Protein 9O4K (pdb70)

Organism: Arabidopsis thaliana (NCBI:txid3702)

B-factor: mean 91.49, std 17.39, range [51.39, 176.58]

InterPro domains:
  IPR005202 Transcription factor GRAS [PF03514] (221-581)
  IPR005202 Transcription factor GRAS [PS50985] (212-581)
  IPR005202 Transcription factor GRAS [PTHR31636] (173-576)
  IPR021914 Transcriptional factor DELLA, N-terminal [PF12041] (44-111)
  IPR038088 DELLA, N-terminal domain superfamily [G3DSA:1.10.10.1290] (42-107)

Solvent-accessible surface area: 45576 Å² total; per-residue (Å²): 114,58,28,76,45,2,52,76,4,23,26,62,6,95,55,96,56,11,63,82,1,0,84,34,0,72,71,0,44,81,63,10,84,134,57,76,47,80,12,31,46,57,1,10,98,106,16,44,1,85,23,6,23,49,5,77,69,7,0,65,52,2,27,71,62,24,100,153,130,71,67,16,14,20,39,48,109,84,45,112,37,3,70,134,8,32,109,12,12,48,44,0,0,88,4,22,90,120,131,55,81,116,90,0,50,56,34,30,59,87,3,33,87,46,6,110,100,29,98,31,22,46,101,86,1,11,67,53,1,10,83,0,0,34,130,56,40,198,87,101,122,62,59,36,50,19,5,94,23,3,11,5,12,50,0,0,22,17,4,0,13,14,10,0,12,52,36,1,116,80,98,74,95,1,1,0,0,3,7,29,4,62,47,2,24,8,2,0,3,2,1,5,15,0,6,28,54,90,82,33,55,13,34,4,19,0,0,0,4,6,112,59,44,146,87,98,74,55,90,30,114,68,6,5,51,46,0,47,93,3,1,72,33,10,146,17,122,44,82,52,94,34,40,104,20,125,38,22,30,85,16,80,22,106,72,2,61,51,102,92,51,107,87,8,4,3,0,0,1,1,13,28,15,1,4,96,8,21,12,108,134,45,4,4,101,131,2,7,31,20,1,102,107,7,118,15,63,12,3,2,6,1,5,20,29,8,56,0,51,22,139,89,16,48,45,22,3,25,76,0,9,35,2,1,24,13,9,10,17,4,22,91,73,45,107,133,57,155,51,33,88,41,1,32,71,47,5,4,121,23,0,27,38,2,3,18,45,114,32,102,72,20,50,11,28,1,11,34,38,85,57,5,23,111,68,2,47,92,35,40,16,33,75,31,68,11,2,13,22,3,3,48,14,3,21,22,8,8,53,78,65,70,101,22,37,2,20,101,16,25,17,41,114,5,9,1,25,0,4,22,20,14,29,15,0,5,5,2,6,5,22,27,80,97,124,52,12,98,119,50,22,55,68,36,6,22,0,4,23,3,8,42,46,1,12,47,38,0,5,31,33,106,124,24,65,26,35,44,64,13,12,33,1,22,32,22,54,56,50,2,20,0,38,51,69,146,36,8,0,1,0,7,10,14,25,22,106,197,52,46,2,14,0,2,0,0,6,54,40,30,112,100,43,114,69,69,4,44,32,72,64,0,67,83,92,21,124,34,88,105,25,12,2,1,1,4,0,1,0,18,12,8,2,5,11,9,3,14,2,4,19,13,12,14,5,0,53,55,14,2,54,105,6,70,2,2,0,0,1,0,40,8,64,52,5,34,95,54,58,74,62,20,10,17,49,1,0,47,47,0,0,66,22,0,54,81,68,88,20,2,66,4,125,65,93,78,131,26,37,1,14,0,4,1,3,27,0,0,0,1,0,0,4,33,1,0,77,111,0,34,102,60,71,21,84,20,84,0,0,4,0,12,12,0,8,4,5,6,85,66,108,29,84,3,15,145,86,20,74,43,38,29,22,20,31,18,201,16,61,36,23,11,11,131,17,8,10,52,112,85,91,87,58,53,31,58,3,0,20,18,75,11,139,86,22,86,85,13,67,93,53,88,24,20,25,1,1,0,0,0,0,2,37,4,4,30,64,37,40,0,52,52,5,0,90,19,0,107,94,24,65,28,118,15,93,51,29,106,0,89,65,7,4,38,12,12,15,20,2,42,58,32,124,59,6,96,83,2,10,93,55,6,26,66,44,10,96,122,153,102,76,97,108,44,5,38,51,23,3,54,62,9,44,21,103,9,1,2,13,6,2,4,1,10,50,54,24,58,59,1,0,78,43,54,136,4,6,10,67,12,0,36,110,39,21,78,98,46,67,37,46,86,104,106,3,71,52,9,0,82,38,1,22,6,1,48,122,0,12,52,77,34,2,91,65,30,19,138,114,67,106,226,37,157,11,32,115,26,25,11,52,6,0,2,13,22,0,0,7,61,57,10,84,149,22,95,135,192,109,46,67,15,41,12,70,135,62,44,81,53,76,34,56,34,78,19,11,120,55,9,73,57,45,22,51,58,59,136,70,69,108,71,115,88,40,62,92,19,96,89,12,69,30,156,14,8,29,36,13,28,112,18,23,51,32,67,60,77,64,74,122,122,61,74,70,62,154,65,142,32,73,61,65,57,99,59,102,85,73,47,49,59,40,29,29,55,10,2,53,119,18,76,20,114,67,11,22,54,51,20,8,86,54,37,2,94,122,12,126,63,17,56,5,115,83,6,43,102,76,74,137,65,80,61,96,42,71,115,67,90,40,62,111,18,92,59,118,9,108,62,11,96,168

GO terms:
  GO:0005634 nucleus (C, IDA)
  GO:0045893 positive regulation of DNA-templated transcription (P, IDA)
  GO:0009409 response to cold (P, IDA)
  GO:0010029 regulation of seed germination (P, IEP)
  GO:2000033 regulation of seed dormancy process (P, IEP)
  GO:0005515 protein binding (F, IPI)
  GO:0003700 DNA-binding transcription factor activity (F, IDA)
  GO:0010218 response to far red light (P, IEP)
  GO:1990841 promoter-specific chromatin binding (F, IDA)
  GO:0005634 nucleus (C, TAS)
  GO:0003700 DNA-binding transcription factor activity (F, TAS)
  GO:0009740 gibberellic acid mediated signaling pathway (P, TAS)
  GO:0006355 regulation of DNA-templated transcription (P, TAS)
  GO:0042176 regulation of protein catabolic process (P, IMP)
  GO:0033206 meiotic cytokinesis (P, IMP)
  GO:0000976 transcription cis-regulatory region binding (F, IPI)
  GO:1990841 promoter-specific chromatin binding (F, IPI)
  GO:0009739 response to gibberellin (P, IGI)
  GO:0009938 negative regulation of gibberellic acid mediated signaling pathway (P, IGI)
  GO:0010628 positive regulation of gene expression (P, IGI)

Foldseek 3Di:
DFDPVLVVVQAGDRPVCPVVLVVLVVVLVVLVVVDDCVLVVCVVPVDWAWDVRHSVVRSVVSVCVSPVVDADFDDDPLPPPCVVLVVLLLVLLVCVVVVHQVSNVVSLVVNVVVLVPGDALSSLLSVLSSVLSVLQSVVCLQVVLCVVQDCQVVLQLLLVLQVVLVLCPPAAAEEEEEAACDQVPRVLVSLLVLCPDDPHRHAYEYEYEHEQDPVNDPSQVVSQVVVVVSCVVSVHHYDYHYYYDHALQPDALVVSVDDDCVRYAYEYEYEARLLLQVLDPPSNVSNLVRVVVNQHFKYKDKFWADFQADPDLSVNVVSVSRLVSQVSNVNPPDDDDPSSVSNSVSVSVVSSLSRNDDHNSRRNGGHHDVVVVVVNVVSQKAFDADICVSVVVSQVSCCVPPNNPQWHWDDDPRKIFIDGNPGGTMIMTMIHGD/DLQPVQDDPVVVVVLVVVLVQVVVFDDPVQDGPVPVQVVPFAFDAFAQFDDPFKGKDKDQLDDVQRKIKMKIAGFDPVDPGRADPVRPLAADDDQAAAEEEEEEADLQAHDFQRGPLNVVLVVVLCVLLVHMYMYIGWHGWLVDAPPRLLVSSLSVVVVVFPDQSQAHPNPGGHAYEYEYEACSLLSSVSNQQVVQPPPDDYAEYEYHAYAADADDADPLLVVLAPPNSDHCVVVVSSVCRHDDPPDGCLDCSRPCPHPPHDQCAPTDGHEYEHEAEDSESCRVVSVVVQVSCVVSPYHYDYHYHHRDYPPPCRDPPDDVVVVSSVVVSVVSVD/DDDQVVLLVVLLPDADVVLVVQCPPDDSSVVSSPDQVSLLVNVPPQEDPQPDDSVVVQVLQVVLPGNVCLCVPQVCVVCVVPVPHRDYNVSVVVSSVVSNVVSVVVDDD/DWAWEAEQVGDIDIADDVLLVLLVVSVVVPVVPPDDHHDYDHPAHDVLVVLVRVVSVVVVVCVCPVVVVVVVLVVSPPDDDVSLVRNCVVCVVSVRPVSNVSSVVVVCVVCPPDDPVRVCVVVVDDDPDDPVVVVVVCVVVVVVVD

Sequence (1023 aa):
MDDELLAVLGYKVRSSEMAEVALKLEQLETMMSNVQEDGLSHLATDTVHYNPSELYSWLDNMLSELNPSTRSVILVDSQENGVRLVHALMACAEAIQQNNLTLAEALVKQIGCLAVSQAGAMRKVATYFAEALARRIYRLTLQMHFYETCPYLKFAHFTANQAILEAFEGKKRVHVIDFSMNQGLQWPALMQALALREGGPPTFRLTGIGPPAPDNSDHLHEVGCKLAQLAEAIHVEFEYRGFVANSLADLDASMLELRPSDTEAVAVNSVFELHKLLGRPGGIEKVLGVVKQIKPVIFTVVEQESNHNGPVFLDRFTESLHYYSTLFDSLEGVPNSQDKVMSEVYLGKQICNLVACEGPDRVERHETLSQWGNRFGSSGLAPAHLGSNAFKQASMLLSVFNSGQGYRVEESNGCLMLGWHTRPLITTSAWKLSIESRTVVPLNTWVLISNFKVAYNILRRPDGTFNRHLAEYLDRKVTANANPVDGVFSFDVLIDRRINLLSRVYRPAYADQEQPPSILDLEKPVDGDIVPVILFFHGGSFAHSSANSAIYDTLCRRLVGLCKCVVVSVNYRRAPENPYPCAYDDGWIALNWVNSRSWLKSKKDSKVHIFLAGDSSGGNIAHNVALRAGESGIDVLGNILLNPMFGGNERTESEKSLDGKYFVTVRDRDWYWKAFLPEGEDREHPACNPFSPRGKSLEGVSFPKSLVVVAGLDLIRDWQLAYAEGLKKAGQEVKLMHLEKATVGFYLLPNNNHFHNVMDEISAFVNANLDENLVYEVLKHVDAKTLAMSSCVSKIWHKTAQDERLWELICTRHWTNIGCGQNQLRSVVLALGGFRRLHSLYLWPLSKPNPRARFGKDELKLTLSLLSIRYYKKMSFKKIVLKSSDGESFEVEEAVALESQTIAHMVEDDCVDNGVPLPNVTSKILAKVIEYCKRHVEAAASDDDLKAWDADFMKIDQATLFELILAANYLNIKNLLDLTCQTVADMIKGKTPEEIRTTFNIKNDFTPEEEEEVRRENQWAFE

Radius of gyration: 34.83 Å; Cα contacts (8 Å, |Δi|>4): 1511; chains: 4; bounding box: 63×81×108 Å

Structure (mmCIF, N/CA/C/O backbone):
data_9O4K
#
_entry.id   9O4K
#
_cell.length_a   1.00
_cell.length_b   1.00
_cell.length_c   1.00
_cell.angle_alpha   90.00
_cell.angle_beta   90.00
_cell.angle_gamma   90.00
#
_symmetry.space_group_name_H-M   'P 1'
#
loop_
_entity.id
_entity.type
_entity.pdbx_description
1 polymer 'DELLA protein RGA'
2 polymer 'Gibberellin receptor GID1A'
3 polymer 'F-box protein GID2'
4 polymer 'SKP1-like protein 1A'
5 non-polymer 'GIBBERELLIN A3'
#
loop_
_atom_site.group_PDB
_atom_site.id
_atom_site.type_symbol
_atom_site.label_atom_id
_atom_site.label_alt_id
_atom_site.label_comp_id
_atom_site.label_asym_id
_atom_site.label_entity_id
_atom_site.label_seq_id
_atom_site.pdbx_PDB_ins_code
_atom_site.Cartn_x
_atom_site.Cartn_y
_atom_site.Cartn_z
_atom_site.occupancy
_atom_site.B_iso_or_equiv
_atom_site.auth_seq_id
_atom_site.auth_comp_id
_atom_site.auth_asym_id
_atom_site.auth_atom_id
_atom_site.pdbx_PDB_model_num
ATOM 1 N N . MET A 1 42 ? 113.297 132.433 108.048 1.00 87.38 42 MET A N 1
ATOM 2 C CA . MET A 1 42 ? 114.560 131.808 108.415 1.00 85.18 42 MET A CA 1
ATOM 3 C C . MET A 1 42 ? 115.508 132.816 109.054 1.00 92.48 42 MET A C 1
ATOM 4 O O . MET A 1 42 ? 115.103 133.920 109.419 1.00 97.20 42 MET A O 1
ATOM 6 N N . ASP A 1 43 ? 116.772 132.429 109.185 1.00 90.97 43 ASP A N 1
ATOM 7 C CA . ASP A 1 43 ? 117.781 133.271 109.806 1.00 93.79 43 ASP A CA 1
ATOM 8 C C . ASP A 1 43 ? 118.497 134.118 108.762 1.00 91.86 43 ASP A C 1
ATOM 9 O O . ASP A 1 43 ? 118.653 133.715 107.607 1.00 94.96 43 ASP A O 1
ATOM 14 N N . ASP A 1 44 ? 118.931 135.303 109.182 1.00 87.61 44 ASP A N 1
ATOM 15 C CA . ASP A 1 44 ? 119.754 136.141 108.322 1.00 84.61 44 ASP A CA 1
ATOM 16 C C . ASP A 1 44 ? 121.128 135.506 108.157 1.00 85.61 44 ASP A C 1
ATOM 17 O O . ASP A 1 44 ? 121.792 135.176 109.143 1.00 88.27 44 ASP A O 1
ATOM 22 N N . GLU A 1 45 ? 121.556 135.337 106.904 1.00 81.79 45 GLU A N 1
ATOM 23 C CA . GLU A 1 45 ? 122.799 134.620 106.635 1.00 81.15 45 GLU A CA 1
ATOM 24 C C . GLU A 1 45 ? 124.008 135.382 107.163 1.00 79.17 45 GLU A C 1
ATOM 25 O O . GLU A 1 45 ? 124.877 134.803 107.827 1.00 81.98 45 GLU A O 1
ATOM 27 N N . LEU A 1 46 ? 124.083 136.684 106.872 1.00 75.15 46 LEU A N 1
ATOM 28 C CA . LEU A 1 46 ? 125.242 137.473 107.279 1.00 74.77 46 LEU A CA 1
ATOM 29 C C . LEU A 1 46 ? 125.367 137.533 108.796 1.00 78.08 46 LEU A C 1
ATOM 30 O O . LEU A 1 46 ? 126.466 137.387 109.345 1.00 79.75 46 LEU A O 1
ATOM 35 N N . LEU A 1 47 ? 124.249 137.739 109.492 1.00 78.64 47 LEU A N 1
ATOM 36 C CA . LEU A 1 47 ? 124.281 137.721 110.950 1.00 75.85 47 LEU A CA 1
ATOM 37 C C . LEU A 1 47 ? 124.634 136.335 111.475 1.00 76.96 47 LEU A C 1
ATOM 38 O O . LEU A 1 47 ? 125.350 136.210 112.475 1.00 79.20 47 LEU A O 1
ATOM 43 N N . ALA A 1 48 ? 124.138 135.283 110.817 1.00 75.82 48 ALA A N 1
ATOM 44 C CA . ALA A 1 48 ? 124.415 133.924 111.271 1.00 72.66 48 ALA A CA 1
ATOM 45 C C . ALA A 1 48 ? 125.903 133.606 111.195 1.00 75.20 48 ALA A C 1
ATOM 46 O O . ALA A 1 48 ? 126.477 133.048 112.138 1.00 79.37 48 ALA A O 1
ATOM 48 N N . VAL A 1 49 ? 126.550 133.950 110.078 1.00 75.03 49 VAL A N 1
ATOM 49 C CA . VAL A 1 49 ? 127.989 133.718 109.997 1.00 74.73 49 VAL A CA 1
ATOM 50 C C . VAL A 1 49 ? 128.725 134.659 110.944 1.00 75.64 49 VAL A C 1
ATOM 51 O O . VAL A 1 49 ? 129.763 134.295 111.511 1.00 77.64 49 VAL A O 1
ATOM 55 N N . LEU A 1 50 ? 128.194 135.868 111.152 1.00 74.71 50 LEU A N 1
ATOM 56 C CA . LEU A 1 50 ? 128.816 136.794 112.092 1.00 74.90 50 LEU A CA 1
ATOM 57 C C . LEU A 1 50 ? 128.760 136.273 113.523 1.00 78.63 50 LEU A C 1
ATOM 58 O O . LEU A 1 50 ? 129.598 136.648 114.350 1.00 79.56 50 LEU A O 1
ATOM 63 N N . GLY A 1 51 ? 127.783 135.425 113.839 1.00 80.07 51 GLY A N 1
ATOM 64 C CA . GLY A 1 51 ? 127.709 134.812 115.151 1.00 75.07 51 GLY A CA 1
ATOM 65 C C . GLY A 1 51 ? 126.502 135.220 115.971 1.00 75.57 51 GLY A C 1
ATOM 66 O O . GLY A 1 51 ? 126.535 135.151 117.203 1.00 73.86 51 GLY A O 1
ATOM 67 N N . TYR A 1 52 ? 125.428 135.642 115.305 1.00 77.54 52 TYR A N 1
ATOM 68 C CA . TYR A 1 52 ? 124.217 136.082 115.981 1.00 69.80 52 TYR A CA 1
ATOM 69 C C . TYR A 1 52 ? 123.003 135.431 115.336 1.00 67.47 52 TYR A C 1
ATOM 70 O O . TYR A 1 52 ? 122.976 135.186 114.127 1.00 74.15 52 TYR A O 1
ATOM 79 N N . LYS A 1 53 ? 121.996 135.159 116.159 1.00 68.61 53 LYS A N 1
ATOM 80 C CA . LYS A 1 53 ? 120.783 134.462 115.740 1.00 77.37 53 LYS A CA 1
ATOM 81 C C . LYS A 1 53 ? 119.635 135.467 115.767 1.00 82.59 53 LYS A C 1
ATOM 82 O O . LYS A 1 53 ? 119.044 135.719 116.821 1.00 88.00 53 LYS A O 1
ATOM 88 N N . VAL A 1 54 ? 119.322 136.039 114.607 1.00 82.81 54 VAL A N 1
ATOM 89 C CA . VAL A 1 54 ? 118.225 136.988 114.462 1.00 81.60 54 VAL A CA 1
ATOM 90 C C . VAL A 1 54 ? 117.371 136.560 113.278 1.00 85.79 54 VAL A C 1
ATOM 91 O O . VAL A 1 54 ? 117.892 136.349 112.177 1.00 91.66 54 VAL A O 1
ATOM 95 N N . ARG A 1 55 ? 116.067 136.432 113.502 1.00 85.63 55 ARG A N 1
ATOM 96 C CA . ARG A 1 55 ? 115.157 136.074 112.425 1.00 92.49 55 ARG A CA 1
ATOM 97 C C . ARG A 1 55 ? 115.008 137.231 111.443 1.00 93.31 55 ARG A C 1
ATOM 98 O O . ARG A 1 55 ? 115.124 138.405 111.807 1.00 94.14 55 ARG A O 1
ATOM 106 N N . SER A 1 56 ? 114.748 136.886 110.180 1.00 90.29 56 SER A N 1
ATOM 107 C CA . SER A 1 56 ? 114.633 137.906 109.143 1.00 86.63 56 SER A CA 1
ATOM 108 C C . SER A 1 56 ? 113.348 138.713 109.274 1.00 87.11 56 SER A C 1
ATOM 109 O O . SER A 1 56 ? 113.318 139.890 108.900 1.00 89.02 56 SER A O 1
ATOM 111 N N . SER A 1 57 ? 112.284 138.107 109.798 1.00 85.22 57 SER A N 1
ATOM 112 C CA . SER A 1 57 ? 110.996 138.778 109.915 1.00 82.47 57 SER A CA 1
ATOM 113 C C . SER A 1 57 ? 110.880 139.637 111.168 1.00 85.58 57 SER A C 1
ATOM 114 O O . SER A 1 57 ? 109.886 140.356 111.318 1.00 90.25 57 SER A O 1
ATOM 117 N N . GLU A 1 58 ? 111.868 139.594 112.061 1.00 86.16 58 GLU A N 1
ATOM 118 C CA . GLU A 1 58 ? 111.831 140.346 113.308 1.00 89.05 58 GLU A CA 1
ATOM 119 C C . GLU A 1 58 ? 112.914 141.418 113.375 1.00 90.40 58 GLU A C 1
ATOM 120 O O . GLU A 1 58 ? 113.237 141.896 114.467 1.00 92.38 58 GLU A O 1
ATOM 126 N N . MET A 1 59 ? 113.486 141.799 112.231 1.00 91.49 59 MET A N 1
ATOM 127 C CA . MET A 1 59 ? 114.553 142.795 112.233 1.00 89.43 59 MET A CA 1
ATOM 128 C C . MET A 1 59 ? 114.049 144.155 112.703 1.00 91.46 59 MET A C 1
ATOM 129 O O . MET A 1 59 ? 114.718 144.834 113.493 1.00 93.11 59 MET A O 1
ATOM 134 N N . ALA A 1 60 ? 112.872 144.571 112.226 1.00 91.91 60 ALA A N 1
ATOM 135 C CA . ALA A 1 60 ? 112.320 145.859 112.635 1.00 90.89 60 ALA A CA 1
ATOM 136 C C . ALA A 1 60 ? 112.008 145.877 114.125 1.00 88.66 60 ALA A C 1
ATOM 137 O O . ALA A 1 60 ? 112.256 146.877 114.809 1.00 86.57 60 ALA A O 1
ATOM 139 N N . GLU A 1 61 ? 111.455 144.780 114.645 1.00 86.23 61 GLU A N 1
ATOM 140 C CA . GLU A 1 61 ? 111.174 144.696 116.073 1.00 79.20 61 GLU A CA 1
ATOM 141 C C . GLU A 1 61 ? 112.460 144.759 116.886 1.00 79.60 61 GLU A C 1
ATOM 142 O O . GLU A 1 61 ? 112.507 145.402 117.940 1.00 85.95 61 GLU A O 1
ATOM 148 N N . VAL A 1 62 ? 113.514 144.090 116.413 1.00 77.40 62 VAL A N 1
ATOM 149 C CA . VAL A 1 62 ? 114.797 144.133 117.110 1.00 80.00 62 VAL A CA 1
ATOM 150 C C . VAL A 1 62 ? 115.350 145.552 117.122 1.00 84.27 62 VAL A C 1
ATOM 151 O O . VAL A 1 62 ? 115.858 146.027 118.144 1.00 89.12 62 VAL A O 1
ATOM 155 N N . ALA A 1 63 ? 115.255 146.255 115.989 1.00 80.01 63 ALA A N 1
ATOM 156 C CA . ALA A 1 63 ? 115.726 147.638 115.938 1.00 79.97 63 ALA A CA 1
ATOM 157 C C . ALA A 1 63 ? 114.924 148.534 116.876 1.00 86.96 63 ALA A C 1
ATOM 158 O O . ALA A 1 63 ? 115.488 149.404 117.552 1.00 91.30 63 ALA A O 1
ATOM 160 N N . LEU A 1 64 ? 113.604 148.342 116.923 1.00 85.58 64 LEU A N 1
ATOM 161 C CA . LEU A 1 64 ? 112.768 149.137 117.817 1.00 80.47 64 LEU A CA 1
ATOM 162 C C . LEU A 1 64 ? 113.121 148.877 119.278 1.00 81.56 64 LEU A C 1
ATOM 163 O O . LEU A 1 64 ? 113.202 149.814 120.083 1.00 85.56 64 LEU A O 1
ATOM 168 N N . LYS A 1 65 ? 113.337 147.610 119.638 1.00 82.20 65 LYS A N 1
ATOM 169 C CA . LYS A 1 65 ? 113.749 147.289 121.000 1.00 83.09 65 LYS A CA 1
ATOM 170 C C . LYS A 1 65 ? 115.107 147.897 121.319 1.00 83.66 65 LYS A C 1
ATOM 171 O O . LYS A 1 65 ? 115.332 148.380 122.435 1.00 87.73 65 LYS A O 1
ATOM 177 N N . LEU A 1 66 ? 116.028 147.881 120.352 1.00 79.76 66 LEU A N 1
ATOM 178 C CA . LEU A 1 66 ? 117.338 148.484 120.568 1.00 78.95 66 LEU A CA 1
ATOM 179 C C . LEU A 1 66 ? 117.221 149.981 120.819 1.00 86.25 66 LEU A C 1
ATOM 180 O O . LEU A 1 66 ? 117.874 150.518 121.721 1.00 91.35 66 LEU A O 1
ATOM 185 N N . GLU A 1 67 ? 116.387 150.672 120.039 1.00 88.43 67 GLU A N 1
ATOM 186 C CA . GLU A 1 67 ? 116.230 152.109 120.246 1.00 90.82 67 GLU A CA 1
ATOM 187 C C . GLU A 1 67 ? 115.561 152.405 121.587 1.00 93.53 67 GLU A C 1
ATOM 188 O O . GLU A 1 67 ? 115.956 153.347 122.288 1.00 95.71 67 GLU A O 1
ATOM 194 N N . GLN A 1 68 ? 114.564 151.601 121.974 1.00 91.64 68 GLN A N 1
ATOM 195 C CA . GLN A 1 68 ? 113.921 151.801 123.270 1.00 85.89 68 GLN A CA 1
ATOM 196 C C . GLN A 1 68 ? 114.909 151.588 124.409 1.00 87.53 68 GLN A C 1
ATOM 197 O O . GLN A 1 68 ? 114.926 152.355 125.379 1.00 92.48 68 GLN A O 1
ATOM 203 N N . LEU A 1 69 ? 115.742 150.551 124.305 1.00 86.46 69 LEU A N 1
ATOM 204 C CA . LEU A 1 69 ? 116.765 150.309 125.315 1.00 89.83 69 LEU A CA 1
ATOM 205 C C . LEU A 1 69 ? 117.764 151.458 125.355 1.00 92.80 69 LEU A C 1
ATOM 206 O O . LEU A 1 69 ? 118.230 151.849 126.431 1.00 99.74 69 LEU A O 1
ATOM 211 N N . GLU A 1 70 ? 118.100 152.017 124.189 1.00 89.79 70 GLU A N 1
ATOM 212 C CA . GLU A 1 70 ? 119.014 153.153 124.144 1.00 92.47 70 GLU A CA 1
ATOM 213 C C . GLU A 1 70 ? 118.451 154.344 124.910 1.00 98.27 70 GLU A C 1
ATOM 214 O O . GLU A 1 70 ? 119.140 154.939 125.749 1.00 101.86 70 GLU A O 1
ATOM 220 N N . THR A 1 71 ? 117.193 154.707 124.638 1.00 99.39 71 THR A N 1
ATOM 221 C CA . THR A 1 71 ? 116.592 155.826 125.366 1.00 98.07 71 THR A CA 1
ATOM 222 C C . THR A 1 71 ? 116.469 155.524 126.856 1.00 98.87 71 THR A C 1
ATOM 223 O O . THR A 1 71 ? 116.709 156.402 127.694 1.00 102.62 71 THR A O 1
ATOM 227 N N . MET A 1 72 ? 116.097 154.290 127.209 1.00 97.23 72 MET A N 1
ATOM 228 C CA . MET A 1 72 ? 115.950 153.943 128.620 1.00 94.40 72 MET A CA 1
ATOM 229 C C . MET A 1 72 ? 117.277 154.050 129.360 1.00 96.08 72 MET A C 1
ATOM 230 O O . MET A 1 72 ? 117.327 154.550 130.489 1.00 101.62 72 MET A O 1
ATOM 235 N N . MET A 1 73 ? 118.364 153.582 128.743 1.00 96.60 73 MET A N 1
ATOM 236 C CA . MET A 1 73 ? 119.670 153.680 129.386 1.00 98.75 73 MET A CA 1
ATOM 237 C C . MET A 1 73 ? 120.145 155.126 129.446 1.00 101.19 73 MET A C 1
ATOM 238 O O . MET A 1 73 ? 120.774 155.537 130.429 1.00 104.44 73 MET A O 1
ATOM 243 N N . SER A 1 74 ? 119.850 155.918 128.411 1.00 100.97 74 SER A N 1
ATOM 244 C CA . SER A 1 74 ? 120.215 157.330 128.444 1.00 103.51 74 SER A CA 1
ATOM 245 C C . SER A 1 74 ? 119.463 158.076 129.538 1.00 109.30 74 SER A C 1
ATOM 246 O O . SER A 1 74 ? 119.994 159.035 130.111 1.00 111.62 74 SER A O 1
ATOM 248 N N . ASN A 1 75 ? 118.231 157.659 129.838 1.00 111.21 75 ASN A N 1
ATOM 249 C CA . ASN A 1 75 ? 117.465 158.307 130.898 1.00 110.77 75 ASN A CA 1
ATOM 250 C C . ASN A 1 75 ? 118.092 158.062 132.266 1.00 110.22 75 ASN A C 1
ATOM 251 O O . ASN A 1 75 ? 118.247 158.992 133.065 1.00 112.98 75 ASN A O 1
ATOM 256 N N . VAL A 1 76 ? 118.460 156.814 132.554 1.00 110.32 76 VAL A N 1
ATOM 257 C CA . VAL A 1 76 ? 118.992 156.475 133.867 1.00 110.89 76 VAL A CA 1
ATOM 258 C C . VAL A 1 76 ? 120.455 156.896 133.968 1.00 113.04 76 VAL A C 1
ATOM 259 O O . VAL A 1 76 ? 121.140 157.131 132.969 1.00 112.19 76 VAL A O 1
ATOM 263 N N . GLN A 1 77 ? 120.932 156.997 135.204 1.00 114.71 77 GLN A N 1
ATOM 264 C CA . GLN A 1 77 ? 122.314 157.348 135.488 1.00 116.22 77 GLN A CA 1
ATOM 265 C C . GLN A 1 77 ? 123.170 156.082 135.498 1.00 118.59 77 GLN A C 1
ATOM 266 O O . GLN A 1 77 ? 122.746 155.016 135.046 1.00 118.57 77 GLN A O 1
ATOM 268 N N . GLU A 1 78 ? 124.396 156.193 136.013 1.00 117.89 78 GLU A N 1
ATOM 269 C CA . GLU A 1 78 ? 125.290 155.043 136.088 1.00 113.06 78 GLU A CA 1
ATOM 270 C C . GLU A 1 78 ? 124.777 153.964 137.036 1.00 112.32 78 GLU A C 1
ATOM 271 O O . GLU A 1 78 ? 125.300 152.844 137.019 1.00 112.31 78 GLU A O 1
ATOM 273 N N . ASP A 1 79 ? 123.782 154.278 137.871 1.00 113.70 79 ASP A N 1
ATOM 274 C CA . ASP A 1 79 ? 123.231 153.275 138.778 1.00 115.35 79 ASP A CA 1
ATOM 275 C C . ASP A 1 79 ? 122.583 152.125 138.012 1.00 112.89 79 ASP A C 1
ATOM 276 O O . ASP A 1 79 ? 122.764 150.955 138.367 1.00 108.56 79 ASP A O 1
ATOM 278 N N . GLY A 1 80 ? 121.827 152.436 136.956 1.00 114.29 80 GLY A N 1
ATOM 279 C CA . GLY A 1 80 ? 121.249 151.379 136.139 1.00 110.36 80 GLY A CA 1
ATOM 280 C C . GLY A 1 80 ? 122.304 150.555 135.428 1.00 107.68 80 GLY A C 1
ATOM 281 O O . GLY A 1 80 ? 122.167 149.335 135.286 1.00 106.75 80 GLY A O 1
ATOM 282 N N . LEU A 1 81 ? 123.374 151.210 134.972 1.00 109.07 81 LEU A N 1
ATOM 283 C CA . LEU A 1 81 ? 124.469 150.490 134.335 1.00 108.64 81 LEU A CA 1
ATOM 284 C C . LEU A 1 81 ? 125.139 149.536 135.313 1.00 106.98 81 LEU A C 1
ATOM 285 O O . LEU A 1 81 ? 125.454 148.395 134.959 1.00 106.02 81 LEU A O 1
ATOM 290 N N . SER A 1 82 ? 125.356 149.981 136.553 1.00 103.68 82 SER A N 1
ATOM 291 C CA . SER A 1 82 ? 125.907 149.090 137.570 1.00 99.60 82 SER A CA 1
ATOM 292 C C . SER A 1 82 ? 124.957 147.937 137.860 1.00 98.79 82 SER A C 1
ATOM 293 O O . SER A 1 82 ? 125.390 146.790 138.034 1.00 100.24 82 SER A O 1
ATOM 296 N N . HIS A 1 83 ? 123.655 148.225 137.918 1.00 99.42 83 HIS A N 1
ATOM 297 C CA . HIS A 1 83 ? 122.670 147.186 138.199 1.00 99.09 83 HIS A CA 1
ATOM 298 C C . HIS A 1 83 ? 122.688 146.106 137.124 1.00 99.40 83 HIS A C 1
ATOM 299 O O . HIS A 1 83 ? 122.631 144.911 137.435 1.00 100.48 83 HIS A O 1
ATOM 306 N N . LEU A 1 84 ? 122.774 146.504 135.853 1.00 99.25 84 LEU A N 1
ATOM 307 C CA . LEU A 1 84 ? 122.868 145.514 134.784 1.00 98.61 84 LEU A CA 1
ATOM 308 C C . LEU A 1 84 ? 124.248 144.874 134.685 1.00 99.56 84 LEU A C 1
ATOM 309 O O . LEU A 1 84 ? 124.364 143.769 134.145 1.00 100.14 84 LEU A O 1
ATOM 314 N N . ALA A 1 85 ? 125.295 145.537 135.179 1.00 99.03 85 ALA A N 1
ATOM 315 C CA . ALA A 1 85 ? 126.633 144.960 135.119 1.00 96.35 85 ALA A CA 1
ATOM 316 C C . ALA A 1 85 ? 126.843 143.889 136.182 1.00 96.47 85 ALA A C 1
ATOM 317 O O . ALA A 1 85 ? 127.522 142.888 135.927 1.00 95.49 85 ALA A O 1
ATOM 319 N N . THR A 1 86 ? 126.282 144.076 137.373 1.00 98.72 86 THR A N 1
ATOM 320 C CA . THR A 1 86 ? 126.585 143.185 138.489 1.00 94.99 86 THR A CA 1
ATOM 321 C C . THR A 1 86 ? 125.386 142.412 139.014 1.00 93.25 86 THR A C 1
ATOM 322 O O . THR A 1 86 ? 125.511 141.218 139.296 1.00 96.72 86 THR A O 1
ATOM 326 N N . ASP A 1 87 ? 124.223 143.051 139.156 1.00 94.71 87 ASP A N 1
ATOM 327 C CA . ASP A 1 87 ? 123.102 142.384 139.811 1.00 95.33 87 ASP A CA 1
ATOM 328 C C . ASP A 1 87 ? 122.407 141.383 138.894 1.00 94.14 87 ASP A C 1
ATOM 329 O O . ASP A 1 87 ? 122.008 140.304 139.345 1.00 95.72 87 ASP A O 1
ATOM 334 N N . THR A 1 88 ? 122.251 141.713 137.616 1.00 94.70 88 THR A N 1
ATOM 335 C CA . THR A 1 88 ? 121.478 140.867 136.721 1.00 94.98 88 THR A CA 1
ATOM 336 C C . THR A 1 88 ? 122.337 139.737 136.151 1.00 96.45 88 THR A C 1
ATOM 337 O O . THR A 1 88 ? 123.562 139.711 136.291 1.00 94.47 88 THR A O 1
ATOM 341 N N . VAL A 1 89 ? 121.664 138.789 135.500 1.00 97.83 89 VAL A N 1
ATOM 342 C CA . VAL A 1 89 ? 122.309 137.697 134.783 1.00 95.70 89 VAL A CA 1
ATOM 343 C C . VAL A 1 89 ? 121.691 137.607 133.396 1.00 97.39 89 VAL A C 1
ATOM 344 O O . VAL A 1 89 ? 120.536 137.989 133.185 1.00 99.49 89 VAL A O 1
ATOM 348 N N . HIS A 1 90 ? 122.468 137.095 132.444 1.00 92.93 90 HIS A N 1
ATOM 349 C CA . HIS A 1 90 ? 122.044 136.994 131.055 1.00 89.04 90 HIS A CA 1
ATOM 350 C C . HIS A 1 90 ? 122.113 135.547 130.587 1.00 85.76 90 HIS A C 1
ATOM 351 O O . HIS A 1 90 ? 123.048 134.817 130.930 1.00 85.75 90 HIS A O 1
ATOM 358 N N . TYR A 1 91 ? 121.119 135.143 129.800 1.00 87.15 91 TYR A N 1
ATOM 359 C CA . TYR A 1 91 ? 121.035 133.797 129.252 1.00 88.00 91 TYR A CA 1
ATOM 360 C C . TYR A 1 91 ? 121.006 133.870 127.732 1.00 90.13 91 TYR A C 1
ATOM 361 O O . TYR A 1 91 ? 120.249 134.663 127.161 1.00 91.62 91 TYR A O 1
ATOM 370 N N . ASN A 1 92 ? 121.824 133.034 127.085 1.00 86.69 92 ASN A N 1
ATOM 371 C CA . ASN A 1 92 ? 121.857 132.881 125.634 1.00 78.76 92 ASN A CA 1
ATOM 372 C C . ASN A 1 92 ? 122.035 134.222 124.929 1.00 79.78 92 ASN A C 1
ATOM 373 O O . ASN A 1 92 ? 121.085 134.737 124.327 1.00 83.28 92 ASN A O 1
ATOM 378 N N . PRO A 1 93 ? 123.229 134.818 124.986 1.00 77.37 93 PRO A N 1
ATOM 379 C CA . PRO A 1 93 ? 123.427 136.127 124.341 1.00 78.41 93 PRO A CA 1
ATOM 380 C C . PRO A 1 93 ? 123.253 136.108 122.832 1.00 78.62 93 PRO A C 1
ATOM 381 O O . PRO A 1 93 ? 123.033 137.171 122.240 1.00 78.72 93 PRO A O 1
ATOM 385 N N . SER A 1 94 ? 123.351 134.942 122.188 1.00 76.63 94 SER A N 1
ATOM 386 C CA . SER A 1 94 ? 123.198 134.887 120.737 1.00 74.51 94 SER A CA 1
ATOM 387 C C . SER A 1 94 ? 121.784 135.249 120.301 1.00 74.44 94 SER A C 1
ATOM 388 O O . SER A 1 94 ? 121.600 135.824 119.222 1.00 77.83 94 SER A O 1
ATOM 391 N N . GLU A 1 95 ? 120.781 134.926 121.112 1.00 76.17 95 GLU A N 1
ATOM 392 C CA . GLU A 1 95 ? 119.400 135.304 120.821 1.00 80.63 95 GLU A CA 1
ATOM 393 C C . GLU A 1 95 ? 119.215 136.762 121.219 1.00 79.93 95 GLU A C 1
ATOM 394 O O . GLU A 1 95 ? 119.028 137.080 122.395 1.00 80.51 95 GLU A O 1
ATOM 400 N N . LEU A 1 96 ? 119.270 137.655 120.229 1.00 74.87 96 LEU A N 1
ATOM 401 C CA . LEU A 1 96 ? 119.195 139.084 120.515 1.00 70.27 96 LEU A CA 1
ATOM 402 C C . LEU A 1 96 ? 117.810 139.482 121.011 1.00 75.87 96 LEU A C 1
ATOM 403 O O . LEU A 1 96 ? 117.685 140.352 121.880 1.00 82.58 96 LEU A O 1
ATOM 408 N N . TYR A 1 97 ? 116.761 138.858 120.471 1.00 71.96 97 TYR A N 1
ATOM 409 C CA . TYR A 1 97 ? 115.397 139.228 120.839 1.00 72.75 97 TYR A CA 1
ATOM 410 C C . TYR A 1 97 ? 115.140 138.996 122.325 1.00 79.22 97 TYR A C 1
ATOM 411 O O . TYR A 1 97 ? 114.713 139.908 123.045 1.00 82.12 97 TYR A O 1
ATOM 420 N N . SER A 1 98 ? 115.416 137.782 122.805 1.00 78.60 98 SER A N 1
ATOM 421 C CA . SER A 1 98 ? 115.155 137.460 124.205 1.00 76.37 98 SER A CA 1
ATOM 422 C C . SER A 1 98 ? 116.092 138.220 125.134 1.00 79.15 98 SER A C 1
ATOM 423 O O . SER A 1 98 ? 115.685 138.646 126.221 1.00 85.76 98 SER A O 1
ATOM 426 N N . TRP A 1 99 ? 117.351 138.394 124.728 1.00 73.45 99 TRP A N 1
ATOM 427 C CA . TRP A 1 99 ? 118.300 139.146 125.542 1.00 75.49 99 TRP A CA 1
ATOM 428 C C . TRP A 1 99 ? 117.843 140.590 125.719 1.00 82.52 99 TRP A C 1
ATOM 429 O O . TRP A 1 99 ? 117.853 141.128 126.834 1.00 86.59 99 TRP A O 1
ATOM 440 N N . LEU A 1 100 ? 117.409 141.226 124.628 1.00 82.33 100 LEU A N 1
ATOM 441 C CA . LEU A 1 100 ? 116.927 142.600 124.711 1.00 79.68 100 LEU A CA 1
ATOM 442 C C . LEU A 1 100 ? 115.638 142.689 125.517 1.00 83.23 100 LEU A C 1
ATOM 443 O O . LEU A 1 100 ? 115.441 143.647 126.272 1.00 86.43 100 LEU A O 1
ATOM 448 N N . ASP A 1 101 ? 114.744 141.707 125.367 1.00 82.99 101 ASP A N 1
ATOM 449 C CA . ASP A 1 101 ? 113.516 141.711 126.157 1.00 86.66 101 ASP A CA 1
ATOM 450 C C . ASP A 1 101 ? 113.816 141.595 127.647 1.00 87.11 101 ASP A C 1
ATOM 451 O O . ASP A 1 101 ? 113.213 142.298 128.469 1.00 89.32 101 ASP A O 1
ATOM 456 N N . ASN A 1 102 ? 114.749 140.713 128.015 1.00 87.13 102 ASN A N 1
ATOM 457 C CA . ASN A 1 102 ? 115.125 140.569 129.417 1.00 89.25 102 ASN A CA 1
ATOM 458 C C . ASN A 1 102 ? 115.772 141.843 129.946 1.00 89.58 102 ASN A C 1
ATOM 459 O O . ASN A 1 102 ? 115.512 142.254 131.083 1.00 92.00 102 ASN A O 1
ATOM 464 N N . MET A 1 103 ? 116.622 142.481 129.136 1.00 86.93 103 MET A N 1
ATOM 465 C CA . MET A 1 103 ? 117.228 143.743 129.553 1.00 84.74 103 MET A CA 1
ATOM 466 C C . MET A 1 103 ? 116.171 144.819 129.771 1.00 87.53 103 MET A C 1
ATOM 467 O O . MET A 1 103 ? 116.232 145.572 130.751 1.00 92.30 103 MET A O 1
ATOM 472 N N . LEU A 1 104 ? 115.195 144.909 128.863 1.00 87.35 104 LEU A N 1
ATOM 473 C CA . LEU A 1 104 ? 114.126 145.891 129.012 1.00 88.70 104 LEU A CA 1
ATOM 474 C C . LEU A 1 104 ? 113.303 145.626 130.264 1.00 90.69 104 LEU A C 1
ATOM 475 O O . LEU A 1 104 ? 112.939 146.562 130.987 1.00 93.06 104 LEU A O 1
ATOM 480 N N . SER A 1 105 ? 112.990 144.356 130.533 1.00 92.05 105 SER A N 1
ATOM 481 C CA . SER A 1 105 ? 112.229 144.024 131.734 1.00 92.73 105 SER A CA 1
ATOM 482 C C . SER A 1 105 ? 113.012 144.355 132.999 1.00 96.00 105 SER A C 1
ATOM 483 O O . SER A 1 105 ? 112.443 144.868 133.970 1.00 99.24 105 SER A O 1
ATOM 486 N N . GLU A 1 106 ? 114.316 144.068 133.010 1.00 96.54 106 GLU A N 1
ATOM 487 C CA . GLU A 1 106 ? 115.118 144.326 134.202 1.00 97.50 106 GLU A CA 1
ATOM 488 C C . GLU A 1 106 ? 115.295 145.819 134.448 1.00 98.32 106 GLU A C 1
ATOM 489 O O . GLU A 1 106 ? 115.237 146.274 135.597 1.00 101.14 106 GLU A O 1
ATOM 495 N N . LEU A 1 107 ? 115.522 146.599 133.387 1.00 97.14 107 LEU A N 1
ATOM 496 C CA . LEU A 1 107 ? 115.753 148.030 133.565 1.00 97.13 107 LEU A CA 1
ATOM 497 C C . LEU A 1 107 ? 114.497 148.746 134.048 1.00 99.96 107 LEU A C 1
ATOM 498 O O . LEU A 1 107 ? 114.579 149.664 134.873 1.00 100.02 107 LEU A O 1
ATOM 503 N N . ASN A 1 108 ? 113.330 148.345 133.549 1.00 103.06 108 ASN A N 1
ATOM 504 C CA . ASN A 1 108 ? 112.056 148.958 133.923 1.00 103.15 108 ASN A CA 1
ATOM 505 C C . ASN A 1 108 ? 111.110 147.859 134.387 1.00 111.65 108 ASN A C 1
ATOM 506 O O . ASN A 1 108 ? 110.333 147.314 133.591 1.00 115.67 108 ASN A O 1
ATOM 511 N N . PRO A 1 109 ? 111.153 147.498 135.678 1.00 118.25 109 PRO A N 1
ATOM 512 C CA . PRO A 1 109 ? 110.294 146.447 136.231 1.00 120.93 109 PRO A CA 1
ATOM 513 C C . PRO A 1 109 ? 108.843 146.895 136.383 1.00 122.74 109 PRO A C 1
ATOM 514 O O . PRO A 1 109 ? 108.283 146.742 137.468 1.00 126.14 109 PRO A O 1
ATOM 518 N N . SER A 1 205 ? 132.796 117.700 109.920 1.00 62.86 205 SER A N 1
ATOM 519 C CA . SER A 1 205 ? 133.060 117.995 111.322 1.00 75.51 205 SER A CA 1
ATOM 520 C C . SER A 1 205 ? 133.981 119.201 111.463 1.00 80.15 205 SER A C 1
ATOM 521 O O . SER A 1 205 ? 134.187 119.950 110.508 1.00 79.29 205 SER A O 1
ATOM 523 N N . THR A 1 206 ? 134.536 119.384 112.659 1.00 81.36 206 THR A N 1
ATOM 524 C CA . THR A 1 206 ? 135.422 120.509 112.947 1.00 77.92 206 THR A CA 1
ATOM 525 C C . THR A 1 206 ? 136.517 120.025 113.887 1.00 76.11 206 THR A C 1
ATOM 526 O O . THR A 1 206 ? 136.245 119.710 115.050 1.00 81.03 206 THR A O 1
ATOM 528 N N . ARG A 1 207 ? 137.748 119.966 113.388 1.00 69.98 207 ARG A N 1
ATOM 529 C CA . ARG A 1 207 ? 138.898 119.535 114.169 1.00 68.85 207 ARG A CA 1
ATOM 530 C C . ARG A 1 207 ? 139.808 120.725 114.449 1.00 72.33 207 ARG A C 1
ATOM 531 O O . ARG A 1 207 ? 139.999 121.592 113.590 1.00 77.13 207 ARG A O 1
ATOM 539 N N . SER A 1 208 ? 140.338 120.780 115.669 1.00 70.91 208 SER A N 1
ATOM 540 C CA . SER A 1 208 ? 141.156 121.893 116.131 1.00 67.50 208 SER A CA 1
ATOM 541 C C . SER A 1 208 ? 142.552 121.393 116.468 1.00 67.26 208 SER A C 1
ATOM 542 O O . SER A 1 208 ? 142.702 120.375 117.152 1.00 72.44 208 SER A O 1
ATOM 545 N N . VAL A 1 209 ? 143.568 122.107 115.989 1.00 64.63 209 VAL A N 1
ATOM 546 C CA . VAL A 1 209 ? 144.963 121.738 116.192 1.00 66.46 209 VAL A CA 1
ATOM 547 C C . VAL A 1 209 ? 145.729 122.962 116.671 1.00 72.42 209 VAL A C 1
ATOM 548 O O . VAL A 1 209 ? 145.586 124.050 116.102 1.00 76.86 209 VAL A O 1
ATOM 552 N N . ILE A 1 210 ? 146.538 122.786 117.713 1.00 73.74 210 ILE A N 1
ATOM 553 C CA . ILE A 1 210 ? 147.434 123.821 118.212 1.00 78.82 210 ILE A CA 1
ATOM 554 C C . ILE A 1 210 ? 148.851 123.263 118.213 1.00 81.42 210 ILE A C 1
ATOM 555 O O . ILE A 1 210 ? 149.093 122.167 118.732 1.00 84.48 210 ILE A O 1
ATOM 560 N N . LEU A 1 211 ? 149.780 124.007 117.621 1.00 82.52 211 LEU A N 1
ATOM 561 C CA . LEU A 1 211 ? 151.165 123.579 117.498 1.00 84.58 211 LEU A CA 1
ATOM 562 C C . LEU A 1 211 ? 152.007 124.144 118.634 1.00 90.07 211 LEU A C 1
ATOM 563 O O . LEU A 1 211 ? 151.732 125.226 119.158 1.00 91.41 211 LEU A O 1
ATOM 568 N N . VAL A 1 212 ? 153.039 123.394 119.012 1.00 94.85 212 VAL A N 1
ATOM 569 C CA . VAL A 1 212 ? 153.945 123.768 120.090 1.00 104.75 212 VAL A CA 1
ATOM 570 C C . VAL A 1 212 ? 155.363 123.818 119.537 1.00 115.81 212 VAL A C 1
ATOM 571 O O . VAL A 1 212 ? 155.773 122.937 118.773 1.00 117.45 212 VAL A O 1
ATOM 575 N N . ASP A 1 213 ? 156.104 124.860 119.921 1.00 123.24 213 ASP A N 1
ATOM 576 C CA . ASP A 1 213 ? 157.474 125.039 119.447 1.00 132.75 213 ASP A CA 1
ATOM 577 C C . ASP A 1 213 ? 158.395 123.894 119.851 1.00 133.28 213 ASP A C 1
ATOM 578 O O . ASP A 1 213 ? 159.424 123.685 119.200 1.00 133.36 213 ASP A O 1
ATOM 583 N N . SER A 1 214 ? 158.060 123.158 120.912 1.00 134.96 214 SER A N 1
ATOM 584 C CA . SER A 1 214 ? 158.909 122.079 121.417 1.00 137.21 214 SER A CA 1
ATOM 585 C C . SER A 1 214 ? 158.693 120.791 120.616 1.00 141.72 214 SER A C 1
ATOM 586 O O . SER A 1 214 ? 158.309 119.747 121.141 1.00 143.11 214 SER A O 1
ATOM 588 N N . GLN A 1 215 ? 158.951 120.887 119.315 1.00 143.31 215 GLN A N 1
ATOM 589 C CA . GLN A 1 215 ? 158.832 119.765 118.388 1.00 145.87 215 GLN A CA 1
ATOM 590 C C . GLN A 1 215 ? 160.050 119.705 117.474 1.00 147.40 215 GLN A C 1
ATOM 591 O O . GLN A 1 215 ? 159.940 119.563 116.254 1.00 147.88 215 GLN A O 1
ATOM 593 N N . GLU A 1 216 ? 161.241 119.826 118.066 1.00 146.42 216 GLU A N 1
ATOM 594 C CA . GLU A 1 216 ? 162.469 119.803 117.277 1.00 147.67 216 GLU A CA 1
ATOM 595 C C . GLU A 1 216 ? 162.641 118.466 116.566 1.00 147.81 216 GLU A C 1
ATOM 596 O O . GLU A 1 216 ? 162.980 118.419 115.378 1.00 144.40 216 GLU A O 1
ATOM 598 N N . ASN A 1 217 ? 162.408 117.365 117.279 1.00 145.94 217 ASN A N 1
ATOM 599 C CA . ASN A 1 217 ? 162.505 116.029 116.704 1.00 141.66 217 ASN A CA 1
ATOM 600 C C . ASN A 1 217 ? 161.180 115.280 116.745 1.00 139.38 217 ASN A C 1
ATOM 601 O O . ASN A 1 217 ? 161.150 114.081 116.441 1.00 136.07 217 ASN A O 1
ATOM 603 N N . GLY A 1 218 ? 160.086 115.949 117.111 1.00 140.77 218 GLY A N 1
ATOM 604 C CA . GLY A 1 218 ? 158.802 115.277 117.191 1.00 134.93 218 GLY A CA 1
ATOM 605 C C . GLY A 1 218 ? 158.235 114.874 115.848 1.00 130.67 218 GLY A C 1
ATOM 606 O O . GLY A 1 218 ? 157.380 113.984 115.791 1.00 127.63 218 GLY A O 1
ATOM 607 N N . VAL A 1 219 ? 158.696 115.503 114.766 1.00 129.82 219 VAL A N 1
ATOM 608 C CA . VAL A 1 219 ? 158.166 115.199 113.440 1.00 127.16 219 VAL A CA 1
ATOM 609 C C . VAL A 1 219 ? 158.434 113.744 113.079 1.00 123.35 219 VAL A C 1
ATOM 610 O O . VAL A 1 219 ? 157.546 113.034 112.587 1.00 122.16 219 VAL A O 1
ATOM 614 N N . ARG A 1 220 ? 159.660 113.276 113.326 1.00 122.44 220 ARG A N 1
ATOM 615 C CA . ARG A 1 220 ? 159.984 111.874 113.089 1.00 121.20 220 ARG A CA 1
ATOM 616 C C . ARG A 1 220 ? 159.174 110.957 113.995 1.00 118.12 220 ARG A C 1
ATOM 617 O O . ARG A 1 220 ? 158.801 109.850 113.587 1.00 118.51 220 ARG A O 1
ATOM 625 N N . LEU A 1 221 ? 158.902 111.394 115.227 1.00 116.86 221 LEU A N 1
ATOM 626 C CA . LEU A 1 221 ? 158.082 110.598 116.136 1.00 114.51 221 LEU A CA 1
ATOM 627 C C . LEU A 1 221 ? 156.680 110.395 115.578 1.00 112.96 221 LEU A C 1
ATOM 628 O O . LEU A 1 221 ? 156.159 109.273 115.575 1.00 113.08 221 LEU A O 1
ATOM 633 N N . VAL A 1 222 ? 156.051 111.469 115.091 1.00 113.68 222 VAL A N 1
ATOM 634 C CA . VAL A 1 222 ? 154.720 111.327 114.503 1.00 113.26 222 VAL A CA 1
ATOM 635 C C . VAL A 1 222 ? 154.782 110.506 113.221 1.00 114.16 222 VAL A C 1
ATOM 636 O O . VAL A 1 222 ? 153.882 109.707 112.943 1.00 110.41 222 VAL A O 1
ATOM 640 N N . HIS A 1 223 ? 155.837 110.685 112.423 1.00 116.09 223 HIS A N 1
ATOM 641 C CA . HIS A 1 223 ? 156.000 109.871 111.221 1.00 113.46 223 HIS A CA 1
ATOM 642 C C . HIS A 1 223 ? 155.996 108.387 111.564 1.00 109.87 223 HIS A C 1
ATOM 643 O O . HIS A 1 223 ? 155.207 107.608 111.013 1.00 109.94 223 HIS A O 1
ATOM 650 N N . ALA A 1 224 ? 156.854 107.988 112.507 1.00 107.91 224 ALA A N 1
ATOM 651 C CA . ALA A 1 224 ? 156.947 106.585 112.892 1.00 105.25 224 ALA A CA 1
ATOM 652 C C . ALA A 1 224 ? 155.647 106.091 113.511 1.00 104.79 224 ALA A C 1
ATOM 653 O O . ALA A 1 224 ? 155.211 104.966 113.243 1.00 107.53 224 ALA A O 1
ATOM 655 N N . LEU A 1 225 ? 155.008 106.922 114.335 1.00 103.50 225 LEU A N 1
ATOM 656 C CA . LEU A 1 225 ? 153.803 106.491 115.034 1.00 103.24 225 LEU A CA 1
ATOM 657 C C . LEU A 1 225 ? 152.654 106.262 114.056 1.00 103.03 225 LEU A C 1
ATOM 658 O O . LEU A 1 225 ? 151.959 105.239 114.123 1.00 104.06 225 LEU A O 1
ATOM 663 N N . MET A 1 226 ? 152.436 107.208 113.138 1.00 102.46 226 MET A N 1
ATOM 664 C CA . MET A 1 226 ? 151.380 107.038 112.145 1.00 103.38 226 MET A CA 1
ATOM 665 C C . MET A 1 226 ? 151.695 105.892 111.193 1.00 105.19 226 MET A C 1
ATOM 666 O O . MET A 1 226 ? 150.784 105.177 110.756 1.00 105.18 226 MET A O 1
ATOM 671 N N . ALA A 1 227 ? 152.975 105.692 110.861 1.00 103.76 227 ALA A N 1
ATOM 672 C CA . ALA A 1 227 ? 153.338 104.545 110.038 1.00 100.46 227 ALA A CA 1
ATOM 673 C C . ALA A 1 227 ? 153.005 103.237 110.745 1.00 99.86 227 ALA A C 1
ATOM 674 O O . ALA A 1 227 ? 152.488 102.301 110.124 1.00 101.64 227 ALA A O 1
ATOM 676 N N . CYS A 1 228 ? 153.289 103.157 112.048 1.00 99.63 228 CYS A N 1
ATOM 677 C CA . CYS A 1 228 ? 152.950 101.959 112.811 1.00 96.10 228 CYS A CA 1
ATOM 678 C C . CYS A 1 228 ? 151.444 101.740 112.859 1.00 96.55 228 CYS A C 1
ATOM 679 O O . CYS A 1 228 ? 150.970 100.605 112.731 1.00 99.33 228 CYS A O 1
ATOM 682 N N . ALA A 1 229 ? 150.675 102.814 113.051 1.00 97.13 229 ALA A N 1
ATOM 683 C CA . ALA A 1 229 ? 149.220 102.682 113.067 1.00 98.10 229 ALA A CA 1
ATOM 684 C C . ALA A 1 229 ? 148.700 102.169 111.728 1.00 102.82 229 ALA A C 1
ATOM 685 O O . ALA A 1 229 ? 147.855 101.265 111.677 1.00 105.71 229 ALA A O 1
ATOM 687 N N . GLU A 1 230 ? 149.210 102.730 110.628 1.00 104.44 230 GLU A N 1
ATOM 688 C CA . GLU A 1 230 ? 148.779 102.288 109.306 1.00 106.49 230 GLU A CA 1
ATOM 689 C C . GLU A 1 230 ? 149.162 100.835 109.057 1.00 107.68 230 GLU A C 1
ATOM 690 O O . GLU A 1 230 ? 148.374 100.066 108.494 1.00 107.12 230 GLU A O 1
ATOM 696 N N . ALA A 1 231 ? 150.368 100.438 109.473 1.00 108.75 231 ALA A N 1
ATOM 697 C CA . ALA A 1 231 ? 150.789 99.050 109.316 1.00 106.51 231 ALA A CA 1
ATOM 698 C C . ALA A 1 231 ? 149.902 98.112 110.123 1.00 104.21 231 ALA A C 1
ATOM 699 O O . ALA A 1 231 ? 149.586 97.004 109.674 1.00 105.75 231 ALA A O 1
ATOM 701 N N . ILE A 1 232 ? 149.501 98.534 111.325 1.00 104.61 232 ILE A N 1
ATOM 702 C CA . ILE A 1 232 ? 148.549 97.752 112.107 1.00 105.73 232 ILE A CA 1
ATOM 703 C C . ILE A 1 232 ? 147.237 97.610 111.348 1.00 103.73 232 ILE A C 1
ATOM 704 O O . ILE A 1 232 ? 146.629 96.533 111.323 1.00 101.98 232 ILE A O 1
ATOM 709 N N . GLN A 1 233 ? 146.787 98.689 110.704 1.00 104.13 233 GLN A N 1
ATOM 710 C CA . GLN A 1 233 ? 145.558 98.623 109.923 1.00 107.39 233 GLN A CA 1
ATOM 711 C C . GLN A 1 233 ? 145.735 97.800 108.648 1.00 111.52 233 GLN A C 1
ATOM 712 O O . GLN A 1 233 ? 144.740 97.455 108.004 1.00 115.63 233 GLN A O 1
ATOM 718 N N . GLN A 1 234 ? 146.973 97.476 108.263 1.00 111.09 234 GLN A N 1
ATOM 719 C CA . GLN A 1 234 ? 147.242 96.743 107.031 1.00 107.96 234 GLN A CA 1
ATOM 720 C C . GLN A 1 234 ? 147.628 95.287 107.281 1.00 104.39 234 GLN A C 1
ATOM 721 O O . GLN A 1 234 ? 148.245 94.658 106.416 1.00 104.43 234 GLN A O 1
ATOM 727 N N . ASN A 1 235 ? 147.286 94.746 108.452 1.00 105.00 235 ASN A N 1
ATOM 728 C CA . ASN A 1 235 ? 147.482 93.335 108.788 1.00 101.22 235 ASN A CA 1
ATOM 729 C C . ASN A 1 235 ? 148.952 92.926 108.791 1.00 96.16 235 ASN A C 1
ATOM 730 O O . ASN A 1 235 ? 149.265 91.733 108.715 1.00 90.29 235 ASN A O 1
ATOM 735 N N . ASN A 1 236 ? 149.868 93.886 108.876 1.00 98.91 236 ASN A N 1
ATOM 736 C CA . ASN A 1 236 ? 151.298 93.610 108.925 1.00 98.15 236 ASN A CA 1
ATOM 737 C C . ASN A 1 236 ? 151.765 93.809 110.363 1.00 99.21 236 ASN A C 1
ATOM 738 O O . ASN A 1 236 ? 151.576 94.887 110.936 1.00 102.55 236 ASN A O 1
ATOM 743 N N . LEU A 1 237 ? 152.373 92.774 110.941 1.00 97.04 237 LEU A N 1
ATOM 744 C CA . LEU A 1 237 ? 152.759 92.789 112.348 1.00 104.47 237 LEU A CA 1
ATOM 745 C C . LEU A 1 237 ? 154.257 92.957 112.563 1.00 109.41 237 LEU A C 1
ATOM 746 O O . LEU A 1 237 ? 154.665 93.627 113.517 1.00 111.51 237 LEU A O 1
ATOM 751 N N . THR A 1 238 ? 155.089 92.353 111.711 1.00 107.50 238 THR A N 1
ATOM 752 C CA . THR A 1 238 ? 156.534 92.495 111.867 1.00 109.31 238 THR A CA 1
ATOM 753 C C . THR A 1 238 ? 156.967 93.945 111.684 1.00 109.70 238 THR A C 1
ATOM 754 O O . THR A 1 238 ? 157.802 94.456 112.444 1.00 111.02 238 THR A O 1
ATOM 758 N N . LEU A 1 239 ? 156.406 94.624 110.681 1.00 108.36 239 LEU A N 1
ATOM 759 C CA . LEU A 1 239 ? 156.697 96.040 110.494 1.00 112.47 239 LEU A CA 1
ATOM 760 C C . LEU A 1 239 ? 156.226 96.855 111.690 1.00 111.78 239 LEU A C 1
ATOM 761 O O . LEU A 1 239 ? 156.897 97.805 112.105 1.00 113.02 239 LEU A O 1
ATOM 766 N N . ALA A 1 240 ? 155.072 96.496 112.257 1.00 107.88 240 ALA A N 1
ATOM 767 C CA . ALA A 1 240 ? 154.577 97.200 113.435 1.00 106.35 240 ALA A CA 1
ATOM 768 C C . ALA A 1 240 ? 155.528 97.041 114.616 1.00 105.74 240 ALA A C 1
ATOM 769 O O . ALA A 1 240 ? 155.806 98.009 115.332 1.00 108.15 240 ALA A O 1
ATOM 771 N N . GLU A 1 241 ? 156.038 95.826 114.834 1.00 101.21 241 GLU A N 1
ATOM 772 C CA . GLU A 1 241 ? 156.984 95.609 115.927 1.00 102.22 241 GLU A CA 1
ATOM 773 C C . GLU A 1 241 ? 158.283 96.374 115.697 1.00 106.70 241 GLU A C 1
ATOM 774 O O . GLU A 1 241 ? 158.829 96.982 116.630 1.00 111.38 241 GLU A O 1
ATOM 776 N N . ALA A 1 242 ? 158.791 96.358 114.461 1.00 104.98 242 ALA A N 1
ATOM 777 C CA . ALA A 1 242 ? 160.009 97.103 114.158 1.00 109.05 242 ALA A CA 1
ATOM 778 C C . ALA A 1 242 ? 159.805 98.598 114.373 1.00 112.65 242 ALA A C 1
ATOM 779 O O . ALA A 1 242 ? 160.683 99.284 114.911 1.00 113.21 242 ALA A O 1
ATOM 781 N N . LEU A 1 243 ? 158.645 99.118 113.972 1.00 111.17 243 LEU A N 1
ATOM 782 C CA . LEU A 1 243 ? 158.365 100.536 114.158 1.00 107.90 243 LEU A CA 1
ATOM 783 C C . LEU A 1 243 ? 158.194 100.880 115.633 1.00 107.47 243 LEU A C 1
ATOM 784 O O . LEU A 1 243 ? 158.577 101.970 116.063 1.00 112.69 243 LEU A O 1
ATOM 789 N N . VAL A 1 244 ? 157.622 99.968 116.422 1.00 103.74 244 VAL A N 1
ATOM 790 C CA . VAL A 1 244 ? 157.520 100.195 117.863 1.00 102.41 244 VAL A CA 1
ATOM 791 C C . VAL A 1 244 ? 158.909 100.278 118.483 1.00 103.89 244 VAL A C 1
ATOM 792 O O . VAL A 1 244 ? 159.188 101.153 119.317 1.00 108.93 244 VAL A O 1
ATOM 796 N N . LYS A 1 245 ? 159.804 99.373 118.079 1.00 99.67 245 LYS A N 1
ATOM 797 C CA . LYS A 1 245 ? 161.182 99.438 118.559 1.00 103.58 245 LYS A CA 1
ATOM 798 C C . LYS A 1 245 ? 161.845 100.747 118.145 1.00 111.45 245 LYS A C 1
ATOM 799 O O . LYS A 1 245 ? 162.582 101.357 118.930 1.00 117.24 245 LYS A O 1
ATOM 801 N N . GLN A 1 246 ? 161.595 101.192 116.911 1.00 110.77 246 GLN A N 1
ATOM 802 C CA . GLN A 1 246 ? 162.162 102.456 116.447 1.00 116.66 246 GLN A CA 1
ATOM 803 C C . GLN A 1 246 ? 161.637 103.635 117.260 1.00 116.43 246 GLN A C 1
ATOM 804 O O . GLN A 1 246 ? 162.396 104.551 117.598 1.00 118.20 246 GLN A O 1
ATOM 810 N N . ILE A 1 247 ? 160.338 103.636 117.571 1.00 113.32 247 ILE A N 1
ATOM 811 C CA . ILE A 1 247 ? 159.763 104.702 118.389 1.00 106.88 247 ILE A CA 1
ATOM 812 C C . ILE A 1 247 ? 160.404 104.717 119.767 1.00 102.82 247 ILE A C 1
ATOM 813 O O . ILE A 1 247 ? 160.723 105.782 120.306 1.00 108.02 247 ILE A O 1
ATOM 818 N N . GLY A 1 248 ? 160.588 103.539 120.367 1.00 100.95 248 GLY A N 1
ATOM 819 C CA . GLY A 1 248 ? 161.264 103.486 121.655 1.00 106.11 248 GLY A CA 1
ATOM 820 C C . GLY A 1 248 ? 162.674 104.041 121.588 1.00 109.98 248 GLY A C 1
ATOM 821 O O . GLY A 1 248 ? 163.084 104.847 122.432 1.00 113.50 248 GLY A O 1
ATOM 822 N N . CYS A 1 249 ? 163.429 103.633 120.564 1.00 108.10 249 CYS A N 1
ATOM 823 C CA . CYS A 1 249 ? 164.805 104.100 120.424 1.00 112.70 249 CYS A CA 1
ATOM 824 C C . CYS A 1 249 ? 164.862 105.611 120.236 1.00 116.29 249 CYS A C 1
ATOM 825 O O . CYS A 1 249 ? 165.737 106.281 120.797 1.00 117.75 249 CYS A O 1
ATOM 828 N N . LEU A 1 250 ? 163.941 106.166 119.445 1.00 119.06 250 LEU A N 1
ATOM 829 C CA . LEU A 1 250 ? 163.940 107.608 119.216 1.00 119.45 250 LEU A CA 1
ATOM 830 C C . LEU A 1 250 ? 163.507 108.371 120.462 1.00 118.25 250 LEU A C 1
ATOM 831 O O . LEU A 1 250 ? 164.070 109.426 120.776 1.00 117.54 250 LEU A O 1
ATOM 836 N N . ALA A 1 251 ? 162.508 107.858 121.185 1.00 116.32 251 ALA A N 1
ATOM 837 C CA . ALA A 1 251 ? 162.040 108.523 122.393 1.00 112.38 251 ALA A CA 1
ATOM 838 C C . ALA A 1 251 ? 163.027 108.395 123.543 1.00 114.79 251 ALA A C 1
ATOM 839 O O . ALA A 1 251 ? 162.890 109.110 124.541 1.00 115.82 251 ALA A O 1
ATOM 841 N N . VAL A 1 252 ? 164.003 107.489 123.434 1.00 117.22 252 VAL A N 1
ATOM 842 C CA . VAL A 1 252 ? 165.040 107.397 124.459 1.00 119.01 252 VAL A CA 1
ATOM 843 C C . VAL A 1 252 ? 165.765 108.731 124.618 1.00 114.76 252 VAL A C 1
ATOM 844 O O . VAL A 1 252 ? 166.035 109.176 125.741 1.00 112.33 252 VAL A O 1
ATOM 848 N N . SER A 1 253 ? 166.073 109.398 123.507 1.00 113.96 253 SER A N 1
ATOM 849 C CA . SER A 1 253 ? 166.872 110.618 123.529 1.00 113.07 253 SER A CA 1
ATOM 850 C C . SER A 1 253 ? 166.037 111.894 123.604 1.00 110.65 253 SER A C 1
ATOM 851 O O . SER A 1 253 ? 166.609 112.986 123.687 1.00 104.60 253 SER A O 1
ATOM 854 N N . GLN A 1 254 ? 164.713 111.792 123.595 1.00 113.40 254 GLN A N 1
ATOM 855 C CA . GLN A 1 254 ? 163.853 112.966 123.607 1.00 113.67 254 GLN A CA 1
ATOM 856 C C . GLN A 1 254 ? 163.635 113.455 125.038 1.00 115.81 254 GLN A C 1
ATOM 857 O O . GLN A 1 254 ? 163.813 112.715 126.008 1.00 119.76 254 GLN A O 1
ATOM 863 N N . ALA A 1 255 ? 163.253 114.728 125.160 1.00 112.65 255 ALA A N 1
ATOM 864 C CA . ALA A 1 255 ? 163.016 115.354 126.463 1.00 117.69 255 ALA A CA 1
ATOM 865 C C . ALA A 1 255 ? 161.816 116.290 126.343 1.00 114.01 255 ALA A C 1
ATOM 866 O O . ALA A 1 255 ? 161.934 117.392 125.799 1.00 109.98 255 ALA A O 1
ATOM 868 N N . GLY A 1 256 ? 160.671 115.850 126.850 1.00 113.46 256 GLY A N 1
ATOM 869 C CA . GLY A 1 256 ? 159.480 116.676 126.838 1.00 103.81 256 GLY A CA 1
ATOM 870 C C . GLY A 1 256 ? 158.241 115.839 127.068 1.00 108.80 256 GLY A C 1
ATOM 871 O O . GLY A 1 256 ? 158.311 114.629 127.304 1.00 114.97 256 GLY A O 1
ATOM 872 N N . ALA A 1 257 ? 157.092 116.518 127.000 1.00 105.46 257 ALA A N 1
ATOM 873 C CA . ALA A 1 257 ? 155.815 115.814 127.077 1.00 108.95 257 ALA A CA 1
ATOM 874 C C . ALA A 1 257 ? 155.606 114.912 125.869 1.00 109.78 257 ALA A C 1
ATOM 875 O O . ALA A 1 257 ? 154.921 113.883 125.970 1.00 107.41 257 ALA A O 1
ATOM 877 N N . MET A 1 258 ? 156.180 115.295 124.723 1.00 110.14 258 MET A N 1
ATOM 878 C CA . MET A 1 258 ? 156.199 114.427 123.550 1.00 111.49 258 MET A CA 1
ATOM 879 C C . MET A 1 258 ? 156.736 113.049 123.907 1.00 109.53 258 MET A C 1
ATOM 880 O O . MET A 1 258 ? 156.184 112.029 123.484 1.00 107.78 258 MET A O 1
ATOM 885 N N . ARG A 1 259 ? 157.805 113.006 124.707 1.00 109.24 259 ARG A N 1
ATOM 886 C CA . ARG A 1 259 ? 158.381 111.734 125.129 1.00 105.61 259 ARG A CA 1
ATOM 887 C C . ARG A 1 259 ? 157.373 110.902 125.911 1.00 100.46 259 ARG A C 1
ATOM 888 O O . ARG A 1 259 ? 157.223 109.699 125.669 1.00 100.98 259 ARG A O 1
ATOM 896 N N . LYS A 1 260 ? 156.665 111.530 126.851 1.00 99.05 260 LYS A N 1
ATOM 897 C CA . LYS A 1 260 ? 155.724 110.794 127.689 1.00 99.81 260 LYS A CA 1
ATOM 898 C C . LYS A 1 260 ? 154.572 110.232 126.864 1.00 97.61 260 LYS A C 1
ATOM 899 O O . LYS A 1 260 ? 154.229 109.046 126.981 1.00 100.38 260 LYS A O 1
ATOM 905 N N . VAL A 1 261 ? 153.961 111.070 126.023 1.00 94.52 261 VAL A N 1
ATOM 906 C CA . VAL A 1 261 ? 152.820 110.598 125.243 1.00 93.98 261 VAL A CA 1
ATOM 907 C C . VAL A 1 261 ? 153.267 109.550 124.229 1.00 94.72 261 VAL A C 1
ATOM 908 O O . VAL A 1 261 ? 152.550 108.576 123.969 1.00 93.45 261 VAL A O 1
ATOM 912 N N . ALA A 1 262 ? 154.468 109.711 123.662 1.00 96.89 262 ALA A N 1
ATOM 913 C CA . ALA A 1 262 ? 154.987 108.714 122.734 1.00 96.21 262 ALA A CA 1
ATOM 914 C C . ALA A 1 262 ? 155.228 107.382 123.430 1.00 95.68 262 ALA A C 1
ATOM 915 O O . ALA A 1 262 ? 154.928 106.323 122.872 1.00 95.41 262 ALA A O 1
ATOM 917 N N . THR A 1 263 ? 155.774 107.412 124.649 1.00 95.78 263 THR A N 1
ATOM 918 C CA . THR A 1 263 ? 155.995 106.174 125.390 1.00 92.74 263 THR A CA 1
ATOM 919 C C . THR A 1 263 ? 154.676 105.479 125.705 1.00 92.02 263 THR A C 1
ATOM 920 O O . THR A 1 263 ? 154.548 104.259 125.531 1.00 96.07 263 THR A O 1
ATOM 924 N N . TYR A 1 264 ? 153.677 106.242 126.158 1.00 89.21 264 TYR A N 1
ATOM 925 C CA . TYR A 1 264 ? 152.385 105.636 126.466 1.00 90.41 264 TYR A CA 1
ATOM 926 C C . TYR A 1 264 ? 151.733 105.055 125.215 1.00 93.19 264 TYR A C 1
ATOM 927 O O . TYR A 1 264 ? 151.162 103.957 125.254 1.00 96.13 264 TYR A O 1
ATOM 936 N N . PHE A 1 265 ? 151.822 105.766 124.088 1.00 93.90 265 PHE A N 1
ATOM 937 C CA . PHE A 1 265 ? 151.230 105.257 122.856 1.00 93.82 265 PHE A CA 1
ATOM 938 C C . PHE A 1 265 ? 151.982 104.036 122.340 1.00 96.48 265 PHE A C 1
ATOM 939 O O . PHE A 1 265 ? 151.371 103.117 121.786 1.00 98.58 265 PHE A O 1
ATOM 947 N N . ALA A 1 266 ? 153.306 104.005 122.509 1.00 94.21 266 ALA A N 1
ATOM 948 C CA . ALA A 1 266 ? 154.073 102.824 122.128 1.00 92.16 266 ALA A CA 1
ATOM 949 C C . ALA A 1 266 ? 153.671 101.619 122.965 1.00 94.87 266 ALA A C 1
ATOM 950 O O . ALA A 1 266 ? 153.546 100.504 122.445 1.00 99.73 266 ALA A O 1
ATOM 952 N N . GLU A 1 267 ? 153.463 101.823 124.268 1.00 93.53 267 GLU A N 1
ATOM 953 C CA . GLU A 1 267 ? 152.981 100.733 125.111 1.00 93.25 267 GLU A CA 1
ATOM 954 C C . GLU A 1 267 ? 151.599 100.267 124.669 1.00 93.81 267 GLU A C 1
ATOM 955 O O . GLU A 1 267 ? 151.317 99.062 124.646 1.00 97.32 267 GLU A O 1
ATOM 961 N N . ALA A 1 268 ? 150.722 101.210 124.313 1.00 93.41 268 ALA A N 1
ATOM 962 C CA . ALA A 1 268 ? 149.393 100.839 123.835 1.00 94.84 268 ALA A CA 1
ATOM 963 C C . ALA A 1 268 ? 149.471 100.028 122.546 1.00 98.38 268 ALA A C 1
ATOM 964 O O . ALA A 1 268 ? 148.741 99.043 122.376 1.00 101.53 268 ALA A O 1
ATOM 966 N N . LEU A 1 269 ? 150.350 100.426 121.623 1.00 98.99 269 LEU A N 1
ATOM 967 C CA . LEU A 1 269 ? 150.512 99.673 120.383 1.00 101.45 269 LEU A CA 1
ATOM 968 C C . LEU A 1 269 ? 151.092 98.289 120.644 1.00 103.45 269 LEU A C 1
ATOM 969 O O . LEU A 1 269 ? 150.711 97.318 119.982 1.00 104.58 269 LEU A O 1
ATOM 974 N N . ALA A 1 270 ? 152.025 98.179 121.593 1.00 103.33 270 ALA A N 1
ATOM 975 C CA . ALA A 1 270 ? 152.553 96.867 121.950 1.00 99.48 270 ALA A CA 1
ATOM 976 C C . ALA A 1 270 ? 151.458 95.972 122.517 1.00 101.04 270 ALA A C 1
ATOM 977 O O . ALA A 1 270 ? 151.388 94.780 122.193 1.00 100.74 270 ALA A O 1
ATOM 979 N N . ARG A 1 271 ? 150.589 96.534 123.362 1.00 104.25 271 ARG A N 1
ATOM 980 C CA . ARG A 1 271 ? 149.463 95.765 123.884 1.00 104.77 271 ARG A CA 1
ATOM 981 C C . ARG A 1 271 ? 148.518 95.338 122.767 1.00 102.40 271 ARG A C 1
ATOM 982 O O . ARG A 1 271 ? 148.006 94.213 122.775 1.00 103.93 271 ARG A O 1
ATOM 990 N N . ARG A 1 272 ? 148.263 96.229 121.805 1.00 100.58 272 ARG A N 1
ATOM 991 C CA . ARG A 1 272 ? 147.411 95.871 120.673 1.00 98.29 272 ARG A CA 1
ATOM 992 C C . ARG A 1 272 ? 148.029 94.748 119.848 1.00 102.79 272 ARG A C 1
ATOM 993 O O . ARG A 1 272 ? 147.325 93.834 119.402 1.00 104.41 272 ARG A O 1
ATOM 1001 N N . ILE A 1 273 ? 149.343 94.810 119.624 1.00 105.03 273 ILE A N 1
ATOM 1002 C CA . ILE A 1 273 ? 150.029 93.768 118.865 1.00 105.94 273 ILE A CA 1
ATOM 1003 C C . ILE A 1 273 ? 149.951 92.435 119.598 1.00 107.50 273 ILE A C 1
ATOM 1004 O O . ILE A 1 273 ? 149.684 91.390 118.992 1.00 107.99 273 ILE A O 1
ATOM 1009 N N . TYR A 1 274 ? 150.179 92.450 120.915 1.00 109.56 274 TYR A N 1
ATOM 1010 C CA . TYR A 1 274 ? 150.152 91.210 121.684 1.00 108.75 274 TYR A CA 1
ATOM 1011 C C . TYR A 1 274 ? 148.773 90.563 121.665 1.00 107.43 274 TYR A C 1
ATOM 1012 O O . TYR A 1 274 ? 148.661 89.340 121.802 1.00 109.81 274 TYR A O 1
ATOM 1021 N N . ARG A 1 275 ? 147.719 91.357 121.494 1.00 105.68 275 ARG A N 1
ATOM 1022 C CA . ARG A 1 275 ? 146.357 90.843 121.447 1.00 103.68 275 ARG A CA 1
ATOM 1023 C C . ARG A 1 275 ? 145.877 90.561 120.030 1.00 105.57 275 ARG A C 1
ATOM 1024 O O . ARG A 1 275 ? 144.723 90.157 119.852 1.00 106.86 275 ARG A O 1
ATOM 1026 N N . LEU A 1 276 ? 146.723 90.760 119.025 1.00 105.95 276 LEU A N 1
ATOM 1027 C CA . LEU A 1 276 ? 146.334 90.525 117.639 1.00 106.07 276 LEU A CA 1
ATOM 1028 C C . LEU A 1 276 ? 147.127 89.372 117.034 1.00 113.81 276 LEU A C 1
ATOM 1029 O O . LEU A 1 276 ? 147.499 88.429 117.732 1.00 117.25 276 LEU A O 1
ATOM 1031 N N . THR A 1 290 ? 142.709 106.475 144.468 1.00 119.94 290 THR A N 1
ATOM 1032 C CA . THR A 1 290 ? 143.922 107.277 144.363 1.00 118.20 290 THR A CA 1
ATOM 1033 C C . THR A 1 290 ? 144.028 107.941 142.996 1.00 112.67 290 THR A C 1
ATOM 1034 O O . THR A 1 290 ? 144.410 109.107 142.895 1.00 111.45 290 THR A O 1
ATOM 1038 N N . LEU A 1 291 ? 143.692 107.183 141.949 1.00 107.56 291 LEU A N 1
ATOM 1039 C CA . LEU A 1 291 ? 143.704 107.715 140.590 1.00 105.48 291 LEU A CA 1
ATOM 1040 C C . LEU A 1 291 ? 142.896 109.002 140.501 1.00 107.14 291 LEU A C 1
ATOM 1041 O O . LEU A 1 291 ? 143.426 110.081 140.200 1.00 107.20 291 LEU A O 1
ATOM 1046 N N . GLN A 1 292 ? 141.600 108.898 140.791 1.00 106.77 292 GLN A N 1
ATOM 1047 C CA . GLN A 1 292 ? 140.697 110.024 140.614 1.00 103.85 292 GLN A CA 1
ATOM 1048 C C . GLN A 1 292 ? 140.942 111.109 141.652 1.00 101.48 292 GLN A C 1
ATOM 1049 O O . GLN A 1 292 ? 140.764 112.292 141.353 1.00 102.14 292 GLN A O 1
ATOM 1055 N N . MET A 1 293 ? 141.372 110.738 142.860 1.00 99.69 293 MET A N 1
ATOM 1056 C CA . MET A 1 293 ? 141.690 111.743 143.869 1.00 100.20 293 MET A CA 1
ATOM 1057 C C . MET A 1 293 ? 142.871 112.604 143.436 1.00 100.95 293 MET A C 1
ATOM 1058 O O . MET A 1 293 ? 142.817 113.838 143.517 1.00 100.43 293 MET A O 1
ATOM 1060 N N . HIS A 1 294 ? 143.947 111.971 142.962 1.00 101.05 294 HIS A N 1
ATOM 1061 C CA . HIS A 1 294 ? 145.099 112.731 142.487 1.00 100.45 294 HIS A CA 1
ATOM 1062 C C . HIS A 1 294 ? 144.749 113.553 141.253 1.00 100.92 294 HIS A C 1
ATOM 1063 O O . HIS A 1 294 ? 145.203 114.696 141.112 1.00 97.95 294 HIS A O 1
ATOM 1070 N N . PHE A 1 295 ? 143.944 112.989 140.347 1.00 102.85 295 PHE A N 1
ATOM 1071 C CA . PHE A 1 295 ? 143.541 113.737 139.161 1.00 101.16 295 PHE A CA 1
ATOM 1072 C C . PHE A 1 295 ? 142.704 114.956 139.538 1.00 99.36 295 PHE A C 1
ATOM 1073 O O . PHE A 1 295 ? 142.847 116.027 138.937 1.00 98.02 295 PHE A O 1
ATOM 1081 N N . TYR A 1 296 ? 141.825 114.809 140.533 1.00 98.70 296 TYR A N 1
ATOM 1082 C CA . TYR A 1 296 ? 141.047 115.937 141.033 1.00 94.03 296 TYR A CA 1
ATOM 1083 C C . TYR A 1 296 ? 141.949 116.984 141.673 1.00 89.44 296 TYR A C 1
ATOM 1084 O O . TYR A 1 296 ? 141.740 118.190 141.492 1.00 87.67 296 TYR A O 1
ATOM 1093 N N . GLU A 1 297 ? 142.957 116.542 142.428 1.00 90.48 297 GLU A N 1
ATOM 1094 C CA . GLU A 1 297 ? 143.810 117.485 143.144 1.00 88.29 297 GLU A CA 1
ATOM 1095 C C . GLU A 1 297 ? 144.749 118.241 142.212 1.00 91.40 297 GLU A C 1
ATOM 1096 O O . GLU A 1 297 ? 145.101 119.390 142.499 1.00 93.61 297 GLU A O 1
ATOM 1102 N N . THR A 1 298 ? 145.171 117.629 141.105 1.00 95.17 298 THR A N 1
ATOM 1103 C CA . THR A 1 298 ? 146.166 118.245 140.238 1.00 94.67 298 THR A CA 1
ATOM 1104 C C . THR A 1 298 ? 145.608 118.777 138.924 1.00 91.88 298 THR A C 1
ATOM 1105 O O . THR A 1 298 ? 146.347 119.433 138.182 1.00 85.43 298 THR A O 1
ATOM 1109 N N . CYS A 1 299 ? 144.338 118.533 138.620 1.00 93.84 299 CYS A N 1
ATOM 1110 C CA . CYS A 1 299 ? 143.740 119.029 137.392 1.00 88.76 299 CYS A CA 1
ATOM 1111 C C . CYS A 1 299 ? 142.439 119.754 137.701 1.00 89.58 299 CYS A C 1
ATOM 1112 O O . CYS A 1 299 ? 141.739 119.406 138.657 1.00 92.85 299 CYS A O 1
ATOM 1115 N N . PRO A 1 300 ? 142.093 120.767 136.908 1.00 85.15 300 PRO A N 1
ATOM 1116 C CA . PRO A 1 300 ? 140.880 121.553 137.168 1.00 86.29 300 PRO A CA 1
ATOM 1117 C C . PRO A 1 300 ? 139.622 121.051 136.480 1.00 82.70 300 PRO A C 1
ATOM 1118 O O . PRO A 1 300 ? 138.585 121.715 136.581 1.00 83.98 300 PRO A O 1
ATOM 1122 N N . TYR A 1 301 ? 139.682 119.916 135.783 1.00 83.00 301 TYR A N 1
ATOM 1123 C CA . TYR A 1 301 ? 138.530 119.461 135.014 1.00 83.26 301 TYR A CA 1
ATOM 1124 C C . TYR A 1 301 ? 137.373 119.083 135.932 1.00 83.72 301 TYR A C 1
ATOM 1125 O O . TYR A 1 301 ? 136.241 119.558 135.759 1.00 85.54 301 TYR A O 1
ATOM 1134 N N . LEU A 1 302 ? 137.650 118.244 136.934 1.00 86.30 302 LEU A N 1
ATOM 1135 C CA . LEU A 1 302 ? 136.604 117.788 137.842 1.00 85.71 302 LEU A CA 1
ATOM 1136 C C . LEU A 1 302 ? 136.043 118.935 138.672 1.00 82.28 302 LEU A C 1
ATOM 1137 O O . LEU A 1 302 ? 134.830 119.009 138.891 1.00 81.12 302 LEU A O 1
ATOM 1142 N N . LYS A 1 303 ? 136.908 119.833 139.148 1.00 80.79 303 LYS A N 1
ATOM 1143 C CA . LYS A 1 303 ? 136.442 120.957 139.956 1.00 73.55 303 LYS A CA 1
ATOM 1144 C C . LYS A 1 303 ? 135.515 121.862 139.153 1.00 69.45 303 LYS A C 1
ATOM 1145 O O . LYS A 1 303 ? 134.447 122.266 139.633 1.00 70.07 303 LYS A O 1
ATOM 1151 N N . PHE A 1 304 ? 135.911 122.185 137.920 1.00 68.88 304 PHE A N 1
ATOM 1152 C CA . PHE A 1 304 ? 135.086 123.030 137.064 1.00 67.75 304 PHE A CA 1
ATOM 1153 C C . PHE A 1 304 ? 133.750 122.361 136.769 1.00 67.40 304 PHE A C 1
ATOM 1154 O O . PHE A 1 304 ? 132.690 122.994 136.859 1.00 69.21 304 PHE A O 1
ATOM 1162 N N . ALA A 1 305 ? 133.782 121.068 136.428 1.00 68.49 305 ALA A N 1
ATOM 1163 C CA . ALA A 1 305 ? 132.541 120.354 136.150 1.00 68.89 305 ALA A CA 1
ATOM 1164 C C . ALA A 1 305 ? 131.627 120.350 137.367 1.00 70.72 305 ALA A C 1
ATOM 1165 O O . ALA A 1 305 ? 130.423 120.614 137.252 1.00 75.57 305 ALA A O 1
ATOM 1167 N N . HIS A 1 306 ? 132.191 120.078 138.546 1.00 70.89 306 HIS A N 1
ATOM 1168 C CA . HIS A 1 306 ? 131.397 120.018 139.767 1.00 70.85 306 HIS A CA 1
ATOM 1169 C C . HIS A 1 306 ? 130.759 121.365 140.073 1.00 68.55 306 HIS A C 1
ATOM 1170 O O . HIS A 1 306 ? 129.575 121.437 140.420 1.00 70.46 306 HIS A O 1
ATOM 1177 N N . PHE A 1 307 ? 131.526 122.450 139.942 1.00 67.30 307 PHE A N 1
ATOM 1178 C CA . PHE A 1 307 ? 130.987 123.755 140.313 1.00 62.98 307 PHE A CA 1
ATOM 1179 C C . PHE A 1 307 ? 129.930 124.226 139.320 1.00 64.24 307 PHE A C 1
ATOM 1180 O O . PHE A 1 307 ? 128.908 124.796 139.724 1.00 66.04 307 PHE A O 1
ATOM 1188 N N . THR A 1 308 ? 130.141 123.995 138.020 1.00 66.35 308 THR A N 1
ATOM 1189 C CA . THR A 1 308 ? 129.105 124.354 137.053 1.00 65.45 308 THR A CA 1
ATOM 1190 C C . THR A 1 308 ? 127.840 123.530 137.268 1.00 66.21 308 THR A C 1
ATOM 1191 O O . THR A 1 308 ? 126.723 124.059 137.180 1.00 68.84 308 THR A O 1
ATOM 1195 N N . ALA A 1 309 ? 127.991 122.234 137.560 1.00 64.28 309 ALA A N 1
ATOM 1196 C CA . ALA A 1 309 ? 126.825 121.406 137.849 1.00 65.30 309 ALA A CA 1
ATOM 1197 C C . ALA A 1 309 ? 126.085 121.906 139.083 1.00 71.40 309 ALA A C 1
ATOM 1198 O O . ALA A 1 309 ? 124.849 121.974 139.089 1.00 72.79 309 ALA A O 1
ATOM 1200 N N . ASN A 1 310 ? 126.824 122.255 140.140 1.00 69.08 310 ASN A N 1
ATOM 1201 C CA . ASN A 1 310 ? 126.191 122.769 141.349 1.00 64.99 310 ASN A CA 1
ATOM 1202 C C . ASN A 1 310 ? 125.449 124.067 141.074 1.00 71.03 310 ASN A C 1
ATOM 1203 O O . ASN A 1 310 ? 124.336 124.265 141.570 1.00 74.45 310 ASN A O 1
ATOM 1208 N N . GLN A 1 311 ? 126.049 124.967 140.292 1.00 74.76 311 GLN A N 1
ATOM 1209 C CA . GLN A 1 311 ? 125.370 126.217 139.968 1.00 73.92 311 GLN A CA 1
ATOM 1210 C C . GLN A 1 311 ? 124.087 125.965 139.186 1.00 74.10 311 GLN A C 1
ATOM 1211 O O . GLN A 1 311 ? 123.049 126.571 139.475 1.00 77.23 311 GLN A O 1
ATOM 1217 N N . ALA A 1 312 ? 124.134 125.063 138.203 1.00 73.37 312 ALA A N 1
ATOM 1218 C CA . ALA A 1 312 ? 122.935 124.765 137.422 1.00 70.47 312 ALA A CA 1
ATOM 1219 C C . ALA A 1 312 ? 121.837 124.175 138.301 1.00 69.28 312 ALA A C 1
ATOM 1220 O O . ALA A 1 312 ? 120.674 124.597 138.233 1.00 70.84 312 ALA A O 1
ATOM 1222 N N . ILE A 1 313 ? 122.191 123.205 139.148 1.00 69.13 313 ILE A N 1
ATOM 1223 C CA . ILE A 1 313 ? 121.194 122.565 140.003 1.00 69.90 313 ILE A CA 1
ATOM 1224 C C . ILE A 1 313 ? 120.618 123.562 141.001 1.00 78.07 313 ILE A C 1
ATOM 1225 O O . ILE A 1 313 ? 119.405 123.583 141.247 1.00 80.92 313 ILE A O 1
ATOM 1230 N N . LEU A 1 314 ? 121.472 124.400 141.594 1.00 78.07 314 LEU A N 1
ATOM 1231 C CA . LEU A 1 314 ? 120.998 125.393 142.551 1.00 72.94 314 LEU A CA 1
ATOM 1232 C C . LEU A 1 314 ? 120.061 126.393 141.887 1.00 75.83 314 LEU A C 1
ATOM 1233 O O . LEU A 1 314 ? 119.024 126.754 142.455 1.00 79.82 314 LEU A O 1
ATOM 1238 N N . GLU A 1 315 ? 120.406 126.851 140.679 1.00 80.19 315 GLU A N 1
ATOM 1239 C CA . GLU A 1 315 ? 119.515 127.750 139.956 1.00 82.76 315 GLU A CA 1
ATOM 1240 C C . GLU A 1 315 ? 118.211 127.061 139.581 1.00 81.16 315 GLU A C 1
ATOM 1241 O O . GLU A 1 315 ? 117.183 127.727 139.417 1.00 84.33 315 GLU A O 1
ATOM 1247 N N . ALA A 1 316 ? 118.230 125.737 139.436 1.00 77.80 316 ALA A N 1
ATOM 1248 C CA . ALA A 1 316 ? 117.014 124.991 139.140 1.00 74.22 316 ALA A CA 1
ATOM 1249 C C . ALA A 1 316 ? 116.233 124.589 140.384 1.00 78.09 316 ALA A C 1
ATOM 1250 O O . ALA A 1 316 ? 115.128 124.052 140.253 1.00 77.68 316 ALA A O 1
ATOM 1252 N N . PHE A 1 317 ? 116.768 124.835 141.579 1.00 83.24 317 PHE A N 1
ATOM 1253 C CA . PHE A 1 317 ? 116.140 124.433 142.834 1.00 83.37 317 PHE A CA 1
ATOM 1254 C C . PHE A 1 317 ? 115.704 125.635 143.666 1.00 87.29 317 PHE A C 1
ATOM 1255 O O . PHE A 1 317 ? 115.843 125.646 144.890 1.00 85.58 317 PHE A O 1
ATOM 1263 N N . GLU A 1 318 ? 115.172 126.663 143.012 1.00 89.47 318 GLU A N 1
ATOM 1264 C CA . GLU A 1 318 ? 114.698 127.861 143.692 1.00 90.54 318 GLU A CA 1
ATOM 1265 C C . GLU A 1 318 ? 113.177 127.846 143.753 1.00 88.63 318 GLU A C 1
ATOM 1266 O O . GLU A 1 318 ? 112.512 127.593 142.743 1.00 86.11 318 GLU A O 1
ATOM 1272 N N . GLY A 1 319 ? 112.633 128.118 144.937 1.00 88.10 319 GLY A N 1
ATOM 1273 C CA . GLY A 1 319 ? 111.197 128.089 145.123 1.00 85.72 319 GLY A CA 1
ATOM 1274 C C . GLY A 1 319 ? 110.615 126.710 145.331 1.00 88.11 319 GLY A C 1
ATOM 1275 O O . GLY A 1 319 ? 109.437 126.491 145.035 1.00 89.38 319 GLY A O 1
ATOM 1276 N N . LYS A 1 320 ? 111.409 125.769 145.838 1.00 91.64 320 LYS A N 1
ATOM 1277 C CA . LYS A 1 320 ? 110.965 124.402 146.060 1.00 91.38 320 LYS A CA 1
ATOM 1278 C C . LYS A 1 320 ? 111.207 124.020 147.513 1.00 89.38 320 LYS A C 1
ATOM 1279 O O . LYS A 1 320 ? 112.157 124.489 148.146 1.00 85.17 320 LYS A O 1
ATOM 1285 N N . LYS A 1 321 ? 110.336 123.155 148.038 1.00 88.46 321 LYS A N 1
ATOM 1286 C CA . LYS A 1 321 ? 110.401 122.743 149.433 1.00 88.46 321 LYS A CA 1
ATOM 1287 C C . LYS A 1 321 ? 110.874 121.311 149.635 1.00 93.63 321 LYS A C 1
ATOM 1288 O O . LYS A 1 321 ? 111.300 120.974 150.744 1.00 92.03 321 LYS A O 1
ATOM 1290 N N . ARG A 1 322 ? 110.797 120.462 148.612 1.00 91.84 322 ARG A N 1
ATOM 1291 C CA . ARG A 1 322 ? 111.265 119.083 148.705 1.00 84.70 322 ARG A CA 1
ATOM 1292 C C . ARG A 1 322 ? 112.078 118.764 147.461 1.00 84.75 322 ARG A C 1
ATOM 1293 O O . ARG A 1 322 ? 111.547 118.796 146.346 1.00 86.65 322 ARG A O 1
ATOM 1301 N N . VAL A 1 323 ? 113.358 118.454 147.649 1.00 81.84 323 VAL A N 1
ATOM 1302 C CA . VAL A 1 323 ? 114.261 118.175 146.541 1.00 79.75 323 VAL A CA 1
ATOM 1303 C C . VAL A 1 323 ? 114.788 116.753 146.670 1.00 84.34 323 VAL A C 1
ATOM 1304 O O . VAL A 1 323 ? 114.847 116.182 147.764 1.00 88.61 323 VAL A O 1
ATOM 1308 N N . HIS A 1 324 ? 115.160 116.178 145.529 1.00 81.00 324 HIS A N 1
ATOM 1309 C CA . HIS A 1 324 ? 115.751 114.851 145.473 1.00 72.90 324 HIS A CA 1
ATOM 1310 C C . HIS A 1 324 ? 116.776 114.841 144.350 1.00 70.58 324 HIS A C 1
ATOM 1311 O O . HIS A 1 324 ? 116.530 115.398 143.276 1.00 72.75 324 HIS A O 1
ATOM 1318 N N . VAL A 1 325 ? 117.926 114.225 144.606 1.00 67.92 325 VAL A N 1
ATOM 1319 C CA . VAL A 1 325 ? 119.030 114.191 143.657 1.00 66.59 325 VAL A CA 1
ATOM 1320 C C . VAL A 1 325 ? 119.388 112.740 143.373 1.00 72.37 325 VAL A C 1
ATOM 1321 O O . VAL A 1 325 ? 119.632 111.962 144.303 1.00 76.07 325 VAL A O 1
ATOM 1325 N N . ILE A 1 326 ? 119.420 112.382 142.094 1.00 70.67 326 ILE A N 1
ATOM 1326 C CA . ILE A 1 326 ? 119.859 111.069 141.640 1.00 65.77 326 ILE A CA 1
ATOM 1327 C C . ILE A 1 326 ? 121.193 111.261 140.932 1.00 67.26 326 ILE A C 1
ATOM 1328 O O . ILE A 1 326 ? 121.258 111.889 139.867 1.00 71.91 326 ILE A O 1
ATOM 1333 N N . ASP A 1 327 ? 122.255 110.720 141.518 1.00 67.16 327 ASP A N 1
ATOM 1334 C CA . ASP A 1 327 ? 123.600 110.837 140.973 1.00 71.05 327 ASP A CA 1
ATOM 1335 C C . ASP A 1 327 ? 123.976 109.529 140.290 1.00 73.67 327 ASP A C 1
ATOM 1336 O O . ASP A 1 327 ? 123.915 108.460 140.909 1.00 76.66 327 ASP A O 1
ATOM 1341 N N . PHE A 1 328 ? 124.362 109.616 139.020 1.00 74.09 328 PHE A N 1
ATOM 1342 C CA . PHE A 1 328 ? 124.804 108.449 138.272 1.00 75.44 328 PHE A CA 1
ATOM 1343 C C . PHE A 1 328 ? 126.286 108.157 138.453 1.00 75.74 328 PHE A C 1
ATOM 1344 O O . PHE A 1 328 ? 126.765 107.135 137.951 1.00 80.86 328 PHE A O 1
ATOM 1352 N N . SER A 1 329 ? 127.020 109.024 139.152 1.00 72.67 329 SER A N 1
ATOM 1353 C CA . SER A 1 329 ? 128.423 108.764 139.479 1.00 74.06 329 SER A CA 1
ATOM 1354 C C . SER A 1 329 ? 128.713 109.430 140.828 1.00 75.53 329 SER A C 1
ATOM 1355 O O . SER A 1 329 ? 129.032 110.618 140.898 1.00 76.52 329 SER A O 1
ATOM 1358 N N . MET A 1 330 ? 128.588 108.643 141.900 1.00 78.49 330 MET A N 1
ATOM 1359 C CA . MET A 1 330 ? 128.827 109.180 143.235 1.00 78.81 330 MET A CA 1
ATOM 1360 C C . MET A 1 330 ? 130.310 109.428 143.474 1.00 79.09 330 MET A C 1
ATOM 1361 O O . MET A 1 330 ? 130.688 110.464 144.032 1.00 84.32 330 MET A O 1
ATOM 1366 N N . ASN A 1 331 ? 131.157 108.483 143.065 1.00 74.67 331 ASN A N 1
ATOM 1367 C CA . ASN A 1 331 ? 132.605 108.611 143.167 1.00 76.88 331 ASN A CA 1
ATOM 1368 C C . ASN A 1 331 ? 133.043 108.787 144.616 1.00 80.22 331 ASN A C 1
ATOM 1369 O O . ASN A 1 331 ? 132.947 107.852 145.418 1.00 85.27 331 ASN A O 1
ATOM 1374 N N . GLN A 1 332 ? 133.524 109.980 144.961 1.00 82.73 332 GLN A N 1
ATOM 1375 C CA . GLN A 1 332 ? 133.936 110.296 146.321 1.00 78.60 332 GLN A CA 1
ATOM 1376 C C . GLN A 1 332 ? 133.009 111.286 147.010 1.00 80.56 332 GLN A C 1
ATOM 1377 O O . GLN A 1 332 ? 133.193 111.558 148.201 1.00 84.52 332 GLN A O 1
ATOM 1383 N N . GLY A 1 333 ? 132.024 111.828 146.302 1.00 79.05 333 GLY A N 1
ATOM 1384 C CA . GLY A 1 333 ? 131.140 112.824 146.882 1.00 72.16 333 GLY A CA 1
ATOM 1385 C C . GLY A 1 333 ? 131.817 114.134 147.222 1.00 71.62 333 GLY A C 1
ATOM 1386 O O . GLY A 1 333 ? 131.552 114.706 148.287 1.00 74.60 333 GLY A O 1
ATOM 1387 N N . LEU A 1 334 ? 132.684 114.627 146.341 1.00 67.17 334 LEU A N 1
ATOM 1388 C CA . LEU A 1 334 ? 133.358 115.904 146.538 1.00 63.46 334 LEU A CA 1
ATOM 1389 C C . LEU A 1 334 ? 132.584 117.076 145.951 1.00 65.00 334 LEU A C 1
ATOM 1390 O O . LEU A 1 334 ? 133.075 118.208 145.996 1.00 70.72 334 LEU A O 1
ATOM 1395 N N . GLN A 1 335 ? 131.396 116.834 145.404 1.00 63.01 335 GLN A N 1
ATOM 1396 C CA . GLN A 1 335 ? 130.584 117.882 144.801 1.00 69.01 335 GLN A CA 1
ATOM 1397 C C . GLN A 1 335 ? 129.426 118.321 145.686 1.00 70.87 335 GLN A C 1
ATOM 1398 O O . GLN A 1 335 ? 129.055 119.500 145.668 1.00 71.36 335 GLN A O 1
ATOM 1404 N N . TRP A 1 336 ? 128.874 117.410 146.482 1.00 67.52 336 TRP A N 1
ATOM 1405 C CA . TRP A 1 336 ? 127.692 117.656 147.301 1.00 68.95 336 TRP A CA 1
ATOM 1406 C C . TRP A 1 336 ? 127.915 118.575 148.504 1.00 73.00 336 TRP A C 1
ATOM 1407 O O . TRP A 1 336 ? 126.977 119.285 148.889 1.00 75.16 336 TRP A O 1
ATOM 1418 N N . PRO A 1 337 ? 129.089 118.578 149.156 1.00 68.34 337 PRO A N 1
ATOM 1419 C CA . PRO A 1 337 ? 129.285 119.555 150.243 1.00 66.17 337 PRO A CA 1
ATOM 1420 C C . PRO A 1 337 ? 129.065 120.995 149.812 1.00 72.15 337 PRO A C 1
ATOM 1421 O O . PRO A 1 337 ? 128.435 121.767 150.546 1.00 78.75 337 PRO A O 1
ATOM 1425 N N . ALA A 1 338 ? 129.550 121.372 148.627 1.00 70.75 338 ALA A N 1
ATOM 1426 C CA . ALA A 1 338 ? 129.340 122.731 148.141 1.00 68.12 338 ALA A CA 1
ATOM 1427 C C . ALA A 1 338 ? 127.862 123.009 147.899 1.00 68.13 338 ALA A C 1
ATOM 1428 O O . ALA A 1 338 ? 127.357 124.078 148.265 1.00 71.85 338 ALA A O 1
ATOM 1430 N N . LEU A 1 339 ? 127.153 122.052 147.296 1.00 64.97 339 LEU A N 1
ATOM 1431 C CA . LEU A 1 339 ? 125.731 122.238 147.026 1.00 65.63 339 LEU A CA 1
ATOM 1432 C C . LEU A 1 339 ? 124.941 122.387 148.318 1.00 71.55 339 LEU A C 1
ATOM 1433 O O . LEU A 1 339 ? 124.054 123.242 148.415 1.00 73.99 339 LEU A O 1
ATOM 1438 N N . MET A 1 340 ? 125.267 121.586 149.333 1.00 73.31 340 MET A N 1
ATOM 1439 C CA . MET A 1 340 ? 124.526 121.662 150.587 1.00 71.77 340 MET A CA 1
ATOM 1440 C C . MET A 1 340 ? 124.863 122.932 151.358 1.00 73.56 340 MET A C 1
ATOM 1441 O O . MET A 1 340 ? 123.986 123.520 152.001 1.00 78.67 340 MET A O 1
ATOM 1446 N N . GLN A 1 341 ? 126.122 123.376 151.309 1.00 71.77 341 GLN A N 1
ATOM 1447 C CA . GLN A 1 341 ? 126.467 124.636 151.958 1.00 69.70 341 GLN A CA 1
ATOM 1448 C C . GLN A 1 341 ? 125.755 125.805 151.288 1.00 71.29 341 GLN A C 1
ATOM 1449 O O . GLN A 1 341 ? 125.246 126.702 151.970 1.00 72.25 341 GLN A O 1
ATOM 1455 N N . ALA A 1 342 ? 125.706 125.811 149.952 1.00 71.74 342 ALA A N 1
ATOM 1456 C CA . ALA A 1 342 ? 125.002 126.876 149.244 1.00 71.72 342 ALA A CA 1
ATOM 1457 C C . ALA A 1 342 ? 123.505 126.832 149.521 1.00 69.95 342 ALA A C 1
ATOM 1458 O O . ALA A 1 342 ? 122.864 127.879 149.668 1.00 71.57 342 ALA A O 1
ATOM 1460 N N . LEU A 1 343 ? 122.930 125.631 149.592 1.00 69.64 343 LEU A N 1
ATOM 1461 C CA . LEU A 1 343 ? 121.509 125.491 149.875 1.00 73.16 343 LEU A CA 1
ATOM 1462 C C . LEU A 1 343 ? 121.178 125.814 151.326 1.00 76.58 343 LEU A C 1
ATOM 1463 O O . LEU A 1 343 ? 120.018 126.112 151.635 1.00 78.28 343 LEU A O 1
ATOM 1468 N N . ALA A 1 344 ? 122.166 125.761 152.221 1.00 74.36 344 ALA A N 1
ATOM 1469 C CA . ALA A 1 344 ? 121.927 126.107 153.617 1.00 70.85 344 ALA A CA 1
ATOM 1470 C C . ALA A 1 344 ? 121.824 127.614 153.812 1.00 76.49 344 ALA A C 1
ATOM 1471 O O . ALA A 1 344 ? 121.054 128.082 154.659 1.00 81.99 344 ALA A O 1
ATOM 1473 N N . LEU A 1 345 ? 122.589 128.389 153.039 1.00 74.76 345 LEU A N 1
ATOM 1474 C CA . LEU A 1 345 ? 122.587 129.844 153.131 1.00 68.82 345 LEU A CA 1
ATOM 1475 C C . LEU A 1 345 ? 121.659 130.494 152.115 1.00 68.15 345 LEU A C 1
ATOM 1476 O O . LEU A 1 345 ? 121.926 131.615 151.663 1.00 70.05 345 LEU A O 1
ATOM 1481 N N . ARG A 1 346 ? 120.577 129.819 151.741 1.00 68.90 346 ARG A N 1
ATOM 1482 C CA . ARG A 1 346 ? 119.633 130.364 150.781 1.00 69.84 346 ARG A CA 1
ATOM 1483 C C . ARG A 1 346 ? 118.710 131.368 151.469 1.00 78.78 346 ARG A C 1
ATOM 1484 O O . ARG A 1 346 ? 118.829 131.650 152.664 1.00 82.30 346 ARG A O 1
ATOM 1492 N N . GLU A 1 347 ? 117.772 131.914 150.702 1.00 82.69 347 GLU A N 1
ATOM 1493 C CA . GLU A 1 347 ? 116.814 132.899 151.197 1.00 86.46 347 GLU A CA 1
ATOM 1494 C C . GLU A 1 347 ? 115.437 132.244 151.218 1.00 88.15 347 GLU A C 1
ATOM 1495 O O . GLU A 1 347 ? 114.744 132.201 150.198 1.00 93.34 347 GLU A O 1
ATOM 1497 N N . GLY A 1 348 ? 115.046 131.737 152.383 1.00 86.56 348 GLY A N 1
ATOM 1498 C CA . GLY A 1 348 ? 113.769 131.068 152.527 1.00 90.75 348 GLY A CA 1
ATOM 1499 C C . GLY A 1 348 ? 113.841 129.856 153.432 1.00 97.92 348 GLY A C 1
ATOM 1500 O O . GLY A 1 348 ? 112.815 129.377 153.923 1.00 102.29 348 GLY A O 1
ATOM 1501 N N . GLY A 1 349 ? 115.051 129.350 153.658 1.00 95.49 349 GLY A N 1
ATOM 1502 C CA . GLY A 1 349 ? 115.251 128.204 154.511 1.00 91.12 349 GLY A CA 1
ATOM 1503 C C . GLY A 1 349 ? 115.626 126.962 153.730 1.00 89.85 349 GLY A C 1
ATOM 1504 O O . GLY A 1 349 ? 115.058 126.668 152.674 1.00 91.56 349 GLY A O 1
ATOM 1505 N N . PRO A 1 350 ? 116.598 126.208 154.236 1.00 87.59 350 PRO A N 1
ATOM 1506 C CA . PRO A 1 350 ? 117.021 124.980 153.557 1.00 84.60 350 PRO A CA 1
ATOM 1507 C C . PRO A 1 350 ? 115.915 123.943 153.568 1.00 89.48 350 PRO A C 1
ATOM 1508 O O . PRO A 1 350 ? 115.350 123.633 154.628 1.00 94.70 350 PRO A O 1
ATOM 1512 N N . PRO A 1 351 ? 115.576 123.384 152.415 1.00 84.58 351 PRO A N 1
ATOM 1513 C CA . PRO A 1 351 ? 114.533 122.359 152.346 1.00 85.80 351 PRO A CA 1
ATOM 1514 C C . PRO A 1 351 ? 115.102 120.983 152.678 1.00 93.66 351 PRO A C 1
ATOM 1515 O O . PRO A 1 351 ? 116.297 120.815 152.917 1.00 96.24 351 PRO A O 1
ATOM 1519 N N . THR A 1 352 ? 114.215 119.991 152.694 1.00 95.69 352 THR A N 1
ATOM 1520 C CA . THR A 1 352 ? 114.642 118.613 152.881 1.00 90.44 352 THR A CA 1
ATOM 1521 C C . THR A 1 352 ? 115.474 118.158 151.688 1.00 89.12 352 THR A C 1
ATOM 1522 O O . THR A 1 352 ? 115.118 118.405 150.533 1.00 89.37 352 THR A O 1
ATOM 1526 N N . PHE A 1 353 ? 116.591 117.494 151.971 1.00 84.64 353 PHE A N 1
ATOM 1527 C CA . PHE A 1 353 ? 117.538 117.079 150.944 1.00 79.20 353 PHE A CA 1
ATOM 1528 C C . PHE A 1 353 ? 117.636 115.561 150.943 1.00 80.79 353 PHE A C 1
ATOM 1529 O O . PHE A 1 353 ? 118.028 114.960 151.949 1.00 82.31 353 PHE A O 1
ATOM 1537 N N . ARG A 1 354 ? 117.282 114.947 149.818 1.00 80.55 354 ARG A N 1
ATOM 1538 C CA . ARG A 1 354 ? 117.365 113.505 149.637 1.00 74.73 354 ARG A CA 1
ATOM 1539 C C . ARG A 1 354 ? 118.393 113.197 148.559 1.00 75.44 354 ARG A C 1
ATOM 1540 O O . ARG A 1 354 ? 118.380 113.815 147.490 1.00 74.94 354 ARG A O 1
ATOM 1548 N N . LEU A 1 355 ? 119.280 112.245 148.841 1.00 73.68 355 LEU A N 1
ATOM 1549 C CA . LEU A 1 355 ? 120.341 111.872 147.918 1.00 69.64 355 LEU A CA 1
ATOM 1550 C C . LEU A 1 355 ? 120.282 110.375 147.656 1.00 75.65 355 LEU A C 1
ATOM 1551 O O . LEU A 1 355 ? 120.216 109.578 148.597 1.00 79.06 355 LEU A O 1
ATOM 1556 N N . THR A 1 356 ? 120.306 110.001 146.378 1.00 74.64 356 THR A N 1
ATOM 1557 C CA . THR A 1 356 ? 120.332 108.604 145.954 1.00 73.80 356 THR A CA 1
ATOM 1558 C C . THR A 1 356 ? 121.482 108.441 144.972 1.00 76.08 356 THR A C 1
ATOM 1559 O O . THR A 1 356 ? 121.447 109.002 143.872 1.00 78.87 356 THR A O 1
ATOM 1563 N N . GLY A 1 357 ? 122.497 107.678 145.366 1.00 75.88 357 GLY A N 1
ATOM 1564 C CA . GLY A 1 357 ? 123.714 107.538 144.590 1.00 79.05 357 GLY A CA 1
ATOM 1565 C C . GLY A 1 357 ? 123.864 106.147 144.004 1.00 84.61 357 GLY A C 1
ATOM 1566 O O . GLY A 1 357 ? 123.413 105.160 144.588 1.00 85.21 357 GLY A O 1
ATOM 1567 N N . ILE A 1 358 ? 124.498 106.077 142.835 1.00 86.42 358 ILE A N 1
ATOM 1568 C CA . ILE A 1 358 ? 124.769 104.823 142.145 1.00 88.70 358 ILE A CA 1
ATOM 1569 C C . ILE A 1 358 ? 126.242 104.799 141.761 1.00 89.52 358 ILE A C 1
ATOM 1570 O O . ILE A 1 358 ? 126.754 105.767 141.190 1.00 86.40 358 ILE A O 1
ATOM 1575 N N . GLY A 1 359 ? 126.919 103.696 142.074 1.00 93.13 359 GLY A N 1
ATOM 1576 C CA . GLY A 1 359 ? 128.330 103.571 141.799 1.00 99.56 359 GLY A CA 1
ATOM 1577 C C . GLY A 1 359 ? 128.710 102.204 141.266 1.00 105.40 359 GLY A C 1
ATOM 1578 O O . GLY A 1 359 ? 127.919 101.256 141.294 1.00 103.24 359 GLY A O 1
ATOM 1579 N N . PRO A 1 360 ? 129.936 102.082 140.764 1.00 108.74 360 PRO A N 1
ATOM 1580 C CA . PRO A 1 360 ? 130.398 100.801 140.223 1.00 108.83 360 PRO A CA 1
ATOM 1581 C C . PRO A 1 360 ? 130.574 99.775 141.327 1.00 117.44 360 PRO A C 1
ATOM 1582 O O . PRO A 1 360 ? 130.774 100.138 142.497 1.00 121.31 360 PRO A O 1
ATOM 1586 N N . PRO A 1 361 ? 130.491 98.485 141.000 1.00 119.38 361 PRO A N 1
ATOM 1587 C CA . PRO A 1 361 ? 130.705 97.452 142.020 1.00 119.86 361 PRO A CA 1
ATOM 1588 C C . PRO A 1 361 ? 132.100 97.545 142.621 1.00 123.51 361 PRO A C 1
ATOM 1589 O O . PRO A 1 361 ? 133.075 97.857 141.934 1.00 122.62 361 PRO A O 1
ATOM 1593 N N . ALA A 1 362 ? 132.184 97.272 143.914 1.00 128.97 362 ALA A N 1
ATOM 1594 C CA . ALA A 1 362 ? 133.454 97.364 144.623 1.00 134.93 362 ALA A CA 1
ATOM 1595 C C . ALA A 1 362 ? 134.373 96.224 144.206 1.00 138.07 362 ALA A C 1
ATOM 1596 O O . ALA A 1 362 ? 133.998 95.053 144.354 1.00 138.29 362 ALA A O 1
ATOM 1598 N N . PRO A 1 363 ? 135.565 96.508 143.676 1.00 140.68 363 PRO A N 1
ATOM 1599 C CA . PRO A 1 363 ? 136.482 95.415 143.315 1.00 140.36 363 PRO A CA 1
ATOM 1600 C C . PRO A 1 363 ? 136.944 94.596 144.506 1.00 141.12 363 PRO A C 1
ATOM 1601 O O . PRO A 1 363 ? 137.219 93.399 144.354 1.00 142.10 363 PRO A O 1
ATOM 1605 N N . ASP A 1 364 ? 137.039 95.202 145.689 1.00 139.62 364 ASP A N 1
ATOM 1606 C CA . ASP A 1 364 ? 137.501 94.514 146.887 1.00 140.18 364 ASP A CA 1
ATOM 1607 C C . ASP A 1 364 ? 136.374 94.235 147.873 1.00 142.44 364 ASP A C 1
ATOM 1608 O O . ASP A 1 364 ? 136.649 93.914 149.035 1.00 143.40 364 ASP A O 1
ATOM 1610 N N . ASN A 1 365 ? 135.118 94.348 147.438 1.00 141.96 365 ASN A N 1
ATOM 1611 C CA . ASN A 1 365 ? 133.947 94.121 148.286 1.00 141.82 365 ASN A CA 1
ATOM 1612 C C . ASN A 1 365 ? 133.992 95.012 149.530 1.00 140.68 365 ASN A C 1
ATOM 1613 O O . ASN A 1 365 ? 134.034 94.543 150.669 1.00 141.19 365 ASN A O 1
ATOM 1615 N N . SER A 1 366 ? 133.984 96.317 149.286 1.00 136.89 366 SER A N 1
ATOM 1616 C CA . SER A 1 366 ? 134.069 97.323 150.333 1.00 133.73 366 SER A CA 1
ATOM 1617 C C . SER A 1 366 ? 132.734 98.051 150.468 1.00 131.34 366 SER A C 1
ATOM 1618 O O . SER A 1 366 ? 131.744 97.723 149.807 1.00 134.26 366 SER A O 1
ATOM 1620 N N . ASP A 1 367 ? 132.719 99.054 151.341 1.00 124.49 367 ASP A N 1
ATOM 1621 C CA . ASP A 1 367 ? 131.535 99.855 151.635 1.00 118.38 367 ASP A CA 1
ATOM 1622 C C . ASP A 1 367 ? 131.846 101.335 151.460 1.00 114.66 367 ASP A C 1
ATOM 1623 O O . ASP A 1 367 ? 131.554 102.167 152.322 1.00 113.26 367 ASP A O 1
ATOM 1625 N N . HIS A 1 368 ? 132.461 101.675 150.324 1.00 110.13 368 HIS A N 1
ATOM 1626 C CA . HIS A 1 368 ? 132.835 103.062 150.058 1.00 103.75 368 HIS A CA 1
ATOM 1627 C C . HIS A 1 368 ? 131.615 103.975 150.053 1.00 101.90 368 HIS A C 1
ATOM 1628 O O . HIS A 1 368 ? 131.663 105.093 150.584 1.00 105.30 368 HIS A O 1
ATOM 1635 N N . LEU A 1 369 ? 130.511 103.513 149.461 1.00 96.65 369 LEU A N 1
ATOM 1636 C CA . LEU A 1 369 ? 129.289 104.310 149.448 1.00 97.89 369 LEU A CA 1
ATOM 1637 C C . LEU A 1 369 ? 128.776 104.556 150.860 1.00 100.85 369 LEU A C 1
ATOM 1638 O O . LEU A 1 369 ? 128.311 105.657 151.175 1.00 100.09 369 LEU A O 1
ATOM 1643 N N . HIS A 1 370 ? 128.845 103.539 151.723 1.00 98.94 370 HIS A N 1
ATOM 1644 C CA . HIS A 1 370 ? 128.413 103.710 153.106 1.00 96.49 370 HIS A CA 1
ATOM 1645 C C . HIS A 1 370 ? 129.267 104.745 153.829 1.00 96.80 370 HIS A C 1
ATOM 1646 O O . HIS A 1 370 ? 128.743 105.584 154.573 1.00 99.52 370 HIS A O 1
ATOM 1653 N N . GLU A 1 371 ? 130.586 104.700 153.624 1.00 95.40 371 GLU A N 1
ATOM 1654 C CA . GLU A 1 371 ? 131.469 105.678 154.253 1.00 97.63 371 GLU A CA 1
ATOM 1655 C C . GLU A 1 371 ? 131.170 107.088 153.763 1.00 94.74 371 GLU A C 1
ATOM 1656 O O . GLU A 1 371 ? 131.117 108.035 154.560 1.00 94.51 371 GLU A O 1
ATOM 1662 N N . VAL A 1 372 ? 130.972 107.248 152.452 1.00 94.54 372 VAL A N 1
ATOM 1663 C CA . VAL A 1 372 ? 130.664 108.566 151.905 1.00 90.53 372 VAL A CA 1
ATOM 1664 C C . VAL A 1 372 ? 129.336 109.074 152.453 1.00 87.54 372 VAL A C 1
ATOM 1665 O O . VAL A 1 372 ? 129.202 110.255 152.800 1.00 87.64 372 VAL A O 1
ATOM 1669 N N . GLY A 1 373 ? 128.336 108.195 152.540 1.00 85.61 373 GLY A N 1
ATOM 1670 C CA . GLY A 1 373 ? 127.052 108.601 153.086 1.00 82.64 373 GLY A CA 1
ATOM 1671 C C . GLY A 1 373 ? 127.138 109.016 154.541 1.00 83.96 373 GLY A C 1
ATOM 1672 O O . GLY A 1 373 ? 126.527 110.005 154.950 1.00 85.27 373 GLY A O 1
ATOM 1673 N N . CYS A 1 374 ? 127.899 108.267 155.343 1.00 83.85 374 CYS A N 1
ATOM 1674 C CA . CYS A 1 374 ? 128.081 108.639 156.742 1.00 82.50 374 CYS A CA 1
ATOM 1675 C C . CYS A 1 374 ? 128.791 109.981 156.869 1.00 81.63 374 CYS A C 1
ATOM 1676 O O . CYS A 1 374 ? 128.408 110.820 157.694 1.00 84.71 374 CYS A O 1
ATOM 1679 N N . LYS A 1 375 ? 129.829 110.202 156.058 1.00 79.38 375 LYS A N 1
ATOM 1680 C CA . LYS A 1 375 ? 130.538 111.477 156.102 1.00 74.97 375 LYS A CA 1
ATOM 1681 C C . LYS A 1 375 ? 129.622 112.632 155.714 1.00 78.88 375 LYS A C 1
ATOM 1682 O O . LYS A 1 375 ? 129.621 113.687 156.364 1.00 83.37 375 LYS A O 1
ATOM 1688 N N . LEU A 1 376 ? 128.830 112.447 154.658 1.00 77.67 376 LEU A N 1
ATOM 1689 C CA . LEU A 1 376 ? 127.915 113.495 154.224 1.00 76.75 376 LEU A CA 1
ATOM 1690 C C . LEU A 1 376 ? 126.845 113.763 155.275 1.00 79.83 376 LEU A C 1
ATOM 1691 O O . LEU A 1 376 ? 126.457 114.916 155.493 1.00 83.48 376 LEU A O 1
ATOM 1696 N N . ALA A 1 377 ? 126.353 112.711 155.935 1.00 77.63 377 ALA A N 1
ATOM 1697 C CA . ALA A 1 377 ? 125.372 112.898 156.999 1.00 74.45 377 ALA A CA 1
ATOM 1698 C C . ALA A 1 377 ? 125.969 113.665 158.173 1.00 77.95 377 ALA A C 1
ATOM 1699 O O . ALA A 1 377 ? 125.309 114.533 158.757 1.00 81.60 377 ALA A O 1
ATOM 1701 N N . GLN A 1 378 ? 127.216 113.355 158.536 1.00 78.36 378 GLN A N 1
ATOM 1702 C CA . GLN A 1 378 ? 127.880 114.102 159.601 1.00 78.64 378 GLN A CA 1
ATOM 1703 C C . GLN A 1 378 ? 128.032 115.572 159.230 1.00 77.76 378 GLN A C 1
ATOM 1704 O O . GLN A 1 378 ? 127.785 116.460 160.057 1.00 78.73 378 GLN A O 1
ATOM 1710 N N . LEU A 1 379 ? 128.435 115.849 157.987 1.00 78.00 379 LEU A N 1
ATOM 1711 C CA . LEU A 1 379 ? 128.571 117.237 157.552 1.00 71.81 379 LEU A CA 1
ATOM 1712 C C . LEU A 1 379 ? 127.226 117.956 157.564 1.00 72.07 379 LEU A C 1
ATOM 1713 O O . LEU A 1 379 ? 127.137 119.119 157.977 1.00 73.80 379 LEU A O 1
ATOM 1718 N N . ALA A 1 380 ? 126.167 117.277 157.116 1.00 72.13 380 ALA A N 1
ATOM 1719 C CA . ALA A 1 380 ? 124.837 117.877 157.125 1.00 72.55 380 ALA A CA 1
ATOM 1720 C C . ALA A 1 380 ? 124.374 118.172 158.545 1.00 73.88 380 ALA A C 1
ATOM 1721 O O . ALA A 1 380 ? 123.744 119.206 158.798 1.00 77.66 380 ALA A O 1
ATOM 1723 N N . GLU A 1 381 ? 124.663 117.268 159.484 1.00 74.65 381 GLU A N 1
ATOM 1724 C CA . GLU A 1 381 ? 124.341 117.530 160.883 1.00 72.40 381 GLU A CA 1
ATOM 1725 C C . GLU A 1 381 ? 125.118 118.730 161.409 1.00 72.01 381 GLU A C 1
ATOM 1726 O O . GLU A 1 381 ? 124.576 119.551 162.157 1.00 75.06 381 GLU A O 1
ATOM 1728 N N . ALA A 1 382 ? 126.394 118.845 161.031 1.00 72.00 382 ALA A N 1
ATOM 1729 C CA . ALA A 1 382 ? 127.192 119.991 161.450 1.00 66.80 382 ALA A CA 1
ATOM 1730 C C . ALA A 1 382 ? 126.744 121.289 160.791 1.00 69.41 382 ALA A C 1
ATOM 1731 O O . ALA A 1 382 ? 127.076 122.369 161.291 1.00 69.04 382 ALA A O 1
ATOM 1733 N N . ILE A 1 383 ? 126.004 121.210 159.683 1.00 73.24 383 ILE A N 1
ATOM 1734 C CA . ILE A 1 383 ? 125.522 122.403 158.988 1.00 70.52 383 ILE A CA 1
ATOM 1735 C C . ILE A 1 383 ? 124.054 122.704 159.290 1.00 70.23 383 ILE A C 1
ATOM 1736 O O . ILE A 1 383 ? 123.582 123.811 158.976 1.00 69.51 383 ILE A O 1
ATOM 1741 N N . HIS A 1 384 ? 123.350 121.797 159.974 1.00 75.51 384 HIS A N 1
ATOM 1742 C CA . HIS A 1 384 ? 121.930 121.934 160.312 1.00 79.16 384 HIS A CA 1
ATOM 1743 C C . HIS A 1 384 ? 121.050 121.951 159.059 1.00 80.44 384 HIS A C 1
ATOM 1744 O O . HIS A 1 384 ? 120.359 122.927 158.761 1.00 79.59 384 HIS A O 1
ATOM 1751 N N . VAL A 1 385 ? 121.087 120.841 158.325 1.00 81.09 385 VAL A N 1
ATOM 1752 C CA . VAL A 1 385 ? 120.182 120.606 157.203 1.00 81.89 385 VAL A CA 1
ATOM 1753 C C . VAL A 1 385 ? 119.713 119.158 157.264 1.00 83.96 385 VAL A C 1
ATOM 1754 O O . VAL A 1 385 ? 120.483 118.260 157.621 1.00 86.81 385 VAL A O 1
ATOM 1758 N N . GLU A 1 386 ? 118.442 118.933 156.937 1.00 86.96 386 GLU A N 1
ATOM 1759 C CA . GLU A 1 386 ? 117.921 117.576 156.855 1.00 92.66 386 GLU A CA 1
ATOM 1760 C C . GLU A 1 386 ? 118.585 116.822 155.708 1.00 92.24 386 GLU A C 1
ATOM 1761 O O . GLU A 1 386 ? 118.977 117.408 154.695 1.00 92.29 386 GLU A O 1
ATOM 1767 N N . PHE A 1 387 ? 118.713 115.505 155.873 1.00 90.19 387 PHE A N 1
ATOM 1768 C CA . PHE A 1 387 ? 119.461 114.709 154.909 1.00 82.94 387 PHE A CA 1
ATOM 1769 C C . PHE A 1 387 ? 119.020 113.256 155.035 1.00 81.12 387 PHE A C 1
ATOM 1770 O O . PHE A 1 387 ? 119.014 112.703 156.139 1.00 84.97 387 PHE A O 1
ATOM 1778 N N . GLU A 1 388 ? 118.653 112.650 153.908 1.00 77.52 388 GLU A N 1
ATOM 1779 C CA . GLU A 1 388 ? 118.441 111.213 153.796 1.00 75.35 388 GLU A CA 1
ATOM 1780 C C . GLU A 1 388 ? 119.334 110.676 152.686 1.00 80.29 388 GLU A C 1
ATOM 1781 O O . GLU A 1 388 ? 119.358 111.233 151.583 1.00 82.00 388 GLU A O 1
ATOM 1787 N N . TYR A 1 389 ? 120.065 109.599 152.973 1.00 79.02 389 TYR A N 1
ATOM 1788 C CA . TYR A 1 389 ? 121.041 109.042 152.048 1.00 76.53 389 TYR A CA 1
ATOM 1789 C C . TYR A 1 389 ? 120.716 107.582 151.757 1.00 75.12 389 TYR A C 1
ATOM 1790 O O . TYR A 1 389 ? 120.209 106.857 152.617 1.00 78.80 389 TYR A O 1
ATOM 1799 N N . ARG A 1 390 ? 121.012 107.160 150.528 1.00 75.68 390 ARG A N 1
ATOM 1800 C CA . ARG A 1 390 ? 120.697 105.805 150.082 1.00 78.73 390 ARG A CA 1
ATOM 1801 C C . ARG A 1 390 ? 121.616 105.462 148.916 1.00 80.63 390 ARG A C 1
ATOM 1802 O O . ARG A 1 390 ? 121.505 106.067 147.846 1.00 83.48 390 ARG A O 1
ATOM 1810 N N . GLY A 1 391 ? 122.514 104.503 149.123 1.00 80.25 391 GLY A N 1
ATOM 1811 C CA . GLY A 1 391 ? 123.496 104.126 148.124 1.00 82.13 391 GLY A CA 1
ATOM 1812 C C . GLY A 1 391 ? 123.134 102.844 147.396 1.00 88.48 391 GLY A C 1
ATOM 1813 O O . GLY A 1 391 ? 122.518 101.943 147.962 1.00 91.00 391 GLY A O 1
ATOM 1814 N N . PHE A 1 392 ? 123.544 102.766 146.130 1.00 90.32 392 PHE A N 1
ATOM 1815 C CA . PHE A 1 392 ? 123.195 101.659 145.250 1.00 90.19 392 PHE A CA 1
ATOM 1816 C C . PHE A 1 392 ? 124.431 101.147 144.525 1.00 93.62 392 PHE A C 1
ATOM 1817 O O . PHE A 1 392 ? 125.339 101.912 144.192 1.00 96.02 392 PHE A O 1
ATOM 1825 N N . VAL A 1 393 ? 124.444 99.842 144.266 1.00 95.88 393 VAL A N 1
ATOM 1826 C CA . VAL A 1 393 ? 125.537 99.180 143.564 1.00 97.22 393 VAL A CA 1
ATOM 1827 C C . VAL A 1 393 ? 124.980 98.567 142.287 1.00 99.53 393 VAL A C 1
ATOM 1828 O O . VAL A 1 393 ? 123.992 97.824 142.329 1.00 99.38 393 VAL A O 1
ATOM 1832 N N . ALA A 1 394 ? 125.608 98.882 141.155 1.00 103.37 394 ALA A N 1
ATOM 1833 C CA . ALA A 1 394 ? 125.165 98.361 139.870 1.00 107.79 394 ALA A CA 1
ATOM 1834 C C . ALA A 1 394 ? 126.343 98.342 138.906 1.00 110.56 394 ALA A C 1
ATOM 1835 O O . ALA A 1 394 ? 127.201 99.227 138.949 1.00 110.01 394 ALA A O 1
ATOM 1837 N N . ASN A 1 395 ? 126.374 97.326 138.041 1.00 111.12 395 ASN A N 1
ATOM 1838 C CA . ASN A 1 395 ? 127.452 97.213 137.063 1.00 112.01 395 ASN A CA 1
ATOM 1839 C C . ASN A 1 395 ? 127.334 98.283 135.984 1.00 114.53 395 ASN A C 1
ATOM 1840 O O . ASN A 1 395 ? 128.320 98.943 135.638 1.00 115.65 395 ASN A O 1
ATOM 1845 N N . SER A 1 396 ? 126.133 98.466 135.439 1.00 112.51 396 SER A N 1
ATOM 1846 C CA . SER A 1 396 ? 125.893 99.442 134.388 1.00 105.28 396 SER A CA 1
ATOM 1847 C C . SER A 1 396 ? 124.560 100.129 134.646 1.00 102.55 396 SER A C 1
ATOM 1848 O O . SER A 1 396 ? 123.775 99.711 135.500 1.00 105.67 396 SER A O 1
ATOM 1851 N N . LEU A 1 397 ? 124.309 101.198 133.894 1.00 99.37 397 LEU A N 1
ATOM 1852 C CA . LEU A 1 397 ? 123.090 101.977 134.049 1.00 97.31 397 LEU A CA 1
ATOM 1853 C C . LEU A 1 397 ? 121.919 101.425 133.247 1.00 97.47 397 LEU A C 1
ATOM 1854 O O . LEU A 1 397 ? 120.802 101.934 133.385 1.00 100.00 397 LEU A O 1
ATOM 1859 N N . ALA A 1 398 ? 122.142 100.404 132.419 1.00 96.97 398 ALA A N 1
ATOM 1860 C CA . ALA A 1 398 ? 121.069 99.849 131.603 1.00 98.67 398 ALA A CA 1
ATOM 1861 C C . ALA A 1 398 ? 120.110 98.974 132.399 1.00 98.61 398 ALA A C 1
ATOM 1862 O O . ALA A 1 398 ? 119.010 98.689 131.915 1.00 97.75 398 ALA A O 1
ATOM 1864 N N . ASP A 1 399 ? 120.496 98.545 133.597 1.00 99.88 399 ASP A N 1
ATOM 1865 C CA . ASP A 1 399 ? 119.656 97.688 134.423 1.00 105.76 399 ASP A CA 1
ATOM 1866 C C . ASP A 1 399 ? 118.762 98.469 135.377 1.00 107.90 399 ASP A C 1
ATOM 1867 O O . ASP A 1 399 ? 118.008 97.854 136.139 1.00 110.18 399 ASP A O 1
ATOM 1872 N N . LEU A 1 400 ? 118.826 99.798 135.356 1.00 104.61 400 LEU A N 1
ATOM 1873 C CA . LEU A 1 400 ? 118.004 100.606 136.241 1.00 98.58 400 LEU A CA 1
ATOM 1874 C C . LEU A 1 400 ? 116.545 100.583 135.789 1.00 100.54 400 LEU A C 1
ATOM 1875 O O . LEU A 1 400 ? 116.214 100.195 134.665 1.00 104.40 400 LEU A O 1
ATOM 1880 N N . ASP A 1 401 ? 115.664 101.007 136.691 1.00 103.87 401 ASP A N 1
ATOM 1881 C CA . ASP A 1 401 ? 114.242 101.092 136.394 1.00 110.90 401 ASP A CA 1
ATOM 1882 C C . ASP A 1 401 ? 113.647 102.263 137.161 1.00 111.36 401 ASP A C 1
ATOM 1883 O O . ASP A 1 401 ? 114.139 102.640 138.228 1.00 108.71 401 ASP A O 1
ATOM 1888 N N . ALA A 1 402 ? 112.579 102.838 136.602 1.00 112.58 402 ALA A N 1
ATOM 1889 C CA . ALA A 1 402 ? 111.927 103.973 137.243 1.00 112.59 402 ALA A CA 1
ATOM 1890 C C . ALA A 1 402 ? 111.129 103.565 138.473 1.00 111.27 402 ALA A C 1
ATOM 1891 O O . ALA A 1 402 ? 110.865 104.412 139.333 1.00 111.81 402 ALA A O 1
ATOM 1893 N N . SER A 1 403 ? 110.742 102.294 138.579 1.00 106.50 403 SER A N 1
ATOM 1894 C CA . SER A 1 403 ? 109.997 101.811 139.732 1.00 107.38 403 SER A CA 1
ATOM 1895 C C . SER A 1 403 ? 110.885 101.223 140.817 1.00 106.79 403 SER A C 1
ATOM 1896 O O . SER A 1 403 ? 110.414 101.028 141.943 1.00 107.23 403 SER A O 1
ATOM 1899 N N . MET A 1 404 ? 112.148 100.939 140.510 1.00 106.74 404 MET A N 1
ATOM 1900 C CA . MET A 1 404 ? 113.069 100.351 141.472 1.00 108.44 404 MET A CA 1
ATOM 1901 C C . MET A 1 404 ? 113.845 101.393 142.268 1.00 106.76 404 MET A C 1
ATOM 1902 O O . MET A 1 404 ? 114.541 101.029 143.222 1.00 107.58 404 MET A O 1
ATOM 1907 N N . LEU A 1 405 ? 113.721 102.675 141.924 1.00 107.14 405 LEU A N 1
ATOM 1908 C CA . LEU A 1 405 ? 114.375 103.743 142.669 1.00 106.69 405 LEU A CA 1
ATOM 1909 C C . LEU A 1 405 ? 113.550 104.246 143.846 1.00 106.01 405 LEU A C 1
ATOM 1910 O O . LEU A 1 405 ? 114.054 105.063 144.625 1.00 102.79 405 LEU A O 1
ATOM 1915 N N . GLU A 1 406 ? 112.307 103.782 143.992 1.00 108.74 406 GLU A N 1
ATOM 1916 C CA . GLU A 1 406 ? 111.401 104.222 145.054 1.00 103.72 406 GLU A CA 1
ATOM 1917 C C . GLU A 1 406 ? 111.209 105.740 145.010 1.00 100.74 406 GLU A C 1
ATOM 1918 O O . GLU A 1 406 ? 111.489 106.464 145.967 1.00 100.98 406 GLU A O 1
ATOM 1920 N N . LEU A 1 407 ? 110.718 106.210 143.867 1.00 100.30 407 LEU A N 1
ATOM 1921 C CA . LEU A 1 407 ? 110.558 107.638 143.635 1.00 97.81 407 LEU A CA 1
ATOM 1922 C C . LEU A 1 407 ? 109.246 108.135 144.228 1.00 98.51 407 LEU A C 1
ATOM 1923 O O . LEU A 1 407 ? 108.189 107.530 144.021 1.00 99.86 407 LEU A O 1
ATOM 1928 N N . ARG A 1 408 ? 109.319 109.237 144.967 1.00 100.03 408 ARG A N 1
ATOM 1929 C CA . ARG A 1 408 ? 108.135 109.914 145.466 1.00 97.62 408 ARG A CA 1
ATOM 1930 C C . ARG A 1 408 ? 107.463 110.689 144.336 1.00 101.27 408 ARG A C 1
ATOM 1931 O O . ARG A 1 408 ? 108.091 110.980 143.315 1.00 105.09 408 ARG A O 1
ATOM 1939 N N . PRO A 1 409 ? 106.176 111.014 144.481 1.00 99.00 409 PRO A N 1
ATOM 1940 C CA . PRO A 1 409 ? 105.483 111.749 143.414 1.00 98.94 409 PRO A CA 1
ATOM 1941 C C . PRO A 1 409 ? 106.166 113.073 143.101 1.00 94.78 409 PRO A C 1
ATOM 1942 O O . PRO A 1 409 ? 106.639 113.779 143.994 1.00 92.28 409 PRO A O 1
ATOM 1946 N N . SER A 1 410 ? 106.214 113.401 141.807 1.00 91.60 410 SER A N 1
ATOM 1947 C CA . SER A 1 410 ? 106.917 114.602 141.367 1.00 92.11 410 SER A CA 1
ATOM 1948 C C . SER A 1 410 ? 106.167 115.873 141.743 1.00 92.87 410 SER A C 1
ATOM 1949 O O . SER A 1 410 ? 106.790 116.925 141.926 1.00 92.31 410 SER A O 1
ATOM 1951 N N . ASP A 1 411 ? 104.839 115.800 141.855 1.00 93.00 411 ASP A N 1
ATOM 1952 C CA . ASP A 1 411 ? 104.053 116.980 142.195 1.00 87.97 411 ASP A CA 1
ATOM 1953 C C . ASP A 1 411 ? 104.375 117.514 143.584 1.00 85.72 411 ASP A C 1
ATOM 1954 O O . ASP A 1 411 ? 104.111 118.688 143.861 1.00 88.68 411 ASP A O 1
ATOM 1956 N N . THR A 1 412 ? 104.939 116.684 144.460 1.00 86.36 412 THR A N 1
ATOM 1957 C CA . THR A 1 412 ? 105.284 117.094 145.812 1.00 87.87 412 THR A CA 1
ATOM 1958 C C . THR A 1 412 ? 106.785 117.166 146.053 1.00 89.17 412 THR A C 1
ATOM 1959 O O . THR A 1 412 ? 107.202 117.591 147.135 1.00 92.80 412 THR A O 1
ATOM 1963 N N . GLU A 1 413 ? 107.608 116.768 145.084 1.00 84.99 413 GLU A N 1
ATOM 1964 C CA . GLU A 1 413 ? 109.054 116.784 145.267 1.00 82.67 413 GLU A CA 1
ATOM 1965 C C . GLU A 1 413 ? 109.731 116.834 143.906 1.00 82.46 413 GLU A C 1
ATOM 1966 O O . GLU A 1 413 ? 109.364 116.076 143.003 1.00 86.69 413 GLU A O 1
ATOM 1972 N N . ALA A 1 414 ? 110.709 117.723 143.765 1.00 80.99 414 ALA A N 1
ATOM 1973 C CA . ALA A 1 414 ? 111.451 117.846 142.519 1.00 81.14 414 ALA A CA 1
ATOM 1974 C C . ALA A 1 414 ? 112.589 116.834 142.468 1.00 78.16 414 ALA A C 1
ATOM 1975 O O . ALA A 1 414 ? 113.123 116.416 143.499 1.00 80.94 414 ALA A O 1
ATOM 1977 N N . VAL A 1 415 ? 112.957 116.438 141.250 1.00 71.57 415 VAL A N 1
ATOM 1978 C CA . VAL A 1 415 ? 113.999 115.445 141.015 1.00 65.73 415 VAL A CA 1
ATOM 1979 C C . VAL A 1 415 ? 115.039 116.043 140.078 1.00 64.69 415 VAL A C 1
ATOM 1980 O O . VAL A 1 415 ? 114.687 116.645 139.058 1.00 70.52 415 VAL A O 1
ATOM 1984 N N . ALA A 1 416 ? 116.315 115.881 140.424 1.00 60.40 416 ALA A N 1
ATOM 1985 C CA . ALA A 1 416 ? 117.419 116.360 139.601 1.00 59.85 416 ALA A CA 1
ATOM 1986 C C . ALA A 1 416 ? 118.406 115.227 139.368 1.00 64.07 416 ALA A C 1
ATOM 1987 O O . ALA A 1 416 ? 118.856 114.589 140.324 1.00 69.91 416 ALA A O 1
ATOM 1989 N N . VAL A 1 417 ? 118.758 114.997 138.104 1.00 67.00 417 VAL A N 1
ATOM 1990 C CA . VAL A 1 417 ? 119.657 113.916 137.713 1.00 64.82 417 VAL A CA 1
ATOM 1991 C C . VAL A 1 417 ? 121.019 114.508 137.380 1.00 63.66 417 VAL A C 1
ATOM 1992 O O . VAL A 1 417 ? 121.111 115.503 136.652 1.00 70.73 417 VAL A O 1
ATOM 1996 N N . ASN A 1 418 ? 122.077 113.900 137.912 1.00 59.18 418 ASN A N 1
ATOM 1997 C CA . ASN A 1 418 ? 123.436 114.379 137.713 1.00 61.04 418 ASN A CA 1
ATOM 1998 C C . ASN A 1 418 ? 124.286 113.304 137.048 1.00 70.20 418 ASN A C 1
ATOM 1999 O O . ASN A 1 418 ? 124.095 112.106 137.278 1.00 76.69 418 ASN A O 1
ATOM 2004 N N . SER A 1 419 ? 125.230 113.747 136.218 1.00 73.09 419 SER A N 1
ATOM 2005 C CA . SER A 1 419 ? 126.127 112.841 135.511 1.00 74.22 419 SER A CA 1
ATOM 2006 C C . SER A 1 419 ? 127.410 113.584 135.172 1.00 71.04 419 SER A C 1
ATOM 2007 O O . SER A 1 419 ? 127.357 114.682 134.609 1.00 73.64 419 SER A O 1
ATOM 2010 N N . VAL A 1 420 ? 128.552 112.991 135.512 1.00 70.96 420 VAL A N 1
ATOM 2011 C CA . VAL A 1 420 ? 129.862 113.586 135.263 1.00 72.54 420 VAL A CA 1
ATOM 2012 C C . VAL A 1 420 ? 130.776 112.502 134.706 1.00 75.56 420 VAL A C 1
ATOM 2013 O O . VAL A 1 420 ? 131.130 111.557 135.422 1.00 78.47 420 VAL A O 1
ATOM 2017 N N . PHE A 1 421 ? 131.157 112.637 133.433 1.00 75.27 421 PHE A N 1
ATOM 2018 C CA . PHE A 1 421 ? 132.120 111.740 132.786 1.00 71.13 421 PHE A CA 1
ATOM 2019 C C . PHE A 1 421 ? 131.688 110.277 132.872 1.00 74.81 421 PHE A C 1
ATOM 2020 O O . PHE A 1 421 ? 132.515 109.377 133.028 1.00 83.76 421 PHE A O 1
ATOM 2028 N N . GLU A 1 422 ? 130.382 110.030 132.767 1.00 74.43 422 GLU A N 1
ATOM 2029 C CA . GLU A 1 422 ? 129.860 108.679 132.905 1.00 80.79 422 GLU A CA 1
ATOM 2030 C C . GLU A 1 422 ? 128.949 108.251 131.760 1.00 81.32 422 GLU A C 1
ATOM 2031 O O . GLU A 1 422 ? 128.740 107.045 131.583 1.00 84.31 422 GLU A O 1
ATOM 2037 N N . LEU A 1 423 ? 128.471 109.176 130.931 1.00 80.57 423 LEU A N 1
ATOM 2038 C CA . LEU A 1 423 ? 127.550 108.807 129.864 1.00 83.22 423 LEU A CA 1
ATOM 2039 C C . LEU A 1 423 ? 128.253 108.261 128.628 1.00 92.33 423 LEU A C 1
ATOM 2040 O O . LEU A 1 423 ? 127.584 107.688 127.762 1.00 98.09 423 LEU A O 1
ATOM 2045 N N . HIS A 1 424 ? 129.572 108.422 128.521 1.00 92.48 424 HIS A N 1
ATOM 2046 C CA . HIS A 1 424 ? 130.308 107.877 127.388 1.00 85.41 424 HIS A CA 1
ATOM 2047 C C . HIS A 1 424 ? 130.783 106.450 127.618 1.00 85.57 424 HIS A C 1
ATOM 2048 O O . HIS A 1 424 ? 131.120 105.761 126.649 1.00 86.55 424 HIS A O 1
ATOM 2055 N N . LYS A 1 425 ? 130.815 105.992 128.871 1.00 87.87 425 LYS A N 1
ATOM 2056 C CA . LYS A 1 425 ? 131.163 104.608 129.169 1.00 87.12 425 LYS A CA 1
ATOM 2057 C C . LYS A 1 425 ? 130.060 103.635 128.784 1.00 83.90 425 LYS A C 1
ATOM 2058 O O . LYS A 1 425 ? 130.284 102.421 128.822 1.00 81.87 425 LYS A O 1
ATOM 2064 N N . LEU A 1 426 ? 128.885 104.138 128.418 1.00 84.24 426 LEU A N 1
ATOM 2065 C CA . LEU A 1 426 ? 127.717 103.314 128.163 1.00 86.20 426 LEU A CA 1
ATOM 2066 C C . LEU A 1 426 ? 127.452 103.120 126.674 1.00 88.86 426 LEU A C 1
ATOM 2067 O O . LEU A 1 426 ? 126.731 102.188 126.303 1.00 91.54 426 LEU A O 1
ATOM 2072 N N . LEU A 1 427 ? 128.057 103.942 125.815 1.00 89.30 427 LEU A N 1
ATOM 2073 C CA . LEU A 1 427 ? 127.823 103.866 124.378 1.00 91.87 427 LEU A CA 1
ATOM 2074 C C . LEU A 1 427 ? 128.330 102.572 123.753 1.00 99.15 427 LEU A C 1
ATOM 2075 O O . LEU A 1 427 ? 127.969 102.278 122.609 1.00 100.49 427 LEU A O 1
ATOM 2080 N N . GLY A 1 428 ? 129.152 101.797 124.464 1.00 99.44 428 GLY A N 1
ATOM 2081 C CA . GLY A 1 428 ? 129.690 100.571 123.901 1.00 99.44 428 GLY A CA 1
ATOM 2082 C C . GLY A 1 428 ? 128.690 99.439 123.799 1.00 105.39 428 GLY A C 1
ATOM 2083 O O . GLY A 1 428 ? 128.917 98.494 123.037 1.00 107.60 428 GLY A O 1
ATOM 2084 N N . ARG A 1 429 ? 127.589 99.512 124.547 1.00 106.31 429 ARG A N 1
ATOM 2085 C CA . ARG A 1 429 ? 126.582 98.458 124.523 1.00 105.85 429 ARG A CA 1
ATOM 2086 C C . ARG A 1 429 ? 125.401 98.885 123.669 1.00 106.59 429 ARG A C 1
ATOM 2087 O O . ARG A 1 429 ? 124.837 99.965 123.898 1.00 110.42 429 ARG A O 1
ATOM 2095 N N . PRO A 1 430 ? 125.008 98.080 122.683 1.00 105.10 430 PRO A N 1
ATOM 2096 C CA . PRO A 1 430 ? 123.914 98.477 121.782 1.00 106.47 430 PRO A CA 1
ATOM 2097 C C . PRO A 1 430 ? 122.590 98.615 122.520 1.00 110.37 430 PRO A C 1
ATOM 2098 O O . PRO A 1 430 ? 122.134 97.690 123.195 1.00 112.58 430 PRO A O 1
ATOM 2102 N N . GLY A 1 431 ? 121.974 99.790 122.386 1.00 110.44 431 GLY A N 1
ATOM 2103 C CA . GLY A 1 431 ? 120.648 100.036 122.908 1.00 104.47 431 GLY A CA 1
ATOM 2104 C C . GLY A 1 431 ? 120.586 100.507 124.345 1.00 101.53 431 GLY A C 1
ATOM 2105 O O . GLY A 1 431 ? 119.495 100.855 124.817 1.00 103.37 431 GLY A O 1
ATOM 2106 N N . GLY A 1 432 ? 121.713 100.527 125.058 1.00 100.23 432 GLY A N 1
ATOM 2107 C CA . GLY A 1 432 ? 121.685 100.938 126.453 1.00 96.35 432 GLY A CA 1
ATOM 2108 C C . GLY A 1 432 ? 121.352 102.406 126.641 1.00 93.55 432 GLY A C 1
ATOM 2109 O O . GLY A 1 432 ? 120.582 102.767 127.537 1.00 93.99 432 GLY A O 1
ATOM 2110 N N . ILE A 1 433 ? 121.939 103.275 125.812 1.00 91.04 433 ILE A N 1
ATOM 2111 C CA . ILE A 1 433 ? 121.778 104.714 126.005 1.00 86.71 433 ILE A CA 1
ATOM 2112 C C . ILE A 1 433 ? 120.329 105.129 125.785 1.00 87.04 433 ILE A C 1
ATOM 2113 O O . ILE A 1 433 ? 119.798 105.986 126.503 1.00 90.59 433 ILE A O 1
ATOM 2118 N N . GLU A 1 434 ? 119.663 104.527 124.796 1.00 83.27 434 GLU A N 1
ATOM 2119 C CA . GLU A 1 434 ? 118.256 104.833 124.566 1.00 86.93 434 GLU A CA 1
ATOM 2120 C C . GLU A 1 434 ? 117.399 104.416 125.755 1.00 89.50 434 GLU A C 1
ATOM 2121 O O . GLU A 1 434 ? 116.490 105.149 126.159 1.00 92.05 434 GLU A O 1
ATOM 2127 N N . LYS A 1 435 ? 117.679 103.247 126.335 1.00 87.06 435 LYS A N 1
ATOM 2128 C CA . LYS A 1 435 ? 116.926 102.801 127.505 1.00 85.43 435 LYS A CA 1
ATOM 2129 C C . LYS A 1 435 ? 117.164 103.715 128.702 1.00 85.51 435 LYS A C 1
ATOM 2130 O O . LYS A 1 435 ? 116.230 104.019 129.455 1.00 86.48 435 LYS A O 1
ATOM 2136 N N . VAL A 1 436 ? 118.409 104.154 128.900 1.00 83.40 436 VAL A N 1
ATOM 2137 C CA . VAL A 1 436 ? 118.709 105.060 130.007 1.00 77.15 436 VAL A CA 1
ATOM 2138 C C . VAL A 1 436 ? 117.994 106.392 129.816 1.00 82.29 436 VAL A C 1
ATOM 2139 O O . VAL A 1 436 ? 117.433 106.957 130.763 1.00 86.48 436 VAL A O 1
ATOM 2143 N N . LEU A 1 437 ? 117.995 106.913 128.587 1.00 82.24 437 LEU A N 1
ATOM 2144 C CA . LEU A 1 437 ? 117.288 108.161 128.318 1.00 80.35 437 LEU A CA 1
ATOM 2145 C C . LEU A 1 437 ? 115.786 107.994 128.515 1.00 79.89 437 LEU A C 1
ATOM 2146 O O . LEU A 1 437 ? 115.112 108.902 129.015 1.00 83.16 437 LEU A O 1
ATOM 2151 N N . GLY A 1 438 ? 115.245 106.833 128.141 1.00 77.75 438 GLY A N 1
ATOM 2152 C CA . GLY A 1 438 ? 113.833 106.577 128.368 1.00 77.64 438 GLY A CA 1
ATOM 2153 C C . GLY A 1 438 ? 113.475 106.513 129.841 1.00 84.42 438 GLY A C 1
ATOM 2154 O O . GLY A 1 438 ? 112.438 107.031 130.260 1.00 86.81 438 GLY A O 1
ATOM 2155 N N . VAL A 1 439 ? 114.325 105.875 130.648 1.00 87.97 439 VAL A N 1
ATOM 2156 C CA . VAL A 1 439 ? 114.049 105.820 132.082 1.00 85.13 439 VAL A CA 1
ATOM 2157 C C . VAL A 1 439 ? 114.209 107.201 132.712 1.00 84.21 439 VAL A C 1
ATOM 2158 O O . VAL A 1 439 ? 113.501 107.540 133.668 1.00 87.65 439 VAL A O 1
ATOM 2162 N N . VAL A 1 440 ? 115.122 108.025 132.187 1.00 83.36 440 VAL A N 1
ATOM 2163 C CA . VAL A 1 440 ? 115.236 109.403 132.658 1.00 78.76 440 VAL A CA 1
ATOM 2164 C C . VAL A 1 440 ? 113.967 110.179 132.334 1.00 77.20 440 VAL A C 1
ATOM 2165 O O . VAL A 1 440 ? 113.459 110.947 133.161 1.00 78.95 440 VAL A O 1
ATOM 2169 N N . LYS A 1 441 ? 113.434 109.990 131.125 1.00 77.32 441 LYS A N 1
ATOM 2170 C CA . LYS A 1 441 ? 112.169 110.620 130.758 1.00 77.94 441 LYS A CA 1
ATOM 2171 C C . LYS A 1 441 ? 111.043 110.152 131.672 1.00 81.27 441 LYS A C 1
ATOM 2172 O O . LYS A 1 441 ? 110.189 110.948 132.077 1.00 83.35 441 LYS A O 1
ATOM 2178 N N . GLN A 1 442 ? 111.025 108.859 132.003 1.00 83.98 442 GLN A N 1
ATOM 2179 C CA . GLN A 1 442 ? 110.008 108.335 132.909 1.00 85.84 442 GLN A CA 1
ATOM 2180 C C . GLN A 1 442 ? 110.150 108.912 134.312 1.00 85.14 442 GLN A C 1
ATOM 2181 O O . GLN A 1 442 ? 109.150 109.060 135.024 1.00 85.85 442 GLN A O 1
ATOM 2187 N N . ILE A 1 443 ? 111.378 109.234 134.728 1.00 83.72 443 ILE A N 1
ATOM 2188 C CA . ILE A 1 443 ? 111.592 109.870 136.026 1.00 78.13 443 ILE A CA 1
ATOM 2189 C C . ILE A 1 443 ? 110.920 111.238 136.075 1.00 81.19 443 ILE A C 1
ATOM 2190 O O . ILE A 1 443 ? 110.439 111.666 137.132 1.00 83.37 443 ILE A O 1
ATOM 2195 N N . LYS A 1 444 ? 110.834 111.922 134.929 1.00 79.82 444 LYS A N 1
ATOM 2196 C CA . LYS A 1 444 ? 110.307 113.278 134.800 1.00 74.82 444 LYS A CA 1
ATOM 2197 C C . LYS A 1 444 ? 111.022 114.251 135.732 1.00 68.16 444 LYS A C 1
ATOM 2198 O O . LYS A 1 444 ? 110.388 114.830 136.623 1.00 68.66 444 LYS A O 1
ATOM 2204 N N . PRO A 1 445 ? 112.321 114.466 135.562 1.00 68.60 445 PRO A N 1
ATOM 2205 C CA . PRO A 1 445 ? 113.045 115.402 136.423 1.00 70.73 445 PRO A CA 1
ATOM 2206 C C . PRO A 1 445 ? 112.813 116.839 135.966 1.00 71.79 445 PRO A C 1
ATOM 2207 O O . PRO A 1 445 ? 112.068 117.110 135.027 1.00 77.21 445 PRO A O 1
ATOM 2211 N N . VAL A 1 446 ? 113.470 117.766 136.657 1.00 68.10 446 VAL A N 1
ATOM 2212 C CA . VAL A 1 446 ? 113.418 119.173 136.290 1.00 64.63 446 VAL A CA 1
ATOM 2213 C C . VAL A 1 446 ? 114.719 119.666 135.667 1.00 66.33 446 VAL A C 1
ATOM 2214 O O . VAL A 1 446 ? 114.710 120.722 135.016 1.00 71.53 446 VAL A O 1
ATOM 2218 N N . ILE A 1 447 ? 115.828 118.947 135.837 1.00 62.65 447 ILE A N 1
ATOM 2219 C CA . ILE A 1 447 ? 117.094 119.319 135.219 1.00 64.06 447 ILE A CA 1
ATOM 2220 C C . ILE A 1 447 ? 117.951 118.070 135.073 1.00 65.07 447 ILE A C 1
ATOM 2221 O O . ILE A 1 447 ? 117.840 117.120 135.853 1.00 64.31 447 ILE A O 1
ATOM 2226 N N . PHE A 1 448 ? 118.800 118.073 134.047 1.00 66.66 448 PHE A N 1
ATOM 2227 C CA . PHE A 1 448 ? 119.727 116.979 133.772 1.00 61.61 448 PHE A CA 1
ATOM 2228 C C . PHE A 1 448 ? 121.049 117.626 133.385 1.00 63.30 448 PHE A C 1
ATOM 2229 O O . PHE A 1 448 ? 121.140 118.263 132.332 1.00 68.99 448 PHE A O 1
ATOM 2237 N N . THR A 1 449 ? 122.064 117.470 134.226 1.00 60.89 449 THR A N 1
ATOM 2238 C CA . THR A 1 449 ? 123.375 118.056 133.984 1.00 67.47 449 THR A CA 1
ATOM 2239 C C . THR A 1 449 ? 124.286 117.013 133.352 1.00 69.60 449 THR A C 1
ATOM 2240 O O . THR A 1 449 ? 124.425 115.905 133.879 1.00 74.06 449 THR A O 1
ATOM 2244 N N . VAL A 1 450 ? 124.902 117.366 132.224 1.00 66.02 450 VAL A N 1
ATOM 2245 C CA . VAL A 1 450 ? 125.782 116.462 131.495 1.00 67.42 450 VAL A CA 1
ATOM 2246 C C . VAL A 1 450 ? 127.117 117.156 131.268 1.00 70.50 450 VAL A C 1
ATOM 2247 O O . VAL A 1 450 ? 127.165 118.253 130.698 1.00 76.20 450 VAL A O 1
ATOM 2251 N N . VAL A 1 451 ? 128.197 116.514 131.707 1.00 65.79 451 VAL A N 1
ATOM 2252 C CA . VAL A 1 451 ? 129.557 116.983 131.474 1.00 70.22 451 VAL A CA 1
ATOM 2253 C C . VAL A 1 451 ? 130.308 115.896 130.720 1.00 75.93 451 VAL A C 1
ATOM 2254 O O . VAL A 1 451 ? 130.349 114.742 131.163 1.00 76.92 451 VAL A O 1
ATOM 2258 N N . GLU A 1 452 ? 130.903 116.264 129.586 1.00 78.09 452 GLU A N 1
ATOM 2259 C CA . GLU A 1 452 ? 131.583 115.314 128.717 1.00 73.27 452 GLU A CA 1
ATOM 2260 C C . GLU A 1 452 ? 132.877 115.933 128.208 1.00 76.83 452 GLU A C 1
ATOM 2261 O O . GLU A 1 452 ? 133.209 117.082 128.515 1.00 82.16 452 GLU A O 1
ATOM 2267 N N . GLN A 1 453 ? 133.604 115.156 127.412 1.00 75.42 453 GLN A N 1
ATOM 2268 C CA . GLN A 1 453 ? 134.843 115.593 126.787 1.00 79.05 453 GLN A CA 1
ATOM 2269 C C . GLN A 1 453 ? 134.574 115.883 125.316 1.00 85.24 453 GLN A C 1
ATOM 2270 O O . GLN A 1 453 ? 134.037 115.031 124.600 1.00 88.31 453 GLN A O 1
ATOM 2276 N N . GLU A 1 454 ? 134.942 117.085 124.869 1.00 84.15 454 GLU A N 1
ATOM 2277 C CA . GLU A 1 454 ? 134.586 117.560 123.531 1.00 84.87 454 GLU A CA 1
ATOM 2278 C C . GLU A 1 454 ? 135.614 117.051 122.522 1.00 90.08 454 GLU A C 1
ATOM 2279 O O . GLU A 1 454 ? 136.551 117.748 122.125 1.00 92.76 454 GLU A O 1
ATOM 2285 N N . SER A 1 455 ? 135.421 115.802 122.101 1.00 91.69 455 SER A N 1
ATOM 2286 C CA . SER A 1 455 ? 136.235 115.183 121.064 1.00 90.66 455 SER A CA 1
ATOM 2287 C C . SER A 1 455 ? 135.505 113.959 120.535 1.00 88.83 455 SER A C 1
ATOM 2288 O O . SER A 1 455 ? 134.756 113.306 121.265 1.00 90.36 455 SER A O 1
ATOM 2291 N N . ASN A 1 456 ? 135.738 113.652 119.260 1.00 88.82 456 ASN A N 1
ATOM 2292 C CA . ASN A 1 456 ? 135.110 112.510 118.603 1.00 90.53 456 ASN A CA 1
ATOM 2293 C C . ASN A 1 456 ? 136.061 111.320 118.670 1.00 92.13 456 ASN A C 1
ATOM 2294 O O . ASN A 1 456 ? 137.130 111.338 118.056 1.00 93.67 456 ASN A O 1
ATOM 2299 N N . HIS A 1 457 ? 135.668 110.278 119.406 1.00 89.50 457 HIS A N 1
ATOM 2300 C CA . HIS A 1 457 ? 136.458 109.055 119.491 1.00 85.32 457 HIS A CA 1
ATOM 2301 C C . HIS A 1 457 ? 135.616 107.813 119.221 1.00 83.91 457 HIS A C 1
ATOM 2302 O O . HIS A 1 457 ? 135.988 106.716 119.648 1.00 84.42 457 HIS A O 1
ATOM 2309 N N . ASN A 1 458 ? 134.489 107.961 118.525 1.00 84.30 458 ASN A N 1
ATOM 2310 C CA . ASN A 1 458 ? 133.604 106.844 118.217 1.00 89.60 458 ASN A CA 1
ATOM 2311 C C . ASN A 1 458 ? 133.544 106.542 116.723 1.00 98.57 458 ASN A C 1
ATOM 2312 O O . ASN A 1 458 ? 132.544 105.999 116.244 1.00 100.70 458 ASN A O 1
ATOM 2317 N N . GLY A 1 459 ? 134.590 106.887 115.976 1.00 100.99 459 GLY A N 1
ATOM 2318 C CA . GLY A 1 459 ? 134.624 106.638 114.554 1.00 99.79 459 GLY A CA 1
ATOM 2319 C C . GLY A 1 459 ? 134.855 105.178 114.220 1.00 102.05 459 GLY A C 1
ATOM 2320 O O . GLY A 1 459 ? 135.629 104.481 114.881 1.00 100.93 459 GLY A O 1
ATOM 2321 N N . PRO A 1 460 ? 134.174 104.683 113.184 1.00 102.70 460 PRO A N 1
ATOM 2322 C CA . PRO A 1 460 ? 134.389 103.286 112.771 1.00 99.21 460 PRO A CA 1
ATOM 2323 C C . PRO A 1 460 ? 135.816 102.987 112.341 1.00 92.64 460 PRO A C 1
ATOM 2324 O O . PRO A 1 460 ? 136.297 101.868 112.562 1.00 92.65 460 PRO A O 1
ATOM 2328 N N . VAL A 1 461 ? 136.508 103.948 111.738 1.00 88.70 461 VAL A N 1
ATOM 2329 C CA . VAL A 1 461 ? 137.859 103.720 111.237 1.00 87.43 461 VAL A CA 1
ATOM 2330 C C . VAL A 1 461 ? 138.850 103.842 112.387 1.00 90.04 461 VAL A C 1
ATOM 2331 O O . VAL A 1 461 ? 138.821 104.815 113.150 1.00 95.15 461 VAL A O 1
ATOM 2335 N N . PHE A 1 462 ? 139.731 102.846 112.515 1.00 86.99 462 PHE A N 1
ATOM 2336 C CA . PHE A 1 462 ? 140.721 102.858 113.588 1.00 90.18 462 PHE A CA 1
ATOM 2337 C C . PHE A 1 462 ? 141.713 104.005 113.431 1.00 93.68 462 PHE A C 1
ATOM 2338 O O . PHE A 1 462 ? 142.083 104.650 114.419 1.00 97.18 462 PHE A O 1
ATOM 2346 N N . LEU A 1 463 ? 142.163 104.266 112.200 1.00 92.03 463 LEU A N 1
ATOM 2347 C CA . LEU A 1 463 ? 143.218 105.253 111.987 1.00 96.79 463 LEU A CA 1
ATOM 2348 C C . LEU A 1 463 ? 142.762 106.658 112.364 1.00 98.84 463 LEU A C 1
ATOM 2349 O O . LEU A 1 463 ? 143.522 107.425 112.970 1.00 100.32 463 LEU A O 1
ATOM 2354 N N . ASP A 1 464 ? 141.526 107.019 112.009 1.00 95.32 464 ASP A N 1
ATOM 2355 C CA . ASP A 1 464 ? 141.019 108.348 112.339 1.00 94.88 464 ASP A CA 1
ATOM 2356 C C . ASP A 1 464 ? 140.945 108.547 113.848 1.00 95.84 464 ASP A C 1
ATOM 2357 O O . ASP A 1 464 ? 141.440 109.552 114.380 1.00 98.22 464 ASP A O 1
ATOM 2359 N N . ARG A 1 465 ? 140.312 107.601 114.550 1.00 92.79 465 ARG A N 1
ATOM 2360 C CA . ARG A 1 465 ? 140.272 107.649 116.007 1.00 89.24 465 ARG A CA 1
ATOM 2361 C C . ARG A 1 465 ? 141.669 107.783 116.580 1.00 87.03 465 ARG A C 1
ATOM 2362 O O . ARG A 1 465 ? 141.907 108.598 117.477 1.00 92.30 465 ARG A O 1
ATOM 2370 N N . PHE A 1 466 ? 142.606 106.987 116.067 1.00 80.27 466 PHE A N 1
ATOM 2371 C CA . PHE A 1 466 ? 143.962 106.991 116.595 1.00 80.46 466 PHE A CA 1
ATOM 2372 C C . PHE A 1 466 ? 144.597 108.367 116.441 1.00 88.81 466 PHE A C 1
ATOM 2373 O O . PHE A 1 466 ? 145.203 108.893 117.381 1.00 94.55 466 PHE A O 1
ATOM 2381 N N . THR A 1 467 ? 144.427 108.985 115.269 1.00 92.54 467 THR A N 1
ATOM 2382 C CA . THR A 1 467 ? 145.026 110.294 115.018 1.00 93.54 467 THR A CA 1
ATOM 2383 C C . THR A 1 467 ? 144.453 111.363 115.945 1.00 90.81 467 THR A C 1
ATOM 2384 O O . THR A 1 467 ? 145.201 112.106 116.600 1.00 90.14 467 THR A O 1
ATOM 2388 N N . GLU A 1 468 ? 143.121 111.468 116.005 1.00 88.60 468 GLU A N 1
ATOM 2389 C CA . GLU A 1 468 ? 142.540 112.540 116.814 1.00 86.25 468 GLU A CA 1
ATOM 2390 C C . GLU A 1 468 ? 142.767 112.311 118.305 1.00 86.21 468 GLU A C 1
ATOM 2391 O O . GLU A 1 468 ? 142.974 113.274 119.055 1.00 90.77 468 GLU A O 1
ATOM 2397 N N . SER A 1 469 ? 142.754 111.054 118.760 1.00 84.61 469 SER A N 1
ATOM 2398 C CA . SER A 1 469 ? 143.117 110.783 120.147 1.00 82.88 469 SER A CA 1
ATOM 2399 C C . SER A 1 469 ? 144.566 111.161 120.419 1.00 81.93 469 SER A C 1
ATOM 2400 O O . SER A 1 469 ? 144.877 111.726 121.474 1.00 86.34 469 SER A O 1
ATOM 2403 N N . LEU A 1 470 ? 145.468 110.862 119.477 1.00 79.36 470 LEU A N 1
ATOM 2404 C CA . LEU A 1 470 ? 146.860 111.265 119.630 1.00 81.65 470 LEU A CA 1
ATOM 2405 C C . LEU A 1 470 ? 146.968 112.763 119.847 1.00 84.49 470 LEU A C 1
ATOM 2406 O O . LEU A 1 470 ? 147.651 113.222 120.768 1.00 87.08 470 LEU A O 1
ATOM 2411 N N . HIS A 1 471 ? 146.298 113.542 119.000 1.00 87.50 471 HIS A N 1
ATOM 2412 C CA . HIS A 1 471 ? 146.447 114.991 119.091 1.00 92.22 471 HIS A CA 1
ATOM 2413 C C . HIS A 1 471 ? 145.790 115.547 120.352 1.00 88.00 471 HIS A C 1
ATOM 2414 O O . HIS A 1 471 ? 146.356 116.429 121.014 1.00 86.85 471 HIS A O 1
ATOM 2421 N N . TYR A 1 472 ? 144.620 115.021 120.729 1.00 85.66 472 TYR A N 1
ATOM 2422 C CA . TYR A 1 472 ? 143.982 115.477 121.960 1.00 77.92 472 TYR A CA 1
ATOM 2423 C C . TYR A 1 472 ? 144.859 115.187 123.172 1.00 77.36 472 TYR A C 1
ATOM 2424 O O . TYR A 1 472 ? 145.045 116.054 124.035 1.00 80.47 472 TYR A O 1
ATOM 2433 N N . TYR A 1 473 ? 145.419 113.978 123.255 1.00 77.70 473 TYR A N 1
ATOM 2434 C CA . TYR A 1 473 ? 146.212 113.637 124.430 1.00 78.53 473 TYR A CA 1
ATOM 2435 C C . TYR A 1 473 ? 147.576 114.314 124.425 1.00 79.12 473 TYR A C 1
ATOM 2436 O O . TYR A 1 473 ? 148.118 114.598 125.499 1.00 82.90 473 TYR A O 1
ATOM 2445 N N . SER A 1 474 ? 148.143 114.603 123.251 1.00 78.05 474 SER A N 1
ATOM 2446 C CA . SER A 1 474 ? 149.368 115.396 123.224 1.00 80.95 474 SER A CA 1
ATOM 2447 C C . SER A 1 474 ? 149.102 116.815 123.706 1.00 84.26 474 SER A C 1
ATOM 2448 O O . SER A 1 474 ? 149.915 117.387 124.440 1.00 85.32 474 SER A O 1
ATOM 2451 N N . THR A 1 475 ? 147.961 117.394 123.319 1.00 83.73 475 THR A N 1
ATOM 2452 C CA . THR A 1 475 ? 147.583 118.697 123.861 1.00 80.37 475 THR A CA 1
ATOM 2453 C C . THR A 1 475 ? 147.399 118.629 125.374 1.00 83.36 475 THR A C 1
ATOM 2454 O O . THR A 1 475 ? 147.848 119.522 126.106 1.00 87.19 475 THR A O 1
ATOM 2458 N N . LEU A 1 476 ? 146.750 117.567 125.861 1.00 85.62 476 LEU A N 1
ATOM 2459 C CA . LEU A 1 476 ? 146.537 117.416 127.299 1.00 81.69 476 LEU A CA 1
ATOM 2460 C C . LEU A 1 476 ? 147.859 117.321 128.053 1.00 83.45 476 LEU A C 1
ATOM 2461 O O . LEU A 1 476 ? 148.030 117.954 129.101 1.00 83.78 476 LEU A O 1
ATOM 2466 N N . PHE A 1 477 ? 148.804 116.530 127.539 1.00 84.26 477 PHE A N 1
ATOM 2467 C CA . PHE A 1 477 ? 150.097 116.398 128.203 1.00 85.02 477 PHE A CA 1
ATOM 2468 C C . PHE A 1 477 ? 150.922 117.673 128.090 1.00 88.93 477 PHE A C 1
ATOM 2469 O O . PHE A 1 477 ? 151.722 117.971 128.984 1.00 92.08 477 PHE A O 1
ATOM 2477 N N . ASP A 1 478 ? 150.753 118.429 127.003 1.00 91.53 478 ASP A N 1
ATOM 2478 C CA . ASP A 1 478 ? 151.405 119.729 126.901 1.00 95.85 478 ASP A CA 1
ATOM 2479 C C . ASP A 1 478 ? 150.868 120.686 127.957 1.00 99.07 478 ASP A C 1
ATOM 2480 O O . ASP A 1 478 ? 151.630 121.443 128.568 1.00 100.60 478 ASP A O 1
ATOM 2485 N N . SER A 1 479 ? 149.557 120.652 128.196 1.00 97.13 479 SER A N 1
ATOM 2486 C CA . SER A 1 479 ? 148.929 121.560 129.151 1.00 94.35 479 SER A CA 1
ATOM 2487 C C . SER A 1 479 ? 149.316 121.281 130.600 1.00 96.95 479 SER A C 1
ATOM 2488 O O . SER A 1 479 ? 148.840 121.997 131.487 1.00 97.17 479 SER A O 1
ATOM 2491 N N . LEU A 1 480 ? 150.153 120.282 130.869 1.00 97.39 480 LEU A N 1
ATOM 2492 C CA . LEU A 1 480 ? 150.541 119.916 132.226 1.00 97.68 480 LEU A CA 1
ATOM 2493 C C . LEU A 1 480 ? 152.054 119.961 132.404 1.00 99.11 480 LEU A C 1
ATOM 2494 O O . LEU A 1 480 ? 152.652 119.079 133.023 1.00 99.35 480 LEU A O 1
ATOM 2499 N N . GLU A 1 481 ? 152.697 120.994 131.860 1.00 100.86 481 GLU A N 1
ATOM 2500 C CA . GLU A 1 481 ? 154.137 121.151 132.009 1.00 104.32 481 GLU A CA 1
ATOM 2501 C C . GLU A 1 481 ? 154.508 122.184 133.066 1.00 110.77 481 GLU A C 1
ATOM 2502 O O . GLU A 1 481 ? 155.574 122.068 133.679 1.00 112.39 481 GLU A O 1
ATOM 2508 N N . GLY A 1 482 ? 153.650 123.173 133.308 1.00 112.15 482 GLY A N 1
ATOM 2509 C CA . GLY A 1 482 ? 153.930 124.179 134.315 1.00 114.23 482 GLY A CA 1
ATOM 2510 C C . GLY A 1 482 ? 153.684 123.746 135.743 1.00 116.81 482 GLY A C 1
ATOM 2511 O O . GLY A 1 482 ? 154.116 124.440 136.669 1.00 118.99 482 GLY A O 1
ATOM 2512 N N . VAL A 1 483 ? 153.001 122.627 135.943 1.00 114.99 483 VAL A N 1
ATOM 2513 C CA . VAL A 1 483 ? 152.733 122.134 137.298 1.00 115.18 483 VAL A CA 1
ATOM 2514 C C . VAL A 1 483 ? 154.033 121.619 137.908 1.00 116.96 483 VAL A C 1
ATOM 2515 O O . VAL A 1 483 ? 154.749 120.834 137.261 1.00 116.84 483 VAL A O 1
ATOM 2519 N N . PRO A 1 484 ? 154.384 122.027 139.126 1.00 117.61 484 PRO A N 1
ATOM 2520 C CA . PRO A 1 484 ? 155.619 121.532 139.745 1.00 118.30 484 PRO A CA 1
ATOM 2521 C C . PRO A 1 484 ? 155.554 120.037 140.017 1.00 120.27 484 PRO A C 1
ATOM 2522 O O . PRO A 1 484 ? 154.484 119.447 140.183 1.00 120.86 484 PRO A O 1
ATOM 2526 N N . ASN A 1 485 ? 156.735 119.424 140.053 1.00 120.08 485 ASN A N 1
ATOM 2527 C CA . ASN A 1 485 ? 156.829 117.979 140.206 1.00 119.88 485 ASN A CA 1
ATOM 2528 C C . ASN A 1 485 ? 156.364 117.543 141.590 1.00 119.08 485 ASN A C 1
ATOM 2529 O O . ASN A 1 485 ? 156.662 118.190 142.599 1.00 119.03 485 ASN A O 1
ATOM 2534 N N . SER A 1 486 ? 155.635 116.431 141.629 1.00 114.98 486 SER A N 1
ATOM 2535 C CA . SER A 1 486 ? 155.138 115.841 142.866 1.00 107.84 486 SER A CA 1
ATOM 2536 C C . SER A 1 486 ? 154.593 114.459 142.532 1.00 105.77 486 SER A C 1
ATOM 2537 O O . SER A 1 486 ? 154.472 114.087 141.362 1.00 110.36 486 SER A O 1
ATOM 2540 N N . GLN A 1 487 ? 154.267 113.699 143.580 1.00 105.19 487 GLN A N 1
ATOM 2541 C CA . GLN A 1 487 ? 153.651 112.394 143.368 1.00 108.92 487 GLN A CA 1
ATOM 2542 C C . GLN A 1 487 ? 152.280 112.523 142.720 1.00 106.62 487 GLN A C 1
ATOM 2543 O O . GLN A 1 487 ? 151.866 111.635 141.965 1.00 107.04 487 GLN A O 1
ATOM 2549 N N . ASP A 1 488 ? 151.568 113.617 142.999 1.00 103.47 488 ASP A N 1
ATOM 2550 C CA . ASP A 1 488 ? 150.257 113.826 142.394 1.00 105.02 488 ASP A CA 1
ATOM 2551 C C . ASP A 1 488 ? 150.370 113.905 140.878 1.00 107.59 488 ASP A C 1
ATOM 2552 O O . ASP A 1 488 ? 149.601 113.265 140.151 1.00 108.31 488 ASP A O 1
ATOM 2557 N N . LYS A 1 489 ? 151.347 114.674 140.387 1.00 106.86 489 LYS A N 1
ATOM 2558 C CA . LYS A 1 489 ? 151.541 114.812 138.947 1.00 102.82 489 LYS A CA 1
ATOM 2559 C C . LYS A 1 489 ? 151.859 113.469 138.306 1.00 101.49 489 LYS A C 1
ATOM 2560 O O . LYS A 1 489 ? 151.264 113.100 137.288 1.00 100.59 489 LYS A O 1
ATOM 2566 N N . VAL A 1 490 ? 152.796 112.724 138.892 1.00 98.13 490 VAL A N 1
ATOM 2567 C CA . VAL A 1 490 ? 153.194 111.440 138.323 1.00 94.81 490 VAL A CA 1
ATOM 2568 C C . VAL A 1 490 ? 152.010 110.482 138.294 1.00 94.33 490 VAL A C 1
ATOM 2569 O O . VAL A 1 490 ? 151.783 109.773 137.304 1.00 98.59 490 VAL A O 1
ATOM 2573 N N . MET A 1 491 ? 151.222 110.463 139.369 1.00 90.13 491 MET A N 1
ATOM 2574 C CA . MET A 1 491 ? 150.146 109.489 139.461 1.00 93.53 491 MET A CA 1
ATOM 2575 C C . MET A 1 491 ? 149.024 109.870 138.493 1.00 94.36 491 MET A C 1
ATOM 2576 O O . MET A 1 491 ? 148.358 108.997 137.925 1.00 97.43 491 MET A O 1
ATOM 2581 N N . SER A 1 492 ? 148.839 111.174 138.242 1.00 93.88 492 SER A N 1
ATOM 2582 C CA . SER A 1 492 ? 147.870 111.597 137.232 1.00 94.82 492 SER A CA 1
ATOM 2583 C C . SER A 1 492 ? 148.348 111.296 135.813 1.00 95.75 492 SER A C 1
ATOM 2584 O O . SER A 1 492 ? 147.525 110.990 134.941 1.00 94.87 492 SER A O 1
ATOM 2587 N N . GLU A 1 493 ? 149.655 111.396 135.544 1.00 95.89 493 GLU A N 1
ATOM 2588 C CA . GLU A 1 493 ? 150.150 110.903 134.258 1.00 92.17 493 GLU A CA 1
ATOM 2589 C C . GLU A 1 493 ? 149.911 109.407 134.121 1.00 89.86 493 GLU A C 1
ATOM 2590 O O . GLU A 1 493 ? 149.636 108.917 133.024 1.00 90.99 493 GLU A O 1
ATOM 2596 N N . VAL A 1 494 ? 150.022 108.663 135.222 1.00 87.80 494 VAL A N 1
ATOM 2597 C CA . VAL A 1 494 ? 149.685 107.240 135.181 1.00 83.98 494 VAL A CA 1
ATOM 2598 C C . VAL A 1 494 ? 148.209 107.055 134.837 1.00 85.89 494 VAL A C 1
ATOM 2599 O O . VAL A 1 494 ? 147.838 106.164 134.060 1.00 88.94 494 VAL A O 1
ATOM 2603 N N . TYR A 1 495 ? 147.346 107.890 135.419 1.00 84.50 495 TYR A N 1
ATOM 2604 C CA . TYR A 1 495 ? 145.919 107.845 135.104 1.00 85.57 495 TYR A CA 1
ATOM 2605 C C . TYR A 1 495 ? 145.673 108.095 133.618 1.00 93.28 495 TYR A C 1
ATOM 2606 O O . TYR A 1 495 ? 144.909 107.370 132.968 1.00 97.54 495 TYR A O 1
ATOM 2615 N N . LEU A 1 496 ? 146.325 109.116 133.062 1.00 95.26 496 LEU A N 1
ATOM 2616 C CA . LEU A 1 496 ? 146.160 109.418 131.641 1.00 92.25 496 LEU A CA 1
ATOM 2617 C C . LEU A 1 496 ? 146.753 108.319 130.764 1.00 89.87 496 LEU A C 1
ATOM 2618 O O . LEU A 1 496 ? 146.249 108.051 129.667 1.00 88.33 496 LEU A O 1
ATOM 2623 N N . GLY A 1 497 ? 147.833 107.685 131.220 1.00 89.91 497 GLY A N 1
ATOM 2624 C CA . GLY A 1 497 ? 148.391 106.570 130.477 1.00 85.45 497 GLY A CA 1
ATOM 2625 C C . GLY A 1 497 ? 147.450 105.385 130.424 1.00 85.00 497 GLY A C 1
ATOM 2626 O O . GLY A 1 497 ? 147.313 104.735 129.386 1.00 88.05 497 GLY A O 1
ATOM 2627 N N . LYS A 1 498 ? 146.788 105.089 131.544 1.00 86.19 498 LYS A N 1
ATOM 2628 C CA . LYS A 1 498 ? 145.748 104.064 131.533 1.00 88.27 498 LYS A CA 1
ATOM 2629 C C . LYS A 1 498 ? 144.601 104.462 130.610 1.00 85.95 498 LYS A C 1
ATOM 2630 O O . LYS A 1 498 ? 144.042 103.617 129.898 1.00 88.89 498 LYS A O 1
ATOM 2636 N N . GLN A 1 499 ? 144.239 105.748 130.614 1.00 83.71 499 GLN A N 1
ATOM 2637 C CA . GLN A 1 499 ? 143.247 106.265 129.675 1.00 87.09 499 GLN A CA 1
ATOM 2638 C C . GLN A 1 499 ? 143.622 105.918 128.236 1.00 89.40 499 GLN A C 1
ATOM 2639 O O . GLN A 1 499 ? 142.834 105.316 127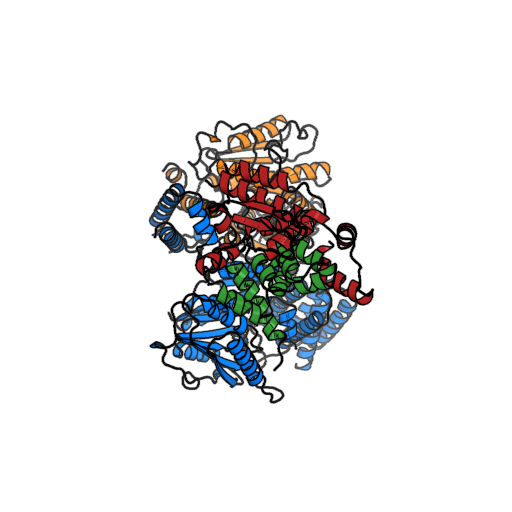.494 1.00 90.78 499 GLN A O 1
ATOM 2645 N N . ILE A 1 500 ? 144.845 106.276 127.837 1.00 89.74 500 ILE A N 1
ATOM 2646 C CA . ILE A 1 500 ? 145.287 106.051 126.461 1.00 82.17 500 ILE A CA 1
ATOM 2647 C C . ILE A 1 500 ? 145.329 104.559 126.153 1.00 87.20 500 ILE A C 1
ATOM 2648 O O . ILE A 1 500 ? 144.892 104.112 125.084 1.00 91.71 500 ILE A O 1
ATOM 2653 N N . CYS A 1 501 ? 145.852 103.765 127.091 1.00 88.55 501 CYS A N 1
ATOM 2654 C CA . CYS A 1 501 ? 145.996 102.331 126.862 1.00 83.20 501 CYS A CA 1
ATOM 2655 C C . CYS A 1 501 ? 144.644 101.659 126.668 1.00 81.75 501 CYS A C 1
ATOM 2656 O O . CYS A 1 501 ? 144.496 100.788 125.803 1.00 83.10 501 CYS A O 1
ATOM 2659 N N . ASN A 1 502 ? 143.646 102.039 127.467 1.00 84.66 502 ASN A N 1
ATOM 2660 C CA . ASN A 1 502 ? 142.316 101.469 127.280 1.00 84.24 502 ASN A CA 1
ATOM 2661 C C . ASN A 1 502 ? 141.683 101.960 125.985 1.00 85.60 502 ASN A C 1
ATOM 2662 O O . ASN A 1 502 ? 140.974 101.204 125.310 1.00 88.26 502 ASN A O 1
ATOM 2667 N N . LEU A 1 503 ? 141.921 103.224 125.619 1.00 88.25 503 LEU A N 1
ATOM 2668 C CA . LEU A 1 503 ? 141.285 103.760 124.421 1.00 90.48 503 LEU A CA 1
ATOM 2669 C C . LEU A 1 503 ? 141.870 103.164 123.146 1.00 95.20 503 LEU A C 1
ATOM 2670 O O . LEU A 1 503 ? 141.155 103.026 122.147 1.00 98.28 503 LEU A O 1
ATOM 2675 N N . VAL A 1 504 ? 143.150 102.798 123.157 1.00 96.08 504 VAL A N 1
ATOM 2676 C CA . VAL A 1 504 ? 143.829 102.399 121.928 1.00 90.38 504 VAL A CA 1
ATOM 2677 C C . VAL A 1 504 ? 143.816 100.883 121.768 1.00 91.43 504 VAL A C 1
ATOM 2678 O O . VAL A 1 504 ? 143.351 100.362 120.748 1.00 90.50 504 VAL A O 1
ATOM 2682 N N . ALA A 1 505 ? 144.324 100.166 122.772 1.00 95.01 505 ALA A N 1
ATOM 2683 C CA . ALA A 1 505 ? 144.522 98.726 122.630 1.00 93.15 505 ALA A CA 1
ATOM 2684 C C . ALA A 1 505 ? 143.199 97.969 122.647 1.00 92.28 505 ALA A C 1
ATOM 2685 O O . ALA A 1 505 ? 142.983 97.061 121.836 1.00 92.31 505 ALA A O 1
ATOM 2687 N N . CYS A 1 506 ? 142.303 98.324 123.563 1.00 94.96 506 CYS A N 1
ATOM 2688 C CA . CYS A 1 506 ? 141.072 97.568 123.731 1.00 98.11 506 CYS A CA 1
ATOM 2689 C C . CYS A 1 506 ? 140.121 97.800 122.560 1.00 100.28 506 CYS A C 1
ATOM 2690 O O . CYS A 1 506 ? 140.188 98.810 121.853 1.00 101.43 506 CYS A O 1
ATOM 2693 N N . GLU A 1 507 ? 139.225 96.835 122.359 1.00 99.20 507 GLU A N 1
ATOM 2694 C CA . GLU A 1 507 ? 138.239 96.901 121.291 1.00 98.54 507 GLU A CA 1
ATOM 2695 C C . GLU A 1 507 ? 136.992 96.141 121.721 1.00 94.08 507 GLU A C 1
ATOM 2696 O O . GLU A 1 507 ? 137.007 95.372 122.686 1.00 90.38 507 GLU A O 1
ATOM 2702 N N . GLY A 1 508 ? 135.901 96.371 120.993 1.00 94.57 508 GLY A N 1
ATOM 2703 C CA . GLY A 1 508 ? 134.638 95.738 121.287 1.00 93.78 508 GLY A CA 1
ATOM 2704 C C . GLY A 1 508 ? 133.930 96.380 122.462 1.00 94.24 508 GLY A C 1
ATOM 2705 O O . GLY A 1 508 ? 134.225 97.515 122.851 1.00 94.38 508 GLY A O 1
ATOM 2706 N N . PRO A 1 509 ? 132.968 95.662 123.049 1.00 91.00 509 PRO A N 1
ATOM 2707 C CA . PRO A 1 509 ? 132.266 96.200 124.226 1.00 84.14 509 PRO A CA 1
ATOM 2708 C C . PRO A 1 509 ? 133.176 96.450 125.414 1.00 82.83 509 PRO A C 1
ATOM 2709 O O . PRO A 1 509 ? 132.795 97.210 126.314 1.00 85.02 509 PRO A O 1
ATOM 2713 N N . ASP A 1 510 ? 134.358 95.830 125.455 1.00 84.27 510 ASP A N 1
ATOM 2714 C CA . ASP A 1 510 ? 135.302 96.108 126.532 1.00 84.76 510 ASP A CA 1
ATOM 2715 C C . ASP A 1 510 ? 135.730 97.569 126.522 1.00 87.56 510 ASP A C 1
ATOM 2716 O O . ASP A 1 510 ? 135.884 98.187 127.582 1.00 87.52 510 ASP A O 1
ATOM 2718 N N . ARG A 1 511 ? 135.938 98.133 125.336 1.00 89.46 511 ARG A N 1
ATOM 2719 C CA . ARG A 1 511 ? 136.257 99.550 125.215 1.00 91.18 511 ARG A CA 1
ATOM 2720 C C . ARG A 1 511 ? 135.046 100.383 125.619 1.00 94.86 511 ARG A C 1
ATOM 2721 O O . ARG A 1 511 ? 133.987 100.302 124.986 1.00 97.11 511 ARG A O 1
ATOM 2729 N N . VAL A 1 512 ? 135.203 101.184 126.672 1.00 93.04 512 VAL A N 1
ATOM 2730 C CA . VAL A 1 512 ? 134.155 102.070 127.164 1.00 89.10 512 VAL A CA 1
ATOM 2731 C C . VAL A 1 512 ? 134.470 103.529 126.899 1.00 90.92 512 VAL A C 1
ATOM 2732 O O . VAL A 1 512 ? 133.633 104.398 127.183 1.00 90.66 512 VAL A O 1
ATOM 2736 N N . GLU A 1 513 ? 135.646 103.826 126.350 1.00 93.56 513 GLU A N 1
ATOM 2737 C CA . GLU A 1 513 ? 136.156 105.191 126.253 1.00 91.34 513 GLU A CA 1
ATOM 2738 C C . GLU A 1 513 ? 135.877 105.744 124.856 1.00 91.12 513 GLU A C 1
ATOM 2739 O O . GLU A 1 513 ? 136.773 105.942 124.034 1.00 95.04 513 GLU A O 1
ATOM 2745 N N . ARG A 1 514 ? 134.597 105.995 124.602 1.00 86.58 514 ARG A N 1
ATOM 2746 C CA . ARG A 1 514 ? 134.115 106.467 123.306 1.00 86.54 514 ARG A CA 1
ATOM 2747 C C . ARG A 1 514 ? 133.435 107.820 123.507 1.00 86.94 514 ARG A C 1
ATOM 2748 O O . ARG A 1 514 ? 132.227 107.895 123.742 1.00 88.14 514 ARG A O 1
ATOM 2756 N N . HIS A 1 515 ? 134.219 108.890 123.408 1.00 87.86 515 HIS A N 1
ATOM 2757 C CA . HIS A 1 515 ? 133.702 110.236 123.589 1.00 84.47 515 HIS A CA 1
ATOM 2758 C C . HIS A 1 515 ? 133.055 110.748 122.304 1.00 83.56 515 HIS A C 1
ATOM 2759 O O . HIS A 1 515 ? 133.212 110.177 121.222 1.00 85.98 515 HIS A O 1
ATOM 2766 N N . GLU A 1 516 ? 132.330 111.857 122.440 1.00 82.02 516 GLU A N 1
ATOM 2767 C CA . GLU A 1 516 ? 131.675 112.522 121.322 1.00 85.61 516 GLU A CA 1
ATOM 2768 C C . GLU A 1 516 ? 131.631 114.014 121.615 1.00 88.12 516 GLU A C 1
ATOM 2769 O O . GLU A 1 516 ? 131.807 114.446 122.758 1.00 90.32 516 GLU A O 1
ATOM 2775 N N . THR A 1 517 ? 131.396 114.802 120.569 1.00 87.65 517 THR A N 1
ATOM 2776 C CA . THR A 1 517 ? 131.324 116.246 120.719 1.00 89.30 517 THR A CA 1
ATOM 2777 C C . THR A 1 517 ? 129.886 116.675 121.014 1.00 86.94 517 THR A C 1
ATOM 2778 O O . THR A 1 517 ? 128.986 115.851 121.195 1.00 87.97 517 THR A O 1
ATOM 2782 N N . LEU A 1 518 ? 129.672 117.991 121.068 1.00 84.79 518 LEU A N 1
ATOM 2783 C CA . LEU A 1 518 ? 128.383 118.523 121.504 1.00 86.66 518 LEU A CA 1
ATOM 2784 C C . LEU A 1 518 ? 127.265 118.172 120.529 1.00 86.07 518 LEU A C 1
ATOM 2785 O O . LEU A 1 518 ? 126.128 117.919 120.945 1.00 87.95 518 LEU A O 1
ATOM 2790 N N . SER A 1 519 ? 127.565 118.159 119.228 1.00 84.13 519 SER A N 1
ATOM 2791 C CA . SER A 1 519 ? 126.517 118.028 118.219 1.00 82.73 519 SER A CA 1
ATOM 2792 C C . SER A 1 519 ? 125.787 116.694 118.336 1.00 86.81 519 SER A C 1
ATOM 2793 O O . SER A 1 519 ? 124.561 116.658 118.494 1.00 89.88 519 SER A O 1
ATOM 2796 N N . GLN A 1 520 ? 126.532 115.585 118.277 1.00 87.26 520 GLN A N 1
ATOM 2797 C CA . GLN A 1 520 ? 125.901 114.268 118.279 1.00 85.40 520 GLN A CA 1
ATOM 2798 C C . GLN A 1 520 ? 125.146 114.025 119.575 1.00 86.73 520 GLN A C 1
ATOM 2799 O O . GLN A 1 520 ? 124.065 113.423 119.570 1.00 88.97 520 GLN A O 1
ATOM 2805 N N . TRP A 1 521 ? 125.708 114.473 120.699 1.00 86.26 521 TRP A N 1
ATOM 2806 C CA . TRP A 1 521 ? 124.979 114.417 121.959 1.00 81.69 521 TRP A CA 1
ATOM 2807 C C . TRP A 1 521 ? 123.679 115.203 121.861 1.00 80.16 521 TRP A C 1
ATOM 2808 O O . TRP A 1 521 ? 122.653 114.798 122.418 1.00 81.34 521 TRP A O 1
ATOM 2819 N N . GLY A 1 522 ? 123.704 116.327 121.141 1.00 81.13 522 GLY A N 1
ATOM 2820 C CA . GLY A 1 522 ? 122.491 117.108 120.959 1.00 84.35 522 GLY A CA 1
ATOM 2821 C C . GLY A 1 522 ? 121.415 116.359 120.196 1.00 84.98 522 GLY A C 1
ATOM 2822 O O . GLY A 1 522 ? 120.252 116.338 120.605 1.00 88.07 522 GLY A O 1
ATOM 2823 N N . ASN A 1 523 ? 121.785 115.733 119.073 1.00 85.45 523 ASN A N 1
ATOM 2824 C CA . ASN A 1 523 ? 120.772 114.961 118.344 1.00 85.63 523 ASN A CA 1
ATOM 2825 C C . ASN A 1 523 ? 120.305 113.752 119.149 1.00 84.68 523 ASN A C 1
ATOM 2826 O O . ASN A 1 523 ? 119.129 113.376 119.079 1.00 84.04 523 ASN A O 1
ATOM 2831 N N . ARG A 1 524 ? 121.205 113.124 119.908 1.00 86.76 524 ARG A N 1
ATOM 2832 C CA . ARG A 1 524 ? 120.802 111.978 120.717 1.00 84.09 524 ARG A CA 1
ATOM 2833 C C . ARG A 1 524 ? 119.811 112.385 121.801 1.00 85.84 524 ARG A C 1
ATOM 2834 O O . ARG A 1 524 ? 118.825 111.680 122.046 1.00 86.34 524 ARG A O 1
ATOM 2842 N N . PHE A 1 525 ? 120.055 113.520 122.461 1.00 85.89 525 PHE A N 1
ATOM 2843 C CA . PHE A 1 525 ? 119.151 113.976 123.512 1.00 81.97 525 PHE A CA 1
ATOM 2844 C C . PHE A 1 525 ? 117.837 114.482 122.932 1.00 81.25 525 PHE A C 1
ATOM 2845 O O . PHE A 1 525 ? 116.770 114.269 123.520 1.00 83.72 525 PHE A O 1
ATOM 2853 N N . GLY A 1 526 ? 117.890 115.147 121.778 1.00 83.18 526 GLY A N 1
ATOM 2854 C CA . GLY A 1 526 ? 116.692 115.697 121.173 1.00 85.78 526 GLY A CA 1
ATOM 2855 C C . GLY A 1 526 ? 115.794 114.691 120.493 1.00 86.13 526 GLY A C 1
ATOM 2856 O O . GLY A 1 526 ? 114.683 115.046 120.090 1.00 88.58 526 GLY A O 1
ATOM 2857 N N . SER A 1 527 ? 116.244 113.444 120.357 1.00 85.77 527 SER A N 1
ATOM 2858 C CA . SER A 1 527 ? 115.412 112.401 119.776 1.00 88.79 527 SER A CA 1
ATOM 2859 C C . SER A 1 527 ? 114.441 111.800 120.784 1.00 89.59 527 SER A C 1
ATOM 2860 O O . SER A 1 527 ? 113.538 111.057 120.385 1.00 95.76 527 SER A O 1
ATOM 2862 N N . SER A 1 528 ? 114.602 112.104 122.073 1.00 85.90 528 SER A N 1
ATOM 2863 C CA . SER A 1 528 ? 113.757 111.559 123.126 1.00 91.33 528 SER A CA 1
ATOM 2864 C C . SER A 1 528 ? 112.894 112.621 123.796 1.00 94.20 528 SER A C 1
ATOM 2865 O O . SER A 1 528 ? 112.341 112.367 124.871 1.00 91.00 528 SER A O 1
ATOM 2868 N N . GLY A 1 529 ? 112.764 113.800 123.191 1.00 92.89 529 GLY A N 1
ATOM 2869 C CA . GLY A 1 529 ? 111.933 114.840 123.765 1.00 86.01 529 GLY A CA 1
ATOM 2870 C C . GLY A 1 529 ? 112.599 115.696 124.818 1.00 81.64 529 GLY A C 1
ATOM 2871 O O . GLY A 1 529 ? 111.914 116.215 125.704 1.00 83.81 529 GLY A O 1
ATOM 2872 N N . LEU A 1 530 ? 113.918 115.856 124.754 1.00 79.56 530 LEU A N 1
ATOM 2873 C CA . LEU A 1 530 ? 114.651 116.683 125.702 1.00 77.84 530 LEU A CA 1
ATOM 2874 C C . LEU A 1 530 ? 115.067 117.994 125.045 1.00 79.45 530 LEU A C 1
ATOM 2875 O O . LEU A 1 530 ? 115.566 118.005 123.916 1.00 86.14 530 LEU A O 1
ATOM 2880 N N . ALA A 1 531 ? 114.861 119.094 125.761 1.00 76.92 531 ALA A N 1
ATOM 2881 C CA . ALA A 1 531 ? 115.200 120.431 125.304 1.00 69.28 531 ALA A CA 1
ATOM 2882 C C . ALA A 1 531 ? 116.365 120.992 126.110 1.00 73.72 531 ALA A C 1
ATOM 2883 O O . ALA A 1 531 ? 116.601 120.578 127.249 1.00 79.36 531 ALA A O 1
ATOM 2885 N N . PRO A 1 532 ? 117.131 121.922 125.548 1.00 71.27 532 PRO A N 1
ATOM 2886 C CA . PRO A 1 532 ? 118.257 122.501 126.287 1.00 73.63 532 PRO A CA 1
ATOM 2887 C C . PRO A 1 532 ? 117.782 123.473 127.361 1.00 76.61 532 PRO A C 1
ATOM 2888 O O . PRO A 1 532 ? 116.634 123.917 127.381 1.00 81.62 532 PRO A O 1
ATOM 2892 N N . ALA A 1 533 ? 118.703 123.798 128.269 1.00 78.62 533 ALA A N 1
ATOM 2893 C CA . ALA A 1 533 ? 118.453 124.772 129.328 1.00 78.80 533 ALA A CA 1
ATOM 2894 C C . ALA A 1 533 ? 119.700 125.633 129.453 1.00 78.64 533 ALA A C 1
ATOM 2895 O O . ALA A 1 533 ? 120.758 125.144 129.862 1.00 80.05 533 ALA A O 1
ATOM 2897 N N . HIS A 1 534 ? 119.574 126.909 129.107 1.00 78.19 534 HIS A N 1
ATOM 2898 C CA . HIS A 1 534 ? 120.730 127.784 128.989 1.00 78.90 534 HIS A CA 1
ATOM 2899 C C . HIS A 1 534 ? 121.257 128.180 130.362 1.00 78.71 534 HIS A C 1
ATOM 2900 O O . HIS A 1 534 ? 120.489 128.510 131.269 1.00 82.22 534 HIS A O 1
ATOM 2907 N N . LEU A 1 535 ? 122.576 128.142 130.508 1.00 75.53 535 LEU A N 1
ATOM 2908 C CA . LEU A 1 535 ? 123.229 128.578 131.731 1.00 79.98 535 LEU A CA 1
ATOM 2909 C C . LEU A 1 535 ? 123.512 130.076 131.673 1.00 87.79 535 LEU A C 1
ATOM 2910 O O . LEU A 1 535 ? 123.495 130.697 130.609 1.00 89.68 535 LEU A O 1
ATOM 2915 N N . GLY A 1 536 ? 123.777 130.656 132.845 1.00 84.29 536 GLY A N 1
ATOM 2916 C CA . GLY A 1 536 ? 123.984 132.080 132.973 1.00 79.08 536 GLY A CA 1
ATOM 2917 C C . GLY A 1 536 ? 125.454 132.462 133.072 1.00 78.46 536 GLY A C 1
ATOM 2918 O O . GLY A 1 536 ? 126.359 131.639 132.962 1.00 81.07 536 GLY A O 1
ATOM 2919 N N . SER A 1 537 ? 125.674 133.761 133.288 1.00 79.66 537 SER A N 1
ATOM 2920 C CA . SER A 1 537 ? 127.026 134.294 133.393 1.00 78.63 537 SER A CA 1
ATOM 2921 C C . SER A 1 537 ? 127.633 134.105 134.776 1.00 79.69 537 SER A C 1
ATOM 2922 O O . SER A 1 537 ? 128.852 134.249 134.927 1.00 79.94 537 SER A O 1
ATOM 2925 N N . ASN A 1 538 ? 126.817 133.796 135.787 1.00 81.60 538 ASN A N 1
ATOM 2926 C CA . ASN A 1 538 ? 127.358 133.537 137.118 1.00 81.00 538 ASN A CA 1
ATOM 2927 C C . ASN A 1 538 ? 128.234 132.290 137.124 1.00 83.74 538 ASN A C 1
ATOM 2928 O O . ASN A 1 538 ? 129.306 132.278 137.743 1.00 87.00 538 ASN A O 1
ATOM 2933 N N . ALA A 1 539 ? 127.797 131.231 136.437 1.00 81.51 539 ALA A N 1
ATOM 2934 C CA . ALA A 1 539 ? 128.627 130.038 136.310 1.00 80.99 539 ALA A CA 1
ATOM 2935 C C . ALA A 1 539 ? 129.915 130.348 135.562 1.00 82.62 539 ALA A C 1
ATOM 2936 O O . ALA A 1 539 ? 130.991 129.863 135.932 1.00 86.92 539 ALA A O 1
ATOM 2938 N N . PHE A 1 540 ? 129.821 131.158 134.505 1.00 82.72 540 PHE A N 1
ATOM 2939 C CA . PHE A 1 540 ? 131.009 131.582 133.770 1.00 84.82 540 PHE A CA 1
ATOM 2940 C C . PHE A 1 540 ? 131.997 132.286 134.691 1.00 84.35 540 PHE A C 1
ATOM 2941 O O . PHE A 1 540 ? 133.197 131.987 134.683 1.00 86.81 540 PHE A O 1
ATOM 2949 N N . LYS A 1 541 ? 131.504 133.225 135.501 1.00 79.97 541 LYS A N 1
ATOM 2950 C CA . LYS A 1 541 ? 132.382 133.981 136.387 1.00 79.42 541 LYS A CA 1
ATOM 2951 C C . LYS A 1 541 ? 133.001 133.094 137.461 1.00 83.43 541 LYS A C 1
ATOM 2952 O O . LYS A 1 541 ? 134.195 133.219 137.761 1.00 85.97 541 LYS A O 1
ATOM 2958 N N . GLN A 1 542 ? 132.212 132.192 138.054 1.00 84.37 542 GLN A N 1
ATOM 2959 C CA . GLN A 1 542 ? 132.770 131.283 139.052 1.00 81.17 542 GLN A CA 1
ATOM 2960 C C . GLN A 1 542 ? 133.833 130.381 138.441 1.00 82.51 542 GLN A C 1
ATOM 2961 O O . GLN A 1 542 ? 134.865 130.110 139.068 1.00 85.70 542 GLN A O 1
ATOM 2967 N N . ALA A 1 543 ? 133.603 129.906 137.214 1.00 83.24 543 ALA A N 1
ATOM 2968 C CA . ALA A 1 543 ? 134.626 129.128 136.528 1.00 84.83 543 ALA A CA 1
ATOM 2969 C C . ALA A 1 543 ? 135.878 129.962 136.287 1.00 86.72 543 ALA A C 1
ATOM 2970 O O . ALA A 1 543 ? 137.001 129.463 136.420 1.00 92.23 543 ALA A O 1
ATOM 2972 N N . SER A 1 544 ? 135.709 131.236 135.927 1.00 84.26 544 SER A N 1
ATOM 2973 C CA . SER A 1 544 ? 136.874 132.094 135.730 1.00 84.08 544 SER A CA 1
ATOM 2974 C C . SER A 1 544 ? 137.680 132.227 137.016 1.00 86.45 544 SER A C 1
ATOM 2975 O O . SER A 1 544 ? 138.914 132.137 136.996 1.00 91.96 544 SER A O 1
ATOM 2978 N N . MET A 1 545 ? 137.000 132.423 138.148 1.00 84.51 545 MET A N 1
ATOM 2979 C CA . MET A 1 545 ? 137.716 132.497 139.421 1.00 86.75 545 MET A CA 1
ATOM 2980 C C . MET A 1 545 ? 138.421 131.181 139.732 1.00 93.24 545 MET A C 1
ATOM 2981 O O . MET A 1 545 ? 139.578 131.179 140.172 1.00 95.90 545 MET A O 1
ATOM 2986 N N . LEU A 1 546 ? 137.743 130.052 139.499 1.00 91.74 546 LEU A N 1
ATOM 2987 C CA . LEU A 1 546 ? 138.367 128.747 139.708 1.00 87.82 546 LEU A CA 1
ATOM 2988 C C . LEU A 1 546 ? 139.662 128.620 138.920 1.00 89.89 546 LEU A C 1
ATOM 2989 O O . LEU A 1 546 ? 140.711 128.270 139.473 1.00 90.88 546 LEU A O 1
ATOM 2994 N N . LEU A 1 547 ? 139.604 128.897 137.617 1.00 94.54 547 LEU A N 1
ATOM 2995 C CA . LEU A 1 547 ? 140.806 128.799 136.797 1.00 96.06 547 LEU A CA 1
ATOM 2996 C C . LEU A 1 547 ? 141.848 129.834 137.207 1.00 97.67 547 LEU A C 1
ATOM 2997 O O . LEU A 1 547 ? 143.043 129.638 136.960 1.00 99.63 547 LEU A O 1
ATOM 3002 N N . SER A 1 548 ? 141.423 130.933 137.834 1.00 98.80 548 SER A N 1
ATOM 3003 C CA . SER A 1 548 ? 142.376 131.932 138.300 1.00 99.94 548 SER A CA 1
ATOM 3004 C C . SER A 1 548 ? 142.998 131.593 139.650 1.00 98.50 548 SER A C 1
ATOM 3005 O O . SER A 1 548 ? 143.969 132.250 140.039 1.00 99.39 548 SER A O 1
ATOM 3008 N N . VAL A 1 549 ? 142.467 130.605 140.380 1.00 100.35 549 VAL A N 1
ATOM 3009 C CA . VAL A 1 549 ? 143.100 130.226 141.645 1.00 105.31 549 VAL A CA 1
ATOM 3010 C C . VAL A 1 549 ? 144.507 129.687 141.419 1.00 111.23 549 VAL A C 1
ATOM 3011 O O . VAL A 1 549 ? 145.412 129.948 142.221 1.00 110.07 549 VAL A O 1
ATOM 3015 N N . PHE A 1 550 ? 144.724 128.939 140.340 1.00 113.40 550 PHE A N 1
ATOM 3016 C CA . PHE A 1 550 ? 145.984 128.242 140.123 1.00 112.30 550 PHE A CA 1
ATOM 3017 C C . PHE A 1 550 ? 146.696 128.790 138.894 1.00 111.92 550 PHE A C 1
ATOM 3018 O O . PHE A 1 550 ? 146.060 129.246 137.938 1.00 105.90 550 PHE A O 1
ATOM 3026 N N . ASN A 1 551 ? 148.030 128.744 138.938 1.00 117.94 551 ASN A N 1
ATOM 3027 C CA . ASN A 1 551 ? 148.885 129.134 137.816 1.00 121.32 551 ASN A CA 1
ATOM 3028 C C . ASN A 1 551 ? 148.632 130.574 137.382 1.00 120.56 551 ASN A C 1
ATOM 3029 O O . ASN A 1 551 ? 148.898 130.941 136.235 1.00 121.51 551 ASN A O 1
ATOM 3031 N N . SER A 1 552 ? 148.121 131.396 138.302 1.00 119.82 552 SER A N 1
ATOM 3032 C CA . SER A 1 552 ? 147.795 132.797 138.031 1.00 126.27 552 SER A CA 1
ATOM 3033 C C . SER A 1 552 ? 146.840 132.940 136.848 1.00 125.79 552 SER A C 1
ATOM 3034 O O . SER A 1 552 ? 146.897 133.926 136.109 1.00 127.22 552 SER A O 1
ATOM 3036 N N . GLY A 1 553 ? 145.954 131.962 136.664 1.00 122.64 553 GLY A N 1
ATOM 3037 C CA . GLY A 1 553 ? 144.987 131.998 135.583 1.00 117.96 553 GLY A CA 1
ATOM 3038 C C . GLY A 1 553 ? 145.611 132.028 134.202 1.00 117.87 553 GLY A C 1
ATOM 3039 O O . GLY A 1 553 ? 145.217 132.838 133.357 1.00 116.79 553 GLY A O 1
ATOM 3040 N N . GLN A 1 554 ? 146.584 131.155 133.958 1.00 116.61 554 GLN A N 1
ATOM 3041 C CA . GLN A 1 554 ? 147.338 131.144 132.712 1.00 114.39 554 GLN A CA 1
ATOM 3042 C C . GLN A 1 554 ? 147.005 129.893 131.910 1.00 103.24 554 GLN A C 1
ATOM 3043 O O . GLN A 1 554 ? 146.992 128.783 132.454 1.00 95.06 554 GLN A O 1
ATOM 3045 N N . GLY A 1 555 ? 146.740 130.078 130.619 1.00 97.67 555 GLY A N 1
ATOM 3046 C CA . GLY A 1 555 ? 146.510 128.970 129.713 1.00 90.47 555 GLY A CA 1
ATOM 3047 C C . GLY A 1 555 ? 145.059 128.570 129.551 1.00 85.34 555 GLY A C 1
ATOM 3048 O O . GLY A 1 555 ? 144.487 128.722 128.467 1.00 88.62 555 GLY A O 1
ATOM 3049 N N . TYR A 1 556 ? 144.449 128.064 130.618 1.00 78.47 556 TYR A N 1
ATOM 3050 C CA . TYR A 1 556 ? 143.096 127.534 130.524 1.00 80.25 556 TYR A CA 1
ATOM 3051 C C . TYR A 1 556 ? 142.086 128.669 130.409 1.00 78.33 556 TYR A C 1
ATOM 3052 O O . TYR A 1 556 ? 142.170 129.666 131.132 1.00 82.16 556 TYR A O 1
ATOM 3061 N N . ARG A 1 557 ? 141.125 128.515 129.498 1.00 80.47 557 ARG A N 1
ATOM 3062 C CA . ARG A 1 557 ? 140.098 129.518 129.265 1.00 78.05 557 ARG A CA 1
ATOM 3063 C C . ARG A 1 557 ? 138.727 128.859 129.194 1.00 76.64 557 ARG A C 1
ATOM 3064 O O . ARG A 1 557 ? 138.593 127.688 128.822 1.00 82.15 557 ARG A O 1
ATOM 3072 N N . VAL A 1 558 ? 137.707 129.633 129.555 1.00 71.08 558 VAL A N 1
ATOM 3073 C CA . VAL A 1 558 ? 136.318 129.193 129.529 1.00 74.10 558 VAL A CA 1
ATOM 3074 C C . VAL A 1 558 ? 135.570 129.992 128.469 1.00 73.93 558 VAL A C 1
ATOM 3075 O O . VAL A 1 558 ? 135.793 131.198 128.310 1.00 74.97 558 VAL A O 1
ATOM 3079 N N . GLU A 1 559 ? 134.709 129.307 127.719 1.00 75.19 559 GLU A N 1
ATOM 3080 C CA . GLU A 1 559 ? 133.941 129.924 126.648 1.00 71.05 559 GLU A CA 1
ATOM 3081 C C . GLU A 1 559 ? 132.511 129.405 126.694 1.00 70.38 559 GLU A C 1
ATOM 3082 O O . GLU A 1 559 ? 132.233 128.343 127.253 1.00 77.90 559 GLU A O 1
ATOM 3088 N N . GLU A 1 560 ? 131.597 130.175 126.110 1.00 64.28 560 GLU A N 1
ATOM 3089 C CA . GLU A 1 560 ? 130.185 129.821 126.066 1.00 67.92 560 GLU A CA 1
ATOM 3090 C C . GLU A 1 560 ? 129.733 129.761 124.615 1.00 70.04 560 GLU A C 1
ATOM 3091 O O . GLU A 1 560 ? 130.186 130.553 123.782 1.00 70.51 560 GLU A O 1
ATOM 3097 N N . SER A 1 561 ? 128.846 128.812 124.313 1.00 73.86 561 SER A N 1
ATOM 3098 C CA . SER A 1 561 ? 128.269 128.701 122.978 1.00 73.44 561 SER A CA 1
ATOM 3099 C C . SER A 1 561 ? 127.007 127.855 123.049 1.00 76.58 561 SER A C 1
ATOM 3100 O O . SER A 1 561 ? 127.042 126.733 123.562 1.00 79.61 561 SER A O 1
ATOM 3103 N N . ASN A 1 562 ? 125.904 128.398 122.531 1.00 77.31 562 ASN A N 1
ATOM 3104 C CA . ASN A 1 562 ? 124.636 127.674 122.409 1.00 82.25 562 ASN A CA 1
ATOM 3105 C C . ASN A 1 562 ? 124.155 127.146 123.760 1.00 84.21 562 ASN A C 1
ATOM 3106 O O . ASN A 1 562 ? 123.666 126.020 123.870 1.00 85.76 562 ASN A O 1
ATOM 3111 N N . GLY A 1 563 ? 124.298 127.963 124.800 1.00 79.15 563 GLY A N 1
ATOM 3112 C CA . GLY A 1 563 ? 123.804 127.592 126.111 1.00 77.92 563 GLY A CA 1
ATOM 3113 C C . GLY A 1 563 ? 124.628 126.561 126.843 1.00 81.16 563 GLY A C 1
ATOM 3114 O O . GLY A 1 563 ? 124.124 125.937 127.781 1.00 83.65 563 GLY A O 1
ATOM 3115 N N . CYS A 1 564 ? 125.880 126.356 126.443 1.00 81.03 564 CYS A N 1
ATOM 3116 C CA . CYS A 1 564 ? 126.753 125.379 127.075 1.00 76.11 564 CYS A CA 1
ATOM 3117 C C . CYS A 1 564 ? 128.113 126.018 127.309 1.00 73.13 564 CYS A C 1
ATOM 3118 O O . CYS A 1 564 ? 128.484 126.989 126.646 1.00 77.55 564 CYS A O 1
ATOM 3121 N N . LEU A 1 565 ? 128.857 125.469 128.263 1.00 70.77 565 LEU A N 1
ATOM 3122 C CA . LEU A 1 565 ? 130.167 126.003 128.607 1.00 71.23 565 LEU A CA 1
ATOM 3123 C C . LEU A 1 565 ? 131.262 125.008 128.247 1.00 77.95 565 LEU A C 1
ATOM 3124 O O . LEU A 1 565 ? 131.059 123.794 128.296 1.00 82.79 565 LEU A O 1
ATOM 3129 N N . MET A 1 566 ? 132.423 125.536 127.866 1.00 74.86 566 MET A N 1
ATOM 3130 C CA . MET A 1 566 ? 133.583 124.715 127.549 1.00 71.39 566 MET A CA 1
ATOM 3131 C C . MET A 1 566 ? 134.811 125.262 128.258 1.00 67.19 566 MET A C 1
ATOM 3132 O O . MET A 1 566 ? 135.084 126.465 128.201 1.00 73.45 566 MET A O 1
ATOM 3137 N N . LEU A 1 567 ? 135.543 124.372 128.916 1.00 65.22 567 LEU A N 1
ATOM 3138 C CA . LEU A 1 567 ? 136.855 124.674 129.470 1.00 68.33 567 LEU A CA 1
ATOM 3139 C C . LEU A 1 567 ? 137.906 124.047 128.565 1.00 70.06 567 LEU A C 1
ATOM 3140 O O . LEU A 1 567 ? 137.827 122.853 128.251 1.00 76.15 567 LEU A O 1
ATOM 3145 N N . GLY A 1 568 ? 138.883 124.847 128.144 1.00 67.59 568 GLY A N 1
ATOM 3146 C CA . GLY A 1 568 ? 139.856 124.371 127.181 1.00 66.21 568 GLY A CA 1
ATOM 3147 C C . GLY A 1 568 ? 141.211 125.019 127.350 1.00 65.46 568 GLY A C 1
ATOM 3148 O O . GLY A 1 568 ? 141.367 126.031 128.039 1.00 74.35 568 GLY A O 1
ATOM 3149 N N . TRP A 1 569 ? 142.204 124.400 126.718 1.00 65.51 569 TRP A N 1
ATOM 3150 C CA . TRP A 1 569 ? 143.555 124.946 126.669 1.00 70.55 569 TRP A CA 1
ATOM 3151 C C . TRP A 1 569 ? 143.606 125.990 125.561 1.00 75.69 569 TRP A C 1
ATOM 3152 O O . TRP A 1 569 ? 143.587 125.645 124.375 1.00 78.90 569 TRP A O 1
ATOM 3163 N N . HIS A 1 570 ? 143.666 127.266 125.949 1.00 79.86 570 HIS A N 1
ATOM 3164 C CA . HIS A 1 570 ? 143.590 128.387 125.017 1.00 81.48 570 HIS A CA 1
ATOM 3165 C C . HIS A 1 570 ? 142.315 128.325 124.184 1.00 82.70 570 HIS A C 1
ATOM 3166 O O . HIS A 1 570 ? 141.225 128.618 124.687 1.00 85.87 570 HIS A O 1
ATOM 3173 N N . THR A 1 571 ? 142.435 127.948 122.912 1.00 77.60 571 THR A N 1
ATOM 3174 C CA . THR A 1 571 ? 141.299 127.913 122.000 1.00 80.63 571 THR A CA 1
ATOM 3175 C C . THR A 1 571 ? 140.875 126.493 121.642 1.00 82.10 571 THR A C 1
ATOM 3176 O O . THR A 1 571 ? 140.059 126.310 120.733 1.00 87.49 571 THR A O 1
ATOM 3180 N N . ARG A 1 572 ? 141.401 125.485 122.336 1.00 77.10 572 ARG A N 1
ATOM 3181 C CA . ARG A 1 572 ? 141.060 124.101 122.052 1.00 73.02 572 ARG A CA 1
ATOM 3182 C C . ARG A 1 572 ? 140.108 123.592 123.121 1.00 73.79 572 ARG A C 1
ATOM 3183 O O . ARG A 1 572 ? 140.539 123.371 124.263 1.00 79.51 572 ARG A O 1
ATOM 3191 N N . PRO A 1 573 ? 138.825 123.398 122.817 1.00 71.65 573 PRO A N 1
ATOM 3192 C CA . PRO A 1 573 ? 137.892 122.903 123.837 1.00 74.71 573 PRO A CA 1
ATOM 3193 C C . PRO A 1 573 ? 138.295 121.526 124.343 1.00 77.96 573 PRO A C 1
ATOM 3194 O O . PRO A 1 573 ? 138.714 120.657 123.575 1.00 80.38 573 PRO A O 1
ATOM 3198 N N . LEU A 1 574 ? 138.163 121.333 125.655 1.00 75.94 574 LEU A N 1
ATOM 3199 C CA . LEU A 1 574 ? 138.490 120.063 126.291 1.00 69.96 574 LEU A CA 1
ATOM 3200 C C . LEU A 1 574 ? 137.305 119.447 127.016 1.00 69.66 574 LEU A C 1
ATOM 3201 O O . LEU A 1 574 ? 137.027 118.256 126.834 1.00 76.70 574 LEU A O 1
ATOM 3206 N N . ILE A 1 575 ? 136.596 120.220 127.836 1.00 69.76 575 ILE A N 1
ATOM 3207 C CA . ILE A 1 575 ? 135.459 119.727 128.608 1.00 70.47 575 ILE A CA 1
ATOM 3208 C C . ILE A 1 575 ? 134.248 120.590 128.295 1.00 73.94 575 ILE A C 1
ATOM 3209 O O . ILE A 1 575 ? 134.351 121.821 128.261 1.00 78.42 575 ILE A O 1
ATOM 3214 N N . THR A 1 576 ? 133.104 119.947 128.071 1.00 72.92 576 THR A N 1
ATOM 3215 C CA . THR A 1 576 ? 131.857 120.634 127.768 1.00 76.36 576 THR A CA 1
ATOM 3216 C C . THR A 1 576 ? 130.804 120.269 128.806 1.00 73.75 576 THR A C 1
ATOM 3217 O O . THR A 1 576 ? 130.553 119.086 129.057 1.00 75.38 576 THR A O 1
ATOM 3221 N N . THR A 1 577 ? 130.187 121.287 129.399 1.00 71.56 577 THR A N 1
ATOM 3222 C CA . THR A 1 577 ? 129.127 121.115 130.381 1.00 69.13 577 THR A CA 1
ATOM 3223 C C . THR A 1 577 ? 127.849 121.766 129.872 1.00 69.91 577 THR A C 1
ATOM 3224 O O . THR A 1 577 ? 127.882 122.866 129.301 1.00 77.00 577 THR A O 1
ATOM 3228 N N . SER A 1 578 ? 126.726 121.080 130.086 1.00 63.48 578 SER A N 1
ATOM 3229 C CA . SER A 1 578 ? 125.440 121.527 129.572 1.00 64.82 578 SER A CA 1
ATOM 3230 C C . SER A 1 578 ? 124.325 121.004 130.466 1.00 68.94 578 SER A C 1
ATOM 3231 O O . SER A 1 578 ? 124.528 120.108 131.291 1.00 72.09 578 SER A O 1
ATOM 3234 N N . ALA A 1 579 ? 123.137 121.581 130.289 1.00 71.15 579 ALA A N 1
ATOM 3235 C CA . ALA A 1 579 ? 121.958 121.214 131.059 1.00 71.43 579 ALA A CA 1
ATOM 3236 C C . ALA A 1 579 ? 120.764 121.045 130.132 1.00 70.76 579 ALA A C 1
ATOM 3237 O O . ALA A 1 579 ? 120.601 121.796 129.165 1.00 75.50 579 ALA A O 1
ATOM 3239 N N . TRP A 1 580 ? 119.918 120.069 130.444 1.00 68.45 580 TRP A N 1
ATOM 3240 C CA . TRP A 1 580 ? 118.753 119.745 129.637 1.00 69.01 580 TRP A CA 1
ATOM 3241 C C . TRP A 1 580 ? 117.543 119.558 130.543 1.00 72.29 580 TRP A C 1
ATOM 3242 O O . TRP A 1 580 ? 117.665 119.420 131.762 1.00 73.98 580 TRP A O 1
ATOM 3253 N N . LYS A 1 581 ? 116.362 119.562 129.930 1.00 73.50 581 LYS A N 1
ATOM 3254 C CA . LYS A 1 581 ? 115.113 119.436 130.663 1.00 71.05 581 LYS A CA 1
ATOM 3255 C C . LYS A 1 581 ? 114.066 118.815 129.750 1.00 74.31 581 LYS A C 1
ATOM 3256 O O . LYS A 1 581 ? 114.301 118.588 128.560 1.00 79.70 581 LYS A O 1
ATOM 3258 N N . LEU A 1 582 ? 112.904 118.527 130.328 1.00 72.29 582 LEU A N 1
ATOM 3259 C CA . LEU A 1 582 ? 111.816 117.939 129.561 1.00 73.06 582 LEU A CA 1
ATOM 3260 C C . LEU A 1 582 ? 111.200 118.979 128.634 1.00 77.46 582 LEU A C 1
ATOM 3261 O O . LEU A 1 582 ? 111.091 120.158 128.981 1.00 75.02 582 LEU A O 1
ATOM 3266 N N . SER A 1 583 ? 110.799 118.538 127.446 1.00 80.38 583 SER A N 1
ATOM 3267 C CA . SER A 1 583 ? 110.206 119.436 126.462 1.00 76.24 583 SER A CA 1
ATOM 3268 C C . SER A 1 583 ? 108.689 119.291 126.426 1.00 73.45 583 SER A C 1
ATOM 3269 O O . SER A 1 583 ? 108.136 118.316 126.935 1.00 75.98 583 SER A O 1
ATOM 3271 N N . ILE B 2 10 ? 117.836 158.528 114.036 1.00 96.60 10 ILE B N 1
ATOM 3272 C CA . ILE B 2 10 ? 117.131 158.619 112.764 1.00 92.21 10 ILE B CA 1
ATOM 3273 C C . ILE B 2 10 ? 118.122 158.841 111.628 1.00 91.12 10 ILE B C 1
ATOM 3274 O O . ILE B 2 10 ? 117.910 158.377 110.508 1.00 94.16 10 ILE B O 1
ATOM 3276 N N . GLU B 2 11 ? 119.207 159.560 111.925 1.00 86.29 11 GLU B N 1
ATOM 3277 C CA . GLU B 2 11 ? 120.224 159.817 110.911 1.00 84.51 11 GLU B CA 1
ATOM 3278 C C . GLU B 2 11 ? 120.989 158.552 110.543 1.00 88.94 11 GLU B C 1
ATOM 3279 O O . GLU B 2 11 ? 121.396 158.390 109.387 1.00 89.93 11 GLU B O 1
ATOM 3281 N N . SER B 2 12 ? 121.195 157.649 111.505 1.00 84.54 12 SER B N 1
ATOM 3282 C CA . SER B 2 12 ? 121.966 156.440 111.235 1.00 79.46 12 SER B CA 1
ATOM 3283 C C . SER B 2 12 ? 121.194 155.446 110.378 1.00 81.39 12 SER B C 1
ATOM 3284 O O . SER B 2 12 ? 121.799 154.712 109.588 1.00 84.82 12 SER B O 1
ATOM 3287 N N . ARG B 2 13 ? 119.867 155.403 110.514 1.00 80.34 13 ARG B N 1
ATOM 3288 C CA . ARG B 2 13 ? 119.069 154.409 109.805 1.00 83.33 13 ARG B CA 1
ATOM 3289 C C . ARG B 2 13 ? 118.983 154.662 108.306 1.00 88.18 13 ARG B C 1
ATOM 3290 O O . ARG B 2 13 ? 118.491 153.792 107.580 1.00 91.68 13 ARG B O 1
ATOM 3298 N N . THR B 2 14 ? 119.441 155.817 107.825 1.00 85.21 14 THR B N 1
ATOM 3299 C CA . THR B 2 14 ? 119.391 156.131 106.404 1.00 84.73 14 THR B CA 1
ATOM 3300 C C . THR B 2 14 ? 120.734 155.977 105.704 1.00 83.27 14 THR B C 1
ATOM 3301 O O . THR B 2 14 ? 120.779 156.032 104.471 1.00 85.50 14 THR B O 1
ATOM 3305 N N . VAL B 2 15 ? 121.822 155.784 106.448 1.00 80.62 15 VAL B N 1
ATOM 3306 C CA . VAL B 2 15 ? 123.150 155.693 105.852 1.00 78.67 15 VAL B CA 1
ATOM 3307 C C . VAL B 2 15 ? 123.550 154.238 105.646 1.00 82.72 15 VAL B C 1
ATOM 3308 O O . VAL B 2 15 ? 124.174 153.893 104.637 1.00 87.00 15 VAL B O 1
ATOM 3312 N N . VAL B 2 16 ? 123.192 153.376 106.588 1.00 80.66 16 VAL B N 1
ATOM 3313 C CA . VAL B 2 16 ? 123.640 151.986 106.571 1.00 76.68 16 VAL B CA 1
ATOM 3314 C C . VAL B 2 16 ? 122.410 151.094 106.494 1.00 75.50 16 VAL B C 1
ATOM 3315 O O . VAL B 2 16 ? 121.305 151.493 106.900 1.00 78.49 16 VAL B O 1
ATOM 3319 N N . PRO B 2 17 ? 122.560 149.880 105.966 1.00 74.08 17 PRO B N 1
ATOM 3320 C CA . PRO B 2 17 ? 121.429 148.948 105.916 1.00 73.36 17 PRO B CA 1
ATOM 3321 C C . PRO B 2 17 ? 120.992 148.525 107.311 1.00 76.95 17 PRO B C 1
ATOM 3322 O O . PRO B 2 17 ? 121.628 148.824 108.323 1.00 78.05 17 PRO B O 1
ATOM 3326 N N . LEU B 2 18 ? 119.868 147.806 107.346 1.00 76.57 18 LEU B N 1
ATOM 3327 C CA . LEU B 2 18 ? 119.263 147.430 108.620 1.00 72.63 18 LEU B CA 1
ATOM 3328 C C . LEU B 2 18 ? 120.152 146.474 109.408 1.00 74.79 18 LEU B C 1
ATOM 3329 O O . LEU B 2 18 ? 120.271 146.598 110.632 1.00 77.19 18 LEU B O 1
ATOM 3334 N N . ASN B 2 19 ? 120.784 145.514 108.727 1.00 74.07 19 ASN B N 1
ATOM 3335 C CA . ASN B 2 19 ? 121.571 144.502 109.428 1.00 71.64 19 ASN B CA 1
ATOM 3336 C C . ASN B 2 19 ? 122.794 145.113 110.101 1.00 72.79 19 ASN B C 1
ATOM 3337 O O . ASN B 2 19 ? 123.078 144.832 111.273 1.00 78.31 19 ASN B O 1
ATOM 3342 N N . THR B 2 20 ? 123.537 145.947 109.370 1.00 70.60 20 THR B N 1
ATOM 3343 C CA . THR B 2 20 ? 124.699 146.605 109.957 1.00 69.84 20 THR B CA 1
ATOM 3344 C C . THR B 2 20 ? 124.285 147.531 111.091 1.00 74.35 20 THR B C 1
ATOM 3345 O O . THR B 2 20 ? 124.972 147.619 112.117 1.00 76.97 20 THR B O 1
ATOM 3349 N N . TRP B 2 21 ? 123.160 148.231 110.924 1.00 76.44 21 TRP B N 1
ATOM 3350 C CA . TRP B 2 21 ? 122.652 149.089 111.988 1.00 76.70 21 TRP B CA 1
ATOM 3351 C C . TRP B 2 21 ? 122.371 148.285 113.250 1.00 78.45 21 TRP B C 1
ATOM 3352 O O . TRP B 2 21 ? 122.770 148.679 114.351 1.00 77.83 21 TRP B O 1
ATOM 3363 N N . VAL B 2 22 ? 121.692 147.144 113.105 1.00 77.71 22 VAL B N 1
ATOM 3364 C CA . VAL B 2 22 ? 121.370 146.313 114.263 1.00 72.17 22 VAL B CA 1
ATOM 3365 C C . VAL B 2 22 ? 122.641 145.805 114.928 1.00 71.08 22 VAL B C 1
ATOM 3366 O O . VAL B 2 22 ? 122.773 145.843 116.158 1.00 77.78 22 VAL B O 1
ATOM 3370 N N . LEU B 2 23 ? 123.600 145.331 114.128 1.00 64.75 23 LEU B N 1
ATOM 3371 C CA . LEU B 2 23 ? 124.836 144.796 114.692 1.00 69.74 23 LEU B CA 1
ATOM 3372 C C . LEU B 2 23 ? 125.599 145.864 115.471 1.00 76.35 23 LEU B C 1
ATOM 3373 O O . LEU B 2 23 ? 126.022 145.637 116.613 1.00 79.08 23 LEU B O 1
ATOM 3378 N N . ILE B 2 24 ? 125.775 147.044 114.871 1.00 76.39 24 ILE B N 1
ATOM 3379 C CA . ILE B 2 24 ? 126.555 148.091 115.525 1.00 75.80 24 ILE B CA 1
ATOM 3380 C C . ILE B 2 24 ? 125.819 148.627 116.748 1.00 79.83 24 ILE B C 1
ATOM 3381 O O . ILE B 2 24 ? 126.441 148.941 117.770 1.00 82.09 24 ILE B O 1
ATOM 3386 N N . SER B 2 25 ? 124.489 148.740 116.673 1.00 79.17 25 SER B N 1
ATOM 3387 C CA . SER B 2 25 ? 123.721 149.182 117.832 1.00 76.25 25 SER B CA 1
ATOM 3388 C C . SER B 2 25 ? 123.840 148.192 118.982 1.00 73.13 25 SER B C 1
ATOM 3389 O O . SER B 2 25 ? 123.982 148.593 120.143 1.00 78.89 25 SER B O 1
ATOM 3392 N N . ASN B 2 26 ? 123.775 146.892 118.681 1.00 70.63 26 ASN B N 1
ATOM 3393 C CA . ASN B 2 26 ? 123.937 145.887 119.726 1.00 70.12 26 ASN B CA 1
ATOM 3394 C C . ASN B 2 26 ? 125.326 145.959 120.344 1.00 71.85 26 ASN B C 1
ATOM 3395 O O . ASN B 2 26 ? 125.473 145.868 121.569 1.00 76.88 26 ASN B O 1
ATOM 3400 N N . PHE B 2 27 ? 126.358 146.128 119.513 1.00 71.98 27 PHE B N 1
ATOM 3401 C CA . PHE B 2 27 ? 127.712 146.263 120.042 1.00 75.83 27 PHE B CA 1
ATOM 3402 C C . PHE B 2 27 ? 127.831 147.481 120.951 1.00 78.28 27 PHE B C 1
ATOM 3403 O O . PHE B 2 27 ? 128.414 147.403 122.040 1.00 80.95 27 PHE B O 1
ATOM 3411 N N . LYS B 2 28 ? 127.272 148.614 120.519 1.00 81.27 28 LYS B N 1
ATOM 3412 C CA . LYS B 2 28 ? 127.348 149.839 121.308 1.00 81.54 28 LYS B CA 1
ATOM 3413 C C . LYS B 2 28 ? 126.619 149.688 122.636 1.00 82.67 28 LYS B C 1
ATOM 3414 O O . LYS B 2 28 ? 127.134 150.096 123.683 1.00 85.02 28 LYS B O 1
ATOM 3420 N N . VAL B 2 29 ? 125.428 149.087 122.618 1.00 81.79 29 VAL B N 1
ATOM 3421 C CA . VAL B 2 29 ? 124.673 148.894 123.854 1.00 76.42 29 VAL B CA 1
ATOM 3422 C C . VAL B 2 29 ? 125.430 147.967 124.798 1.00 79.17 29 VAL B C 1
ATOM 3423 O O . VAL B 2 29 ? 125.570 148.249 125.996 1.00 84.77 29 VAL B O 1
ATOM 3427 N N . ALA B 2 30 ? 125.950 146.856 124.267 1.00 76.76 30 ALA B N 1
ATOM 3428 C CA . ALA B 2 30 ? 126.660 145.896 125.104 1.00 75.57 30 ALA B CA 1
ATOM 3429 C C . ALA B 2 30 ? 127.896 146.520 125.734 1.00 77.23 30 ALA B C 1
ATOM 3430 O O . ALA B 2 30 ? 128.197 146.270 126.907 1.00 80.65 30 ALA B O 1
ATOM 3432 N N . TYR B 2 31 ? 128.629 147.337 124.974 1.00 75.03 31 TYR B N 1
ATOM 3433 C CA . TYR B 2 31 ? 129.776 148.025 125.552 1.00 78.02 31 TYR B CA 1
ATOM 3434 C C . TYR B 2 31 ? 129.363 149.140 126.506 1.00 85.30 31 TYR B C 1
ATOM 3435 O O . TYR B 2 31 ? 130.152 149.509 127.383 1.00 87.99 31 TYR B O 1
ATOM 3444 N N . ASN B 2 32 ? 128.154 149.685 126.355 1.00 88.51 32 ASN B N 1
ATOM 3445 C CA . ASN B 2 32 ? 127.703 150.748 127.246 1.00 86.08 32 ASN B CA 1
ATOM 3446 C C . ASN B 2 32 ? 127.269 150.209 128.605 1.00 90.03 32 ASN B C 1
ATOM 3447 O O . ASN B 2 32 ? 127.492 150.863 129.629 1.00 94.95 32 ASN B O 1
ATOM 3452 N N . ILE B 2 33 ? 126.652 149.026 128.643 1.00 91.46 33 ILE B N 1
ATOM 3453 C CA . ILE B 2 33 ? 126.266 148.424 129.921 1.00 89.70 33 ILE B CA 1
ATOM 3454 C C . ILE B 2 33 ? 127.498 147.969 130.694 1.00 87.14 33 ILE B C 1
ATOM 3455 O O . ILE B 2 33 ? 127.397 147.536 131.847 1.00 89.95 33 ILE B O 1
ATOM 3460 N N . LEU B 2 34 ? 128.671 148.074 130.072 1.00 87.18 34 LEU B N 1
ATOM 3461 C CA . LEU B 2 34 ? 129.887 147.477 130.597 1.00 87.49 34 LEU B CA 1
ATOM 3462 C C . LEU B 2 34 ? 130.930 148.486 131.061 1.00 91.53 34 LEU B C 1
ATOM 3463 O O . LEU B 2 34 ? 131.783 148.126 131.879 1.00 95.34 34 LEU B O 1
ATOM 3468 N N . ARG B 2 35 ? 130.869 149.733 130.603 1.00 92.54 35 ARG B N 1
ATOM 3469 C CA . ARG B 2 35 ? 131.891 150.717 130.935 1.00 95.04 35 ARG B CA 1
ATOM 3470 C C . ARG B 2 35 ? 131.751 151.184 132.379 1.00 98.49 35 ARG B C 1
ATOM 3471 O O . ARG B 2 35 ? 130.641 151.373 132.884 1.00 97.43 35 ARG B O 1
ATOM 3479 N N . ARG B 2 36 ? 132.892 151.376 133.041 1.00 101.11 36 ARG B N 1
ATOM 3480 C CA . ARG B 2 36 ? 132.944 151.734 134.451 1.00 101.56 36 ARG B CA 1
ATOM 3481 C C . ARG B 2 36 ? 133.531 153.129 134.623 1.00 102.19 36 ARG B C 1
ATOM 3482 O O . ARG B 2 36 ? 134.612 153.412 134.086 1.00 102.34 36 ARG B O 1
ATOM 3490 N N . PRO B 2 37 ? 132.859 154.025 135.354 1.00 98.58 37 PRO B N 1
ATOM 3491 C CA . PRO B 2 37 ? 133.421 155.370 135.563 1.00 97.19 37 PRO B CA 1
ATOM 3492 C C . PRO B 2 37 ? 134.756 155.372 136.287 1.00 97.81 37 PRO B C 1
ATOM 3493 O O . PRO B 2 37 ? 135.582 156.258 136.035 1.00 101.07 37 PRO B O 1
ATOM 3497 N N . ASP B 2 38 ? 134.987 154.417 137.190 1.00 98.12 38 ASP B N 1
ATOM 3498 C CA . ASP B 2 38 ? 136.235 154.398 137.947 1.00 102.12 38 ASP B CA 1
ATOM 3499 C C . ASP B 2 38 ? 137.435 154.190 137.031 1.00 104.05 38 ASP B C 1
ATOM 3500 O O . ASP B 2 38 ? 138.464 154.860 137.179 1.00 102.94 38 ASP B O 1
ATOM 3505 N N . GLY B 2 39 ? 137.320 153.277 136.071 1.00 106.05 39 GLY B N 1
ATOM 3506 C CA . GLY B 2 39 ? 138.428 152.955 135.195 1.00 104.52 39 GLY B CA 1
ATOM 3507 C C . GLY B 2 39 ? 138.674 151.463 135.114 1.00 99.58 39 GLY B C 1
ATOM 3508 O O . GLY B 2 39 ? 139.431 150.992 134.260 1.00 100.54 39 GLY B O 1
ATOM 3509 N N . THR B 2 40 ? 138.036 150.711 136.006 1.00 96.95 40 THR B N 1
ATOM 3510 C CA . THR B 2 40 ? 138.165 149.265 135.995 1.00 96.96 40 THR B CA 1
ATOM 3511 C C . THR B 2 40 ? 137.373 148.668 134.834 1.00 98.00 40 THR B C 1
ATOM 3512 O O . THR B 2 40 ? 136.521 149.319 134.223 1.00 99.44 40 THR B O 1
ATOM 3516 N N . PHE B 2 41 ? 137.670 147.409 134.532 1.00 93.07 41 PHE B N 1
ATOM 3517 C CA . PHE B 2 41 ? 137.081 146.705 133.402 1.00 88.10 41 PHE B CA 1
ATOM 3518 C C . PHE B 2 41 ? 136.403 145.429 133.874 1.00 91.67 41 PHE B C 1
ATOM 3519 O O . PHE B 2 41 ? 137.015 144.615 134.574 1.00 97.06 41 PHE B O 1
ATOM 3527 N N . ASN B 2 42 ? 135.141 145.264 133.486 1.00 89.00 42 ASN B N 1
ATOM 3528 C CA . ASN B 2 42 ? 134.355 144.078 133.817 1.00 88.95 42 ASN B CA 1
ATOM 3529 C C . ASN B 2 42 ? 134.705 143.036 132.760 1.00 88.49 42 ASN B C 1
ATOM 3530 O O . ASN B 2 42 ? 134.131 142.999 131.670 1.00 87.82 42 ASN B O 1
ATOM 3535 N N . ARG B 2 43 ? 135.698 142.201 133.073 1.00 83.03 43 ARG B N 1
ATOM 3536 C CA . ARG B 2 43 ? 136.224 141.267 132.081 1.00 77.76 43 ARG B CA 1
ATOM 3537 C C . ARG B 2 43 ? 135.305 140.067 131.881 1.00 78.17 43 ARG B C 1
ATOM 3538 O O . ARG B 2 43 ? 135.150 139.582 130.754 1.00 81.45 43 ARG B O 1
ATOM 3546 N N . HIS B 2 44 ? 134.703 139.563 132.959 1.00 77.25 44 HIS B N 1
ATOM 3547 C CA . HIS B 2 44 ? 134.014 138.277 132.892 1.00 78.99 44 HIS B CA 1
ATOM 3548 C C . HIS B 2 44 ? 132.767 138.351 132.019 1.00 76.19 44 HIS B C 1
ATOM 3549 O O . HIS B 2 44 ? 132.550 137.493 131.154 1.00 79.66 44 HIS B O 1
ATOM 3556 N N . LEU B 2 45 ? 131.933 139.373 132.225 1.00 72.62 45 LEU B N 1
ATOM 3557 C CA . LEU B 2 45 ? 130.750 139.520 131.384 1.00 74.02 45 LEU B CA 1
ATOM 3558 C C . LEU B 2 45 ? 131.130 139.857 129.949 1.00 79.20 45 LEU B C 1
ATOM 3559 O O . LEU B 2 45 ? 130.418 139.475 129.014 1.00 81.24 45 LEU B O 1
ATOM 3564 N N . ALA B 2 46 ? 132.243 140.570 129.755 1.00 80.46 46 ALA B N 1
ATOM 3565 C CA . ALA B 2 46 ? 132.724 140.835 128.404 1.00 77.71 46 ALA B CA 1
ATOM 3566 C C . ALA B 2 46 ? 133.084 139.541 127.687 1.00 78.62 46 ALA B C 1
ATOM 3567 O O . ALA B 2 46 ? 132.739 139.354 126.514 1.00 80.61 46 ALA B O 1
ATOM 3569 N N . GLU B 2 47 ? 133.780 138.635 128.377 1.00 77.79 47 GLU B N 1
ATOM 3570 C CA . GLU B 2 47 ? 134.117 137.348 127.777 1.00 76.56 47 GLU B CA 1
ATOM 3571 C C . GLU B 2 47 ? 132.869 136.509 127.537 1.00 76.98 47 GLU B C 1
ATOM 3572 O O . GLU B 2 47 ? 132.776 135.797 126.531 1.00 79.87 47 GLU B O 1
ATOM 3578 N N . TYR B 2 48 ? 131.903 136.574 128.456 1.00 75.50 48 TYR B N 1
ATOM 3579 C CA . TYR B 2 48 ? 130.666 135.819 128.285 1.00 76.91 48 TYR B CA 1
ATOM 3580 C C . TYR B 2 48 ? 129.888 136.297 127.064 1.00 79.42 48 TYR B C 1
ATOM 3581 O O . TYR B 2 48 ? 129.383 135.487 126.279 1.00 81.12 48 TYR B O 1
ATOM 3590 N N . LEU B 2 49 ? 129.780 137.615 126.888 1.00 77.43 49 LEU B N 1
ATOM 3591 C CA . LEU B 2 49 ? 128.984 138.169 125.800 1.00 77.16 49 LEU B CA 1
ATOM 3592 C C . LEU B 2 49 ? 129.662 138.046 124.442 1.00 80.92 49 LEU B C 1
ATOM 3593 O O . LEU B 2 49 ? 128.970 138.047 123.419 1.00 79.36 49 LEU B O 1
ATOM 3598 N N . ASP B 2 50 ? 130.988 137.944 124.408 1.00 81.53 50 ASP B N 1
ATOM 3599 C CA . ASP B 2 50 ? 131.702 137.863 123.141 1.00 78.88 50 ASP B CA 1
ATOM 3600 C C . ASP B 2 50 ? 131.422 136.537 122.447 1.00 78.81 50 ASP B C 1
ATOM 3601 O O . ASP B 2 50 ? 131.297 135.492 123.093 1.00 79.84 50 ASP B O 1
ATOM 3606 N N . ARG B 2 51 ? 131.321 136.582 121.121 1.00 78.53 51 ARG B N 1
ATOM 3607 C CA . ARG B 2 51 ? 131.112 135.391 120.308 1.00 77.14 51 ARG B CA 1
ATOM 3608 C C . ARG B 2 51 ? 132.436 134.991 119.671 1.00 82.29 51 ARG B C 1
ATOM 3609 O O . ARG B 2 51 ? 133.054 135.791 118.960 1.00 84.50 51 ARG B O 1
ATOM 3617 N N . LYS B 2 52 ? 132.867 133.760 119.924 1.00 79.68 52 LYS B N 1
ATOM 3618 C CA . LYS B 2 52 ? 134.133 133.248 119.426 1.00 79.13 52 LYS B CA 1
ATOM 3619 C C . LYS B 2 52 ? 133.896 131.998 118.588 1.00 85.48 52 LYS B C 1
ATOM 3620 O O . LYS B 2 52 ? 132.820 131.396 118.611 1.00 85.90 52 LYS B O 1
ATOM 3626 N N . VAL B 2 53 ? 134.928 131.614 117.836 1.00 86.64 53 VAL B N 1
ATOM 3627 C CA . VAL B 2 53 ? 134.900 130.429 116.988 1.00 83.06 53 VAL B CA 1
ATOM 3628 C C . VAL B 2 53 ? 136.197 129.658 117.192 1.00 85.12 53 VAL B C 1
ATOM 3629 O O . VAL B 2 53 ? 137.143 130.138 117.819 1.00 84.17 53 VAL B O 1
ATOM 3633 N N . THR B 2 54 ? 136.233 128.445 116.646 1.00 90.42 54 THR B N 1
ATOM 3634 C CA . THR B 2 54 ? 137.379 127.560 116.772 1.00 88.49 54 THR B CA 1
ATOM 3635 C C . THR B 2 54 ? 137.952 127.254 115.395 1.00 87.23 54 THR B C 1
ATOM 3636 O O . THR B 2 54 ? 137.236 127.265 114.389 1.00 86.88 54 THR B O 1
ATOM 3640 N N . ALA B 2 55 ? 139.254 126.985 115.361 1.00 87.40 55 ALA B N 1
ATOM 3641 C CA . ALA B 2 55 ? 139.922 126.675 114.107 1.00 80.97 55 ALA B CA 1
ATOM 3642 C C . ALA B 2 55 ? 139.427 125.348 113.544 1.00 80.29 55 ALA B C 1
ATOM 3643 O O . ALA B 2 55 ? 139.032 124.441 114.281 1.00 80.34 55 ALA B O 1
ATOM 3645 N N . ASN B 2 56 ? 139.451 125.244 112.218 1.00 76.77 56 ASN B N 1
ATOM 3646 C CA . ASN B 2 56 ? 138.983 124.050 111.519 1.00 74.71 56 ASN B CA 1
ATOM 3647 C C . ASN B 2 56 ? 140.018 123.694 110.461 1.00 76.22 56 ASN B C 1
ATOM 3648 O O . ASN B 2 56 ? 140.135 124.390 109.447 1.00 77.92 56 ASN B O 1
ATOM 3653 N N . ALA B 2 57 ? 140.770 122.617 110.697 1.00 73.13 57 ALA B N 1
ATOM 3654 C CA . ALA B 2 57 ? 141.766 122.180 109.727 1.00 70.00 57 ALA B CA 1
ATOM 3655 C C . ALA B 2 57 ? 141.135 121.637 108.452 1.00 75.14 57 ALA B C 1
ATOM 3656 O O . ALA B 2 57 ? 141.793 121.631 107.406 1.00 83.34 57 ALA B O 1
ATOM 3658 N N . ASN B 2 58 ? 139.893 121.178 108.514 1.00 75.57 58 ASN B N 1
ATOM 3659 C CA . ASN B 2 58 ? 139.199 120.750 107.306 1.00 75.30 58 ASN B CA 1
ATOM 3660 C C . ASN B 2 58 ? 138.901 121.966 106.436 1.00 80.14 58 ASN B C 1
ATOM 3661 O O . ASN B 2 58 ? 138.376 122.966 106.940 1.00 79.99 58 ASN B O 1
ATOM 3666 N N . PRO B 2 59 ? 139.230 121.931 105.147 1.00 85.09 59 PRO B N 1
ATOM 3667 C CA . PRO B 2 59 ? 138.973 123.094 104.289 1.00 77.66 59 PRO B CA 1
ATOM 3668 C C . PRO B 2 59 ? 137.485 123.396 104.192 1.00 77.02 59 PRO B C 1
ATOM 3669 O O . PRO B 2 59 ? 136.665 122.505 103.960 1.00 78.58 59 PRO B O 1
ATOM 3673 N N . VAL B 2 60 ? 137.142 124.668 104.376 1.00 79.14 60 VAL B N 1
ATOM 3674 C CA . VAL B 2 60 ? 135.777 125.158 104.219 1.00 82.99 60 VAL B CA 1
ATOM 3675 C C . VAL B 2 60 ? 135.828 126.293 103.207 1.00 81.60 60 VAL B C 1
ATOM 3676 O O . VAL B 2 60 ? 136.380 127.362 103.496 1.00 79.91 60 VAL B O 1
ATOM 3680 N N . ASP B 2 61 ? 135.252 126.064 102.026 1.00 80.99 61 ASP B N 1
ATOM 3681 C CA . ASP B 2 61 ? 135.245 127.049 100.943 1.00 79.49 61 ASP B CA 1
ATOM 3682 C C . ASP B 2 61 ? 136.660 127.514 100.608 1.00 76.00 61 ASP B C 1
ATOM 3683 O O . ASP B 2 61 ? 136.909 128.696 100.365 1.00 79.19 61 ASP B O 1
ATOM 3688 N N . GLY B 2 62 ? 137.597 126.570 100.597 1.00 75.63 62 GLY B N 1
ATOM 3689 C CA . GLY B 2 62 ? 138.956 126.856 100.188 1.00 77.08 62 GLY B CA 1
ATOM 3690 C C . GLY B 2 62 ? 139.853 127.454 101.246 1.00 76.77 62 GLY B C 1
ATOM 3691 O O . GLY B 2 62 ? 140.969 127.872 100.918 1.00 79.11 62 GLY B O 1
ATOM 3692 N N . VAL B 2 63 ? 139.409 127.524 102.499 1.00 73.60 63 VAL B N 1
ATOM 3693 C CA . VAL B 2 63 ? 140.198 128.106 103.578 1.00 72.26 63 VAL B CA 1
ATOM 3694 C C . VAL B 2 63 ? 140.140 127.178 104.784 1.00 76.25 63 VAL B C 1
ATOM 3695 O O . VAL B 2 63 ? 139.059 126.722 105.170 1.00 79.45 63 VAL B O 1
ATOM 3699 N N . PHE B 2 64 ? 141.301 126.898 105.373 1.00 74.35 64 PHE B N 1
ATOM 3700 C CA . PHE B 2 64 ? 141.395 126.197 106.645 1.00 72.83 64 PHE B CA 1
ATOM 3701 C C . PHE B 2 64 ? 142.305 126.992 107.573 1.00 74.84 64 PHE B C 1
ATOM 3702 O O . PHE B 2 64 ? 143.019 127.903 107.146 1.00 75.48 64 PHE B O 1
ATOM 3710 N N . SER B 2 65 ? 142.279 126.644 108.859 1.00 71.27 65 SER B N 1
ATOM 3711 C CA . SER B 2 65 ? 143.006 127.421 109.852 1.00 66.25 65 SER B CA 1
ATOM 3712 C C . SER B 2 65 ? 143.465 126.523 110.991 1.00 64.53 65 SER B C 1
ATOM 3713 O O . SER B 2 65 ? 142.924 125.437 111.213 1.00 70.17 65 SER B O 1
ATOM 3716 N N . PHE B 2 66 ? 144.477 127.001 111.712 1.00 62.84 66 PHE B N 1
ATOM 3717 C CA . PHE B 2 66 ? 145.007 126.315 112.883 1.00 64.45 66 PHE B CA 1
ATOM 3718 C C . PHE B 2 66 ? 145.731 127.337 113.748 1.00 70.58 66 PHE B C 1
ATOM 3719 O O . PHE B 2 66 ? 146.089 128.423 113.286 1.00 73.45 66 PHE B O 1
ATOM 3727 N N . ASP B 2 67 ? 145.944 126.976 115.010 1.00 73.98 67 ASP B N 1
ATOM 3728 C CA . ASP B 2 67 ? 146.564 127.870 115.977 1.00 74.94 67 ASP B CA 1
ATOM 3729 C C . ASP B 2 67 ? 148.014 127.476 116.223 1.00 72.53 67 ASP B C 1
ATOM 3730 O O . ASP B 2 67 ? 148.379 126.300 116.161 1.00 75.51 67 ASP B O 1
ATOM 3735 N N . VAL B 2 68 ? 148.842 128.481 116.498 1.00 70.08 68 VAL B N 1
ATOM 3736 C CA . VAL B 2 68 ? 150.243 128.292 116.850 1.00 75.45 68 VAL B CA 1
ATOM 3737 C C . VAL B 2 68 ? 150.522 129.084 118.119 1.00 75.99 68 VAL B C 1
ATOM 3738 O O . VAL B 2 68 ? 150.173 130.266 118.207 1.00 76.38 68 VAL B O 1
ATOM 3742 N N . LEU B 2 69 ? 151.147 128.435 119.099 1.00 77.95 69 LEU B N 1
ATOM 3743 C CA . LEU B 2 69 ? 151.499 129.068 120.370 1.00 78.68 69 LEU B CA 1
ATOM 3744 C C . LEU B 2 69 ? 152.944 129.541 120.247 1.00 79.40 69 LEU B C 1
ATOM 3745 O O . LEU B 2 69 ? 153.888 128.786 120.482 1.00 86.67 69 LEU B O 1
ATOM 3750 N N . ILE B 2 70 ? 153.114 130.807 119.859 1.00 75.47 70 ILE B N 1
ATOM 3751 C CA . ILE B 2 70 ? 154.454 131.339 119.629 1.00 76.30 70 ILE B CA 1
ATOM 3752 C C . ILE B 2 70 ? 155.217 131.471 120.941 1.00 81.95 70 ILE B C 1
ATOM 3753 O O . ILE B 2 70 ? 156.371 131.041 121.049 1.00 85.45 70 ILE B O 1
ATOM 3758 N N . ASP B 2 71 ? 154.594 132.066 121.957 1.00 88.36 71 ASP B N 1
ATOM 3759 C CA . ASP B 2 71 ? 155.278 132.321 123.218 1.00 92.65 71 ASP B CA 1
ATOM 3760 C C . ASP B 2 71 ? 154.468 131.766 124.379 1.00 96.42 71 ASP B C 1
ATOM 3761 O O . ASP B 2 71 ? 153.239 131.881 124.404 1.00 97.60 71 ASP B O 1
ATOM 3766 N N . ARG B 2 72 ? 155.171 131.171 125.342 1.00 100.18 72 ARG B N 1
ATOM 3767 C CA . ARG B 2 72 ? 154.543 130.561 126.505 1.00 102.45 72 ARG B CA 1
ATOM 3768 C C . ARG B 2 72 ? 154.646 131.409 127.764 1.00 100.74 72 ARG B C 1
ATOM 3769 O O . ARG B 2 72 ? 153.777 131.306 128.636 1.00 101.93 72 ARG B O 1
ATOM 3777 N N . ARG B 2 73 ? 155.687 132.237 127.885 1.00 98.40 73 ARG B N 1
ATOM 3778 C CA . ARG B 2 73 ? 155.819 133.084 129.066 1.00 98.72 73 ARG B CA 1
ATOM 3779 C C . ARG B 2 73 ? 154.694 134.107 129.141 1.00 99.10 73 ARG B C 1
ATOM 3780 O O . ARG B 2 73 ? 154.161 134.378 130.224 1.00 100.76 73 ARG B O 1
ATOM 3788 N N . ILE B 2 74 ? 154.318 134.687 128.003 1.00 94.95 74 ILE B N 1
ATOM 3789 C CA . ILE B 2 74 ? 153.273 135.699 127.943 1.00 91.71 74 ILE B CA 1
ATOM 3790 C C . ILE B 2 74 ? 152.031 135.187 127.228 1.00 93.55 74 ILE B C 1
ATOM 3791 O O . ILE B 2 74 ? 151.122 135.972 126.936 1.00 95.34 74 ILE B O 1
ATOM 3796 N N . ASN B 2 75 ? 151.967 133.884 126.943 1.00 92.90 75 ASN B N 1
ATOM 3797 C CA . ASN B 2 75 ? 150.814 133.261 126.288 1.00 91.78 75 ASN B CA 1
ATOM 3798 C C . ASN B 2 75 ? 150.487 133.946 124.961 1.00 92.04 75 ASN B C 1
ATOM 3799 O O . ASN B 2 75 ? 149.330 134.235 124.652 1.00 95.11 75 ASN B O 1
ATOM 3804 N N . LEU B 2 76 ? 151.526 134.206 124.170 1.00 89.46 76 LEU B N 1
ATOM 3805 C CA . LEU B 2 76 ? 151.356 134.855 122.874 1.00 83.65 76 LEU B CA 1
ATOM 3806 C C . LEU B 2 76 ? 150.994 133.800 121.836 1.00 81.29 76 LEU B C 1
ATOM 3807 O O . LEU B 2 76 ? 151.814 132.936 121.504 1.00 85.47 76 LEU B O 1
ATOM 3812 N N . LEU B 2 77 ? 149.768 133.886 121.323 1.00 76.91 77 LEU B N 1
ATOM 3813 C CA . LEU B 2 77 ? 149.200 132.930 120.386 1.00 76.45 77 LEU B CA 1
ATOM 3814 C C . LEU B 2 77 ? 148.777 133.650 119.112 1.00 75.76 77 LEU B C 1
ATOM 3815 O O . LEU B 2 77 ? 148.467 134.845 119.130 1.00 75.39 77 LEU B O 1
ATOM 3820 N N . SER B 2 78 ? 148.772 132.916 118.000 1.00 72.82 78 SER B N 1
ATOM 3821 C CA . SER B 2 78 ? 148.347 133.466 116.722 1.00 67.37 78 SER B CA 1
ATOM 3822 C C . SER B 2 78 ? 147.672 132.379 115.900 1.00 64.99 78 SER B C 1
ATOM 3823 O O . SER B 2 78 ? 147.919 131.187 116.096 1.00 72.41 78 SER B O 1
ATOM 3826 N N . ARG B 2 79 ? 146.816 132.808 114.978 1.00 59.99 79 ARG B N 1
ATOM 3827 C CA . ARG B 2 79 ? 146.070 131.908 114.109 1.00 63.84 79 ARG B CA 1
ATOM 3828 C C . ARG B 2 79 ? 146.490 132.124 112.660 1.00 68.77 79 ARG B C 1
ATOM 3829 O O . ARG B 2 79 ? 146.687 133.262 112.226 1.00 70.26 79 ARG B O 1
ATOM 3837 N N . VAL B 2 80 ? 146.627 131.032 111.911 1.00 66.54 80 VAL B N 1
ATOM 3838 C CA . VAL B 2 80 ? 147.126 131.074 110.540 1.00 62.16 80 VAL B CA 1
ATOM 3839 C C . VAL B 2 80 ? 146.041 130.565 109.601 1.00 63.03 80 VAL B C 1
ATOM 3840 O O . VAL B 2 80 ? 145.475 129.489 109.824 1.00 65.27 80 VAL B O 1
ATOM 3844 N N . TYR B 2 81 ? 145.756 131.340 108.556 1.00 62.44 81 TYR B N 1
ATOM 3845 C CA . TYR B 2 81 ? 144.848 130.946 107.486 1.00 66.31 81 TYR B CA 1
ATOM 3846 C C . TYR B 2 81 ? 145.634 130.862 106.186 1.00 74.46 81 TYR B C 1
ATOM 3847 O O . TYR B 2 81 ? 146.386 131.785 105.852 1.00 76.44 81 TYR B O 1
ATOM 3856 N N . ARG B 2 82 ? 145.460 129.767 105.458 1.00 77.54 82 ARG B N 1
ATOM 3857 C CA . ARG B 2 82 ? 146.089 129.570 104.162 1.00 79.03 82 ARG B CA 1
ATOM 3858 C C . ARG B 2 82 ? 145.109 128.857 103.246 1.00 77.56 82 ARG B C 1
ATOM 3859 O O . ARG B 2 82 ? 144.201 128.163 103.718 1.00 75.65 82 ARG B O 1
ATOM 3867 N N . PRO B 2 83 ? 145.256 129.014 101.931 1.00 78.70 83 PRO B N 1
ATOM 3868 C CA . PRO B 2 83 ? 144.287 128.420 101.004 1.00 81.58 83 PRO B CA 1
ATOM 3869 C C . PRO B 2 83 ? 144.385 126.902 100.968 1.00 85.56 83 PRO B C 1
ATOM 3870 O O . PRO B 2 83 ? 145.393 126.300 101.344 1.00 92.43 83 PRO B O 1
ATOM 3874 N N . ALA B 2 84 ? 143.301 126.288 100.502 1.00 82.74 84 ALA B N 1
ATOM 3875 C CA . ALA B 2 84 ? 143.224 124.837 100.418 1.00 89.94 84 ALA B CA 1
ATOM 3876 C C . ALA B 2 84 ? 144.232 124.294 99.412 1.00 107.39 84 ALA B C 1
ATOM 3877 O O . ALA B 2 84 ? 144.525 124.919 98.389 1.00 110.76 84 ALA B O 1
ATOM 3879 N N . TYR B 2 85 ? 144.765 123.113 99.715 1.00 109.42 85 TYR B N 1
ATOM 3880 C CA . TYR B 2 85 ? 145.743 122.485 98.838 1.00 110.21 85 TYR B CA 1
ATOM 3881 C C . TYR B 2 85 ? 145.053 121.901 97.612 1.00 120.58 85 TYR B C 1
ATOM 3882 O O . TYR B 2 85 ? 144.101 121.124 97.732 1.00 122.15 85 TYR B O 1
ATOM 3891 N N . ALA B 2 86 ? 145.539 122.275 96.427 1.00 124.02 86 ALA B N 1
ATOM 3892 C CA . ALA B 2 86 ? 144.958 121.769 95.190 1.00 130.53 86 ALA B CA 1
ATOM 3893 C C . ALA B 2 86 ? 145.385 120.336 94.898 1.00 138.85 86 ALA B C 1
ATOM 3894 O O . ALA B 2 86 ? 144.596 119.561 94.346 1.00 142.20 86 ALA B O 1
ATOM 3896 N N . ASP B 2 87 ? 146.614 119.966 95.258 1.00 139.51 87 ASP B N 1
ATOM 3897 C CA . ASP B 2 87 ? 147.132 118.637 94.960 1.00 141.54 87 ASP B CA 1
ATOM 3898 C C . ASP B 2 87 ? 146.709 117.585 95.977 1.00 142.69 87 ASP B C 1
ATOM 3899 O O . ASP B 2 87 ? 147.009 116.403 95.777 1.00 145.85 87 ASP B O 1
ATOM 3901 N N . GLN B 2 88 ? 146.028 117.974 97.052 1.00 140.17 88 GLN B N 1
ATOM 3902 C CA . GLN B 2 88 ? 145.591 117.046 98.093 1.00 144.21 88 GLN B CA 1
ATOM 3903 C C . GLN B 2 88 ? 144.066 117.052 98.133 1.00 146.45 88 GLN B C 1
ATOM 3904 O O . GLN B 2 88 ? 143.456 117.985 98.666 1.00 145.28 88 GLN B O 1
ATOM 3906 N N . GLU B 2 89 ? 143.452 116.012 97.563 1.00 148.08 89 GLU B N 1
ATOM 3907 C CA . GLU B 2 89 ? 141.998 115.894 97.613 1.00 149.26 89 GLU B CA 1
ATOM 3908 C C . GLU B 2 89 ? 141.510 115.709 99.044 1.00 144.99 89 GLU B C 1
ATOM 3909 O O . GLU B 2 89 ? 140.503 116.302 99.448 1.00 143.76 89 GLU B O 1
ATOM 3911 N N . GLN B 2 90 ? 142.208 114.888 99.823 1.00 141.51 90 GLN B N 1
ATOM 3912 C CA . GLN B 2 90 ? 141.858 114.705 101.220 1.00 138.39 90 GLN B CA 1
ATOM 3913 C C . GLN B 2 90 ? 142.195 115.966 102.015 1.00 134.97 90 GLN B C 1
ATOM 3914 O O . GLN B 2 90 ? 143.070 116.741 101.620 1.00 134.36 90 GLN B O 1
ATOM 3916 N N . PRO B 2 91 ? 141.503 116.204 103.128 1.00 129.58 91 PRO B N 1
ATOM 3917 C CA . PRO B 2 91 ? 141.824 117.363 103.970 1.00 122.45 91 PRO B CA 1
ATOM 3918 C C . PRO B 2 91 ? 143.257 117.292 104.462 1.00 120.81 91 PRO B C 1
ATOM 3919 O O . PRO B 2 91 ? 143.771 116.200 104.747 1.00 119.03 91 PRO B O 1
ATOM 3923 N N . PRO B 2 92 ? 143.939 118.434 104.561 1.00 118.61 92 PRO B N 1
ATOM 3924 C CA . PRO B 2 92 ? 145.348 118.419 104.971 1.00 114.18 92 PRO B CA 1
ATOM 3925 C C . PRO B 2 92 ? 145.515 117.825 106.360 1.00 112.96 92 PRO B C 1
ATOM 3926 O O . PRO B 2 92 ? 144.689 118.034 107.250 1.00 110.87 92 PRO B O 1
ATOM 3930 N N . SER B 2 93 ? 146.601 117.080 106.537 1.00 111.98 93 SER B N 1
ATOM 3931 C CA . SER B 2 93 ? 146.882 116.470 107.823 1.00 110.84 93 SER B CA 1
ATOM 3932 C C . SER B 2 93 ? 147.575 117.471 108.742 1.00 107.52 93 SER B C 1
ATOM 3933 O O . SER B 2 93 ? 147.952 118.574 108.339 1.00 110.08 93 SER B O 1
ATOM 3936 N N . ILE B 2 94 ? 147.737 117.069 110.004 1.00 99.98 94 ILE B N 1
ATOM 3937 C CA . ILE B 2 94 ? 148.447 117.913 110.958 1.00 102.11 94 ILE B CA 1
ATOM 3938 C C . ILE B 2 94 ? 149.910 118.043 110.560 1.00 101.29 94 ILE B C 1
ATOM 3939 O O . ILE B 2 94 ? 150.519 119.106 110.734 1.00 103.23 94 ILE B O 1
ATOM 3944 N N . LEU B 2 95 ? 150.494 116.978 110.010 1.00 98.78 95 LEU B N 1
ATOM 3945 C CA . LEU B 2 95 ? 151.857 117.062 109.501 1.00 101.30 95 LEU B CA 1
ATOM 3946 C C . LEU B 2 95 ? 151.938 117.929 108.251 1.00 103.85 95 LEU B C 1
ATOM 3947 O O . LEU B 2 95 ? 152.999 118.487 107.952 1.00 103.41 95 LEU B O 1
ATO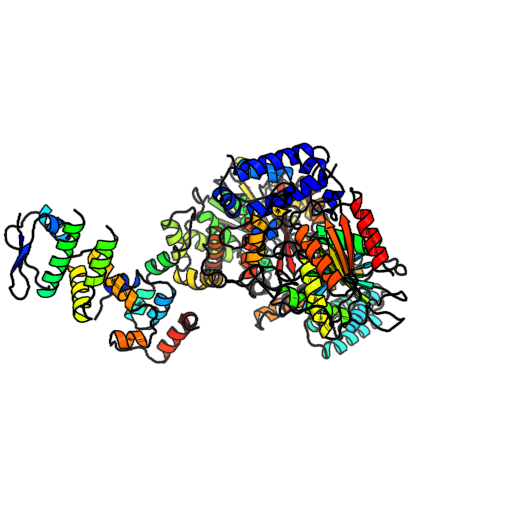M 3952 N N . ASP B 2 96 ? 150.837 118.048 107.511 1.00 103.77 96 ASP B N 1
ATOM 3953 C CA . ASP B 2 96 ? 150.781 118.855 106.299 1.00 102.23 96 ASP B CA 1
ATOM 3954 C C . ASP B 2 96 ? 150.449 120.318 106.568 1.00 99.28 96 ASP B C 1
ATOM 3955 O O . ASP B 2 96 ? 150.403 121.109 105.620 1.00 97.62 96 ASP B O 1
ATOM 3960 N N . LEU B 2 97 ? 150.207 120.692 107.827 1.00 95.95 97 LEU B N 1
ATOM 3961 C CA . LEU B 2 97 ? 149.833 122.070 108.131 1.00 83.73 97 LEU B CA 1
ATOM 3962 C C . LEU B 2 97 ? 150.967 123.040 107.819 1.00 79.57 97 LEU B C 1
ATOM 3963 O O . LEU B 2 97 ? 150.724 124.145 107.322 1.00 83.35 97 LEU B O 1
ATOM 3968 N N . GLU B 2 98 ? 152.209 122.646 108.100 1.00 78.98 98 GLU B N 1
ATOM 3969 C CA . GLU B 2 98 ? 153.373 123.493 107.871 1.00 80.34 98 GLU B CA 1
ATOM 3970 C C . GLU B 2 98 ? 154.053 123.192 106.540 1.00 84.38 98 GLU B C 1
ATOM 3971 O O . GLU B 2 98 ? 155.279 123.304 106.428 1.00 85.48 98 GLU B O 1
ATOM 3977 N N . LYS B 2 99 ? 153.278 122.803 105.533 1.00 88.44 99 LYS B N 1
ATOM 3978 C CA . LYS B 2 99 ? 153.833 122.538 104.214 1.00 85.17 99 LYS B CA 1
ATOM 3979 C C . LYS B 2 99 ? 154.390 123.824 103.607 1.00 86.40 99 LYS B C 1
ATOM 3980 O O . LYS B 2 99 ? 153.771 124.887 103.728 1.00 88.77 99 LYS B O 1
ATOM 3986 N N . PRO B 2 100 ? 155.558 123.767 102.968 1.00 83.00 100 PRO B N 1
ATOM 3987 C CA . PRO B 2 100 ? 156.088 124.962 102.302 1.00 85.53 100 PRO B CA 1
ATOM 3988 C C . PRO B 2 100 ? 155.142 125.458 101.217 1.00 90.98 100 PRO B C 1
ATOM 3989 O O . PRO B 2 100 ? 154.486 124.673 100.530 1.00 92.84 100 PRO B O 1
ATOM 3993 N N . VAL B 2 101 ? 155.077 126.783 101.075 1.00 90.34 101 VAL B N 1
ATOM 3994 C CA . VAL B 2 101 ? 154.148 127.392 100.133 1.00 91.80 101 VAL B CA 1
ATOM 3995 C C . VAL B 2 101 ? 154.641 127.189 98.705 1.00 99.94 101 VAL B C 1
ATOM 3996 O O . VAL B 2 101 ? 155.847 127.093 98.442 1.00 104.34 101 VAL B O 1
ATOM 4000 N N . ASP B 2 102 ? 153.697 127.130 97.770 1.00 102.97 102 ASP B N 1
ATOM 4001 C CA . ASP B 2 102 ? 153.990 126.981 96.351 1.00 104.45 102 ASP B CA 1
ATOM 4002 C C . ASP B 2 102 ? 153.580 128.254 95.622 1.00 105.65 102 ASP B C 1
ATOM 4003 O O . ASP B 2 102 ? 152.492 128.789 95.862 1.00 108.77 102 ASP B O 1
ATOM 4008 N N . GLY B 2 103 ? 154.457 128.740 94.753 1.00 101.55 103 GLY B N 1
ATOM 4009 C CA . GLY B 2 103 ? 154.239 129.974 94.015 1.00 96.35 103 GLY B CA 1
ATOM 4010 C C . GLY B 2 103 ? 155.495 130.821 94.058 1.00 94.74 103 GLY B C 1
ATOM 4011 O O . GLY B 2 103 ? 156.191 130.890 95.071 1.00 95.43 103 GLY B O 1
ATOM 4012 N N . ASP B 2 104 ? 155.781 131.499 92.942 1.00 94.12 104 ASP B N 1
ATOM 4013 C CA . ASP B 2 104 ? 157.043 132.226 92.823 1.00 94.29 104 ASP B CA 1
ATOM 4014 C C . ASP B 2 104 ? 157.143 133.333 93.866 1.00 94.39 104 ASP B C 1
ATOM 4015 O O . ASP B 2 104 ? 158.184 133.505 94.510 1.00 92.42 104 ASP B O 1
ATOM 4020 N N . ILE B 2 105 ? 156.068 134.096 94.047 1.00 95.86 105 ILE B N 1
ATOM 4021 C CA . ILE B 2 105 ? 155.985 135.117 95.084 1.00 91.02 105 ILE B CA 1
ATOM 4022 C C . ILE B 2 105 ? 154.655 134.940 95.801 1.00 87.30 105 ILE B C 1
ATOM 4023 O O . ILE B 2 105 ? 153.596 134.969 95.156 1.00 84.55 105 ILE B O 1
ATOM 4028 N N . VAL B 2 106 ? 154.703 134.751 97.107 1.00 86.54 106 VAL B N 1
ATOM 4029 C CA . VAL B 2 106 ? 153.510 134.652 97.946 1.00 82.67 106 VAL B CA 1
ATOM 4030 C C . VAL B 2 106 ? 153.621 135.685 99.052 1.00 84.52 106 VAL B C 1
ATOM 4031 O O . VAL B 2 106 ? 154.675 135.800 99.683 1.00 85.46 106 VAL B O 1
ATOM 4035 N N . PRO B 2 107 ? 152.618 136.538 99.244 1.00 79.25 107 PRO B N 1
ATOM 4036 C CA . PRO B 2 107 ? 152.625 137.469 100.373 1.00 76.10 107 PRO B CA 1
ATOM 4037 C C . PRO B 2 107 ? 151.914 136.895 101.587 1.00 79.99 107 PRO B C 1
ATOM 4038 O O . PRO B 2 107 ? 150.938 136.150 101.483 1.00 77.79 107 PRO B O 1
ATOM 4042 N N . VAL B 2 108 ? 152.422 137.261 102.760 1.00 78.59 108 VAL B N 1
ATOM 4043 C CA . VAL B 2 108 ? 151.798 136.913 104.031 1.00 72.16 108 VAL B CA 1
ATOM 4044 C C . VAL B 2 108 ? 151.412 138.205 104.741 1.00 70.66 108 VAL B C 1
ATOM 4045 O O . VAL B 2 108 ? 152.199 139.160 104.786 1.00 72.56 108 VAL B O 1
ATOM 4049 N N . ILE B 2 109 ? 150.185 138.246 105.252 1.00 68.57 109 ILE B N 1
ATOM 4050 C CA . ILE B 2 109 ? 149.613 139.437 105.870 1.00 65.51 109 ILE B CA 1
ATOM 4051 C C . ILE B 2 109 ? 149.573 139.222 107.375 1.00 70.01 109 ILE B C 1
ATOM 4052 O O . ILE B 2 109 ? 148.878 138.323 107.864 1.00 70.87 109 ILE B O 1
ATOM 4057 N N . LEU B 2 110 ? 150.311 140.050 108.107 1.00 66.52 110 LEU B N 1
ATOM 4058 C CA . LEU B 2 110 ? 150.276 140.048 109.565 1.00 54.79 110 LEU B CA 1
ATOM 4059 C C . LEU B 2 110 ? 149.205 141.043 109.999 1.00 57.59 110 LEU B C 1
ATOM 4060 O O . LEU B 2 110 ? 149.374 142.256 109.841 1.00 64.52 110 LEU B O 1
ATOM 4065 N N . PHE B 2 111 ? 148.103 140.529 110.539 1.00 54.10 111 PHE B N 1
ATOM 4066 C CA . PHE B 2 111 ? 146.887 141.300 110.757 1.00 56.07 111 PHE B CA 1
ATOM 4067 C C . PHE B 2 111 ? 146.673 141.580 112.238 1.00 63.29 111 PHE B C 1
ATOM 4068 O O . PHE B 2 111 ? 146.893 140.709 113.085 1.00 68.03 111 PHE B O 1
ATOM 4076 N N . PHE B 2 112 ? 146.242 142.804 112.538 1.00 65.45 112 PHE B N 1
ATOM 4077 C CA . PHE B 2 112 ? 145.912 143.220 113.895 1.00 63.03 112 PHE B CA 1
ATOM 4078 C C . PHE B 2 112 ? 144.477 143.730 113.945 1.00 69.29 112 PHE B C 1
ATOM 4079 O O . PHE B 2 112 ? 144.082 144.592 113.145 1.00 72.48 112 PHE B O 1
ATOM 4087 N N . HIS B 2 113 ? 143.708 143.195 114.889 1.00 68.70 113 HIS B N 1
ATOM 4088 C CA . HIS B 2 113 ? 142.298 143.504 115.053 1.00 72.31 113 HIS B CA 1
ATOM 4089 C C . HIS B 2 113 ? 142.107 144.725 115.949 1.00 77.94 113 HIS B C 1
ATOM 4090 O O . HIS B 2 113 ? 143.019 145.170 116.649 1.00 80.11 113 HIS B O 1
ATOM 4097 N N . GLY B 2 114 ? 140.892 145.265 115.922 1.00 78.05 114 GLY B N 1
ATOM 4098 C CA . GLY B 2 114 ? 140.538 146.440 116.683 1.00 76.40 114 GLY B CA 1
ATOM 4099 C C . GLY B 2 114 ? 139.865 146.109 117.998 1.00 82.02 114 GLY B C 1
ATOM 4100 O O . GLY B 2 114 ? 139.998 145.006 118.541 1.00 83.10 114 GLY B O 1
ATOM 4101 N N . GLY B 2 115 ? 139.128 147.085 118.519 1.00 83.82 115 GLY B N 1
ATOM 4102 C CA . GLY B 2 115 ? 138.461 146.931 119.795 1.00 79.93 115 GLY B CA 1
ATOM 4103 C C . GLY B 2 115 ? 138.921 147.954 120.811 1.00 78.54 115 GLY B C 1
ATOM 4104 O O . GLY B 2 115 ? 138.689 147.794 122.013 1.00 82.03 115 GLY B O 1
ATOM 4105 N N . SER B 2 116 ? 139.582 149.009 120.330 1.00 76.71 116 SER B N 1
ATOM 4106 C CA . SER B 2 116 ? 140.096 150.083 121.182 1.00 76.76 116 SER B CA 1
ATOM 4107 C C . SER B 2 116 ? 141.060 149.541 122.235 1.00 73.88 116 SER B C 1
ATOM 4108 O O . SER B 2 116 ? 141.090 150.010 123.375 1.00 76.96 116 SER B O 1
ATOM 4111 N N . PHE B 2 117 ? 141.856 148.543 121.847 1.00 75.49 117 PHE B N 1
ATOM 4112 C CA . PHE B 2 117 ? 142.857 147.857 122.664 1.00 77.70 117 PHE B CA 1
ATOM 4113 C C . PHE B 2 117 ? 142.254 147.076 123.826 1.00 79.74 117 PHE B C 1
ATOM 4114 O O . PHE B 2 117 ? 142.998 146.398 124.543 1.00 83.68 117 PHE B O 1
ATOM 4122 N N . ALA B 2 118 ? 140.941 147.150 124.048 1.00 76.36 118 ALA B N 1
ATOM 4123 C CA . ALA B 2 118 ? 140.331 146.525 125.213 1.00 75.14 118 ALA B CA 1
ATOM 4124 C C . ALA B 2 118 ? 139.136 145.641 124.872 1.00 75.43 118 ALA B C 1
ATOM 4125 O O . ALA B 2 118 ? 138.377 145.278 125.777 1.00 80.74 118 ALA B O 1
ATOM 4127 N N . HIS B 2 119 ? 138.943 145.286 123.604 1.00 74.69 119 HIS B N 1
ATOM 4128 C CA . HIS B 2 119 ? 137.814 144.458 123.204 1.00 76.08 119 HIS B CA 1
ATOM 4129 C C . HIS B 2 119 ? 138.254 143.447 122.155 1.00 80.03 119 HIS B C 1
ATOM 4130 O O . HIS B 2 119 ? 139.316 143.578 121.541 1.00 80.06 119 HIS B O 1
ATOM 4137 N N . SER B 2 120 ? 137.417 142.423 121.974 1.00 81.27 120 SER B N 1
ATOM 4138 C CA . SER B 2 120 ? 137.575 141.407 120.936 1.00 79.37 120 SER B CA 1
ATOM 4139 C C . SER B 2 120 ? 138.847 140.584 121.107 1.00 83.97 120 SER B C 1
ATOM 4140 O O . SER B 2 120 ? 139.621 140.798 122.045 1.00 84.45 120 SER B O 1
ATOM 4143 N N . SER B 2 121 ? 139.062 139.632 120.201 1.00 82.43 121 SER B N 1
ATOM 4144 C CA . SER B 2 121 ? 140.210 138.738 120.266 1.00 77.25 121 SER B CA 1
ATOM 4145 C C . SER B 2 121 ? 140.483 138.202 118.868 1.00 77.76 121 SER B C 1
ATOM 4146 O O . SER B 2 121 ? 139.706 138.418 117.935 1.00 79.10 121 SER B O 1
ATOM 4149 N N . ALA B 2 122 ? 141.609 137.497 118.735 1.00 75.59 122 ALA B N 1
ATOM 4150 C CA . ALA B 2 122 ? 141.993 136.948 117.438 1.00 73.54 122 ALA B CA 1
ATOM 4151 C C . ALA B 2 122 ? 140.996 135.900 116.963 1.00 72.44 122 ALA B C 1
ATOM 4152 O O . ALA B 2 122 ? 140.709 135.803 115.764 1.00 74.73 122 ALA B O 1
ATOM 4154 N N . ASN B 2 123 ? 140.456 135.106 117.886 1.00 72.20 123 ASN B N 1
ATOM 4155 C CA . ASN B 2 123 ? 139.498 134.06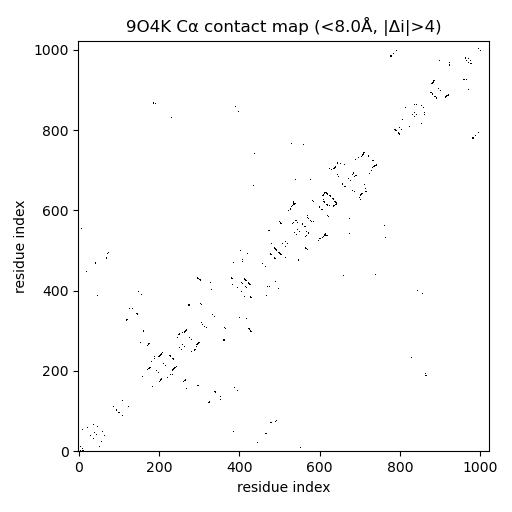3 117.554 1.00 75.56 123 ASN B CA 1
ATOM 4156 C C . ASN B 2 123 ? 138.055 134.554 117.592 1.00 74.62 123 ASN B C 1
ATOM 4157 O O . ASN B 2 123 ? 137.134 133.734 117.689 1.00 79.52 123 ASN B O 1
ATOM 4162 N N . SER B 2 124 ? 137.838 135.864 117.524 1.00 72.37 124 SER B N 1
ATOM 4163 C CA . SER B 2 124 ? 136.484 136.391 117.444 1.00 72.28 124 SER B CA 1
ATOM 4164 C C . SER B 2 124 ? 135.874 136.071 116.084 1.00 75.01 124 SER B C 1
ATOM 4165 O O . SER B 2 124 ? 136.579 135.912 115.085 1.00 80.77 124 SER B O 1
ATOM 4168 N N . ALA B 2 125 ? 134.545 135.970 116.056 1.00 72.27 125 ALA B N 1
ATOM 4169 C CA . ALA B 2 125 ? 133.865 135.565 114.830 1.00 72.93 125 ALA B CA 1
ATOM 4170 C C . ALA B 2 125 ? 134.036 136.599 113.721 1.00 75.98 125 ALA B C 1
ATOM 4171 O O . ALA B 2 125 ? 134.287 136.236 112.565 1.00 80.48 125 ALA B O 1
ATOM 4173 N N . ILE B 2 126 ? 133.915 137.889 114.052 1.00 77.50 126 ILE B N 1
ATOM 4174 C CA . ILE B 2 126 ? 133.964 138.928 113.025 1.00 75.14 126 ILE B CA 1
ATOM 4175 C C . ILE B 2 126 ? 135.341 138.989 112.371 1.00 73.08 126 ILE B C 1
ATOM 4176 O O . ILE B 2 126 ? 135.453 139.082 111.140 1.00 74.99 126 ILE B O 1
ATOM 4181 N N . TYR B 2 127 ? 136.406 138.882 113.162 1.00 70.68 127 TYR B N 1
ATOM 4182 C CA . TYR B 2 127 ? 137.746 138.934 112.599 1.00 71.66 127 TYR B CA 1
ATOM 4183 C C . TYR B 2 127 ? 138.138 137.627 111.931 1.00 76.12 127 TYR B C 1
ATOM 4184 O O . TYR B 2 127 ? 138.907 137.642 110.965 1.00 78.22 127 TYR B O 1
ATOM 4193 N N . ASP B 2 128 ? 137.602 136.499 112.404 1.00 79.00 128 ASP B N 1
ATOM 4194 C CA . ASP B 2 128 ? 137.788 135.238 111.694 1.00 74.94 128 ASP B CA 1
ATOM 4195 C C . ASP B 2 128 ? 137.180 135.307 110.300 1.00 74.27 128 ASP B C 1
ATOM 4196 O O . ASP B 2 128 ? 137.806 134.900 109.313 1.00 74.43 128 ASP B O 1
ATOM 4201 N N . THR B 2 129 ? 135.958 135.836 110.198 1.00 74.44 129 THR B N 1
ATOM 4202 C CA . THR B 2 129 ? 135.321 135.979 108.893 1.00 71.16 129 THR B CA 1
ATOM 4203 C C . THR B 2 129 ? 136.079 136.965 108.012 1.00 71.66 129 THR B C 1
ATOM 4204 O O . THR B 2 129 ? 136.238 136.737 106.806 1.00 73.90 129 THR B O 1
ATOM 4208 N N . LEU B 2 130 ? 136.557 138.066 108.595 1.00 71.16 130 LEU B N 1
ATOM 4209 C CA . LEU B 2 130 ? 137.327 139.034 107.819 1.00 71.07 130 LEU B CA 1
ATOM 4210 C C . LEU B 2 130 ? 138.616 138.419 107.284 1.00 72.50 130 LEU B C 1
ATOM 4211 O O . LEU B 2 130 ? 138.977 138.633 106.121 1.00 73.92 130 LEU B O 1
ATOM 4216 N N . CYS B 2 131 ? 139.325 137.651 108.115 1.00 69.41 131 CYS B N 1
ATOM 4217 C CA . CYS B 2 131 ? 140.556 137.011 107.661 1.00 64.18 131 CYS B CA 1
ATOM 4218 C C . CYS B 2 131 ? 140.273 135.944 106.609 1.00 69.82 131 CYS B C 1
ATOM 4219 O O . CYS B 2 131 ? 141.049 135.782 105.661 1.00 75.23 131 CYS B O 1
ATOM 4222 N N . ARG B 2 132 ? 139.170 135.205 106.758 1.00 71.46 132 ARG B N 1
ATOM 4223 C CA . ARG B 2 132 ? 138.806 134.221 105.743 1.00 69.60 132 ARG B CA 1
ATOM 4224 C C . ARG B 2 132 ? 138.511 134.887 104.405 1.00 72.29 132 ARG B C 1
ATOM 4225 O O . ARG B 2 132 ? 138.946 134.404 103.354 1.00 73.41 132 ARG B O 1
ATOM 4233 N N . ARG B 2 133 ? 137.776 136.002 104.422 1.00 70.48 133 ARG B N 1
ATOM 4234 C CA . ARG B 2 133 ? 137.502 136.717 103.178 1.00 64.98 133 ARG B CA 1
ATOM 4235 C C . ARG B 2 133 ? 138.776 137.310 102.587 1.00 62.42 133 ARG B C 1
ATOM 4236 O O . ARG B 2 133 ? 138.950 137.324 101.363 1.00 65.30 133 ARG B O 1
ATOM 4244 N N . LEU B 2 134 ? 139.675 137.806 103.441 1.00 64.67 134 LEU B N 1
ATOM 4245 C CA . LEU B 2 134 ? 140.955 138.315 102.962 1.00 67.58 134 LEU B CA 1
ATOM 4246 C C . LEU B 2 134 ? 141.767 137.218 102.288 1.00 72.54 134 LEU B C 1
ATOM 4247 O O . LEU B 2 134 ? 142.381 137.447 101.242 1.00 74.06 134 LEU B O 1
ATOM 4252 N N . VAL B 2 135 ? 141.787 136.021 102.874 1.00 69.90 135 VAL B N 1
ATOM 4253 C CA . VAL B 2 135 ? 142.504 134.907 102.260 1.00 68.29 135 VAL B CA 1
ATOM 4254 C C . VAL B 2 135 ? 141.842 134.504 100.947 1.00 70.14 135 VAL B C 1
ATOM 4255 O O . VAL B 2 135 ? 142.523 134.222 99.953 1.00 73.49 135 VAL B O 1
ATOM 4259 N N . GLY B 2 136 ? 140.509 134.475 100.918 1.00 69.72 136 GLY B N 1
ATOM 4260 C CA . GLY B 2 136 ? 139.812 134.051 99.715 1.00 69.49 136 GLY B CA 1
ATOM 4261 C C . GLY B 2 136 ? 140.002 134.998 98.544 1.00 69.26 136 GLY B C 1
ATOM 4262 O O . GLY B 2 136 ? 140.240 134.560 97.415 1.00 72.61 136 GLY B O 1
ATOM 4263 N N . LEU B 2 137 ? 139.899 136.306 98.791 1.00 72.12 137 LEU B N 1
ATOM 4264 C CA . LEU B 2 137 ? 140.019 137.268 97.698 1.00 72.27 137 LEU B CA 1
ATOM 4265 C C . LEU B 2 137 ? 141.476 137.575 97.370 1.00 72.39 137 LEU B C 1
ATOM 4266 O O . LEU B 2 137 ? 141.835 137.710 96.196 1.00 72.95 137 LEU B O 1
ATOM 4271 N N . CYS B 2 138 ? 142.322 137.690 98.392 1.00 76.89 138 CYS B N 1
ATOM 4272 C CA . CYS B 2 138 ? 143.727 138.021 98.200 1.00 80.68 138 CYS B CA 1
ATOM 4273 C C . CYS B 2 138 ? 144.542 136.843 97.686 1.00 82.49 138 CYS B C 1
ATOM 4274 O O . CYS B 2 138 ? 145.563 137.051 97.020 1.00 79.67 138 CYS B O 1
ATOM 4277 N N . LYS B 2 139 ? 144.116 135.614 97.986 1.00 82.51 139 LYS B N 1
ATOM 4278 C CA . LYS B 2 139 ? 144.887 134.404 97.699 1.00 81.87 139 LYS B CA 1
ATOM 4279 C C . LYS B 2 139 ? 146.269 134.486 98.352 1.00 81.30 139 LYS B C 1
ATOM 4280 O O . LYS B 2 139 ? 147.308 134.469 97.690 1.00 79.29 139 LYS B O 1
ATOM 4282 N N . CYS B 2 140 ? 146.257 134.577 99.681 1.00 82.32 140 CYS B N 1
ATOM 4283 C CA . CYS B 2 140 ? 147.474 134.787 100.451 1.00 79.49 140 CYS B CA 1
ATOM 4284 C C . CYS B 2 140 ? 147.335 134.104 101.805 1.00 77.13 140 CYS B C 1
ATOM 4285 O O . CYS B 2 140 ? 146.264 133.619 102.175 1.00 78.02 140 CYS B O 1
ATOM 4288 N N . VAL B 2 141 ? 148.441 134.073 102.541 1.00 73.76 141 VAL B N 1
ATOM 4289 C CA . VAL B 2 141 ? 148.469 133.557 103.904 1.00 69.94 141 VAL B CA 1
ATOM 4290 C C . VAL B 2 141 ? 148.260 134.717 104.867 1.00 76.02 141 VAL B C 1
ATOM 4291 O O . VAL B 2 141 ? 148.788 135.815 104.659 1.00 79.98 141 VAL B O 1
ATOM 4295 N N . VAL B 2 142 ? 147.485 134.480 105.924 1.00 72.57 142 VAL B N 1
ATOM 4296 C CA . VAL B 2 142 ? 147.137 135.517 106.889 1.00 62.60 142 VAL B CA 1
ATOM 4297 C C . VAL B 2 142 ? 147.457 135.016 108.290 1.00 62.63 142 VAL B C 1
ATOM 4298 O O . VAL B 2 142 ? 147.072 133.902 108.660 1.00 68.00 142 VAL B O 1
ATOM 4302 N N . VAL B 2 143 ? 148.161 135.837 109.066 1.00 61.07 143 VAL B N 1
ATOM 4303 C CA . VAL B 2 143 ? 148.494 135.534 110.453 1.00 63.45 143 VAL B CA 1
ATOM 4304 C C . VAL B 2 143 ? 147.818 136.574 111.336 1.00 67.31 143 VAL B C 1
ATOM 4305 O O . VAL B 2 143 ? 148.125 137.769 111.242 1.00 69.31 143 VAL B O 1
ATOM 4309 N N . SER B 2 144 ? 146.908 136.121 112.193 1.00 63.82 144 SER B N 1
ATOM 4310 C CA . SER B 2 144 ? 146.185 136.984 113.117 1.00 61.11 144 SER B CA 1
ATOM 4311 C C . SER B 2 144 ? 146.792 136.830 114.506 1.00 65.64 144 SER B C 1
ATOM 4312 O O . SER B 2 144 ? 146.820 135.722 115.054 1.00 70.22 144 SER B O 1
ATOM 4315 N N . VAL B 2 145 ? 147.272 137.938 115.068 1.00 64.13 145 VAL B N 1
ATOM 4316 C CA . VAL B 2 145 ? 147.966 137.944 116.350 1.00 65.47 145 VAL B CA 1
ATOM 4317 C C . VAL B 2 145 ? 146.971 138.227 117.467 1.00 74.16 145 VAL B C 1
ATOM 4318 O O . VAL B 2 145 ? 146.009 138.984 117.299 1.00 74.70 145 VAL B O 1
ATOM 4322 N N . ASN B 2 146 ? 147.207 137.610 118.622 1.00 74.96 146 ASN B N 1
ATOM 4323 C CA . ASN B 2 146 ? 146.389 137.794 119.819 1.00 73.71 146 ASN B CA 1
ATOM 4324 C C . ASN B 2 146 ? 147.236 138.533 120.853 1.00 78.36 146 ASN B C 1
ATOM 4325 O O . ASN B 2 146 ? 147.906 137.919 121.684 1.00 82.50 146 ASN B O 1
ATOM 4330 N N . TYR B 2 147 ? 147.199 139.860 120.795 1.00 78.43 147 TYR B N 1
ATOM 4331 C CA . TYR B 2 147 ? 147.962 140.701 121.703 1.00 80.61 147 TYR B CA 1
ATOM 4332 C C . TYR B 2 147 ? 147.195 140.929 123.003 1.00 85.53 147 TYR B C 1
ATOM 4333 O O . TYR B 2 147 ? 145.982 140.722 123.086 1.00 86.81 147 TYR B O 1
ATOM 4342 N N . ARG B 2 148 ? 147.929 141.360 124.026 1.00 86.81 148 ARG B N 1
ATOM 4343 C CA . ARG B 2 148 ? 147.338 141.588 125.336 1.00 82.90 148 ARG B CA 1
ATOM 4344 C C . ARG B 2 148 ? 146.486 142.853 125.327 1.00 80.46 148 ARG B C 1
ATOM 4345 O O . ARG B 2 148 ? 146.714 143.779 124.544 1.00 83.92 148 ARG B O 1
ATOM 4353 N N . ARG B 2 149 ? 145.493 142.888 126.214 1.00 77.83 149 ARG B N 1
ATOM 4354 C CA . ARG B 2 149 ? 144.455 143.910 126.193 1.00 76.31 149 ARG B CA 1
ATOM 4355 C C . ARG B 2 149 ? 144.499 144.752 127.462 1.00 84.00 149 ARG B C 1
ATOM 4356 O O . ARG B 2 149 ? 144.637 144.218 128.567 1.00 87.04 149 ARG B O 1
ATOM 4364 N N . ALA B 2 150 ? 144.380 146.068 127.288 1.00 85.95 150 ALA B N 1
ATOM 4365 C CA . ALA B 2 150 ? 144.282 147.005 128.395 1.00 85.14 150 ALA B CA 1
ATOM 4366 C C . ALA B 2 150 ? 142.907 146.891 129.058 1.00 87.20 150 ALA B C 1
ATOM 4367 O O . ALA B 2 150 ? 141.977 146.330 128.475 1.00 88.18 150 ALA B O 1
ATOM 4369 N N . PRO B 2 151 ? 142.743 147.418 130.291 1.00 85.55 151 PRO B N 1
ATOM 4370 C CA . PRO B 2 151 ? 143.687 148.166 131.137 1.00 83.57 151 PRO B CA 1
ATOM 4371 C C . PRO B 2 151 ? 144.527 147.283 132.047 1.00 87.21 151 PRO B C 1
ATOM 4372 O O . PRO B 2 151 ? 145.448 147.767 132.699 1.00 89.77 151 PRO B O 1
ATOM 4376 N N . GLU B 2 152 ? 144.225 145.985 132.120 1.00 87.29 152 GLU B N 1
ATOM 4377 C CA . GLU B 2 152 ? 145.028 145.089 132.944 1.00 90.65 152 GLU B CA 1
ATOM 4378 C C . GLU B 2 152 ? 146.461 145.012 132.440 1.00 93.17 152 GLU B C 1
ATOM 4379 O O . GLU B 2 152 ? 147.389 144.808 133.231 1.00 97.46 152 GLU B O 1
ATOM 4385 N N . ASN B 2 153 ? 146.660 145.176 131.134 1.00 89.61 153 ASN B N 1
ATOM 4386 C CA . ASN B 2 153 ? 147.981 145.140 130.514 1.00 89.55 153 ASN B CA 1
ATOM 4387 C C . ASN B 2 153 ? 148.140 146.408 129.688 1.00 88.84 153 ASN B C 1
ATOM 4388 O O . ASN B 2 153 ? 147.856 146.420 128.482 1.00 89.24 153 ASN B O 1
ATOM 4393 N N . PRO B 2 154 ? 148.583 147.499 130.308 1.00 86.96 154 PRO B N 1
ATOM 4394 C CA . PRO B 2 154 ? 148.702 148.772 129.585 1.00 84.22 154 PRO B CA 1
ATOM 4395 C C . PRO B 2 154 ? 149.918 148.829 128.674 1.00 88.31 154 PRO B C 1
ATOM 4396 O O . PRO B 2 154 ? 150.598 147.821 128.457 1.00 94.76 154 PRO B O 1
ATOM 4400 N N . TYR B 2 155 ? 150.168 150.012 128.123 1.00 82.60 155 TYR B N 1
ATOM 4401 C CA . TYR B 2 155 ? 151.342 150.258 127.298 1.00 79.56 155 TYR B CA 1
ATOM 4402 C C . TYR B 2 155 ? 152.605 149.795 128.022 1.00 81.67 155 TYR B C 1
ATOM 4403 O O . TYR B 2 155 ? 152.714 149.964 129.244 1.00 84.00 155 TYR B O 1
ATOM 4412 N N . PRO B 2 156 ? 153.588 149.218 127.309 1.00 79.71 156 PRO B N 1
ATOM 4413 C CA . PRO B 2 156 ? 153.618 148.892 125.876 1.00 83.46 156 PRO B CA 1
ATOM 4414 C C . PRO B 2 156 ? 153.458 147.404 125.548 1.00 81.91 156 PRO B C 1
ATOM 4415 O O . PRO B 2 156 ? 154.251 146.877 124.771 1.00 84.08 156 PRO B O 1
ATOM 4419 N N . CYS B 2 157 ? 152.477 146.693 126.111 1.00 79.74 157 CYS B N 1
ATOM 4420 C CA . CYS B 2 157 ? 152.397 145.246 125.908 1.00 85.12 157 CYS B CA 1
ATOM 4421 C C . CYS B 2 157 ? 152.081 144.886 124.458 1.00 84.81 157 CYS B C 1
ATOM 4422 O O . CYS B 2 157 ? 152.657 143.936 123.908 1.00 85.54 157 CYS B O 1
ATOM 4425 N N . ALA B 2 158 ? 151.168 145.628 123.823 1.00 80.33 158 ALA B N 1
ATOM 4426 C CA . ALA B 2 158 ? 150.728 145.270 122.478 1.00 76.31 158 ALA B CA 1
ATOM 4427 C C . ALA B 2 158 ? 151.863 145.388 121.469 1.00 77.40 158 ALA B C 1
ATOM 4428 O O . ALA B 2 158 ? 151.986 144.552 120.565 1.00 82.85 158 ALA B O 1
ATOM 4430 N N . TYR B 2 159 ? 152.697 146.421 121.601 1.00 74.70 159 TYR B N 1
ATOM 4431 C CA . TYR B 2 159 ? 153.808 146.591 120.671 1.00 77.25 159 TYR B CA 1
ATOM 4432 C C . TYR B 2 159 ? 154.815 145.456 120.804 1.00 79.23 159 TYR B C 1
ATOM 4433 O O . TYR B 2 159 ? 155.337 144.961 119.799 1.00 81.66 159 TYR B O 1
ATOM 4442 N N . ASP B 2 160 ? 155.092 145.025 122.037 1.00 76.42 160 ASP B N 1
ATOM 4443 C CA . ASP B 2 160 ? 155.989 143.892 122.240 1.00 76.61 160 ASP B CA 1
ATOM 4444 C C . ASP B 2 160 ? 155.409 142.614 121.643 1.00 79.04 160 ASP B C 1
ATOM 4445 O O . ASP B 2 160 ? 156.134 141.826 121.022 1.00 81.02 160 ASP B O 1
ATOM 4450 N N . ASP B 2 161 ? 154.103 142.390 121.824 1.00 77.81 161 ASP B N 1
ATOM 4451 C CA . ASP B 2 161 ? 153.477 141.208 121.236 1.00 76.78 161 ASP B CA 1
ATOM 4452 C C . ASP B 2 161 ? 153.570 141.230 119.715 1.00 76.00 161 ASP B C 1
ATOM 4453 O O . ASP B 2 161 ? 153.891 140.210 119.089 1.00 76.75 161 ASP B O 1
ATOM 4458 N N . GLY B 2 162 ? 153.289 142.382 119.105 1.00 72.42 162 GLY B N 1
ATOM 4459 C CA . GLY B 2 162 ? 153.412 142.493 117.661 1.00 66.43 162 GLY B CA 1
ATOM 4460 C C . GLY B 2 162 ? 154.833 142.281 117.179 1.00 67.66 162 GLY B C 1
ATOM 4461 O O . GLY B 2 162 ? 155.061 141.648 116.146 1.00 73.31 162 GLY B O 1
ATOM 4462 N N . TRP B 2 163 ? 155.809 142.814 117.918 1.00 65.66 163 TRP B N 1
ATOM 4463 C CA . TRP B 2 163 ? 157.208 142.637 117.545 1.00 67.29 163 TRP B CA 1
ATOM 4464 C C . TRP B 2 163 ? 157.611 141.169 117.598 1.00 68.26 163 TRP B C 1
ATOM 4465 O O . TRP B 2 163 ? 158.290 140.668 116.691 1.00 69.92 163 TRP B O 1
ATOM 4476 N N . ILE B 2 164 ? 157.191 140.460 118.648 1.00 69.25 164 ILE B N 1
ATOM 4477 C CA . ILE B 2 164 ? 157.516 139.041 118.760 1.00 70.15 164 ILE B CA 1
ATOM 4478 C C . ILE B 2 164 ? 156.845 138.246 117.645 1.00 70.79 164 ILE B C 1
ATOM 4479 O O . ILE B 2 164 ? 157.453 137.345 117.055 1.00 72.68 164 ILE B O 1
ATOM 4484 N N . ALA B 2 165 ? 155.584 138.566 117.335 1.00 67.59 165 ALA B N 1
ATOM 4485 C CA . ALA B 2 165 ? 154.898 137.869 116.250 1.00 61.79 165 ALA B CA 1
ATOM 4486 C C . ALA B 2 165 ? 155.581 138.118 114.909 1.00 65.00 165 ALA B C 1
ATOM 4487 O O . ALA B 2 165 ? 155.718 137.198 114.093 1.00 69.60 165 ALA B O 1
ATOM 4489 N N . LEU B 2 166 ? 156.009 139.358 114.660 1.00 64.50 166 LEU B N 1
ATOM 4490 C CA . LEU B 2 166 ? 156.709 139.666 113.418 1.00 65.50 166 LEU B CA 1
ATOM 4491 C C . LEU B 2 166 ? 158.031 138.915 113.329 1.00 69.26 166 LEU B C 1
ATOM 4492 O O . LEU B 2 166 ? 158.389 138.397 112.264 1.00 72.72 166 LEU B O 1
ATOM 4497 N N . ASN B 2 167 ? 158.773 138.852 114.437 1.00 66.40 167 ASN B N 1
ATOM 4498 C CA . ASN B 2 167 ? 160.030 138.108 114.438 1.00 65.12 167 ASN B CA 1
ATOM 4499 C C . ASN B 2 167 ? 159.793 136.623 114.194 1.00 65.78 167 ASN B C 1
ATOM 4500 O O . ASN B 2 167 ? 160.578 135.969 113.497 1.00 69.32 167 ASN B O 1
ATOM 4505 N N . TRP B 2 168 ? 158.723 136.069 114.769 1.00 66.26 168 TRP B N 1
ATOM 4506 C CA . TRP B 2 168 ? 158.396 134.668 114.524 1.00 66.98 168 TRP B CA 1
ATOM 4507 C C . TRP B 2 168 ? 158.041 134.429 113.061 1.00 66.72 168 TRP B C 1
ATOM 4508 O O . TRP B 2 168 ? 158.460 133.429 112.468 1.00 67.59 168 TRP B O 1
ATOM 4519 N N . VAL B 2 169 ? 157.260 135.333 112.466 1.00 67.61 169 VAL B N 1
ATOM 4520 C CA . VAL B 2 169 ? 156.858 135.167 111.072 1.00 61.71 169 VAL B CA 1
ATOM 4521 C C . VAL B 2 169 ? 158.066 135.270 110.148 1.00 61.47 169 VAL B C 1
ATOM 4522 O O . VAL B 2 169 ? 158.205 134.492 109.196 1.00 70.34 169 VAL B O 1
ATOM 4526 N N . ASN B 2 170 ? 158.965 136.220 110.416 1.00 62.01 170 ASN B N 1
ATOM 4527 C CA . ASN B 2 170 ? 160.111 136.424 109.536 1.00 64.89 170 ASN B CA 1
ATOM 4528 C C . ASN B 2 170 ? 161.080 135.248 109.565 1.00 69.61 170 ASN B C 1
ATOM 4529 O O . ASN B 2 170 ? 161.730 134.962 108.553 1.00 74.40 170 ASN B O 1
ATOM 4534 N N . SER B 2 171 ? 161.197 134.562 110.698 1.00 68.46 171 SER B N 1
ATOM 4535 C CA . SER B 2 171 ? 162.200 133.518 110.865 1.00 68.54 171 SER B CA 1
ATOM 4536 C C . SER B 2 171 ? 161.741 132.151 110.375 1.00 71.39 171 SER B C 1
ATOM 4537 O O . SER B 2 171 ? 162.529 131.200 110.420 1.00 74.43 171 SER B O 1
ATOM 4540 N N . ARG B 2 172 ? 160.501 132.023 109.912 1.00 70.29 172 ARG B N 1
ATOM 4541 C CA . ARG B 2 172 ? 160.016 130.734 109.444 1.00 68.13 172 ARG B CA 1
ATOM 4542 C C . ARG B 2 172 ? 160.672 130.356 108.119 1.00 73.44 172 ARG B C 1
ATOM 4543 O O . ARG B 2 172 ? 161.135 131.206 107.353 1.00 74.49 172 ARG B O 1
ATOM 4551 N N . SER B 2 173 ? 160.707 129.048 107.854 1.00 78.77 173 SER B N 1
ATOM 4552 C CA . SER B 2 173 ? 161.270 128.519 106.621 1.00 75.49 173 SER B CA 1
ATOM 4553 C C . SER B 2 173 ? 160.232 127.936 105.676 1.00 72.36 173 SER B C 1
ATOM 4554 O O . SER B 2 173 ? 160.525 127.777 104.488 1.00 76.15 173 SER B O 1
ATOM 4557 N N . TRP B 2 174 ? 159.038 127.610 106.167 1.00 71.56 174 TRP B N 1
ATOM 4558 C CA . TRP B 2 174 ? 157.970 127.094 105.323 1.00 76.26 174 TRP B CA 1
ATOM 4559 C C . TRP B 2 174 ? 157.131 128.192 104.685 1.00 83.11 174 TRP B C 1
ATOM 4560 O O . TRP B 2 174 ? 156.298 127.891 103.823 1.00 86.79 174 TRP B O 1
ATOM 4571 N N . LEU B 2 175 ? 157.326 129.446 105.082 1.00 80.06 175 LEU B N 1
ATOM 4572 C CA . LEU B 2 175 ? 156.690 130.599 104.448 1.00 79.61 175 LEU B CA 1
ATOM 4573 C C . LEU B 2 175 ? 157.809 131.414 103.807 1.00 81.37 175 LEU B C 1
ATOM 4574 O O . LEU B 2 175 ? 158.327 132.361 104.400 1.00 87.45 175 LEU B O 1
ATOM 4579 N N . LYS B 2 176 ? 158.179 131.038 102.584 1.00 80.88 176 LYS B N 1
ATOM 4580 C CA . LYS B 2 176 ? 159.333 131.614 101.914 1.00 80.93 176 LYS B CA 1
ATOM 4581 C C . LYS B 2 176 ? 159.032 131.737 100.427 1.00 85.59 176 LYS B C 1
ATOM 4582 O O . LYS B 2 176 ? 158.017 131.238 99.932 1.00 87.72 176 LYS B O 1
ATOM 4588 N N . SER B 2 177 ? 159.929 132.410 99.710 1.00 85.33 177 SER B N 1
ATOM 4589 C CA . SER B 2 177 ? 159.797 132.611 98.275 1.00 87.96 177 SER B CA 1
ATOM 4590 C C . SER B 2 177 ? 161.038 132.101 97.558 1.00 92.94 177 SER B C 1
ATOM 4591 O O . SER B 2 177 ? 162.164 132.352 97.993 1.00 92.31 177 SER B O 1
ATOM 4594 N N . LYS B 2 178 ? 160.823 131.378 96.457 1.00 94.85 178 LYS B N 1
ATOM 4595 C CA . LYS B 2 178 ? 161.942 130.927 95.634 1.00 94.78 178 LYS B CA 1
ATOM 4596 C C . LYS B 2 178 ? 162.700 132.096 95.021 1.00 92.79 178 LYS B C 1
ATOM 4597 O O . LYS B 2 178 ? 163.934 132.064 94.940 1.00 98.28 178 LYS B O 1
ATOM 4603 N N . LYS B 2 179 ? 161.978 133.124 94.566 1.00 86.96 179 LYS B N 1
ATOM 4604 C CA . LYS B 2 179 ? 162.580 134.175 93.748 1.00 89.24 179 LYS B CA 1
ATOM 4605 C C . LYS B 2 179 ? 163.776 134.820 94.438 1.00 93.86 179 LYS B C 1
ATOM 4606 O O . LYS B 2 179 ? 164.831 135.007 93.822 1.00 97.35 179 LYS B O 1
ATOM 4608 N N . ASP B 2 180 ? 163.638 135.172 95.716 1.00 96.78 180 ASP B N 1
ATOM 4609 C CA . ASP B 2 180 ? 164.714 135.847 96.428 1.00 99.54 180 ASP B CA 1
ATOM 4610 C C . ASP B 2 180 ? 165.103 135.194 97.746 1.00 99.46 180 ASP B C 1
ATOM 4611 O O . ASP B 2 180 ? 165.994 135.713 98.429 1.00 102.91 180 ASP B O 1
ATOM 4616 N N . SER B 2 181 ? 164.470 134.082 98.124 1.00 98.22 181 SER B N 1
ATOM 4617 C CA . SER B 2 181 ? 164.738 133.408 99.397 1.00 99.09 181 SER B CA 1
ATOM 4618 C C . SER B 2 181 ? 164.525 134.354 100.580 1.00 99.63 181 SER B C 1
ATOM 4619 O O . SER B 2 181 ? 165.356 134.456 101.485 1.00 98.01 181 SER B O 1
ATOM 4622 N N . LYS B 2 182 ? 163.386 135.047 100.567 1.00 98.26 182 LYS B N 1
ATOM 4623 C CA . LYS B 2 182 ? 162.979 135.933 101.650 1.00 87.34 182 LYS B CA 1
ATOM 4624 C C . LYS B 2 182 ? 161.468 135.827 101.822 1.00 84.77 182 LYS B C 1
ATOM 4625 O O . LYS B 2 182 ? 160.784 135.130 101.067 1.00 88.35 182 LYS B O 1
ATOM 4631 N N . VAL B 2 183 ? 160.946 136.526 102.826 1.00 81.69 183 VAL B N 1
ATOM 4632 C CA . VAL B 2 183 ? 159.524 136.511 103.152 1.00 81.97 183 VAL B CA 1
ATOM 4633 C C . VAL B 2 183 ? 158.925 137.867 102.804 1.00 89.54 183 VAL B C 1
ATOM 4634 O O . VAL B 2 183 ? 159.510 138.913 103.108 1.00 95.08 183 VAL B O 1
ATOM 4638 N N . HIS B 2 184 ? 157.756 137.845 102.164 1.00 87.93 184 HIS B N 1
ATOM 4639 C CA . HIS B 2 184 ? 157.065 139.059 101.724 1.00 88.04 184 HIS B CA 1
ATOM 4640 C C . HIS B 2 184 ? 155.954 139.366 102.725 1.00 87.23 184 HIS B C 1
ATOM 4641 O O . HIS B 2 184 ? 154.830 138.879 102.605 1.00 86.72 184 HIS B O 1
ATOM 4648 N N . ILE B 2 185 ? 156.268 140.217 103.700 1.00 84.13 185 ILE B N 1
ATOM 4649 C CA . ILE B 2 185 ? 155.386 140.502 104.828 1.00 80.21 185 ILE B CA 1
ATOM 4650 C C . ILE B 2 185 ? 154.685 141.836 104.602 1.00 76.30 185 ILE B C 1
ATOM 4651 O O . ILE B 2 185 ? 155.336 142.854 104.338 1.00 76.30 185 ILE B O 1
ATOM 4656 N N . PHE B 2 186 ? 153.355 141.828 104.703 1.00 74.80 186 PHE B N 1
ATOM 4657 C CA . PHE B 2 186 ? 152.543 143.040 104.677 1.00 72.68 186 PHE B CA 1
ATOM 4658 C C . PHE B 2 186 ? 151.846 143.179 106.022 1.00 73.88 186 PHE B C 1
ATOM 4659 O O . PHE B 2 186 ? 151.134 142.264 106.449 1.00 72.00 186 PHE B O 1
ATOM 4667 N N . LEU B 2 187 ? 152.035 144.319 106.681 1.00 70.67 187 LEU B N 1
ATOM 4668 C CA . LEU B 2 187 ? 151.385 144.577 107.959 1.00 61.85 187 LEU B CA 1
ATOM 4669 C C . LEU B 2 187 ? 150.034 145.235 107.713 1.00 63.95 187 LEU B C 1
ATOM 4670 O O . LEU B 2 187 ? 149.933 146.184 106.931 1.00 68.37 187 LEU B O 1
ATOM 4675 N N . ALA B 2 188 ? 148.999 144.729 108.375 1.00 60.80 188 ALA B N 1
ATOM 4676 C CA . ALA B 2 188 ? 147.660 145.277 108.231 1.00 58.52 188 ALA B CA 1
ATOM 4677 C C . ALA B 2 188 ? 147.019 145.382 109.605 1.00 59.99 188 ALA B C 1
ATOM 4678 O O . ALA B 2 188 ? 147.275 144.563 110.491 1.00 65.83 188 ALA B O 1
ATOM 4680 N N . GLY B 2 189 ? 146.173 146.391 109.773 1.00 62.44 189 GLY B N 1
ATOM 4681 C CA . GLY B 2 189 ? 145.508 146.588 111.045 1.00 65.69 189 GLY B CA 1
ATOM 4682 C C . GLY B 2 189 ? 144.236 147.384 110.887 1.00 68.85 189 GLY B C 1
ATOM 4683 O O . GLY B 2 189 ? 144.112 148.217 109.981 1.00 70.41 189 GLY B O 1
ATOM 4684 N N . ASP B 2 190 ? 143.283 147.124 111.781 1.00 70.69 190 ASP B N 1
ATOM 4685 C CA . ASP B 2 190 ? 142.028 147.866 111.795 1.00 72.53 190 ASP B CA 1
ATOM 4686 C C . ASP B 2 190 ? 141.775 148.435 113.184 1.00 78.43 190 ASP B C 1
ATOM 4687 O O . ASP B 2 190 ? 141.982 147.753 114.193 1.00 81.62 190 ASP B O 1
ATOM 4692 N N . SER B 2 191 ? 141.321 149.691 113.220 1.00 76.69 191 SER B N 1
ATOM 4693 C CA . SER B 2 191 ? 141.055 150.429 114.454 1.00 77.31 191 SER B CA 1
ATOM 4694 C C . SER B 2 191 ? 142.342 150.516 115.268 1.00 78.20 191 SER B C 1
ATOM 4695 O O . SER B 2 191 ? 143.296 151.184 114.858 1.00 79.22 191 SER B O 1
ATOM 4698 N N . SER B 2 192 ? 142.376 149.850 116.425 1.00 76.17 192 SER B N 1
ATOM 4699 C CA . SER B 2 192 ? 143.603 149.789 117.214 1.00 73.88 192 SER B CA 1
ATOM 4700 C C . SER B 2 192 ? 144.711 149.066 116.463 1.00 73.71 192 SER B C 1
ATOM 4701 O O . SER B 2 192 ? 145.901 149.353 116.667 1.00 72.49 192 SER B O 1
ATOM 4704 N N . GLY B 2 193 ? 144.337 148.126 115.595 1.00 75.14 193 GLY B N 1
ATOM 4705 C CA . GLY B 2 193 ? 145.319 147.425 114.796 1.00 73.45 193 GLY B CA 1
ATOM 4706 C C . GLY B 2 193 ? 146.116 148.345 113.898 1.00 73.12 193 GLY B C 1
ATOM 4707 O O . GLY B 2 193 ? 147.280 148.073 113.611 1.00 75.17 193 GLY B O 1
ATOM 4708 N N . GLY B 2 194 ? 145.508 149.441 113.441 1.00 69.38 194 GLY B N 1
ATOM 4709 C CA . GLY B 2 194 ? 146.261 150.411 112.662 1.00 71.67 194 GLY B CA 1
ATOM 4710 C C . GLY B 2 194 ? 147.391 151.034 113.459 1.00 76.43 194 GLY B C 1
ATOM 4711 O O . GLY B 2 194 ? 148.524 151.138 112.981 1.00 81.70 194 GLY B O 1
ATOM 4712 N N . ASN B 2 195 ? 147.097 151.446 114.695 1.00 76.24 195 ASN B N 1
ATOM 4713 C CA . ASN B 2 195 ? 148.134 151.983 115.570 1.00 77.11 195 ASN B CA 1
ATOM 4714 C C . ASN B 2 195 ? 149.210 150.944 115.851 1.00 76.73 195 ASN B C 1
ATOM 4715 O O . ASN B 2 195 ? 150.411 151.252 115.810 1.00 78.44 195 ASN B O 1
ATOM 4720 N N . ILE B 2 196 ? 148.799 149.706 116.137 1.00 76.27 196 ILE B N 1
ATOM 4721 C CA . ILE B 2 196 ? 149.770 148.655 116.430 1.00 74.63 196 ILE B CA 1
ATOM 4722 C C . ILE B 2 196 ? 150.666 148.405 115.224 1.00 74.84 196 ILE B C 1
ATOM 4723 O O . ILE B 2 196 ? 151.890 148.287 115.356 1.00 74.96 196 ILE B O 1
ATOM 4728 N N . ALA B 2 197 ? 150.072 148.322 114.031 1.00 73.36 197 ALA B N 1
ATOM 4729 C CA . ALA B 2 197 ? 150.846 148.082 112.820 1.00 72.36 197 ALA B CA 1
ATOM 4730 C C . ALA B 2 197 ? 151.808 149.226 112.543 1.00 72.94 197 ALA B C 1
ATOM 4731 O O . ALA B 2 197 ? 152.961 148.994 112.164 1.00 79.96 197 ALA B O 1
ATOM 4733 N N . HIS B 2 198 ? 151.355 150.469 112.721 1.00 74.95 198 HIS B N 1
ATOM 4734 C CA . HIS B 2 198 ? 152.237 151.611 112.503 1.00 78.67 198 HIS B CA 1
ATOM 4735 C C . HIS B 2 198 ? 153.424 151.572 113.457 1.00 80.03 198 HIS B C 1
ATOM 4736 O O . HIS B 2 198 ? 154.575 151.776 113.047 1.00 81.38 198 HIS B O 1
ATOM 4743 N N . ASN B 2 199 ? 153.165 151.290 114.737 1.00 79.11 199 ASN B N 1
ATOM 4744 C CA . ASN B 2 199 ? 154.252 151.254 115.711 1.00 79.00 199 ASN B CA 1
ATOM 4745 C C . ASN B 2 199 ? 155.223 150.114 115.427 1.00 81.95 199 ASN B C 1
ATOM 4746 O O . ASN B 2 199 ? 156.444 150.295 115.519 1.00 85.85 199 ASN B O 1
ATOM 4751 N N . VAL B 2 200 ? 154.706 148.935 115.071 1.00 80.16 200 VAL B N 1
ATOM 4752 C CA . VAL B 2 200 ? 155.581 147.801 114.787 1.00 75.52 200 VAL B CA 1
ATOM 4753 C C . VAL B 2 200 ? 156.406 148.057 113.531 1.00 77.78 200 VAL B C 1
ATOM 4754 O O . VAL B 2 200 ? 157.591 147.711 113.475 1.00 81.23 200 VAL B O 1
ATOM 4758 N N . ALA B 2 201 ? 155.801 148.660 112.504 1.00 78.22 201 ALA B N 1
ATOM 4759 C CA . ALA B 2 201 ? 156.551 148.990 111.297 1.00 73.67 201 ALA B CA 1
ATOM 4760 C C . ALA B 2 201 ? 157.645 150.007 111.588 1.00 78.66 201 ALA B C 1
ATOM 4761 O O . ALA B 2 201 ? 158.770 149.883 111.087 1.00 82.29 201 ALA B O 1
ATOM 4763 N N . LEU B 2 202 ? 157.337 151.022 112.401 1.00 83.97 202 LEU B N 1
ATOM 4764 C CA . LEU B 2 202 ? 158.353 152.003 112.768 1.00 85.63 202 LEU B CA 1
ATOM 4765 C C . LEU B 2 202 ? 159.488 151.352 113.548 1.00 83.20 202 LEU B C 1
ATOM 4766 O O . LEU B 2 202 ? 160.663 151.679 113.341 1.00 82.92 202 LEU B O 1
ATOM 4771 N N . ARG B 2 203 ? 159.156 150.433 114.457 1.00 80.45 203 ARG B N 1
ATOM 4772 C CA . ARG B 2 203 ? 160.190 149.727 115.209 1.00 83.15 203 ARG B CA 1
ATOM 4773 C C . ARG B 2 203 ? 161.051 148.863 114.296 1.00 87.51 203 ARG B C 1
ATOM 4774 O O . ARG B 2 203 ? 162.280 148.837 114.430 1.00 89.53 203 ARG B O 1
ATOM 4782 N N . ALA B 2 204 ? 160.424 148.149 113.359 1.00 87.20 204 ALA B N 1
ATOM 4783 C CA . ALA B 2 204 ? 161.151 147.226 112.497 1.00 81.42 204 ALA B CA 1
ATOM 4784 C C . ALA B 2 204 ? 161.959 147.939 111.423 1.00 81.18 204 ALA B C 1
ATOM 4785 O O . ALA B 2 204 ? 162.906 147.351 110.891 1.00 83.19 204 ALA B O 1
ATOM 4787 N N . GLY B 2 205 ? 161.603 149.180 111.085 1.00 86.80 205 GLY B N 1
ATOM 4788 C CA . GLY B 2 205 ? 162.364 149.904 110.081 1.00 91.65 205 GLY B CA 1
ATOM 4789 C C . GLY B 2 205 ? 163.822 150.079 110.460 1.00 92.65 205 GLY B C 1
ATOM 4790 O O . GLY B 2 205 ? 164.708 150.016 109.604 1.00 95.66 205 GLY B O 1
ATOM 4791 N N . GLU B 2 206 ? 164.091 150.301 111.746 1.00 91.06 206 GLU B N 1
ATOM 4792 C CA . GLU B 2 206 ? 165.448 150.483 112.246 1.00 90.45 206 GLU B CA 1
ATOM 4793 C C . GLU B 2 206 ? 165.952 149.249 112.989 1.00 90.70 206 GLU B C 1
ATOM 4794 O O . GLU B 2 206 ? 166.689 149.367 113.972 1.00 95.82 206 GLU B O 1
ATOM 4796 N N . SER B 2 207 ? 165.565 148.059 112.531 1.00 91.95 207 SER B N 1
ATOM 4797 C CA . SER B 2 207 ? 165.978 146.816 113.172 1.00 96.20 207 SER B CA 1
ATOM 4798 C C . SER B 2 207 ? 166.532 145.770 112.216 1.00 96.99 207 SER B C 1
ATOM 4799 O O . SER B 2 207 ? 167.276 144.892 112.668 1.00 100.73 207 SER B O 1
ATOM 4801 N N . GLY B 2 208 ? 166.204 145.825 110.927 1.00 92.26 208 GLY B N 1
ATOM 4802 C CA . GLY B 2 208 ? 166.721 144.856 109.981 1.00 90.46 208 GLY B CA 1
ATOM 4803 C C . GLY B 2 208 ? 165.646 144.171 109.163 1.00 87.41 208 GLY B C 1
ATOM 4804 O O . GLY B 2 208 ? 165.860 143.851 107.990 1.00 85.17 208 GLY B O 1
ATOM 4805 N N . ILE B 2 209 ? 164.485 143.938 109.771 1.00 86.47 209 ILE B N 1
ATOM 4806 C CA . ILE B 2 209 ? 163.387 143.282 109.070 1.00 82.50 209 ILE B CA 1
ATOM 4807 C C . ILE B 2 209 ? 162.747 144.277 108.111 1.00 83.66 209 ILE B C 1
ATOM 4808 O O . ILE B 2 209 ? 162.206 145.306 108.531 1.00 85.58 209 ILE B O 1
ATOM 4813 N N . ASP B 2 210 ? 162.806 143.972 106.818 1.00 80.22 210 ASP B N 1
ATOM 4814 C CA . ASP B 2 210 ? 162.223 144.840 105.805 1.00 77.64 210 ASP B CA 1
ATOM 4815 C C . ASP B 2 210 ? 160.742 144.525 105.637 1.00 79.19 210 ASP B C 1
ATOM 4816 O O . ASP B 2 210 ? 160.360 143.362 105.474 1.00 86.34 210 ASP B O 1
ATOM 4818 N N . VAL B 2 211 ? 159.911 145.562 105.678 1.00 73.42 211 VAL B N 1
ATOM 4819 C CA . VAL B 2 211 ? 158.466 145.428 105.549 1.00 73.57 211 VAL B CA 1
ATOM 4820 C C . VAL B 2 211 ? 158.049 145.965 104.189 1.00 76.81 211 VAL B C 1
ATOM 4821 O O . VAL B 2 211 ? 158.576 146.981 103.721 1.00 79.39 211 VAL B O 1
ATOM 4825 N N . LEU B 2 212 ? 157.102 145.276 103.551 1.00 76.53 212 LEU B N 1
ATOM 4826 C CA . LEU B 2 212 ? 156.696 145.645 102.200 1.00 77.13 212 LEU B CA 1
ATOM 4827 C C . LEU B 2 212 ? 155.662 146.766 102.209 1.00 79.23 212 LEU B C 1
ATOM 4828 O O . LEU B 2 212 ? 155.817 147.765 101.498 1.00 80.38 212 LEU B O 1
ATOM 4833 N N . GLY B 2 213 ? 154.603 146.623 103.002 1.00 76.93 213 GLY B N 1
ATOM 4834 C CA . GLY B 2 213 ? 153.555 147.628 102.997 1.00 70.33 213 GLY B CA 1
ATOM 4835 C C . GLY B 2 213 ? 152.692 147.564 104.237 1.00 68.61 213 GLY B C 1
ATOM 4836 O O . GLY B 2 213 ? 152.740 146.609 105.016 1.00 69.73 213 GLY B O 1
ATOM 4837 N N . ASN B 2 214 ? 151.899 148.621 104.407 1.00 67.72 214 ASN B N 1
ATOM 4838 C CA . ASN B 2 214 ? 150.966 148.760 105.516 1.00 64.61 214 ASN B CA 1
ATOM 4839 C C . ASN B 2 214 ? 149.559 148.986 104.981 1.00 61.84 214 ASN B C 1
ATOM 4840 O O . ASN B 2 214 ? 149.368 149.697 103.991 1.00 65.25 214 ASN B O 1
ATOM 4845 N N . ILE B 2 215 ? 148.580 148.374 105.639 1.00 60.25 215 ILE B N 1
ATOM 4846 C CA . ILE B 2 215 ? 147.171 148.495 105.270 1.00 60.86 215 ILE B CA 1
ATOM 4847 C C . ILE B 2 215 ? 146.414 148.915 106.524 1.00 63.55 215 ILE B C 1
ATOM 4848 O O . ILE B 2 215 ? 146.124 148.082 107.392 1.00 70.03 215 ILE B O 1
ATOM 4853 N N . LEU B 2 216 ? 146.074 150.199 106.619 1.00 61.51 216 LEU B N 1
ATOM 4854 C CA . LEU B 2 216 ? 145.396 150.747 107.786 1.00 58.62 216 LEU B CA 1
ATOM 4855 C C . LEU B 2 216 ? 143.922 150.949 107.458 1.00 60.13 216 LEU B C 1
ATOM 4856 O O . LEU B 2 216 ? 143.586 151.641 106.488 1.00 62.63 216 LEU B O 1
ATOM 4861 N N . LEU B 2 217 ? 143.049 150.338 108.259 1.00 62.29 217 LEU B N 1
ATOM 4862 C CA . LEU B 2 217 ? 141.602 150.466 108.105 1.00 66.76 217 LEU B CA 1
ATOM 4863 C C . LEU B 2 217 ? 141.077 151.239 109.311 1.00 72.10 217 LEU B C 1
ATOM 4864 O O . LEU B 2 217 ? 140.970 150.690 110.411 1.00 71.51 217 LEU B O 1
ATOM 4869 N N . ASN B 2 218 ? 140.746 152.514 109.094 1.00 69.48 218 ASN B N 1
ATOM 4870 C CA . ASN B 2 218 ? 140.281 153.423 110.136 1.00 65.90 218 ASN B CA 1
ATOM 4871 C C . ASN B 2 218 ? 141.258 153.459 111.306 1.00 67.71 218 ASN B C 1
ATOM 4872 O O . ASN B 2 218 ? 140.925 152.994 112.402 1.00 73.44 218 ASN B O 1
ATOM 4877 N N . PRO B 2 219 ? 142.462 153.997 111.117 1.00 66.91 219 PRO B N 1
ATOM 4878 C CA . PRO B 2 219 ? 143.434 154.027 112.215 1.00 72.67 219 PRO B CA 1
ATOM 4879 C C . PRO B 2 219 ? 142.978 154.926 113.354 1.00 81.46 219 PRO B C 1
ATOM 4880 O O . PRO B 2 219 ? 142.237 155.893 113.160 1.00 84.21 219 PRO B O 1
ATOM 4884 N N . MET B 2 220 ? 143.437 154.592 114.557 1.00 80.93 220 MET B N 1
ATOM 4885 C CA . MET B 2 220 ? 143.060 155.290 115.781 1.00 82.11 220 MET B CA 1
ATOM 4886 C C . MET B 2 220 ? 144.207 156.195 116.215 1.00 83.14 220 MET B C 1
ATOM 4887 O O . MET B 2 220 ? 145.261 155.708 116.636 1.00 86.61 220 MET B O 1
ATOM 4892 N N . PHE B 2 221 ? 143.999 157.507 116.115 1.00 78.18 221 PHE B N 1
ATOM 4893 C CA . PHE B 2 221 ? 144.969 158.486 116.582 1.00 78.40 221 PHE B CA 1
ATOM 4894 C C . PHE B 2 221 ? 144.227 159.651 117.221 1.00 86.65 221 PHE B C 1
ATOM 4895 O O . PHE B 2 221 ? 143.093 159.958 116.849 1.00 87.13 221 PHE B O 1
ATOM 4903 N N . GLY B 2 222 ? 144.875 160.310 118.179 1.00 89.77 222 GLY B N 1
ATOM 4904 C CA . GLY B 2 222 ? 144.203 161.357 118.918 1.00 86.29 222 GLY B CA 1
ATOM 4905 C C . GLY B 2 222 ? 145.150 162.431 119.408 1.00 87.40 222 GLY B C 1
ATOM 4906 O O . GLY B 2 222 ? 146.367 162.353 119.234 1.00 89.61 222 GLY B O 1
ATOM 4907 N N . GLY B 2 223 ? 144.559 163.448 120.029 1.00 86.44 223 GLY B N 1
ATOM 4908 C CA . GLY B 2 223 ? 145.288 164.558 120.609 1.00 89.32 223 GLY B CA 1
ATOM 4909 C C . GLY B 2 223 ? 144.379 165.318 121.549 1.00 93.29 223 GLY B C 1
ATOM 4910 O O . GLY B 2 223 ? 143.207 164.977 121.725 1.00 93.50 223 GLY B O 1
ATOM 4911 N N . ASN B 2 224 ? 144.935 166.366 122.160 1.00 91.78 224 ASN B N 1
ATOM 4912 C CA . ASN B 2 224 ? 144.163 167.139 123.128 1.00 87.96 224 ASN B CA 1
ATOM 4913 C C . ASN B 2 224 ? 143.218 168.122 122.444 1.00 87.74 224 ASN B C 1
ATOM 4914 O O . ASN B 2 224 ? 142.089 168.321 122.905 1.00 89.83 224 ASN B O 1
ATOM 4919 N N . GLU B 2 225 ? 143.656 168.743 121.352 1.00 82.87 225 GLU B N 1
ATOM 4920 C CA . GLU B 2 225 ? 142.844 169.745 120.675 1.00 80.03 225 GLU B CA 1
ATOM 4921 C C . GLU B 2 225 ? 141.704 169.070 119.923 1.00 79.78 225 GLU B C 1
ATOM 4922 O O . GLU B 2 225 ? 141.940 168.265 119.015 1.00 83.85 225 GLU B O 1
ATOM 4924 N N . ARG B 2 226 ? 140.471 169.394 120.302 1.00 77.79 226 ARG B N 1
ATOM 4925 C CA . ARG B 2 226 ? 139.310 168.834 119.628 1.00 82.02 226 ARG B CA 1
ATOM 4926 C C . ARG B 2 226 ? 139.220 169.361 118.202 1.00 86.66 226 ARG B C 1
ATOM 4927 O O . ARG B 2 226 ? 139.407 170.555 117.951 1.00 85.92 226 ARG B O 1
ATOM 4935 N N . THR B 2 227 ? 138.932 168.463 117.265 1.00 89.00 227 THR B N 1
ATOM 4936 C CA . THR B 2 227 ? 138.826 168.830 115.864 1.00 87.35 227 THR B CA 1
ATOM 4937 C C . THR B 2 227 ? 137.394 169.253 115.537 1.00 89.35 227 THR B C 1
ATOM 4938 O O . THR B 2 227 ? 136.501 169.233 116.387 1.00 91.68 227 THR B O 1
ATOM 4942 N N . GLU B 2 228 ? 137.170 169.636 114.282 1.00 94.56 228 GLU B N 1
ATOM 4943 C CA . GLU B 2 228 ? 135.874 170.149 113.855 1.00 98.36 228 GLU B CA 1
ATOM 4944 C C . GLU B 2 228 ? 134.874 169.050 113.521 1.00 95.57 228 GLU B C 1
ATOM 4945 O O . GLU B 2 228 ? 133.706 169.359 113.263 1.00 98.56 228 GLU B O 1
ATOM 4947 N N . SER B 2 229 ? 135.294 167.786 113.519 1.00 90.51 229 SER B N 1
ATOM 4948 C CA . SER B 2 229 ? 134.395 166.679 113.227 1.00 90.76 229 SER B CA 1
ATOM 4949 C C . SER B 2 229 ? 133.807 166.036 114.475 1.00 93.11 229 SER B C 1
ATOM 4950 O O . SER B 2 229 ? 132.767 165.375 114.379 1.00 93.09 229 SER B O 1
ATOM 4953 N N . GLU B 2 230 ? 134.444 166.213 115.635 1.00 93.15 230 GLU B N 1
ATOM 4954 C CA . GLU B 2 230 ? 133.937 165.605 116.861 1.00 93.25 230 GLU B CA 1
ATOM 4955 C C . GLU B 2 230 ? 132.660 166.288 117.333 1.00 93.95 230 GLU B C 1
ATOM 4956 O O . GLU B 2 230 ? 131.766 165.633 117.881 1.00 93.43 230 GLU B O 1
ATOM 4962 N N . LYS B 2 231 ? 132.557 167.603 117.134 1.00 93.48 231 LYS B N 1
ATOM 4963 C CA . LYS B 2 231 ? 131.424 168.350 117.667 1.00 96.54 231 LYS B CA 1
ATOM 4964 C C . LYS B 2 231 ? 130.143 168.047 116.899 1.00 95.60 231 LYS B C 1
ATOM 4965 O O . LYS B 2 231 ? 129.082 167.838 117.500 1.00 101.65 231 LYS B O 1
ATOM 4971 N N . SER B 2 232 ? 130.220 168.016 115.568 1.00 86.81 232 SER B N 1
ATOM 4972 C CA . SER B 2 232 ? 129.017 167.855 114.758 1.00 83.01 232 SER B CA 1
ATOM 4973 C C . SER B 2 232 ? 128.508 166.418 114.769 1.00 87.82 232 SER B C 1
ATOM 4974 O O . SER B 2 232 ? 127.293 166.190 114.742 1.00 88.36 232 SER B O 1
ATOM 4977 N N . LEU B 2 233 ? 129.411 165.443 114.804 1.00 90.04 233 LEU B N 1
ATOM 4978 C CA . LEU B 2 233 ? 129.046 164.035 114.719 1.00 87.56 233 LEU B CA 1
ATOM 4979 C C . LEU B 2 233 ? 128.922 163.366 116.082 1.00 88.95 233 LEU B C 1
ATOM 4980 O O . LEU B 2 233 ? 128.833 162.136 116.147 1.00 89.58 233 LEU B O 1
ATOM 4985 N N . ASP B 2 234 ? 128.922 164.142 117.164 1.00 90.24 234 ASP B N 1
ATOM 4986 C CA . ASP B 2 234 ? 128.861 163.580 118.508 1.00 89.95 234 ASP B CA 1
ATOM 4987 C C . ASP B 2 234 ? 127.600 162.748 118.704 1.00 89.20 234 ASP B C 1
ATOM 4988 O O . ASP B 2 234 ? 126.484 163.275 118.672 1.00 93.45 234 ASP B O 1
ATOM 4993 N N . GLY B 2 235 ? 127.784 161.445 118.911 1.00 85.85 235 GLY B N 1
ATOM 4994 C CA . GLY B 2 235 ? 126.680 160.564 119.240 1.00 86.53 235 GLY B CA 1
ATOM 4995 C C . GLY B 2 235 ? 125.626 160.425 118.168 1.00 86.55 235 GLY B C 1
ATOM 4996 O O . GLY B 2 235 ? 124.482 160.088 118.480 1.00 93.69 235 GLY B O 1
ATOM 4997 N N . LYS B 2 236 ? 125.976 160.672 116.905 1.00 81.24 236 LYS B N 1
ATOM 4998 C CA . LYS B 2 236 ? 125.017 160.582 115.815 1.00 81.55 236 LYS B CA 1
ATOM 4999 C C . LYS B 2 236 ? 125.233 159.385 114.902 1.00 84.71 236 LYS B C 1
ATOM 5000 O O . LYS B 2 236 ? 124.313 159.026 114.161 1.00 82.98 236 LYS B O 1
ATOM 5002 N N . TYR B 2 237 ? 126.409 158.766 114.932 1.00 85.43 237 TYR B N 1
ATOM 5003 C CA . TYR B 2 237 ? 126.736 157.620 114.088 1.00 77.82 237 TYR B CA 1
ATOM 5004 C C . TYR B 2 237 ? 127.411 156.528 114.908 1.00 76.63 237 TYR B C 1
ATOM 5005 O O . TYR B 2 237 ? 128.479 156.021 114.560 1.00 78.74 237 TYR B O 1
ATOM 5014 N N . PHE B 2 238 ? 126.793 156.181 116.038 1.00 76.99 238 PHE B N 1
ATOM 5015 C CA . PHE B 2 238 ? 127.157 155.081 116.929 1.00 77.44 238 PHE B CA 1
ATOM 5016 C C . PHE B 2 238 ? 128.419 155.346 117.740 1.00 79.06 238 PHE B C 1
ATOM 5017 O O . PHE B 2 238 ? 128.785 154.506 118.569 1.00 83.86 238 PHE B O 1
ATOM 5025 N N . VAL B 2 239 ? 129.093 156.475 117.543 1.00 77.93 239 VAL B N 1
ATOM 5026 C CA . VAL B 2 239 ? 130.335 156.777 118.244 1.00 80.16 239 VAL B CA 1
ATOM 5027 C C . VAL B 2 239 ? 130.180 158.121 118.940 1.00 88.78 239 VAL B C 1
ATOM 5028 O O . VAL B 2 239 ? 129.713 159.091 118.332 1.00 89.47 239 VAL B O 1
ATOM 5032 N N . THR B 2 240 ? 130.561 158.173 120.212 1.00 89.93 240 THR B N 1
ATOM 5033 C CA . THR B 2 240 ? 130.556 159.392 121.010 1.00 86.77 240 THR B CA 1
ATOM 5034 C C . THR B 2 240 ? 131.988 159.737 121.406 1.00 86.35 240 THR B C 1
ATOM 5035 O O . THR B 2 240 ? 132.931 158.996 121.119 1.00 90.29 240 THR B O 1
ATOM 5039 N N . VAL B 2 241 ? 132.148 160.875 122.078 1.00 83.10 241 VAL B N 1
ATOM 5040 C CA . VAL B 2 241 ? 133.480 161.312 122.476 1.00 83.35 241 VAL B CA 1
ATOM 5041 C C . VAL B 2 241 ? 133.896 160.727 123.823 1.00 88.99 241 VAL B C 1
ATOM 5042 O O . VAL B 2 241 ? 135.071 160.405 124.011 1.00 91.19 241 VAL B O 1
ATOM 5046 N N . ARG B 2 242 ? 132.950 160.551 124.751 1.00 93.01 242 ARG B N 1
ATOM 5047 C CA . ARG B 2 242 ? 133.274 160.060 126.090 1.00 92.78 242 ARG B CA 1
ATOM 5048 C C . ARG B 2 242 ? 134.039 158.743 126.034 1.00 92.62 242 ARG B C 1
ATOM 5049 O O . ARG B 2 242 ? 135.039 158.553 126.742 1.00 92.33 242 ARG B O 1
ATOM 5057 N N . ASP B 2 243 ? 133.578 157.819 125.187 1.00 92.40 243 ASP B N 1
ATOM 5058 C CA . ASP B 2 243 ? 134.259 156.539 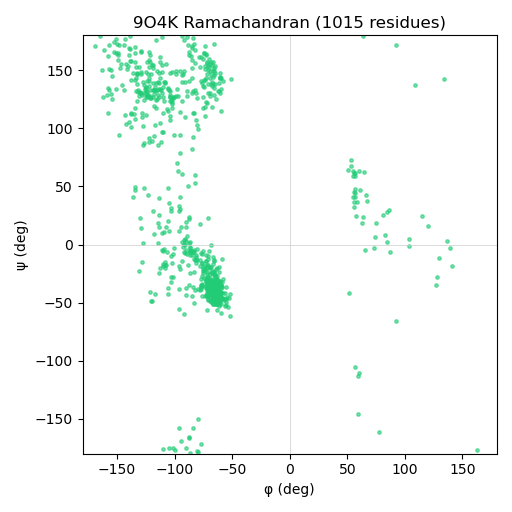125.039 1.00 89.02 243 ASP B CA 1
ATOM 5059 C C . ASP B 2 243 ? 135.690 156.731 124.559 1.00 86.26 243 ASP B C 1
ATOM 5060 O O . ASP B 2 243 ? 136.585 155.972 124.943 1.00 87.72 243 ASP B O 1
ATOM 5065 N N . ARG B 2 244 ? 135.927 157.739 123.716 1.00 84.51 244 ARG B N 1
ATOM 5066 C CA . ARG B 2 244 ? 137.275 157.966 123.206 1.00 86.33 244 ARG B CA 1
ATOM 5067 C C . ARG B 2 244 ? 138.239 158.298 124.338 1.00 87.04 244 ARG B C 1
ATOM 5068 O O . ARG B 2 244 ? 139.315 157.691 124.445 1.00 89.33 244 ARG B O 1
ATOM 5076 N N . ASP B 2 245 ? 137.863 159.243 125.209 1.00 85.39 245 ASP B N 1
ATOM 5077 C CA . ASP B 2 245 ? 138.722 159.576 126.341 1.00 86.15 245 ASP B CA 1
ATOM 5078 C C . ASP B 2 245 ? 138.839 158.406 127.308 1.00 89.34 245 ASP B C 1
ATOM 5079 O O . ASP B 2 245 ? 139.909 158.183 127.882 1.00 90.81 245 ASP B O 1
ATOM 5084 N N . TRP B 2 246 ? 137.754 157.651 127.511 1.00 89.60 246 TRP B N 1
ATOM 5085 C CA . TRP B 2 246 ? 137.836 156.509 128.419 1.00 86.04 246 TRP B CA 1
ATOM 5086 C C . TRP B 2 246 ? 138.836 155.477 127.913 1.00 87.02 246 TRP B C 1
ATOM 5087 O O . TRP B 2 246 ? 139.666 154.973 128.678 1.00 88.37 246 TRP B O 1
ATOM 5098 N N . TYR B 2 247 ? 138.773 155.153 126.619 1.00 85.66 247 TYR B N 1
ATOM 5099 C CA . TYR B 2 247 ? 139.687 154.164 126.060 1.00 78.02 247 TYR B CA 1
ATOM 5100 C C . TYR B 2 247 ? 141.122 154.671 126.062 1.00 78.30 247 TYR B C 1
ATOM 5101 O O . TYR B 2 247 ? 142.052 153.908 126.349 1.00 78.81 247 TYR B O 1
ATOM 5110 N N . TRP B 2 248 ? 141.329 155.950 125.739 1.00 82.03 248 TRP B N 1
ATOM 5111 C CA . TRP B 2 248 ? 142.690 156.477 125.735 1.00 81.27 248 TRP B CA 1
ATOM 5112 C C . TRP B 2 248 ? 143.262 156.581 127.143 1.00 81.48 248 TRP B C 1
ATOM 5113 O O . TRP B 2 248 ? 144.482 156.495 127.322 1.00 80.89 248 TRP B O 1
ATOM 5124 N N . LYS B 2 249 ? 142.406 156.771 128.150 1.00 85.72 249 LYS B N 1
ATOM 5125 C CA . LYS B 2 249 ? 142.878 156.811 129.530 1.00 84.52 249 LYS B CA 1
ATOM 5126 C C . LYS B 2 249 ? 143.267 155.422 130.020 1.00 85.04 249 LYS B C 1
ATOM 5127 O O . LYS B 2 249 ? 144.240 155.271 130.768 1.00 83.34 249 LYS B O 1
ATOM 5133 N N . ALA B 2 250 ? 142.521 154.396 129.606 1.00 85.94 250 ALA B N 1
ATOM 5134 C CA . ALA B 2 250 ? 142.821 153.029 130.009 1.00 82.22 250 ALA B CA 1
ATOM 5135 C C . ALA B 2 250 ? 144.056 152.466 129.318 1.00 83.36 250 ALA B C 1
ATOM 5136 O O . ALA B 2 250 ? 144.572 151.434 129.758 1.00 84.93 250 ALA B O 1
ATOM 5138 N N . PHE B 2 251 ? 144.539 153.113 128.258 1.00 85.00 251 PHE B N 1
ATOM 5139 C CA . PHE B 2 251 ? 145.713 152.647 127.525 1.00 81.94 251 PHE B CA 1
ATOM 5140 C C . PHE B 2 251 ? 146.979 153.296 128.080 1.00 81.88 251 PHE B C 1
ATOM 5141 O O . PHE B 2 251 ? 147.882 152.605 128.558 1.00 83.81 251 PHE B O 1
ATOM 5149 N N . LEU B 2 252 ? 147.048 154.623 128.029 1.00 80.34 252 LEU B N 1
ATOM 5150 C CA . LEU B 2 252 ? 148.282 155.326 128.318 1.00 79.44 252 LEU B CA 1
ATOM 5151 C C . LEU B 2 252 ? 148.646 155.202 129.796 1.00 79.70 252 LEU B C 1
ATOM 5152 O O . LEU B 2 252 ? 147.786 154.931 130.638 1.00 83.17 252 LEU B O 1
ATOM 5157 N N . PRO B 2 253 ? 149.926 155.371 130.130 1.00 79.97 253 PRO B N 1
ATOM 5158 C CA . PRO B 2 253 ? 150.331 155.323 131.540 1.00 88.39 253 PRO B CA 1
ATOM 5159 C C . PRO B 2 253 ? 149.635 156.400 132.358 1.00 95.28 253 PRO B C 1
ATOM 5160 O O . PRO B 2 253 ? 149.330 157.488 131.864 1.00 98.14 253 PRO B O 1
ATOM 5164 N N . GLU B 2 254 ? 149.369 156.071 133.622 1.00 96.39 254 GLU B N 1
ATOM 5165 C CA . GLU B 2 254 ? 148.702 157.007 134.518 1.00 96.79 254 GLU B CA 1
ATOM 5166 C C . GLU B 2 254 ? 149.518 158.286 134.656 1.00 97.56 254 GLU B C 1
ATOM 5167 O O . GLU B 2 254 ? 150.734 158.244 134.861 1.00 99.48 254 GLU B O 1
ATOM 5169 N N . GLY B 2 255 ? 148.840 159.425 134.550 1.00 97.15 255 GLY B N 1
ATOM 5170 C CA . GLY B 2 255 ? 149.515 160.704 134.575 1.00 99.57 255 GLY B CA 1
ATOM 5171 C C . GLY B 2 255 ? 150.029 161.173 133.235 1.00 100.83 255 GLY B C 1
ATOM 5172 O O . GLY B 2 255 ? 151.035 161.890 133.186 1.00 103.00 255 GLY B O 1
ATOM 5173 N N . GLU B 2 256 ? 149.373 160.790 132.140 1.00 98.57 256 GLU B N 1
ATOM 5174 C CA . GLU B 2 256 ? 149.784 161.183 130.802 1.00 94.09 256 GLU B CA 1
ATOM 5175 C C . GLU B 2 256 ? 148.579 161.675 130.016 1.00 90.86 256 GLU B C 1
ATOM 5176 O O . GLU B 2 256 ? 147.455 161.200 130.204 1.00 89.34 256 GLU B O 1
ATOM 5182 N N . ASP B 2 257 ? 148.829 162.632 129.129 1.00 91.08 257 ASP B N 1
ATOM 5183 C CA . ASP B 2 257 ? 147.793 163.217 128.293 1.00 91.13 257 ASP B CA 1
ATOM 5184 C C . ASP B 2 257 ? 147.756 162.503 126.941 1.00 93.00 257 ASP B C 1
ATOM 5185 O O . ASP B 2 257 ? 148.381 161.457 126.747 1.00 96.42 257 ASP B O 1
ATOM 5190 N N . ARG B 2 258 ? 147.015 163.066 125.990 1.00 88.10 258 ARG B N 1
ATOM 5191 C CA . ARG B 2 258 ? 146.856 162.475 124.670 1.00 83.06 258 ARG B CA 1
ATOM 5192 C C . ARG B 2 258 ? 147.923 162.927 123.682 1.00 85.33 258 ARG B C 1
ATOM 5193 O O . ARG B 2 258 ? 147.818 162.618 122.491 1.00 86.11 258 ARG B O 1
ATOM 5201 N N . GLU B 2 259 ? 148.934 163.660 124.140 1.00 86.72 259 GLU B N 1
ATOM 5202 C CA . GLU B 2 259 ? 150.081 164.010 123.315 1.00 89.61 259 GLU B CA 1
ATOM 5203 C C . GLU B 2 259 ? 151.245 163.045 123.487 1.00 91.55 259 GLU B C 1
ATOM 5204 O O . GLU B 2 259 ? 152.368 163.368 123.087 1.00 94.98 259 GLU B O 1
ATOM 5210 N N . HIS B 2 260 ? 151.005 161.879 124.080 1.00 92.03 260 HIS B N 1
ATOM 5211 C CA . HIS B 2 260 ? 152.006 160.828 124.087 1.00 94.52 260 HIS B CA 1
ATOM 5212 C C . HIS B 2 260 ? 152.250 160.355 122.654 1.00 92.21 260 HIS B C 1
ATOM 5213 O O . HIS B 2 260 ? 151.335 160.376 121.825 1.00 91.19 260 HIS B O 1
ATOM 5220 N N . PRO B 2 261 ? 153.479 159.946 122.327 1.00 89.87 261 PRO B N 1
ATOM 5221 C CA . PRO B 2 261 ? 153.747 159.486 120.954 1.00 88.48 261 PRO B CA 1
ATOM 5222 C C . PRO B 2 261 ? 152.875 158.321 120.517 1.00 86.70 261 PRO B C 1
ATOM 5223 O O . PRO B 2 261 ? 152.588 158.192 119.321 1.00 86.25 261 PRO B O 1
ATOM 5227 N N . ALA B 2 262 ? 152.445 157.466 121.448 1.00 86.99 262 ALA B N 1
ATOM 5228 C CA . ALA B 2 262 ? 151.537 156.381 121.096 1.00 85.71 262 ALA B CA 1
ATOM 5229 C C . ALA B 2 262 ? 150.168 156.890 120.664 1.00 84.56 262 ALA B C 1
ATOM 5230 O O . ALA B 2 262 ? 149.469 156.195 119.920 1.00 86.97 262 ALA B O 1
ATOM 5232 N N . CYS B 2 263 ? 149.771 158.079 121.115 1.00 82.45 263 CYS B N 1
ATOM 5233 C CA . CYS B 2 263 ? 148.501 158.683 120.729 1.00 82.76 263 CYS B CA 1
ATOM 5234 C C . CYS B 2 263 ? 148.622 159.551 119.481 1.00 89.29 263 CYS B C 1
ATOM 5235 O O . CYS B 2 263 ? 147.708 159.559 118.647 1.00 89.58 263 CYS B O 1
ATOM 5238 N N . ASN B 2 264 ? 149.722 160.277 119.338 1.00 91.00 264 ASN B N 1
ATOM 5239 C CA . ASN B 2 264 ? 149.918 161.200 118.218 1.00 89.78 264 ASN B CA 1
ATOM 5240 C C . ASN B 2 264 ? 151.349 161.064 117.716 1.00 93.06 264 ASN B C 1
ATOM 5241 O O . ASN B 2 264 ? 152.284 161.603 118.332 1.00 96.75 264 ASN B O 1
ATOM 5246 N N . PRO B 2 265 ? 151.564 160.344 116.612 1.00 90.09 265 PRO B N 1
ATOM 5247 C CA . PRO B 2 265 ? 152.932 160.200 116.088 1.00 90.66 265 PRO B CA 1
ATOM 5248 C C . PRO B 2 265 ? 153.564 161.519 115.692 1.00 95.17 265 PRO B C 1
ATOM 5249 O O . PRO B 2 265 ? 154.783 161.682 115.833 1.00 98.15 265 PRO B O 1
ATOM 5253 N N . PHE B 2 266 ? 152.772 162.468 115.198 1.00 97.34 266 PHE B N 1
ATOM 5254 C CA . PHE B 2 266 ? 153.287 163.767 114.767 1.00 97.52 266 PHE B CA 1
ATOM 5255 C C . PHE B 2 266 ? 153.192 164.780 115.909 1.00 98.44 266 PHE B C 1
ATOM 5256 O O . PHE B 2 266 ? 152.522 165.809 115.828 1.00 101.02 266 PHE B O 1
ATOM 5264 N N . SER B 2 267 ? 153.890 164.459 116.989 1.00 97.38 267 SER B N 1
ATOM 5265 C CA . SER B 2 267 ? 153.964 165.279 118.185 1.00 98.37 267 SER B CA 1
ATOM 5266 C C . SER B 2 267 ? 155.372 165.829 118.361 1.00 102.40 267 SER B C 1
ATOM 5267 O O . SER B 2 267 ? 156.338 165.272 117.828 1.00 103.65 267 SER B O 1
ATOM 5270 N N . PRO B 2 268 ? 155.528 166.939 119.090 1.00 101.26 268 PRO B N 1
ATOM 5271 C CA . PRO B 2 268 ? 156.878 167.493 119.289 1.00 102.33 268 PRO B CA 1
ATOM 5272 C C . PRO B 2 268 ? 157.842 166.525 119.952 1.00 105.02 268 PRO B C 1
ATOM 5273 O O . PRO B 2 268 ? 159.045 166.573 119.667 1.00 105.99 268 PRO B O 1
ATOM 5277 N N . ARG B 2 269 ? 157.354 165.647 120.827 1.00 105.86 269 ARG B N 1
ATOM 5278 C CA . ARG B 2 269 ? 158.214 164.666 121.477 1.00 105.54 269 ARG B CA 1
ATOM 5279 C C . ARG B 2 269 ? 158.503 163.454 120.602 1.00 109.71 269 ARG B C 1
ATOM 5280 O O . ARG B 2 269 ? 159.412 162.682 120.926 1.00 110.90 269 ARG B O 1
ATOM 5282 N N . GLY B 2 270 ? 157.762 163.268 119.509 1.00 112.36 270 GLY B N 1
ATOM 5283 C CA . GLY B 2 270 ? 157.984 162.126 118.651 1.00 113.64 270 GLY B CA 1
ATOM 5284 C C . GLY B 2 270 ? 159.119 162.337 117.666 1.00 115.32 270 GLY B C 1
ATOM 5285 O O . GLY B 2 270 ? 159.485 163.459 117.319 1.00 115.50 270 GLY B O 1
ATOM 5286 N N . LYS B 2 271 ? 159.684 161.221 117.211 1.00 113.25 271 LYS B N 1
ATOM 5287 C CA . LYS B 2 271 ? 160.773 161.259 116.247 1.00 108.85 271 LYS B CA 1
ATOM 5288 C C . LYS B 2 271 ? 160.242 161.548 114.849 1.00 108.25 271 LYS B C 1
ATOM 5289 O O . LYS B 2 271 ? 159.185 161.048 114.453 1.00 107.77 271 LYS B O 1
ATOM 5291 N N . SER B 2 272 ? 160.983 162.363 114.103 1.00 105.60 272 SER B N 1
ATOM 5292 C CA . SER B 2 272 ? 160.579 162.716 112.750 1.00 100.48 272 SER B CA 1
ATOM 5293 C C . SER B 2 272 ? 160.741 161.526 111.812 1.00 97.79 272 SER B C 1
ATOM 5294 O O . SER B 2 272 ? 161.731 160.792 111.877 1.00 98.25 272 SER B O 1
ATOM 5296 N N . LEU B 2 273 ? 159.756 161.339 110.931 1.00 96.04 273 LEU B N 1
ATOM 5297 C CA . LEU B 2 273 ? 159.805 160.248 109.967 1.00 93.74 273 LEU B CA 1
ATOM 5298 C C . LEU B 2 273 ? 160.735 160.537 108.797 1.00 96.99 273 LEU B C 1
ATOM 5299 O O . LEU B 2 273 ? 161.136 159.600 108.098 1.00 98.30 273 LEU B O 1
ATOM 5304 N N . GLU B 2 274 ? 161.081 161.800 108.565 1.00 97.82 274 GLU B N 1
ATOM 5305 C CA . GLU B 2 274 ? 161.985 162.140 107.475 1.00 98.04 274 GLU B CA 1
ATOM 5306 C C . GLU B 2 274 ? 163.387 161.621 107.764 1.00 99.06 274 GLU B C 1
ATOM 5307 O O . GLU B 2 274 ? 163.884 161.717 108.889 1.00 102.27 274 GLU B O 1
ATOM 5309 N N . GLY B 2 275 ? 164.026 161.068 106.735 1.00 96.11 275 GLY B N 1
ATOM 5310 C CA . GLY B 2 275 ? 165.346 160.492 106.875 1.00 94.08 275 GLY B CA 1
ATOM 5311 C C . GLY B 2 275 ? 165.374 159.065 107.373 1.00 94.58 275 GLY B C 1
ATOM 5312 O O . GLY B 2 275 ? 166.466 158.514 107.561 1.00 96.65 275 GLY B O 1
ATOM 5313 N N . VAL B 2 276 ? 164.215 158.447 107.593 1.00 94.24 276 VAL B N 1
ATOM 5314 C CA . VAL B 2 276 ? 164.133 157.081 108.087 1.00 91.26 276 VAL B CA 1
ATOM 5315 C C . VAL B 2 276 ? 163.355 156.241 107.083 1.00 87.15 276 VAL B C 1
ATOM 5316 O O . VAL B 2 276 ? 162.563 156.750 106.285 1.00 85.44 276 VAL B O 1
ATOM 5318 N N . SER B 2 277 ? 163.592 154.933 107.132 1.00 87.99 277 SER B N 1
ATOM 5319 C CA . SER B 2 277 ? 162.945 154.006 106.215 1.00 80.83 277 SER B CA 1
ATOM 5320 C C . SER B 2 277 ? 161.549 153.660 106.713 1.00 75.97 277 SER B C 1
ATOM 5321 O O . SER B 2 277 ? 161.358 153.353 107.894 1.00 79.22 277 SER B O 1
ATOM 5324 N N . PHE B 2 278 ? 160.571 153.710 105.808 1.00 71.16 278 PHE B N 1
ATOM 5325 C CA . PHE B 2 278 ? 159.199 153.378 106.126 1.00 72.53 278 PHE B CA 1
ATOM 5326 C C . PHE B 2 278 ? 158.569 152.840 104.848 1.00 73.92 278 PHE B C 1
ATOM 5327 O O . PHE B 2 278 ? 158.745 153.451 103.782 1.00 78.21 278 PHE B O 1
ATOM 5335 N N . PRO B 2 279 ? 157.848 151.726 104.913 1.00 69.21 279 PRO B N 1
ATOM 5336 C CA . PRO B 2 279 ? 157.242 151.163 103.702 1.00 71.30 279 PRO B CA 1
ATOM 5337 C C . PRO B 2 279 ? 156.048 151.986 103.241 1.00 75.77 279 PRO B C 1
ATOM 5338 O O . PRO B 2 279 ? 155.571 152.894 103.924 1.00 79.17 279 PRO B O 1
ATOM 5342 N N . LYS B 2 280 ? 155.568 151.650 102.048 1.00 69.58 280 LYS B N 1
ATOM 5343 C CA . LYS B 2 280 ? 154.369 152.279 101.519 1.00 68.19 280 LYS B CA 1
ATOM 5344 C C . LYS B 2 280 ? 153.156 151.885 102.356 1.00 70.77 280 LYS B C 1
ATOM 5345 O O . LYS B 2 280 ? 153.143 150.855 103.035 1.00 76.47 280 LYS B O 1
ATOM 5347 N N . SER B 2 281 ? 152.124 152.722 102.304 1.00 66.93 281 SER B N 1
ATOM 5348 C CA . SER B 2 281 ? 150.953 152.520 103.141 1.00 66.98 281 SER B CA 1
ATOM 5349 C C . SER B 2 281 ? 149.685 152.840 102.365 1.00 62.85 281 SER B C 1
ATOM 5350 O O . SER B 2 281 ? 149.693 153.638 101.425 1.00 64.38 281 SER B O 1
ATOM 5353 N N . LEU B 2 282 ? 148.595 152.198 102.777 1.00 63.30 282 LEU B N 1
ATOM 5354 C CA . LEU B 2 282 ? 147.264 152.432 102.228 1.00 61.16 282 LEU B CA 1
ATOM 5355 C C . LEU B 2 282 ? 146.327 152.694 103.398 1.00 65.86 282 LEU B C 1
ATOM 5356 O O . LEU B 2 282 ? 146.018 151.777 104.167 1.00 67.72 282 LEU B O 1
ATOM 5361 N N . VAL B 2 283 ? 145.884 153.940 103.533 1.00 64.25 283 VAL B N 1
ATOM 5362 C CA . VAL B 2 283 ? 145.034 154.369 104.637 1.00 63.84 283 VAL B CA 1
ATOM 5363 C C . VAL B 2 283 ? 143.612 154.507 104.115 1.00 60.69 283 VAL B C 1
ATOM 5364 O O . VAL B 2 283 ? 143.374 155.201 103.120 1.00 62.31 283 VAL B O 1
ATOM 5368 N N . VAL B 2 284 ? 142.664 153.852 104.779 1.00 61.48 284 VAL B N 1
ATOM 5369 C CA . VAL B 2 284 ? 141.251 153.952 104.430 1.00 62.07 284 VAL B CA 1
ATOM 5370 C C . VAL B 2 284 ? 140.556 154.751 105.522 1.00 69.43 284 VAL B C 1
ATOM 5371 O O . VAL B 2 284 ? 140.620 154.390 106.704 1.00 73.19 284 VAL B O 1
ATOM 5375 N N . VAL B 2 285 ? 139.894 155.835 105.128 1.00 67.65 285 VAL B N 1
ATOM 5376 C CA . VAL B 2 285 ? 139.293 156.786 106.056 1.00 65.36 285 VAL B CA 1
ATOM 5377 C C . VAL B 2 285 ? 137.800 156.850 105.776 1.00 65.16 285 VAL B C 1
ATOM 5378 O O . VAL B 2 285 ? 137.388 157.101 104.637 1.00 67.63 285 VAL B O 1
ATOM 5382 N N . ALA B 2 286 ? 136.992 156.630 106.810 1.00 68.63 286 ALA B N 1
ATOM 5383 C CA . ALA B 2 286 ? 135.544 156.750 106.701 1.00 71.82 286 ALA B CA 1
ATOM 5384 C C . ALA B 2 286 ? 135.129 158.183 107.008 1.00 77.51 286 ALA B C 1
ATOM 5385 O O . ALA B 2 286 ? 135.508 158.738 108.044 1.00 77.13 286 ALA B O 1
ATOM 5387 N N . GLY B 2 287 ? 134.354 158.777 106.100 1.00 76.26 287 GLY B N 1
ATOM 5388 C CA . GLY B 2 287 ? 134.006 160.182 106.239 1.00 74.43 287 GLY B CA 1
ATOM 5389 C C . GLY B 2 287 ? 133.097 160.469 107.418 1.00 79.44 287 GLY B C 1
ATOM 5390 O O . GLY B 2 287 ? 133.287 161.457 108.132 1.00 84.13 287 GLY B O 1
ATOM 5391 N N . LEU B 2 288 ? 132.101 159.611 107.645 1.00 76.88 288 LEU B N 1
ATOM 5392 C CA . LEU B 2 288 ? 131.068 159.864 108.644 1.00 76.23 288 LEU B CA 1
ATOM 5393 C C . LEU B 2 288 ? 131.450 159.375 110.035 1.00 80.30 288 LEU B C 1
ATOM 5394 O O . LEU B 2 288 ? 130.563 159.102 110.855 1.00 84.20 288 LEU B O 1
ATOM 5399 N N . ASP B 2 289 ? 132.740 159.251 110.325 1.00 80.73 289 ASP B N 1
ATOM 5400 C CA . ASP B 2 289 ? 133.206 158.907 111.657 1.00 81.22 289 ASP B CA 1
ATOM 5401 C C . ASP B 2 289 ? 133.848 160.115 112.335 1.00 80.58 289 ASP B C 1
ATOM 5402 O O . ASP B 2 289 ? 134.299 161.062 111.685 1.00 82.01 289 ASP B O 1
ATOM 5407 N N . LEU B 2 290 ? 133.840 160.080 113.669 1.00 78.21 290 LEU B N 1
ATOM 5408 C CA . LEU B 2 290 ? 134.242 161.234 114.471 1.00 82.58 290 LEU B CA 1
ATOM 5409 C C . LEU B 2 290 ? 135.742 161.495 114.406 1.00 80.80 290 LEU B C 1
ATOM 5410 O O . LEU B 2 290 ? 136.177 162.640 114.564 1.00 86.85 290 LEU B O 1
ATOM 5415 N N . ILE B 2 291 ? 136.539 160.456 114.173 1.00 76.52 291 ILE B N 1
ATOM 5416 C CA . ILE B 2 291 ? 137.994 160.557 114.145 1.00 77.62 291 ILE B CA 1
ATOM 5417 C C . ILE B 2 291 ? 138.481 160.720 112.706 1.00 81.53 291 ILE B C 1
ATOM 5418 O O . ILE B 2 291 ? 139.605 160.335 112.361 1.00 83.74 291 ILE B O 1
ATOM 5423 N N . ARG B 2 292 ? 137.640 161.313 111.856 1.00 78.97 292 ARG B N 1
ATOM 5424 C CA . ARG B 2 292 ? 138.021 161.542 110.464 1.00 74.63 292 ARG B CA 1
ATOM 5425 C C . ARG B 2 292 ? 139.190 162.515 110.359 1.00 71.96 292 ARG B C 1
ATOM 5426 O O . ARG B 2 292 ? 140.147 162.281 109.608 1.00 76.52 292 ARG B O 1
ATOM 5434 N N . ASP B 2 293 ? 139.127 163.618 111.109 1.00 69.57 293 ASP B N 1
ATOM 5435 C CA . ASP B 2 293 ? 140.135 164.666 110.980 1.00 72.63 293 ASP B CA 1
ATOM 5436 C C . ASP B 2 293 ? 141.510 164.174 111.408 1.00 72.38 293 ASP B C 1
ATOM 5437 O O . ASP B 2 293 ? 142.519 164.520 110.785 1.00 74.81 293 ASP B O 1
ATOM 5442 N N . TRP B 2 294 ? 141.575 163.372 112.472 1.00 72.33 294 TRP B N 1
ATOM 5443 C CA . TRP B 2 294 ? 142.861 162.836 112.908 1.00 75.67 294 TRP B CA 1
ATOM 5444 C C . TRP B 2 294 ? 143.449 161.887 111.869 1.00 77.91 294 TRP B C 1
ATOM 5445 O O . TRP B 2 294 ? 144.661 161.901 111.622 1.00 77.29 294 TRP B O 1
ATOM 5456 N N . GLN B 2 295 ? 142.606 161.056 111.252 1.00 76.98 295 GLN B N 1
ATOM 5457 C CA . GLN B 2 295 ? 143.078 160.167 110.195 1.00 71.51 295 GLN B CA 1
ATOM 5458 C C . GLN B 2 295 ? 143.625 160.962 109.014 1.00 72.44 295 GLN B C 1
ATOM 5459 O O . GLN B 2 295 ? 144.690 160.640 108.469 1.00 74.65 295 GLN B O 1
ATOM 5465 N N . LEU B 2 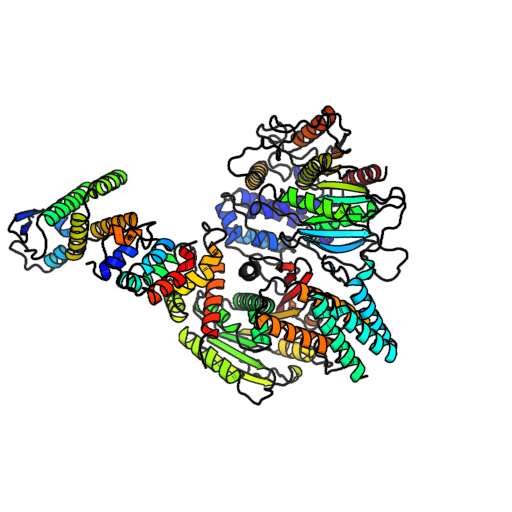296 ? 142.905 162.009 108.605 1.00 72.40 296 LEU B N 1
ATOM 5466 C CA . LEU B 2 296 ? 143.378 162.837 107.499 1.00 69.08 296 LEU B CA 1
ATOM 5467 C C . LEU B 2 296 ? 144.673 163.554 107.863 1.00 73.56 296 LEU B C 1
ATOM 5468 O O . LEU B 2 296 ? 145.566 163.703 107.022 1.00 77.46 296 LEU B O 1
ATOM 5473 N N . ALA B 2 297 ? 144.791 164.010 109.112 1.00 73.21 297 ALA B N 1
ATOM 5474 C CA . ALA B 2 297 ? 146.025 164.648 109.552 1.00 71.85 297 ALA B CA 1
ATOM 5475 C C . ALA B 2 297 ? 147.192 163.673 109.506 1.00 77.62 297 ALA B C 1
ATOM 5476 O O . ALA B 2 297 ? 148.299 164.040 109.101 1.00 80.11 297 ALA B O 1
ATOM 5478 N N . TYR B 2 298 ? 146.963 162.425 109.920 1.00 80.74 298 TYR B N 1
ATOM 5479 C CA . TYR B 2 298 ? 148.013 161.413 109.839 1.00 83.70 298 TYR B CA 1
ATOM 5480 C C . TYR B 2 298 ? 148.416 161.149 108.393 1.00 81.33 298 TYR B C 1
ATOM 5481 O O . TYR B 2 298 ? 149.608 161.022 108.083 1.00 82.09 298 TYR B O 1
ATOM 5490 N N . ALA B 2 299 ? 147.434 161.064 107.492 1.00 78.97 299 ALA B N 1
ATOM 5491 C CA . ALA B 2 299 ? 147.743 160.833 106.083 1.00 78.46 299 ALA B CA 1
ATOM 5492 C C . ALA B 2 299 ? 148.553 161.983 105.494 1.00 77.60 299 ALA B C 1
ATOM 5493 O O . ALA B 2 299 ? 149.535 161.758 104.774 1.00 80.01 299 ALA B O 1
ATOM 5495 N N . GLU B 2 300 ? 148.160 163.223 105.789 1.00 78.79 300 GLU B N 1
ATOM 5496 C CA . GLU B 2 300 ? 148.913 164.371 105.293 1.00 81.39 300 GLU B CA 1
ATOM 5497 C C . GLU B 2 300 ? 150.297 164.463 105.925 1.00 79.52 300 GLU B C 1
ATOM 5498 O O . GLU B 2 300 ? 151.245 164.901 105.266 1.00 79.95 300 GLU B O 1
ATOM 5504 N N . GLY B 2 301 ? 150.438 164.060 107.188 1.00 78.31 301 GLY B N 1
ATOM 5505 C CA . GLY B 2 301 ? 151.762 164.001 107.785 1.00 78.87 301 GLY B CA 1
ATOM 5506 C C . GLY B 2 301 ? 152.655 162.986 107.099 1.00 82.20 301 GLY B C 1
ATOM 5507 O O . GLY B 2 301 ? 153.841 163.240 106.871 1.00 80.57 301 GLY B O 1
ATOM 5508 N N . LEU B 2 302 ? 152.096 161.822 106.758 1.00 85.44 302 LEU B N 1
ATOM 5509 C CA . LEU B 2 302 ? 152.850 160.840 105.985 1.00 82.57 302 LEU B CA 1
ATOM 5510 C C . LEU B 2 302 ? 153.243 161.399 104.624 1.00 80.74 302 LEU B C 1
ATOM 5511 O O . LEU B 2 302 ? 154.373 161.197 104.164 1.00 81.61 302 LEU B O 1
ATOM 5516 N N . LYS B 2 303 ? 152.319 162.100 103.964 1.00 81.81 303 LYS B N 1
ATOM 5517 C CA . LYS B 2 303 ? 152.621 162.684 102.659 1.00 78.81 303 LYS B CA 1
ATOM 5518 C C . LYS B 2 303 ? 153.737 163.717 102.755 1.00 77.65 303 LYS B C 1
ATOM 5519 O O . LYS B 2 303 ? 154.641 163.747 101.912 1.00 74.96 303 LYS B O 1
ATOM 5525 N N . LYS B 2 304 ? 153.692 164.573 103.777 1.00 82.37 304 LYS B N 1
ATOM 5526 C CA . LYS B 2 304 ? 154.697 165.615 103.940 1.00 81.96 304 LYS B CA 1
ATOM 5527 C C . LYS B 2 304 ? 156.029 165.081 104.448 1.00 79.05 304 LYS B C 1
ATOM 5528 O O . LYS B 2 304 ? 157.057 165.740 104.260 1.00 79.06 304 LYS B O 1
ATOM 5530 N N . ALA B 2 305 ? 156.038 163.908 105.086 1.00 76.63 305 ALA B N 1
ATOM 5531 C CA . ALA B 2 305 ? 157.287 163.344 105.580 1.00 79.82 305 ALA B CA 1
ATOM 5532 C C . ALA B 2 305 ? 158.177 162.829 104.457 1.00 82.96 305 ALA B C 1
ATOM 5533 O O . ALA B 2 305 ? 159.376 162.629 104.676 1.00 83.85 305 ALA B O 1
ATOM 5535 N N . GLY B 2 306 ? 157.623 162.615 103.267 1.00 80.74 306 GLY B N 1
ATOM 5536 C CA . GLY B 2 306 ? 158.376 162.100 102.144 1.00 75.86 306 GLY B CA 1
ATOM 5537 C C . GLY B 2 306 ? 158.149 160.638 101.824 1.00 79.45 306 GLY B C 1
ATOM 5538 O O . GLY B 2 306 ? 158.819 160.110 100.929 1.00 80.37 306 GLY B O 1
ATOM 5539 N N . GLN B 2 307 ? 157.233 159.969 102.516 1.00 81.16 307 GLN B N 1
ATOM 5540 C CA . GLN B 2 307 ? 156.943 158.563 102.285 1.00 79.08 307 GLN B CA 1
ATOM 5541 C C . GLN B 2 307 ? 155.702 158.418 101.414 1.00 75.17 307 GLN B C 1
ATOM 5542 O O . GLN B 2 307 ? 154.776 159.231 101.480 1.00 79.25 307 GLN B O 1
ATOM 5548 N N . GLU B 2 308 ? 155.694 157.373 100.591 1.00 71.47 308 GLU B N 1
ATOM 5549 C CA . GLU B 2 308 ? 154.556 157.119 99.719 1.00 71.36 308 GLU B CA 1
ATOM 5550 C C . GLU B 2 308 ? 153.326 156.750 100.537 1.00 70.06 308 GLU B C 1
ATOM 5551 O O . GLU B 2 308 ? 153.408 155.992 101.507 1.00 75.93 308 GLU B O 1
ATOM 5557 N N . VAL B 2 309 ? 152.178 157.293 100.138 1.00 67.59 309 VAL B N 1
ATOM 5558 C CA . VAL B 2 309 ? 150.915 157.024 100.815 1.00 66.86 309 VAL B CA 1
ATOM 5559 C C . VAL B 2 309 ? 149.764 157.307 99.859 1.00 63.57 309 VAL B C 1
ATOM 5560 O O . VAL B 2 309 ? 149.753 158.331 99.167 1.00 66.95 309 VAL B O 1
ATOM 5564 N N . LYS B 2 310 ? 148.797 156.398 99.803 1.00 57.93 310 LYS B N 1
ATOM 5565 C CA . LYS B 2 310 ? 147.615 156.557 98.969 1.00 56.48 310 LYS B CA 1
ATOM 5566 C C . LYS B 2 310 ? 146.391 156.711 99.860 1.00 60.55 310 LYS B C 1
ATOM 5567 O O . LYS B 2 310 ? 146.152 155.880 100.743 1.00 61.61 310 LYS B O 1
ATOM 5573 N N . LEU B 2 311 ? 145.623 157.769 99.627 1.00 64.10 311 LEU B N 1
ATOM 5574 C CA . LEU B 2 311 ? 144.445 158.076 100.427 1.00 59.25 311 LEU B CA 1
ATOM 5575 C C . LEU B 2 311 ? 143.192 157.579 99.723 1.00 57.41 311 LEU B C 1
ATOM 5576 O O . LEU B 2 311 ? 143.015 157.807 98.521 1.00 64.24 311 LEU B O 1
ATOM 5581 N N . MET B 2 312 ? 142.325 156.908 100.474 1.00 51.42 312 MET B N 1
ATOM 5582 C CA . MET B 2 312 ? 141.028 156.448 99.987 1.00 57.02 312 MET B CA 1
ATOM 5583 C C . MET B 2 312 ? 139.964 157.054 100.896 1.00 60.33 312 MET B C 1
ATOM 5584 O O . MET B 2 312 ? 139.561 156.444 101.889 1.00 64.54 312 MET B O 1
ATOM 5589 N N . HIS B 2 313 ? 139.511 158.258 100.552 1.00 60.97 313 HIS B N 1
ATOM 5590 C CA . HIS B 2 313 ? 138.507 158.955 101.347 1.00 60.15 313 HIS B CA 1
ATOM 5591 C C . HIS B 2 313 ? 137.133 158.398 100.999 1.00 57.56 313 HIS B C 1
ATOM 5592 O O . HIS B 2 313 ? 136.751 158.358 99.824 1.00 59.44 313 HIS B O 1
ATOM 5599 N N . LEU B 2 314 ? 136.400 157.958 102.020 1.00 60.60 314 LEU B N 1
ATOM 5600 C CA . LEU B 2 314 ? 135.126 157.277 101.840 1.00 62.25 314 LEU B CA 1
ATOM 5601 C C . LEU B 2 314 ? 134.015 158.279 102.140 1.00 66.27 314 LEU B C 1
ATOM 5602 O O . LEU B 2 314 ? 133.911 158.773 103.266 1.00 70.92 314 LEU B O 1
ATOM 5607 N N . GLU B 2 315 ? 133.188 158.580 101.136 1.00 62.80 315 GLU B N 1
ATOM 5608 C CA . GLU B 2 315 ? 132.316 159.748 101.228 1.00 60.28 315 GLU B CA 1
ATOM 5609 C C . GLU B 2 315 ? 131.174 159.539 102.215 1.00 60.99 315 GLU B C 1
ATOM 5610 O O . GLU B 2 315 ? 130.835 160.452 102.975 1.00 64.83 315 GLU B O 1
ATOM 5612 N N . LYS B 2 316 ? 130.564 158.358 102.219 1.00 61.58 316 LYS B N 1
ATOM 5613 C CA . LYS B 2 316 ? 129.347 158.119 102.988 1.00 62.24 316 LYS B CA 1
ATOM 5614 C C . LYS B 2 316 ? 129.410 156.786 103.713 1.00 70.23 316 LYS B C 1
ATOM 5615 O O . LYS B 2 316 ? 128.424 156.047 103.783 1.00 73.35 316 LYS B O 1
ATOM 5617 N N . ALA B 2 317 ? 130.571 156.458 104.268 1.00 71.74 317 ALA B N 1
ATOM 5618 C CA . ALA B 2 317 ? 130.765 155.225 105.014 1.00 71.37 317 ALA B CA 1
ATOM 5619 C C . ALA B 2 317 ? 131.014 155.534 106.482 1.00 76.47 317 ALA B C 1
ATOM 5620 O O . ALA B 2 317 ? 131.682 156.517 106.819 1.00 78.13 317 ALA B O 1
ATOM 5622 N N . THR B 2 318 ? 130.477 154.684 107.346 1.00 79.48 318 THR B N 1
ATOM 5623 C CA . THR B 2 318 ? 130.617 154.793 108.787 1.00 79.81 318 THR B CA 1
ATOM 5624 C C . THR B 2 318 ? 131.608 153.747 109.285 1.00 80.54 318 THR B C 1
ATOM 5625 O O . THR B 2 318 ? 132.233 153.022 108.505 1.00 84.47 318 THR B O 1
ATOM 5629 N N . VAL B 2 319 ? 131.751 153.677 110.608 1.00 81.54 319 VAL B N 1
ATOM 5630 C CA . VAL B 2 319 ? 132.626 152.680 111.209 1.00 85.68 319 VAL B CA 1
ATOM 5631 C C . VAL B 2 319 ? 132.031 151.289 111.020 1.00 86.59 319 VAL B C 1
ATOM 5632 O O . VAL B 2 319 ? 130.807 151.108 110.966 1.00 84.70 319 VAL B O 1
ATOM 5636 N N . GLY B 2 320 ? 132.907 150.296 110.917 1.00 89.04 320 GLY B N 1
ATOM 5637 C CA . GLY B 2 320 ? 132.470 148.926 110.711 1.00 86.25 320 GLY B CA 1
ATOM 5638 C C . GLY B 2 320 ? 131.814 148.678 109.371 1.00 84.04 320 GLY B C 1
ATOM 5639 O O . GLY B 2 320 ? 130.849 147.908 109.290 1.00 86.88 320 GLY B O 1
ATOM 5640 N N . PHE B 2 321 ? 132.309 149.320 108.314 1.00 79.01 321 PHE B N 1
ATOM 5641 C CA . PHE B 2 321 ? 131.799 149.093 106.970 1.00 75.76 321 PHE B CA 1
ATOM 5642 C C . PHE B 2 321 ? 132.376 147.843 106.322 1.00 76.97 321 PHE B C 1
ATOM 5643 O O . PHE B 2 321 ? 131.862 147.410 105.285 1.00 77.88 321 PHE B O 1
ATOM 5651 N N . TYR B 2 322 ? 133.424 147.256 106.903 1.00 77.26 322 TYR B N 1
ATOM 5652 C CA . TYR B 2 322 ? 134.085 146.083 106.345 1.00 73.87 322 TYR B CA 1
ATOM 5653 C C . TYR B 2 322 ? 133.710 144.802 107.082 1.00 74.94 322 TYR B C 1
ATOM 5654 O O . TYR B 2 322 ? 134.508 143.860 107.138 1.00 78.48 322 TYR B O 1
ATOM 5663 N N . LEU B 2 323 ? 132.507 144.749 107.656 1.00 73.94 323 LEU B N 1
ATOM 5664 C CA . LEU B 2 323 ? 132.050 143.574 108.380 1.00 73.88 323 LEU B CA 1
ATOM 5665 C C . LEU B 2 323 ? 130.930 142.821 107.679 1.00 72.77 323 LEU B C 1
ATOM 5666 O O . LEU B 2 323 ? 130.683 141.661 108.022 1.00 73.89 323 LEU B O 1
ATOM 5671 N N . LEU B 2 324 ? 130.251 143.443 106.715 1.00 74.07 324 LEU B N 1
ATOM 5672 C CA . LEU B 2 324 ? 129.206 142.789 105.945 1.00 76.22 324 LEU B CA 1
ATOM 5673 C C . LEU B 2 324 ? 129.401 143.113 104.469 1.00 81.50 324 LEU B C 1
ATOM 5674 O O . LEU B 2 324 ? 129.768 144.247 104.124 1.00 82.66 324 LEU B O 1
ATOM 5679 N N . PRO B 2 325 ? 129.171 142.144 103.580 1.00 79.53 325 PRO B N 1
ATOM 5680 C CA . PRO B 2 325 ? 129.400 142.381 102.149 1.00 78.80 325 PRO B CA 1
ATOM 5681 C C . PRO B 2 325 ? 128.178 142.920 101.423 1.00 81.50 325 PRO B C 1
ATOM 5682 O O . PRO B 2 325 ? 128.133 142.907 100.189 1.00 85.01 325 PRO B O 1
ATOM 5686 N N . ASN B 2 326 ? 127.184 143.395 102.168 1.00 81.45 326 ASN B N 1
ATOM 5687 C CA . ASN B 2 326 ? 125.933 143.854 101.579 1.00 82.08 326 ASN B CA 1
ATOM 5688 C C . ASN B 2 326 ? 125.973 145.313 101.144 1.00 80.36 326 ASN B C 1
ATOM 5689 O O . ASN B 2 326 ? 124.952 145.830 100.679 1.00 79.81 326 ASN B O 1
ATOM 5694 N N . ASN B 2 327 ? 127.108 145.990 101.291 1.00 79.98 327 ASN B N 1
ATOM 5695 C CA . ASN B 2 327 ? 127.266 147.368 100.848 1.00 79.17 327 ASN B CA 1
ATOM 5696 C C . ASN B 2 327 ? 128.215 147.414 99.654 1.00 80.52 327 ASN B C 1
ATOM 5697 O O . ASN B 2 327 ? 128.766 146.397 99.226 1.00 80.79 327 ASN B O 1
ATOM 5702 N N . ASN B 2 328 ? 128.421 148.620 99.123 1.00 79.17 328 ASN B N 1
ATOM 5703 C CA . ASN B 2 328 ? 129.204 148.795 97.907 1.00 80.20 328 ASN B CA 1
ATOM 5704 C C . ASN B 2 328 ? 130.659 149.155 98.159 1.00 80.00 328 ASN B C 1
ATOM 5705 O O . ASN B 2 328 ? 131.482 149.003 97.251 1.00 81.65 328 ASN B O 1
ATOM 5710 N N . HIS B 2 329 ? 130.997 149.634 99.354 1.00 79.08 329 HIS B N 1
ATOM 5711 C CA . HIS B 2 329 ? 132.364 150.073 99.597 1.00 81.06 329 HIS B CA 1
ATOM 5712 C C . HIS B 2 329 ? 133.265 148.897 99.962 1.00 82.13 329 HIS B C 1
ATOM 5713 O O . HIS B 2 329 ? 134.490 148.981 99.805 1.00 82.18 329 HIS B O 1
ATOM 5720 N N . PHE B 2 330 ? 132.674 147.814 100.473 1.00 80.39 330 PHE B N 1
ATOM 5721 C CA . PHE B 2 330 ? 133.428 146.603 100.786 1.00 78.56 330 PHE B CA 1
ATOM 5722 C C . PHE B 2 330 ? 134.174 146.099 99.560 1.00 79.00 330 PHE B C 1
ATOM 5723 O O . PHE B 2 330 ? 135.365 145.769 99.629 1.00 80.06 330 PHE B O 1
ATOM 5731 N N . HIS B 2 331 ? 133.478 146.037 98.422 1.00 79.32 331 HIS B N 1
ATOM 5732 C CA . HIS B 2 331 ? 134.098 145.563 97.193 1.00 77.15 331 HIS B CA 1
ATOM 5733 C C . HIS B 2 331 ? 135.235 146.480 96.763 1.00 74.56 331 HIS B C 1
ATOM 5734 O O . HIS B 2 331 ? 136.297 146.006 96.344 1.00 77.02 331 HIS B O 1
ATOM 5741 N N . ASN B 2 332 ? 135.034 147.796 96.867 1.00 70.18 332 ASN B N 1
ATOM 5742 C CA . ASN B 2 332 ? 136.082 148.737 96.480 1.00 73.56 332 ASN B CA 1
ATOM 5743 C C . ASN B 2 332 ? 137.320 148.577 97.352 1.00 72.85 332 ASN B C 1
ATOM 5744 O O . ASN B 2 332 ? 138.448 148.555 96.844 1.00 77.49 332 ASN B O 1
ATOM 5749 N N . VAL B 2 333 ? 137.129 148.455 98.669 1.00 68.21 333 VAL B N 1
ATOM 5750 C CA . VAL B 2 333 ? 138.269 148.296 99.570 1.00 72.19 333 VAL B CA 1
ATOM 5751 C C . VAL B 2 333 ? 139.003 146.994 99.283 1.00 76.18 333 VAL B C 1
ATOM 5752 O O . VAL B 2 333 ? 140.238 146.964 99.220 1.00 76.51 333 VAL B O 1
ATOM 5756 N N . MET B 2 334 ? 138.263 145.895 99.106 1.00 78.47 334 MET B N 1
ATOM 5757 C CA . MET B 2 334 ? 138.916 144.620 98.827 1.00 73.21 334 MET B CA 1
ATOM 5758 C C . MET B 2 334 ? 139.679 144.655 97.508 1.00 71.96 334 MET B C 1
ATOM 5759 O O . MET B 2 334 ? 140.812 144.162 97.429 1.00 73.92 334 MET B O 1
ATOM 5764 N N . ASP B 2 335 ? 139.084 145.239 96.464 1.00 69.47 335 ASP B N 1
ATOM 5765 C CA . ASP B 2 335 ? 139.777 145.333 95.184 1.00 67.14 335 ASP B CA 1
ATOM 5766 C C . ASP B 2 335 ? 141.037 146.179 95.305 1.00 67.75 335 ASP B C 1
ATOM 5767 O O . ASP B 2 335 ? 142.086 145.832 94.745 1.00 72.91 335 ASP B O 1
ATOM 5772 N N . GLU B 2 336 ? 140.957 147.290 96.040 1.00 65.19 336 GLU B N 1
ATOM 5773 C CA . GLU B 2 336 ? 142.125 148.149 96.193 1.00 67.01 336 GLU B CA 1
ATOM 5774 C C . GLU B 2 336 ? 143.234 147.438 96.959 1.00 67.88 336 GLU B C 1
ATOM 5775 O O . GLU B 2 336 ? 144.412 147.557 96.604 1.00 68.80 336 GLU B O 1
ATOM 5781 N N . ILE B 2 337 ? 142.881 146.685 98.004 1.00 68.63 337 ILE B N 1
ATOM 5782 C CA . ILE B 2 337 ? 143.894 145.933 98.742 1.00 68.45 337 ILE B CA 1
ATOM 5783 C C . ILE B 2 337 ? 144.537 144.875 97.853 1.00 70.52 337 ILE B C 1
ATOM 5784 O O . ILE B 2 337 ? 145.763 144.697 97.866 1.00 69.41 337 ILE B O 1
ATOM 5789 N N . SER B 2 338 ? 143.725 144.150 97.075 1.00 71.39 338 SER B N 1
ATOM 5790 C CA . SER B 2 338 ? 144.279 143.132 96.186 1.00 66.50 338 SER B CA 1
ATOM 5791 C C . SER B 2 338 ? 145.226 143.749 95.166 1.00 61.87 338 SER B C 1
ATOM 5792 O O . SER B 2 338 ? 146.279 143.177 94.860 1.00 65.28 338 SER B O 1
ATOM 5795 N N . ALA B 2 339 ? 144.868 144.913 94.623 1.00 61.58 339 ALA B N 1
ATOM 5796 C CA . ALA B 2 339 ? 145.780 145.606 93.720 1.00 66.78 339 ALA B CA 1
ATOM 5797 C C . ALA B 2 339 ? 147.044 146.062 94.440 1.00 68.06 339 ALA B C 1
ATOM 5798 O O . ALA B 2 339 ? 148.126 146.075 93.844 1.00 71.98 339 ALA B O 1
ATOM 5800 N N . PHE B 2 340 ? 146.927 146.435 95.717 1.00 65.36 340 PHE B N 1
ATOM 5801 C CA . PHE B 2 340 ? 148.081 146.943 96.453 1.00 66.10 340 PHE B CA 1
ATOM 5802 C C . PHE B 2 340 ? 149.084 145.841 96.773 1.00 73.71 340 PHE B C 1
ATOM 5803 O O . PHE B 2 340 ? 150.298 146.066 96.707 1.00 77.70 340 PHE B O 1
ATOM 5811 N N . VAL B 2 341 ? 148.607 144.650 97.123 1.00 75.52 341 VAL B N 1
ATOM 5812 C CA . VAL B 2 341 ? 149.517 143.592 97.559 1.00 73.63 341 VAL B CA 1
ATOM 5813 C C . VAL B 2 341 ? 150.115 142.839 96.375 1.00 75.06 341 VAL B C 1
ATOM 5814 O O . VAL B 2 341 ? 151.284 142.449 96.411 1.00 76.44 341 VAL B O 1
ATOM 5818 N N . ASN B 2 342 ? 149.337 142.624 95.314 1.00 73.28 342 ASN B N 1
ATOM 5819 C CA . ASN B 2 342 ? 149.779 141.849 94.164 1.00 66.30 342 ASN B CA 1
ATOM 5820 C C . ASN B 2 342 ? 150.497 142.697 93.121 1.00 68.25 342 ASN B C 1
ATOM 5821 O O . ASN B 2 342 ? 150.559 142.304 91.952 1.00 77.16 342 ASN B O 1
ATOM 5826 N N . ALA B 2 343 ? 151.036 143.846 93.514 1.00 66.48 343 ALA B N 1
ATOM 5827 C CA . ALA B 2 343 ? 151.760 144.705 92.588 1.00 73.12 343 ALA B CA 1
ATOM 5828 C C . ALA B 2 343 ? 153.172 144.178 92.351 1.00 75.84 343 ALA B C 1
ATOM 5829 O O . ALA B 2 343 ? 154.147 144.742 92.847 1.00 75.91 343 ALA B O 1
ATOM 5831 N N . ASN C 3 52 ? 151.974 144.992 181.103 1.00 91.97 34 ASN C N 1
ATOM 5832 C CA . ASN C 3 52 ? 151.069 144.859 182.239 1.00 96.17 34 ASN C CA 1
ATOM 5833 C C . ASN C 3 52 ? 149.615 144.948 181.790 1.00 94.89 34 ASN C C 1
ATOM 5834 O O . ASN C 3 52 ? 148.709 145.082 182.611 1.00 95.16 34 ASN C O 1
ATOM 5836 N N . LEU C 3 53 ? 149.402 144.876 180.479 1.00 91.17 35 LEU C N 1
ATOM 5837 C CA . LEU C 3 53 ? 148.056 144.942 179.933 1.00 88.98 35 LEU C CA 1
ATOM 5838 C C . LEU C 3 53 ? 147.295 143.654 180.224 1.00 90.02 35 LEU C C 1
ATOM 5839 O O . LEU C 3 53 ? 147.866 142.561 180.263 1.00 86.10 35 LEU C O 1
ATOM 5844 N N . ASP C 3 54 ? 145.989 143.791 180.434 1.00 89.89 36 ASP C N 1
ATOM 5845 C CA . ASP C 3 54 ? 145.136 142.640 180.674 1.00 88.97 36 ASP C CA 1
ATOM 5846 C C . ASP C 3 54 ? 144.521 142.163 179.357 1.00 89.86 36 ASP C C 1
ATOM 5847 O O . ASP C 3 54 ? 144.752 142.734 178.289 1.00 93.65 36 ASP C O 1
ATOM 5852 N N . GLU C 3 55 ? 143.724 141.097 179.436 1.00 89.30 37 GLU C N 1
ATOM 5853 C CA . GLU C 3 55 ? 143.258 140.412 178.234 1.00 92.01 37 GLU C CA 1
ATOM 5854 C C . GLU C 3 55 ? 142.237 141.241 177.460 1.00 93.49 37 GLU C C 1
ATOM 5855 O O . GLU C 3 55 ? 142.344 141.382 176.237 1.00 97.32 37 GLU C O 1
ATOM 5861 N N . ASN C 3 56 ? 141.237 141.792 178.153 1.00 87.11 38 ASN C N 1
ATOM 5862 C CA . ASN C 3 56 ? 140.144 142.473 177.463 1.00 88.35 38 ASN C CA 1
ATOM 5863 C C . ASN C 3 56 ? 140.607 143.778 176.823 1.00 94.80 38 ASN C C 1
ATOM 5864 O O . ASN C 3 56 ? 140.167 144.127 175.719 1.00 94.29 38 ASN C O 1
ATOM 5869 N N . LEU C 3 57 ? 141.488 144.518 177.502 1.00 96.46 39 LEU C N 1
ATOM 5870 C CA . LEU C 3 57 ? 141.968 145.780 176.948 1.00 98.71 39 LEU C CA 1
ATOM 5871 C C . LEU C 3 57 ? 142.754 145.555 175.663 1.00 95.08 39 LEU C C 1
ATOM 5872 O O . LEU C 3 57 ? 142.698 146.377 174.741 1.00 96.68 39 LEU C O 1
ATOM 5877 N N . VAL C 3 58 ? 143.492 144.447 175.581 1.00 87.85 40 VAL C N 1
ATOM 5878 C CA . VAL C 3 58 ? 144.209 144.128 174.349 1.00 83.87 40 VAL C CA 1
ATOM 5879 C C . VAL C 3 58 ? 143.224 143.866 173.217 1.00 86.38 40 VAL C C 1
ATOM 5880 O O . VAL C 3 58 ? 143.454 144.263 172.067 1.00 91.31 40 VAL C O 1
ATOM 5884 N N . TYR C 3 59 ? 142.110 143.197 173.524 1.00 83.02 41 TYR C N 1
ATOM 5885 C CA . TYR C 3 59 ? 141.061 143.009 172.526 1.00 84.11 41 TYR C CA 1
ATOM 5886 C C . TYR C 3 59 ? 140.494 144.345 172.066 1.00 88.20 41 TYR C C 1
ATOM 5887 O O . TYR C 3 59 ? 140.272 144.555 170.866 1.00 91.63 41 TYR C O 1
ATOM 5896 N N . GLU C 3 60 ? 140.256 145.265 173.004 1.00 91.97 42 GLU C N 1
ATOM 5897 C CA . GLU C 3 60 ? 139.732 146.574 172.627 1.00 95.98 42 GLU C CA 1
ATOM 5898 C C . GLU C 3 60 ? 140.727 147.335 171.758 1.00 92.31 42 GLU C C 1
ATOM 5899 O O . GLU C 3 60 ? 140.334 148.051 170.830 1.00 91.06 42 GLU C O 1
ATOM 5905 N N . VAL C 3 61 ? 142.022 147.197 172.052 1.00 91.54 43 VAL C N 1
ATOM 5906 C CA . VAL C 3 61 ? 143.056 147.816 171.224 1.00 87.73 43 VAL C CA 1
ATOM 5907 C C . VAL C 3 61 ? 143.035 147.239 169.816 1.00 87.63 43 VAL C C 1
ATOM 5908 O O . VAL C 3 61 ? 143.001 147.975 168.822 1.00 91.30 43 VAL C O 1
ATOM 5912 N N . LEU C 3 62 ? 143.049 145.912 169.708 1.00 86.23 44 LEU C N 1
ATOM 5913 C CA . LEU C 3 62 ? 143.162 145.264 168.408 1.00 84.07 44 LEU C CA 1
ATOM 5914 C C . LEU C 3 62 ? 141.860 145.284 167.622 1.00 83.54 44 LEU C C 1
ATOM 5915 O O . LEU C 3 62 ? 141.856 144.885 166.452 1.00 89.31 44 LEU C O 1
ATOM 5920 N N . LYS C 3 63 ? 140.760 145.728 168.235 1.00 79.94 45 LYS C N 1
ATOM 5921 C CA . LYS C 3 63 ? 139.518 145.902 167.489 1.00 82.01 45 LYS C CA 1
ATOM 5922 C C . LYS C 3 63 ? 139.709 146.867 166.325 1.00 87.63 45 LYS C C 1
ATOM 5923 O O . LYS C 3 63 ? 139.348 146.553 165.187 1.00 91.80 45 LYS C O 1
ATOM 5929 N N . HIS C 3 64 ? 140.358 148.004 166.570 1.00 91.85 46 HIS C N 1
ATOM 5930 C CA . HIS C 3 64 ? 140.496 149.061 165.568 1.00 93.77 46 HIS C CA 1
ATOM 5931 C C . HIS C 3 64 ? 141.807 148.966 164.796 1.00 92.85 46 HIS C C 1
ATOM 5932 O O . HIS C 3 64 ? 142.447 149.985 164.523 1.00 96.40 46 HIS C O 1
ATOM 5939 N N . VAL C 3 65 ? 142.232 147.755 164.433 1.00 91.12 47 VAL C N 1
ATOM 5940 C CA . VAL C 3 65 ? 143.426 147.551 163.625 1.00 89.36 47 VAL C CA 1
ATOM 5941 C C . VAL C 3 65 ? 143.044 146.744 162.388 1.00 92.27 47 VAL C C 1
ATOM 5942 O O . VAL C 3 65 ? 142.037 146.031 162.366 1.00 92.37 47 VAL C O 1
ATOM 5946 N N . ASP C 3 66 ? 143.857 146.876 161.341 1.00 95.11 48 ASP C N 1
ATOM 5947 C CA . ASP C 3 66 ? 143.571 146.230 160.070 1.00 96.56 48 ASP C CA 1
ATOM 5948 C C . ASP C 3 66 ? 144.115 144.801 160.054 1.00 94.21 48 ASP C C 1
ATOM 5949 O O . ASP C 3 66 ? 144.696 144.314 161.027 1.00 96.10 48 ASP C O 1
ATOM 5954 N N . ALA C 3 67 ? 143.919 144.119 158.923 1.00 90.79 49 ALA C N 1
ATOM 5955 C CA . ALA C 3 67 ? 144.259 142.702 158.830 1.00 91.43 49 ALA C CA 1
ATOM 5956 C C . ALA C 3 67 ? 145.766 142.477 158.883 1.00 92.35 49 ALA C C 1
ATOM 5957 O O . ALA C 3 67 ? 146.250 141.627 159.641 1.00 97.37 49 ALA C O 1
ATOM 5959 N N . LYS C 3 68 ? 146.524 143.222 158.076 1.00 89.39 50 LYS C N 1
ATOM 5960 C CA . LYS C 3 68 ? 147.965 142.995 158.000 1.00 94.83 50 LYS C CA 1
ATOM 5961 C C . LYS C 3 68 ? 148.649 143.318 159.323 1.00 93.85 50 LYS C C 1
ATOM 5962 O O . LYS C 3 68 ? 149.525 142.571 159.775 1.00 99.19 50 LYS C O 1
ATOM 5968 N N . THR C 3 69 ? 148.262 144.426 159.958 1.00 88.61 51 THR C N 1
ATOM 5969 C CA . THR C 3 69 ? 148.868 144.787 161.234 1.00 92.82 51 THR C CA 1
ATOM 5970 C C . THR C 3 69 ? 148.489 143.794 162.326 1.00 97.80 51 THR C C 1
ATOM 5971 O O . THR C 3 69 ? 149.307 143.482 163.197 1.00 99.02 51 THR C O 1
ATOM 5975 N N . LEU C 3 70 ? 147.254 143.286 162.299 1.00 98.06 52 LEU C N 1
ATOM 5976 C CA . LEU C 3 70 ? 146.862 142.254 163.255 1.00 88.18 52 LEU C CA 1
ATOM 5977 C C . LEU C 3 70 ? 147.683 140.985 163.060 1.00 86.22 52 LEU C C 1
ATOM 5978 O O . LEU C 3 70 ? 148.124 140.363 164.034 1.00 88.72 52 LEU C O 1
ATOM 5983 N N . ALA C 3 71 ? 147.904 140.588 161.805 1.00 87.85 53 ALA C N 1
ATOM 5984 C CA . ALA C 3 71 ? 148.738 139.421 161.539 1.00 89.71 53 ALA C CA 1
ATOM 5985 C C . ALA C 3 71 ? 150.165 139.644 162.022 1.00 91.51 53 ALA C C 1
ATOM 5986 O O . ALA C 3 71 ? 150.791 138.733 162.575 1.00 97.58 53 ALA C O 1
ATOM 5988 N N . MET C 3 72 ? 150.698 140.851 161.819 1.00 85.21 54 MET C N 1
ATOM 5989 C CA . MET C 3 72 ? 152.051 141.150 162.279 1.00 83.95 54 MET C CA 1
ATOM 5990 C C . MET C 3 72 ? 152.135 141.153 163.802 1.00 90.26 54 MET C C 1
ATOM 5991 O O . MET C 3 72 ? 153.146 140.728 164.374 1.00 96.44 54 MET C O 1
ATOM 5993 N N . SER C 3 73 ? 151.089 141.633 164.476 1.00 92.90 55 SER C N 1
ATOM 5994 C CA . SER C 3 73 ? 151.056 141.679 165.933 1.00 98.14 55 SER C CA 1
ATOM 5995 C C . SER C 3 73 ? 150.676 140.345 166.562 1.00 102.01 55 SER C C 1
ATOM 5996 O O . SER C 3 73 ? 150.757 140.210 167.786 1.00 102.11 55 SER C O 1
ATOM 5999 N N . SER C 3 74 ? 150.251 139.369 165.761 1.00 98.96 56 SER C N 1
ATOM 6000 C CA . SER C 3 74 ? 149.984 138.032 166.279 1.00 90.34 56 SER C CA 1
ATOM 6001 C C . SER C 3 74 ? 151.242 137.318 166.761 1.00 91.07 56 SER C C 1
ATOM 6002 O O . SER C 3 74 ? 151.126 136.267 167.400 1.00 98.50 56 SER C O 1
ATOM 6005 N N . CYS C 3 75 ? 152.428 137.854 166.474 1.00 90.04 57 CYS C N 1
ATOM 6006 C CA . CYS C 3 75 ? 153.685 137.172 166.747 1.00 99.72 57 CYS C CA 1
ATOM 6007 C C . CYS C 3 75 ? 154.479 137.775 167.902 1.00 103.45 57 CYS C C 1
ATOM 6008 O O . CYS C 3 75 ? 155.368 137.100 168.433 1.00 112.97 57 CYS C O 1
ATOM 6011 N N . VAL C 3 76 ? 154.153 138.994 168.338 1.00 96.57 58 VAL C N 1
ATOM 6012 C CA . VAL C 3 76 ? 155.031 139.719 169.255 1.00 99.39 58 VAL C CA 1
ATOM 6013 C C . VAL C 3 76 ? 155.129 139.011 170.605 1.00 107.38 58 VAL C C 1
ATOM 6014 O O . VAL C 3 76 ? 156.226 138.840 171.150 1.00 110.77 58 VAL C O 1
ATOM 6018 N N . SER C 3 77 ? 153.998 138.583 171.164 1.00 110.57 59 SER C N 1
ATOM 6019 C CA . SER C 3 77 ? 154.006 137.987 172.493 1.00 109.59 59 SER C CA 1
ATOM 6020 C C . SER C 3 77 ? 152.878 136.972 172.615 1.00 105.63 59 SER C C 1
ATOM 6021 O O . SER C 3 77 ? 152.031 136.838 171.729 1.00 106.86 59 SER C O 1
ATOM 6024 N N . LYS C 3 78 ? 152.883 136.251 173.740 1.00 101.87 60 LYS C N 1
ATOM 6025 C CA . LYS C 3 78 ? 151.920 135.173 173.946 1.00 103.58 60 LYS C CA 1
ATOM 6026 C C . LYS C 3 78 ? 150.513 135.710 174.178 1.00 104.43 60 LYS C C 1
ATOM 6027 O O . LYS C 3 78 ? 149.540 135.152 173.657 1.00 105.18 60 LYS C O 1
ATOM 6029 N N . ILE C 3 79 ? 150.378 136.774 174.972 1.00 106.03 61 ILE C N 1
ATOM 6030 C CA . ILE C 3 79 ? 149.057 137.344 175.229 1.00 105.53 61 ILE C CA 1
ATOM 6031 C C . ILE C 3 79 ? 148.464 137.910 173.945 1.00 101.66 61 ILE C C 1
ATOM 6032 O O . ILE C 3 79 ? 147.277 137.712 173.648 1.00 100.30 61 ILE C O 1
ATOM 6034 N N . TRP C 3 80 ? 149.278 138.628 173.167 1.00 97.02 62 TRP C N 1
ATOM 6035 C CA . TRP C 3 80 ? 148.821 139.117 171.871 1.00 98.42 62 TRP C CA 1
ATOM 6036 C C . TRP C 3 80 ? 148.467 137.962 170.946 1.00 99.62 62 TRP C C 1
ATOM 6037 O O . TRP C 3 80 ? 147.506 138.047 170.172 1.00 99.18 62 TRP C O 1
ATOM 6048 N N . HIS C 3 81 ? 149.231 136.869 171.013 1.00 101.58 63 HIS C N 1
ATOM 6049 C CA . HIS C 3 81 ? 148.911 135.694 170.210 1.00 101.91 63 HIS C CA 1
ATOM 6050 C C . HIS C 3 81 ? 147.548 135.130 170.590 1.00 100.74 63 HIS C C 1
ATOM 6051 O O . HIS C 3 81 ? 146.742 134.793 169.716 1.00 101.32 63 HIS C O 1
ATOM 6058 N N . LYS C 3 82 ? 147.266 135.038 171.891 1.00 100.68 64 LYS C N 1
ATOM 6059 C CA . LYS C 3 82 ? 145.968 134.542 172.336 1.00 101.65 64 LYS C CA 1
ATOM 6060 C C . LYS C 3 82 ? 144.842 135.465 171.885 1.00 99.64 64 LYS C C 1
ATOM 6061 O O . LYS C 3 82 ? 143.781 134.998 171.455 1.00 99.82 64 LYS C O 1
ATOM 6063 N N . THR C 3 83 ? 145.056 136.779 171.972 1.00 96.42 65 THR C N 1
ATOM 6064 C CA . THR C 3 83 ? 144.049 137.731 171.515 1.00 97.58 65 THR C CA 1
ATOM 6065 C C . THR C 3 83 ? 143.987 137.844 169.997 1.00 95.39 65 THR C C 1
ATOM 6066 O O . THR C 3 83 ? 143.134 138.573 169.481 1.00 97.80 65 THR C O 1
ATOM 6070 N N . ALA C 3 84 ? 144.890 137.186 169.274 1.00 92.54 66 ALA C N 1
ATOM 6071 C CA . ALA C 3 84 ? 144.823 137.218 167.819 1.00 93.70 66 ALA C CA 1
ATOM 6072 C C . ALA C 3 84 ? 143.736 136.305 167.262 1.00 94.12 66 ALA C C 1
ATOM 6073 O O . ALA C 3 84 ? 143.117 136.641 166.247 1.00 94.85 66 ALA C O 1
ATOM 6075 N N . GLN C 3 85 ? 143.483 135.163 167.900 1.00 90.58 67 GLN C N 1
ATOM 6076 C CA . GLN C 3 85 ? 142.619 134.143 167.317 1.00 90.10 67 GLN C CA 1
ATOM 6077 C C . GLN C 3 85 ? 141.151 134.268 167.706 1.00 86.15 67 GLN C C 1
ATOM 6078 O O . GLN C 3 85 ? 140.361 133.397 167.327 1.00 90.53 67 GLN C O 1
ATOM 6084 N N . ASP C 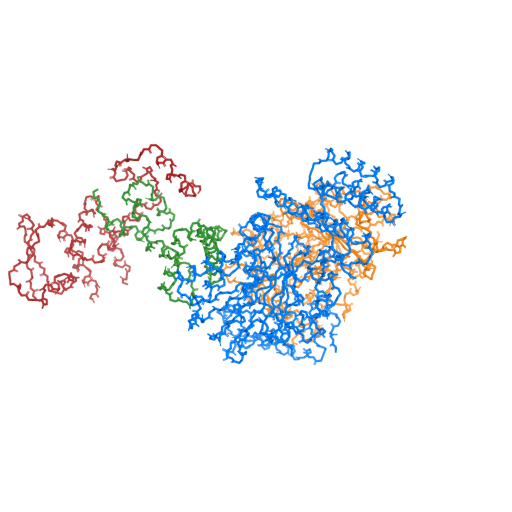3 86 ? 140.754 135.298 168.453 1.00 80.78 68 ASP C N 1
ATOM 6085 C CA . ASP C 3 86 ? 139.330 135.479 168.713 1.00 83.64 68 ASP C CA 1
ATOM 6086 C C . ASP C 3 86 ? 138.592 135.702 167.401 1.00 84.91 68 ASP C C 1
ATOM 6087 O O . ASP C 3 86 ? 139.008 136.508 166.566 1.00 90.34 68 ASP C O 1
ATOM 6092 N N . GLU C 3 87 ? 137.489 134.974 167.225 1.00 84.48 69 GLU C N 1
ATOM 6093 C CA . GLU C 3 87 ? 136.819 134.926 165.933 1.00 89.35 69 GLU C CA 1
ATOM 6094 C C . GLU C 3 87 ? 136.112 136.228 165.583 1.00 91.99 69 GLU C C 1
ATOM 6095 O O . GLU C 3 87 ? 135.801 136.448 164.409 1.00 88.88 69 GLU C O 1
ATOM 6101 N N . ARG C 3 88 ? 135.858 137.096 166.564 1.00 92.56 70 ARG C N 1
ATOM 6102 C CA . ARG C 3 88 ? 135.154 138.344 166.283 1.00 89.85 70 ARG C CA 1
ATOM 6103 C C . ARG C 3 88 ? 136.001 139.287 165.435 1.00 87.18 70 ARG C C 1
ATOM 6104 O O . ARG C 3 88 ? 135.493 139.906 164.491 1.00 90.54 70 ARG C O 1
ATOM 6112 N N . LEU C 3 89 ? 137.293 139.409 165.754 1.00 82.74 71 LEU C N 1
ATOM 6113 C CA . LEU C 3 89 ? 138.164 140.304 164.997 1.00 82.58 71 LEU C CA 1
ATOM 6114 C C . LEU C 3 89 ? 138.259 139.874 163.539 1.00 88.92 71 LEU C C 1
ATOM 6115 O O . LEU C 3 89 ? 138.103 140.692 162.623 1.00 91.59 71 LEU C O 1
ATOM 6120 N N . TRP C 3 90 ? 138.505 138.583 163.303 1.00 86.72 72 TRP C N 1
ATOM 6121 C CA . TRP C 3 90 ? 138.621 138.104 161.932 1.00 80.72 72 TRP C CA 1
ATOM 6122 C C . TRP C 3 90 ? 137.275 138.108 161.223 1.00 83.20 72 TRP C C 1
ATOM 6123 O O . TRP C 3 90 ? 137.224 138.314 160.007 1.00 87.27 72 TRP C O 1
ATOM 6134 N N . GLU C 3 91 ? 136.179 137.911 161.958 1.00 80.95 73 GLU C N 1
ATOM 6135 C CA . GLU C 3 91 ? 134.857 138.032 161.354 1.00 83.91 73 GLU C CA 1
ATOM 6136 C C . GLU C 3 91 ? 134.620 139.447 160.845 1.00 89.33 73 GLU C C 1
ATOM 6137 O O . GLU C 3 91 ? 134.146 139.646 159.720 1.00 93.19 73 GLU C O 1
ATOM 6143 N N . LEU C 3 92 ? 134.954 140.446 161.665 1.00 92.27 74 LEU C N 1
ATOM 6144 C CA . LEU C 3 92 ? 134.746 141.832 161.259 1.00 95.12 74 LEU C CA 1
ATOM 6145 C C . LEU C 3 92 ? 135.696 142.231 160.135 1.00 91.95 74 LEU C C 1
ATOM 6146 O O . LEU C 3 92 ? 135.331 143.031 159.265 1.00 92.96 74 LEU C O 1
ATOM 6151 N N . ILE C 3 93 ? 136.919 141.694 160.138 1.00 89.50 75 ILE C N 1
ATOM 6152 C CA . ILE C 3 93 ? 137.836 141.953 159.031 1.00 87.31 75 ILE C CA 1
ATOM 6153 C C . ILE C 3 93 ? 137.304 141.344 157.738 1.00 89.14 75 ILE C C 1
ATOM 6154 O O . ILE C 3 93 ? 137.336 141.979 156.678 1.00 93.68 75 ILE C O 1
ATOM 6159 N N . CYS C 3 94 ? 136.809 140.105 157.802 1.00 89.56 76 CYS C N 1
ATOM 6160 C CA . CYS C 3 94 ? 136.287 139.447 156.610 1.00 91.07 76 CYS C CA 1
ATOM 6161 C C . CYS C 3 94 ? 135.054 140.164 156.077 1.00 93.55 76 CYS C C 1
ATOM 6162 O O . CYS C 3 94 ? 134.902 140.331 154.861 1.00 100.56 76 CYS C O 1
ATOM 6165 N N . THR C 3 95 ? 134.165 140.597 156.966 1.00 93.15 77 THR C N 1
ATOM 6166 C CA . THR C 3 95 ? 132.960 141.316 156.551 1.00 100.17 77 THR C CA 1
ATOM 6167 C C . THR C 3 95 ? 133.213 142.818 156.462 1.00 105.93 77 THR C C 1
ATOM 6168 O O . THR C 3 95 ? 132.469 143.636 157.003 1.00 109.47 77 THR C O 1
ATOM 6172 N N . ARG C 3 96 ? 134.283 143.188 155.754 1.00 106.26 78 ARG C N 1
ATOM 6173 C CA . ARG C 3 96 ? 134.604 144.582 155.489 1.00 103.08 78 ARG C CA 1
ATOM 6174 C C . ARG C 3 96 ? 134.500 144.954 154.020 1.00 108.09 78 ARG C C 1
ATOM 6175 O O . ARG C 3 96 ? 134.298 146.132 153.711 1.00 113.79 78 ARG C O 1
ATOM 6183 N N . HIS C 3 97 ? 134.632 143.986 153.114 1.00 106.60 79 HIS C N 1
ATOM 6184 C CA . HIS C 3 97 ? 134.519 144.217 151.681 1.00 111.13 79 HIS C CA 1
ATOM 6185 C C . HIS C 3 97 ? 133.374 143.408 151.080 1.00 111.26 79 HIS C C 1
ATOM 6186 O O . HIS C 3 97 ? 133.414 143.038 149.906 1.00 112.56 79 HIS C O 1
ATOM 6193 N N . TRP C 3 98 ? 132.349 143.125 151.879 1.00 108.74 80 TRP C N 1
ATOM 6194 C CA . TRP C 3 98 ? 131.184 142.373 151.436 1.00 111.31 80 TRP C CA 1
ATOM 6195 C C . TRP C 3 98 ? 129.964 143.281 151.486 1.00 109.96 80 TRP C C 1
ATOM 6196 O O . TRP C 3 98 ? 129.669 143.874 152.528 1.00 108.82 80 TRP C O 1
ATOM 6207 N N . THR C 3 99 ? 129.264 143.392 150.359 1.00 113.04 81 THR C N 1
ATOM 6208 C CA . THR C 3 99 ? 128.076 144.226 150.250 1.00 113.65 81 THR C CA 1
ATOM 6209 C C . THR C 3 99 ? 126.968 143.441 149.568 1.00 120.92 81 THR C C 1
ATOM 6210 O O . THR C 3 99 ? 127.213 142.728 148.590 1.00 124.01 81 THR C O 1
ATOM 6214 N N . ASN C 3 100 ? 125.748 143.582 150.089 1.00 119.88 82 ASN C N 1
ATOM 6215 C CA . ASN C 3 100 ? 124.569 142.888 149.572 1.00 126.40 82 ASN C CA 1
ATOM 6216 C C . ASN C 3 100 ? 124.798 141.376 149.534 1.00 127.65 82 ASN C C 1
ATOM 6217 O O . ASN C 3 100 ? 124.732 140.729 148.487 1.00 128.46 82 ASN C O 1
ATOM 6219 N N . ILE C 3 101 ? 125.079 140.819 150.714 1.00 122.39 83 ILE C N 1
ATOM 6220 C CA . ILE C 3 101 ? 125.333 139.386 150.820 1.00 120.07 83 ILE C CA 1
ATOM 6221 C C . ILE C 3 101 ? 124.061 138.595 150.532 1.00 121.27 83 ILE C C 1
ATOM 6222 O O . ILE C 3 101 ? 124.066 137.648 149.738 1.00 122.40 83 ILE C O 1
ATOM 6227 N N . GLY C 3 102 ? 122.955 138.973 151.169 1.00 118.77 84 GLY C N 1
ATOM 6228 C CA . GLY C 3 102 ? 121.684 138.301 150.979 1.00 119.15 84 GLY C CA 1
ATOM 6229 C C . GLY C 3 102 ? 121.282 137.368 152.100 1.00 118.28 84 GLY C C 1
ATOM 6230 O O . GLY C 3 102 ? 120.202 136.769 152.024 1.00 118.53 84 GLY C O 1
ATOM 6231 N N . CYS C 3 103 ? 122.107 137.220 153.133 1.00 115.61 85 CYS C N 1
ATOM 6232 C CA . CYS C 3 103 ? 121.796 136.352 154.257 1.00 114.06 85 CYS C CA 1
ATOM 6233 C C . CYS C 3 103 ? 122.210 137.040 155.550 1.00 113.20 85 CYS C C 1
ATOM 6234 O O . CYS C 3 103 ? 123.050 137.944 155.557 1.00 112.29 85 CYS C O 1
ATOM 6237 N N . GLY C 3 104 ? 121.604 136.600 156.650 1.00 111.05 86 GLY C N 1
ATOM 6238 C CA . GLY C 3 104 ? 121.913 137.183 157.940 1.00 104.54 86 GLY C CA 1
ATOM 6239 C C . GLY C 3 104 ? 123.332 136.878 158.380 1.00 102.00 86 GLY C C 1
ATOM 6240 O O . GLY C 3 104 ? 123.937 135.883 157.982 1.00 105.23 86 GLY C O 1
ATOM 6241 N N . GLN C 3 105 ? 123.869 137.763 159.223 1.00 94.73 87 GLN C N 1
ATOM 6242 C CA . GLN C 3 105 ? 125.241 137.597 159.691 1.00 95.08 87 GLN C CA 1
ATOM 6243 C C . GLN C 3 105 ? 125.373 136.425 160.655 1.00 95.12 87 GLN C C 1
ATOM 6244 O O . GLN C 3 105 ? 126.422 135.773 160.690 1.00 96.91 87 GLN C O 1
ATOM 6250 N N . ASN C 3 106 ? 124.332 136.147 161.445 1.00 92.40 88 ASN C N 1
ATOM 6251 C CA . ASN C 3 106 ? 124.414 135.067 162.425 1.00 91.31 88 ASN C CA 1
ATOM 6252 C C . ASN C 3 106 ? 124.570 133.709 161.749 1.00 92.77 88 ASN C C 1
ATOM 6253 O O . ASN C 3 106 ? 125.395 132.889 162.171 1.00 93.24 88 ASN C O 1
ATOM 6258 N N . GLN C 3 107 ? 123.783 133.452 160.701 1.00 89.91 89 GLN C N 1
ATOM 6259 C CA . GLN C 3 107 ? 123.869 132.172 160.005 1.00 82.30 89 GLN C CA 1
ATOM 6260 C C . GLN C 3 107 ? 125.231 131.994 159.348 1.00 80.84 89 GLN C C 1
ATOM 6261 O O . GLN C 3 107 ? 125.832 130.914 159.424 1.00 85.94 89 GLN C O 1
ATOM 6267 N N . LEU C 3 108 ? 125.733 133.047 158.699 1.00 79.00 90 LEU C N 1
ATOM 6268 C CA . LEU C 3 108 ? 127.050 132.975 158.077 1.00 81.31 90 LEU C CA 1
ATOM 6269 C C . LEU C 3 108 ? 128.133 132.731 159.117 1.00 84.69 90 LEU C C 1
ATOM 6270 O O . LEU C 3 108 ? 129.039 131.916 158.900 1.00 87.43 90 LEU C O 1
ATOM 6275 N N . ARG C 3 109 ? 128.053 133.420 160.259 1.00 81.65 91 ARG C N 1
ATOM 6276 C CA . ARG C 3 109 ? 129.045 133.220 161.309 1.00 83.03 91 ARG C CA 1
ATOM 6277 C C . ARG C 3 109 ? 129.008 131.792 161.833 1.00 87.60 91 ARG C C 1
ATOM 6278 O O . ARG C 3 109 ? 130.057 131.164 162.010 1.00 89.63 91 ARG C O 1
ATOM 6286 N N . SER C 3 110 ? 127.809 131.257 162.076 1.00 87.70 92 SER C N 1
ATOM 6287 C CA . SER C 3 110 ? 127.702 129.895 162.592 1.00 83.11 92 SER C CA 1
ATOM 6288 C C . SER C 3 110 ? 128.254 128.883 161.595 1.00 79.89 92 SER C C 1
ATOM 6289 O O . SER C 3 110 ? 128.997 127.968 161.973 1.00 79.92 92 SER C O 1
ATOM 6292 N N . VAL C 3 111 ? 127.913 129.039 160.313 1.00 81.02 93 VAL C N 1
ATOM 6293 C CA . VAL C 3 111 ? 128.387 128.097 159.302 1.00 78.94 93 VAL C CA 1
ATOM 6294 C C . VAL C 3 111 ? 129.903 128.173 159.167 1.00 78.96 93 VAL C C 1
ATOM 6295 O O . VAL C 3 111 ? 130.587 127.143 159.095 1.00 81.87 93 VAL C O 1
ATOM 6299 N N . VAL C 3 112 ? 130.456 129.388 159.142 1.00 75.05 94 VAL C N 1
ATOM 6300 C CA . VAL C 3 112 ? 131.900 129.537 159.005 1.00 75.06 94 VAL C CA 1
ATOM 6301 C C . VAL C 3 112 ? 132.616 128.953 160.218 1.00 77.69 94 VAL C C 1
ATOM 6302 O O . VAL C 3 112 ? 133.650 128.290 160.081 1.00 82.65 94 VAL C O 1
ATOM 6306 N N . LEU C 3 113 ? 132.074 129.175 161.420 1.00 75.95 95 LEU C N 1
ATOM 6307 C CA . LEU C 3 113 ? 132.666 128.586 162.617 1.00 76.49 95 LEU C CA 1
ATOM 6308 C C . LEU C 3 113 ? 132.628 127.066 162.557 1.00 78.29 95 LEU C C 1
ATOM 6309 O O . LEU C 3 113 ? 133.593 126.397 162.946 1.00 81.74 95 LEU C O 1
ATOM 6314 N N . ALA C 3 114 ? 131.518 126.499 162.079 1.00 78.06 96 ALA C N 1
ATOM 6315 C CA . ALA C 3 114 ? 131.426 125.050 161.951 1.00 74.86 96 ALA C CA 1
ATOM 6316 C C . ALA C 3 114 ? 132.407 124.509 160.917 1.00 76.52 96 ALA C C 1
ATOM 6317 O O . ALA C 3 114 ? 132.903 123.387 161.066 1.00 80.80 96 ALA C O 1
ATOM 6319 N N . LEU C 3 115 ? 132.698 125.281 159.872 1.00 75.35 97 LEU C N 1
ATOM 6320 C CA . LEU C 3 115 ? 133.549 124.812 158.785 1.00 70.99 97 LEU C CA 1
ATOM 6321 C C . LEU C 3 115 ? 135.032 125.096 158.997 1.00 72.97 97 LEU C C 1
ATOM 6322 O O . LEU C 3 115 ? 135.846 124.668 158.173 1.00 79.73 97 LEU C O 1
ATOM 6327 N N . GLY C 3 116 ? 135.412 125.797 160.064 1.00 71.94 98 GLY C N 1
ATOM 6328 C CA . GLY C 3 116 ? 136.825 125.978 160.340 1.00 74.02 98 GLY C CA 1
ATOM 6329 C C . GLY C 3 116 ? 137.262 127.365 160.765 1.00 78.29 98 GLY C C 1
ATOM 6330 O O . GLY C 3 116 ? 138.458 127.607 160.953 1.00 78.73 98 GLY C O 1
ATOM 6331 N N . GLY C 3 117 ? 136.316 128.286 160.920 1.00 82.32 99 GLY C N 1
ATOM 6332 C CA . GLY C 3 117 ? 136.617 129.619 161.395 1.00 83.45 99 GLY C CA 1
ATOM 6333 C C . GLY C 3 117 ? 136.881 130.612 160.276 1.00 86.49 99 GLY C C 1
ATOM 6334 O O . GLY C 3 117 ? 136.991 130.270 159.096 1.00 82.40 99 GLY C O 1
ATOM 6335 N N . PHE C 3 118 ? 136.983 131.882 160.673 1.00 82.48 100 PHE C N 1
ATOM 6336 C CA . PHE C 3 118 ? 137.194 132.975 159.732 1.00 75.79 100 PHE C CA 1
ATOM 6337 C C . PHE C 3 118 ? 138.661 133.217 159.410 1.00 76.26 100 PHE C C 1
ATOM 6338 O O . PHE C 3 118 ? 138.963 133.760 158.340 1.00 80.92 100 PHE C O 1
ATOM 6346 N N . ARG C 3 119 ? 139.578 132.838 160.303 1.00 73.13 101 ARG C N 1
ATOM 6347 C CA . ARG C 3 119 ? 140.998 133.050 160.042 1.00 76.62 101 ARG C CA 1
ATOM 6348 C C . ARG C 3 119 ? 141.455 132.264 158.819 1.00 82.22 101 ARG C C 1
ATOM 6349 O O . ARG C 3 119 ? 142.124 132.805 157.930 1.00 83.54 101 ARG C O 1
ATOM 6357 N N . ARG C 3 120 ? 141.100 130.979 158.760 1.00 83.41 102 ARG C N 1
ATOM 6358 C CA . ARG C 3 120 ? 141.433 130.167 157.595 1.00 82.96 102 ARG C CA 1
ATOM 6359 C C . ARG C 3 120 ? 140.707 130.669 156.354 1.00 81.40 102 ARG C C 1
ATOM 6360 O O . ARG C 3 120 ? 141.270 130.663 155.253 1.00 83.24 102 ARG C O 1
ATOM 6368 N N . LEU C 3 121 ? 139.457 131.109 156.518 1.00 80.36 103 LEU C N 1
ATOM 6369 C CA . LEU C 3 121 ? 138.691 131.634 155.394 1.00 76.69 103 LEU C CA 1
ATOM 6370 C C . LEU C 3 121 ? 139.390 132.834 154.770 1.00 75.36 103 LEU C C 1
ATOM 6371 O O . LEU C 3 121 ? 139.438 132.969 153.542 1.00 77.42 103 LEU C O 1
ATOM 6376 N N . HIS C 3 122 ? 139.936 133.720 155.606 1.00 76.83 104 HIS C N 1
ATOM 6377 C CA . HIS C 3 122 ? 140.647 134.886 155.091 1.00 79.82 104 HIS C CA 1
ATOM 6378 C C . HIS C 3 122 ? 142.008 134.510 154.517 1.00 80.79 104 HIS C C 1
ATOM 6379 O O . HIS C 3 122 ? 142.380 134.982 153.436 1.00 86.21 104 HIS C O 1
ATOM 6386 N N . SER C 3 123 ? 142.766 133.666 155.218 1.00 77.20 105 SER C N 1
ATOM 6387 C CA . SER C 3 123 ? 144.152 133.419 154.840 1.00 78.71 105 SER C CA 1
ATOM 6388 C C . SER C 3 123 ? 144.312 132.349 153.768 1.00 84.22 105 SER C C 1
ATOM 6389 O O . SER C 3 123 ? 145.436 132.138 153.298 1.00 83.13 105 SER C O 1
ATOM 6392 N N . LEU C 3 124 ? 143.238 131.671 153.370 1.00 84.44 106 LEU C N 1
ATOM 6393 C CA . LEU C 3 124 ? 143.336 130.612 152.373 1.00 78.78 106 LEU C CA 1
ATOM 6394 C C . LEU C 3 124 ? 142.798 131.016 151.008 1.00 80.32 106 LEU C C 1
ATOM 6395 O O . LEU C 3 124 ? 143.422 130.707 149.989 1.00 84.73 106 LEU C O 1
ATOM 6400 N N . TYR C 3 125 ? 141.659 131.697 150.957 1.00 79.69 107 TYR C N 1
ATOM 6401 C CA . TYR C 3 125 ? 141.015 132.019 149.690 1.00 80.59 107 TYR C CA 1
ATOM 6402 C C . TYR C 3 125 ? 140.820 133.509 149.461 1.00 85.45 107 TYR C C 1
ATOM 6403 O O . TYR C 3 125 ? 141.018 133.983 148.339 1.00 89.33 107 TYR C O 1
ATOM 6412 N N . LEU C 3 126 ? 140.426 134.264 150.491 1.00 82.59 108 LEU C N 1
ATOM 6413 C CA . LEU C 3 126 ? 140.124 135.679 150.296 1.00 79.83 108 LEU C CA 1
ATOM 6414 C C . LEU C 3 126 ? 141.372 136.482 149.948 1.00 85.70 108 LEU C C 1
ATOM 6415 O O . LEU C 3 126 ? 141.334 137.343 149.061 1.00 93.46 108 LEU C O 1
ATOM 6420 N N . TRP C 3 127 ? 142.480 136.231 150.645 1.00 84.42 109 TRP C N 1
ATOM 6421 C CA . TRP C 3 127 ? 143.713 136.959 150.348 1.00 88.67 109 TRP C CA 1
ATOM 6422 C C . TRP C 3 127 ? 144.238 136.692 148.943 1.00 93.61 109 TRP C C 1
ATOM 6423 O O . TRP C 3 127 ? 144.641 137.657 148.270 1.00 100.00 109 TRP C O 1
ATOM 6434 N N . PRO C 3 128 ? 144.301 135.450 148.447 1.00 93.96 110 PRO C N 1
ATOM 6435 C CA . PRO C 3 128 ? 144.670 135.267 147.034 1.00 97.00 110 PRO C CA 1
ATOM 6436 C C . PRO C 3 128 ? 143.721 135.959 146.073 1.00 100.40 110 PRO C C 1
ATOM 6437 O O . PRO C 3 128 ? 144.162 136.445 145.023 1.00 104.31 110 PRO C O 1
ATOM 6441 N N . LEU C 3 129 ? 142.428 136.015 146.397 1.00 95.78 111 LEU C N 1
ATOM 6442 C CA . LEU C 3 129 ? 141.475 136.692 145.524 1.00 93.92 111 LEU C CA 1
ATOM 6443 C C . LEU C 3 129 ? 141.728 138.195 145.488 1.00 103.60 111 LEU C C 1
ATOM 6444 O O . LEU C 3 129 ? 141.635 138.820 144.426 1.00 110.61 111 LEU C O 1
ATOM 6449 N N . SER C 3 130 ? 142.044 138.791 146.638 1.00 105.64 112 SER C N 1
ATOM 6450 C CA . SER C 3 130 ? 142.267 140.229 146.714 1.00 110.44 112 SER C CA 1
ATOM 6451 C C . SER C 3 130 ? 143.690 140.636 146.355 1.00 113.64 112 SER C C 1
ATOM 6452 O O . SER C 3 130 ? 143.958 141.836 146.235 1.00 121.02 112 SER C O 1
ATOM 6455 N N . LYS C 3 131 ? 144.601 139.678 146.196 1.00 111.79 113 LYS C N 1
ATOM 6456 C CA . LYS C 3 131 ? 145.978 140.016 145.837 1.00 116.35 113 LYS C CA 1
ATOM 6457 C C . LYS C 3 131 ? 146.090 140.788 144.526 1.00 121.69 113 LYS C C 1
ATOM 6458 O O . LYS C 3 131 ? 146.825 141.790 144.492 1.00 122.46 113 LYS C O 1
ATOM 6464 N N . PRO C 3 132 ? 145.429 140.397 143.426 1.00 125.57 114 PRO C N 1
ATOM 6465 C CA . PRO C 3 132 ? 145.572 141.196 142.193 1.00 128.21 114 PRO C CA 1
ATOM 6466 C C . PRO C 3 132 ? 145.042 142.614 142.324 1.00 129.30 114 PRO C C 1
ATOM 6467 O O . PRO C 3 132 ? 145.757 143.573 142.003 1.00 129.70 114 PRO C O 1
ATOM 6471 N N . ASN C 3 133 ? 143.805 142.778 142.794 1.00 131.43 115 ASN C N 1
ATOM 6472 C CA . ASN C 3 133 ? 143.171 144.089 142.939 1.00 134.72 115 ASN C CA 1
ATOM 6473 C C . ASN C 3 133 ? 142.772 144.270 144.398 1.00 133.86 115 ASN C C 1
ATOM 6474 O O . ASN C 3 133 ? 141.670 143.867 144.804 1.00 135.94 115 ASN C O 1
ATOM 6479 N N . PRO C 3 134 ? 143.642 144.859 145.224 1.00 132.38 116 PRO C N 1
ATOM 6480 C CA . PRO C 3 134 ? 143.282 145.057 146.640 1.00 133.96 116 PRO C CA 1
ATOM 6481 C C . PRO C 3 134 ? 142.037 145.903 146.837 1.00 139.87 116 PRO C C 1
ATOM 6482 O O . PRO C 3 134 ? 141.255 145.643 147.760 1.00 141.72 116 PRO C O 1
ATOM 6486 N N . ARG C 3 135 ? 141.828 146.914 145.992 1.00 140.03 117 ARG C N 1
ATOM 6487 C CA . ARG C 3 135 ? 140.669 147.798 146.113 1.00 141.74 117 ARG C CA 1
ATOM 6488 C C . ARG C 3 135 ? 139.568 147.285 145.190 1.00 137.78 117 ARG C C 1
ATOM 6489 O O . ARG C 3 135 ? 139.333 147.798 144.093 1.00 139.07 117 ARG C O 1
ATOM 6497 N N . ALA C 3 136 ? 138.880 146.245 145.655 1.00 134.21 118 ALA C N 1
ATOM 6498 C CA . ALA C 3 136 ? 137.788 145.645 144.901 1.00 130.79 118 ALA C CA 1
ATOM 6499 C C . ALA C 3 136 ? 136.836 144.965 145.871 1.00 124.89 118 ALA C C 1
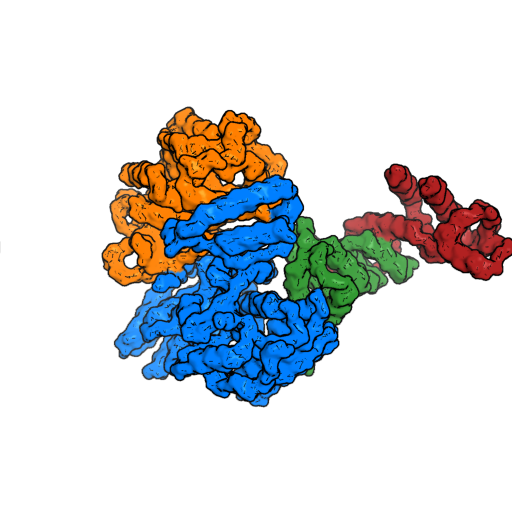ATOM 6500 O O . ALA C 3 136 ? 137.258 144.121 146.667 1.00 124.39 118 ALA C O 1
ATOM 6502 N N . ARG C 3 137 ? 135.561 145.335 145.803 1.00 121.42 119 ARG C N 1
ATOM 6503 C CA . ARG C 3 137 ? 134.555 144.749 146.675 1.00 119.46 119 ARG C CA 1
ATOM 6504 C C . ARG C 3 137 ? 134.181 143.352 146.200 1.00 116.63 119 ARG C C 1
ATOM 6505 O O . ARG C 3 137 ? 134.033 143.105 144.999 1.00 114.25 119 ARG C O 1
ATOM 6513 N N . PHE C 3 138 ? 134.028 142.437 147.153 1.00 111.15 120 PHE C N 1
ATOM 6514 C CA . PHE C 3 138 ? 133.658 141.059 146.862 1.00 102.22 120 PHE C CA 1
ATOM 6515 C C . PHE C 3 138 ? 132.145 140.914 146.965 1.00 97.46 120 PHE C C 1
ATOM 6516 O O . PHE C 3 138 ? 131.557 141.212 148.010 1.00 104.28 120 PHE C O 1
ATOM 6524 N N . GLY C 3 139 ? 131.520 140.456 145.886 1.00 91.12 121 GLY C N 1
ATOM 6525 C CA . GLY C 3 139 ? 130.087 140.256 145.858 1.00 89.09 121 GLY C CA 1
ATOM 6526 C C . GLY C 3 139 ? 129.685 138.914 146.432 1.00 94.59 121 GLY C C 1
ATOM 6527 O O . GLY C 3 139 ? 130.410 138.291 147.212 1.00 99.30 121 GLY C O 1
ATOM 6528 N N . LYS C 3 140 ? 128.494 138.465 146.033 1.00 95.56 122 LYS C N 1
ATOM 6529 C CA . LYS C 3 140 ? 127.980 137.188 146.517 1.00 100.61 122 LYS C CA 1
ATOM 6530 C C . LYS C 3 140 ? 128.709 136.006 145.887 1.00 99.16 122 LYS C C 1
ATOM 6531 O O . LYS C 3 140 ? 128.825 134.946 146.513 1.00 99.58 122 LYS C O 1
ATOM 6537 N N . ASP C 3 141 ? 129.201 136.167 144.657 1.00 94.09 123 ASP C N 1
ATOM 6538 C CA . ASP C 3 141 ? 129.807 135.047 143.942 1.00 95.06 123 ASP C CA 1
ATOM 6539 C C . ASP C 3 141 ? 131.145 134.648 144.554 1.00 92.80 123 ASP C C 1
ATOM 6540 O O . ASP C 3 141 ? 131.443 133.452 144.683 1.00 94.50 123 ASP C O 1
ATOM 6545 N N . GLU C 3 142 ? 131.965 135.630 144.933 1.00 85.90 124 GLU C N 1
ATOM 6546 C CA . GLU C 3 142 ? 133.221 135.319 145.608 1.00 86.22 124 GLU C CA 1
ATOM 6547 C C . GLU C 3 142 ? 132.966 134.631 146.942 1.00 88.51 124 GLU C C 1
ATOM 6548 O O . GLU C 3 142 ? 133.680 133.689 147.311 1.00 90.27 124 GLU C O 1
ATOM 6554 N N . LEU C 3 143 ? 131.949 135.086 147.677 1.00 88.51 125 LEU C N 1
ATOM 6555 C CA . LEU C 3 143 ? 131.580 134.427 148.924 1.00 84.13 125 LEU C CA 1
ATOM 6556 C C . LEU C 3 143 ? 131.158 132.985 148.682 1.00 83.09 125 LEU C C 1
ATOM 6557 O O . LEU C 3 143 ? 131.558 132.082 149.426 1.00 83.51 125 LEU C O 1
ATOM 6562 N N . LYS C 3 144 ? 130.347 132.749 147.648 1.00 84.51 126 LYS C N 1
ATOM 6563 C CA . LYS C 3 144 ? 129.916 131.390 147.338 1.00 82.29 126 LYS C CA 1
ATOM 6564 C C . LYS C 3 144 ? 131.108 130.500 147.011 1.00 77.82 126 LYS C C 1
ATOM 6565 O O . LYS C 3 144 ? 131.214 129.373 147.509 1.00 79.78 126 LYS C O 1
ATOM 6571 N N . LEU C 3 145 ? 132.027 131.001 146.183 1.00 74.87 127 LEU C N 1
ATOM 6572 C CA . LEU C 3 145 ? 133.201 130.217 145.810 1.00 74.07 127 LEU C CA 1
ATOM 6573 C C . LEU C 3 145 ? 134.059 129.894 147.028 1.00 76.55 127 LEU C C 1
ATOM 6574 O O . LEU C 3 145 ? 134.482 128.746 147.222 1.00 80.39 127 LEU C O 1
ATOM 6579 N N . THR C 3 146 ? 134.323 130.901 147.864 1.00 72.13 128 THR C N 1
ATOM 6580 C CA . THR C 3 146 ? 135.176 130.697 149.029 1.00 70.58 128 THR C CA 1
ATOM 6581 C C . THR C 3 146 ? 134.538 129.734 150.024 1.00 75.51 128 THR C C 1
ATOM 6582 O O . THR C 3 146 ? 135.221 128.868 150.585 1.00 79.24 128 THR C O 1
ATOM 6586 N N . LEU C 3 147 ? 133.227 129.860 150.248 1.00 74.34 129 LEU C N 1
ATOM 6587 C CA . LEU C 3 147 ? 132.545 128.955 151.167 1.00 72.25 129 LEU C CA 1
ATOM 6588 C C . LEU C 3 147 ? 132.516 127.532 150.625 1.00 75.36 129 LEU C C 1
ATOM 6589 O O . LEU C 3 147 ? 132.656 126.571 151.390 1.00 76.99 129 LEU C O 1
ATOM 6594 N N . SER C 3 148 ? 132.335 127.374 149.310 1.00 71.42 130 SER C N 1
ATOM 6595 C CA . SER C 3 148 ? 132.381 126.041 148.719 1.00 67.70 130 SER C CA 1
ATOM 6596 C C . SER C 3 148 ? 133.754 125.412 148.902 1.00 68.04 130 SER C C 1
ATOM 6597 O O . SER C 3 148 ? 133.864 124.233 149.263 1.00 71.02 130 SER C O 1
ATOM 6600 N N . LEU C 3 149 ? 134.814 126.191 148.674 1.00 66.70 131 LEU C N 1
ATOM 6601 C CA . LEU C 3 149 ? 136.163 125.669 148.871 1.00 67.14 131 LEU C CA 1
ATOM 6602 C C . LEU C 3 149 ? 136.398 125.281 150.326 1.00 71.08 131 LEU C C 1
ATOM 6603 O O . LEU C 3 149 ? 136.984 124.228 150.609 1.00 74.01 131 LEU C O 1
ATOM 6608 N N . LEU C 3 150 ? 135.943 126.115 151.266 1.00 71.42 132 LEU C N 1
ATOM 6609 C CA . LEU C 3 150 ? 136.140 125.808 152.680 1.00 74.10 132 LEU C CA 1
ATOM 6610 C C . LEU C 3 150 ? 135.381 124.549 153.090 1.00 72.14 132 LEU C C 1
ATOM 6611 O O . LEU C 3 150 ? 135.911 123.711 153.830 1.00 72.79 132 LEU C O 1
ATOM 6616 N N . SER C 3 151 ? 134.138 124.399 152.623 1.00 70.35 133 SER C N 1
ATOM 6617 C CA . SER C 3 151 ? 133.366 123.207 152.959 1.00 67.68 133 SER C CA 1
ATOM 6618 C C . SER C 3 151 ? 133.997 121.956 152.361 1.00 68.17 133 SER C C 1
ATOM 6619 O O . SER C 3 151 ? 134.039 120.902 153.007 1.00 72.30 133 SER C O 1
ATOM 6622 N N . ILE C 3 152 ? 134.504 122.054 151.129 1.00 68.51 134 ILE C N 1
ATOM 6623 C CA . ILE C 3 152 ? 135.169 120.910 150.510 1.00 69.46 134 ILE C CA 1
ATOM 6624 C C . ILE C 3 152 ? 136.426 120.538 151.289 1.00 69.94 134 ILE C C 1
ATOM 6625 O O . ILE C 3 152 ? 136.708 119.354 151.511 1.00 71.67 134 ILE C O 1
ATOM 6630 N N . ARG C 3 153 ? 137.195 121.539 151.725 1.00 67.94 135 ARG C N 1
ATOM 6631 C CA . ARG C 3 153 ? 138.386 121.262 152.524 1.00 66.56 135 ARG C CA 1
ATOM 6632 C C . ARG C 3 153 ? 138.028 120.588 153.844 1.00 68.92 135 ARG C C 1
ATOM 6633 O O . ARG C 3 153 ? 138.702 119.640 154.271 1.00 75.43 135 ARG C O 1
ATOM 6641 N N . TYR C 3 154 ? 136.974 121.068 154.509 1.00 68.23 136 TYR C N 1
ATOM 6642 C CA . TYR C 3 154 ? 136.562 120.459 155.771 1.00 71.41 136 TYR C CA 1
ATOM 6643 C C . TYR C 3 154 ? 136.088 119.026 155.559 1.00 72.19 136 TYR C C 1
ATOM 6644 O O . TYR C 3 154 ? 136.312 118.159 156.413 1.00 73.55 136 TYR C O 1
ATOM 6653 N N . TYR C 3 155 ? 135.422 118.760 154.433 1.00 72.88 137 TYR C N 1
ATOM 6654 C CA . TYR C 3 155 ? 135.054 117.388 154.097 1.00 69.90 137 TYR C CA 1
ATOM 6655 C C . TYR C 3 155 ? 136.293 116.529 153.867 1.00 69.62 137 TYR C C 1
ATOM 6656 O O . TYR C 3 155 ? 136.326 115.356 154.256 1.00 72.95 137 TYR C O 1
ATOM 6665 N N . LYS C 3 156 ? 137.316 117.095 153.223 1.00 70.95 138 LYS C N 1
ATOM 6666 C CA . LYS C 3 156 ? 138.556 116.356 152.999 1.00 71.25 138 LYS C CA 1
ATOM 6667 C C . LYS C 3 156 ? 139.213 115.966 154.316 1.00 75.22 138 LYS C C 1
ATOM 6668 O O . LYS C 3 156 ? 139.551 114.797 154.534 1.00 76.52 138 LYS C O 1
ATOM 6674 N N . LYS C 3 157 ? 139.399 116.938 155.212 1.00 79.11 139 LYS C N 1
ATOM 6675 C CA . LYS C 3 157 ? 140.209 116.706 156.404 1.00 80.54 139 LYS C CA 1
ATOM 6676 C C . LYS C 3 157 ? 139.529 115.798 157.422 1.00 85.61 139 LYS C C 1
ATOM 6677 O O . LYS C 3 157 ? 140.215 115.232 158.279 1.00 90.72 139 LYS C O 1
ATOM 6683 N N . MET C 3 158 ? 138.213 115.636 157.345 1.00 85.82 140 MET C N 1
ATOM 6684 C CA . MET C 3 158 ? 137.462 114.932 158.376 1.00 88.76 140 MET C CA 1
ATOM 6685 C C . MET C 3 158 ? 137.478 113.428 158.127 1.00 90.35 140 MET C C 1
ATOM 6686 O O . MET C 3 158 ? 137.428 112.973 156.981 1.00 89.99 140 MET C O 1
ATOM 6691 N N . SER C 3 159 ? 137.546 112.661 159.214 1.00 99.01 141 SER C N 1
ATOM 6692 C CA . SER C 3 159 ? 137.724 111.217 159.162 1.00 105.02 141 SER C CA 1
ATOM 6693 C C . SER C 3 159 ? 136.395 110.489 159.337 1.00 107.28 141 SER C C 1
ATOM 6694 O O . SER C 3 159 ? 135.484 110.968 160.017 1.00 108.66 141 SER C O 1
ATOM 6697 N N . PHE C 3 160 ? 136.301 109.321 158.709 1.00 107.49 142 PHE C N 1
ATOM 6698 C CA . PHE C 3 160 ? 135.116 108.474 158.794 1.00 108.76 142 PHE C CA 1
ATOM 6699 C C . PHE C 3 160 ? 134.933 107.911 160.200 1.00 105.46 142 PHE C C 1
ATOM 6700 O O . PHE C 3 160 ? 135.623 106.971 160.598 1.00 106.31 142 PHE C O 1
ATOM 6708 N N . LYS D 4 22 ? 121.818 169.829 190.465 1.00 123.38 4 LYS D N 1
ATOM 6709 C CA . LYS D 4 22 ? 122.354 169.059 191.581 1.00 125.31 4 LYS D CA 1
ATOM 6710 C C . LYS D 4 22 ? 123.874 168.931 191.457 1.00 129.05 4 LYS D C 1
ATOM 6711 O O . LYS D 4 22 ? 124.391 168.609 190.388 1.00 131.95 4 LYS D O 1
ATOM 6717 N N . LYS D 4 23 ? 124.583 169.187 192.553 1.00 126.81 5 LYS D N 1
ATOM 6718 C CA . LYS D 4 23 ? 126.041 169.172 192.587 1.00 128.83 5 LYS D CA 1
ATOM 6719 C C . LYS D 4 23 ? 126.524 167.921 193.309 1.00 133.02 5 LYS D C 1
ATOM 6720 O O . LYS D 4 23 ? 126.017 167.588 194.386 1.00 134.42 5 LYS D O 1
ATOM 6726 N N . ILE D 4 24 ? 127.505 167.236 192.722 1.00 131.89 6 ILE D N 1
ATOM 6727 C CA . ILE D 4 24 ? 127.988 165.954 193.227 1.00 131.72 6 ILE D CA 1
ATOM 6728 C C . ILE D 4 24 ? 129.458 166.092 193.596 1.00 128.99 6 ILE D C 1
ATOM 6729 O O . ILE D 4 24 ? 130.254 166.633 192.819 1.00 127.82 6 ILE D O 1
ATOM 6734 N N . VAL D 4 25 ? 129.816 165.599 194.777 1.00 129.48 7 VAL D N 1
ATOM 6735 C CA . VAL D 4 25 ? 131.183 165.660 195.280 1.00 128.07 7 VAL D CA 1
ATOM 6736 C C . VAL D 4 25 ? 131.840 164.303 195.072 1.00 129.12 7 VAL D C 1
ATOM 6737 O O . VAL D 4 25 ? 131.296 163.270 195.483 1.00 130.01 7 VAL D O 1
ATOM 6741 N N . LEU D 4 26 ? 133.006 164.304 194.433 1.00 126.92 8 LEU D N 1
ATOM 6742 C CA . LEU D 4 26 ? 133.774 163.094 194.170 1.00 122.38 8 LEU D CA 1
ATOM 6743 C C . LEU D 4 26 ? 135.058 163.127 194.986 1.00 123.07 8 LEU D C 1
ATOM 6744 O O . LEU D 4 26 ? 135.751 164.151 195.023 1.00 123.91 8 LEU D O 1
ATOM 6749 N N . LYS D 4 27 ? 135.369 162.011 195.638 1.00 119.36 9 LYS D N 1
ATOM 6750 C CA . LYS D 4 27 ? 136.545 161.888 196.487 1.00 116.76 9 LYS D CA 1
ATOM 6751 C C . LYS D 4 27 ? 137.544 160.940 195.837 1.00 118.33 9 LYS D C 1
ATOM 6752 O O . LYS D 4 27 ? 137.178 159.835 195.423 1.00 116.58 9 LYS D O 1
ATOM 6754 N N . SER D 4 28 ? 138.798 161.377 195.747 1.00 118.95 10 SER D N 1
ATOM 6755 C CA . SER D 4 28 ? 139.851 160.589 195.130 1.00 116.91 10 SER D CA 1
ATOM 6756 C C . SER D 4 28 ? 140.563 159.735 196.178 1.00 115.45 10 SER D C 1
ATOM 6757 O O . SER D 4 28 ? 140.282 159.807 197.377 1.00 118.92 10 SER D O 1
ATOM 6759 N N . SER D 4 29 ? 141.501 158.906 195.714 1.00 113.00 11 SER D N 1
ATOM 6760 C CA . SER D 4 29 ? 142.233 158.028 196.622 1.00 113.29 11 SER D CA 1
ATOM 6761 C C . SER D 4 29 ? 143.123 158.821 197.572 1.00 116.38 11 SER D C 1
ATOM 6762 O O . SER D 4 29 ? 143.175 158.527 198.772 1.00 116.70 11 SER D O 1
ATOM 6765 N N . ASP D 4 30 ? 143.838 159.822 197.052 1.00 118.02 12 ASP D N 1
ATOM 6766 C CA . ASP D 4 30 ? 144.737 160.604 197.894 1.00 121.87 12 ASP D CA 1
ATOM 6767 C C . ASP D 4 30 ? 143.967 161.392 198.947 1.00 121.61 12 ASP D C 1
ATOM 6768 O O . ASP D 4 30 ? 144.387 161.464 200.108 1.00 120.09 12 ASP D O 1
ATOM 6773 N N . GLY D 4 31 ? 142.841 161.988 198.564 1.00 122.01 13 GLY D N 1
ATOM 6774 C CA . GLY D 4 31 ? 142.040 162.759 199.494 1.00 122.25 13 GLY D CA 1
ATOM 6775 C C . GLY D 4 31 ? 141.481 164.031 198.893 1.00 119.78 13 GLY D C 1
ATOM 6776 O O . GLY D 4 31 ? 140.734 164.760 199.552 1.00 121.29 13 GLY D O 1
ATOM 6777 N N . GLU D 4 32 ? 141.838 164.309 197.643 1.00 118.66 14 GLU D N 1
ATOM 6778 C CA . GLU D 4 32 ? 141.340 165.498 196.968 1.00 119.97 14 GLU D CA 1
ATOM 6779 C C . GLU D 4 32 ? 139.846 165.374 196.689 1.00 121.33 14 GLU D C 1
ATOM 6780 O O . GLU D 4 32 ? 139.324 164.285 196.437 1.00 122.63 14 GLU D O 1
ATOM 6782 N N . SER D 4 33 ? 139.158 166.511 196.738 1.00 119.51 15 SER D N 1
ATOM 6783 C CA . SER D 4 33 ? 137.725 166.581 196.494 1.00 119.30 15 SER D CA 1
ATOM 6784 C C . SER D 4 33 ? 137.452 167.374 195.223 1.00 118.83 15 SER D C 1
ATOM 6785 O O . SER D 4 33 ? 138.102 168.392 194.963 1.00 121.02 15 SER D O 1
ATOM 6788 N N . PHE D 4 34 ? 136.490 166.902 194.432 1.00 117.23 16 PHE D N 1
ATOM 6789 C CA . PHE D 4 34 ? 136.127 167.547 193.179 1.00 118.01 16 PHE D CA 1
ATOM 6790 C C . PHE D 4 34 ? 134.621 167.759 193.128 1.00 118.70 16 PHE D C 1
ATOM 6791 O O . PHE D 4 34 ? 133.847 166.954 193.652 1.00 120.40 16 PHE D O 1
ATOM 6799 N N . GLU D 4 35 ? 134.213 168.851 192.489 1.00 116.36 17 GLU D N 1
ATOM 6800 C CA . GLU D 4 35 ? 132.807 169.203 192.345 1.00 116.45 17 GLU D CA 1
ATOM 6801 C C . GLU D 4 35 ? 132.391 169.029 190.891 1.00 114.68 17 GLU D C 1
ATOM 6802 O O . GLU D 4 35 ? 133.032 169.576 189.987 1.00 115.99 17 GLU D O 1
ATOM 6804 N N . VAL D 4 36 ? 131.319 168.268 190.672 1.00 115.07 18 VAL D N 1
ATOM 6805 C CA . VAL D 4 36 ? 130.823 167.931 189.351 1.00 117.74 18 VAL D CA 1
ATOM 6806 C C . VAL D 4 36 ? 129.328 168.254 189.323 1.00 115.50 18 VAL D C 1
ATOM 6807 O O . VAL D 4 36 ? 128.702 168.455 190.363 1.00 113.76 18 VAL D O 1
ATOM 6811 N N . GLU D 4 37 ? 128.753 168.289 188.125 1.00 114.88 19 GLU D N 1
ATOM 6812 C CA . GLU D 4 37 ? 127.360 168.661 187.927 1.00 114.09 19 GLU D CA 1
ATOM 6813 C C . GLU D 4 37 ? 126.500 167.411 187.753 1.00 116.15 19 GLU D C 1
ATOM 6814 O O . GLU D 4 37 ? 126.977 166.276 187.841 1.00 120.50 19 GLU D O 1
ATOM 6816 N N . GLU D 4 38 ? 125.210 167.635 187.497 1.00 114.58 20 GLU D N 1
ATOM 6817 C CA . GLU D 4 38 ? 124.229 166.556 187.457 1.00 113.25 20 GLU D CA 1
ATOM 6818 C C . GLU D 4 38 ? 124.060 165.952 186.067 1.00 106.40 20 GLU D C 1
ATOM 6819 O O . GLU D 4 38 ? 123.974 164.727 185.936 1.00 108.24 20 GLU D O 1
ATOM 6821 N N . ALA D 4 39 ? 123.995 166.786 185.027 1.00 103.70 21 ALA D N 1
ATOM 6822 C CA . ALA D 4 39 ? 123.812 166.265 183.675 1.00 110.39 21 ALA D CA 1
ATOM 6823 C C . ALA D 4 39 ? 125.017 165.447 183.227 1.00 116.63 21 ALA D C 1
ATOM 6824 O O . ALA D 4 39 ? 124.863 164.411 182.569 1.00 121.66 21 ALA D O 1
ATOM 6826 N N . VAL D 4 40 ? 126.224 165.907 183.563 1.00 116.82 22 VAL D N 1
ATOM 6827 C CA . VAL D 4 40 ? 127.440 165.171 183.234 1.00 119.55 22 VAL D CA 1
ATOM 6828 C C . VAL D 4 40 ? 127.488 163.839 183.975 1.00 119.64 22 VAL D C 1
ATOM 6829 O O . VAL D 4 40 ? 128.103 162.876 183.498 1.00 121.20 22 VAL D O 1
ATOM 6833 N N . ALA D 4 41 ? 126.833 163.750 185.134 1.00 117.07 23 ALA D N 1
ATOM 6834 C CA . ALA D 4 41 ? 126.827 162.499 185.887 1.00 120.67 23 ALA D CA 1
ATOM 6835 C C . ALA D 4 41 ? 126.163 161.379 185.095 1.00 120.62 23 ALA D C 1
ATOM 6836 O O . ALA D 4 41 ? 126.594 160.222 185.163 1.00 120.92 23 ALA D O 1
ATOM 6838 N N . LEU D 4 42 ? 125.110 161.701 184.340 1.00 117.34 24 LEU D N 1
ATOM 6839 C CA . LEU D 4 42 ? 124.426 160.689 183.541 1.00 112.27 24 LEU D CA 1
ATOM 6840 C C . LEU D 4 42 ? 125.291 160.150 182.410 1.00 115.00 24 LEU D C 1
ATOM 6841 O O . LEU D 4 42 ? 124.965 159.099 181.849 1.00 115.71 24 LEU D O 1
ATOM 6846 N N . GLU D 4 43 ? 126.375 160.845 182.054 1.00 119.62 25 GLU D N 1
ATOM 6847 C CA . GLU D 4 43 ? 127.267 160.334 181.017 1.00 124.75 25 GLU D CA 1
ATOM 6848 C C . GLU D 4 43 ? 127.921 159.029 181.451 1.00 125.73 25 GLU D C 1
ATOM 6849 O O . GLU D 4 43 ? 128.069 158.102 180.647 1.00 123.29 25 GLU D O 1
ATOM 6851 N N . SER D 4 44 ? 128.319 158.938 182.717 1.00 127.11 26 SER D N 1
ATOM 6852 C CA . SER D 4 44 ? 128.848 157.697 183.278 1.00 128.60 26 SER D CA 1
ATOM 6853 C C . SER D 4 44 ? 127.666 156.806 183.635 1.00 126.00 26 SER D C 1
ATOM 6854 O O . SER D 4 44 ? 126.997 157.017 184.649 1.00 125.91 26 SER D O 1
ATOM 6856 N N . GLN D 4 45 ? 127.402 155.804 182.793 1.00 119.84 27 GLN D N 1
ATOM 6857 C CA . GLN D 4 45 ? 126.222 154.967 182.975 1.00 115.19 27 GLN D CA 1
ATOM 6858 C C . GLN D 4 45 ? 126.279 154.139 184.254 1.00 114.79 27 GLN D C 1
ATOM 6859 O O . GLN D 4 45 ? 125.226 153.742 184.760 1.00 115.07 27 GLN D O 1
ATOM 6865 N N . THR D 4 46 ? 127.473 153.870 184.788 1.00 114.82 28 THR D N 1
ATOM 6866 C CA . THR D 4 46 ? 127.557 153.210 186.088 1.00 117.43 28 THR D CA 1
ATOM 6867 C C . THR D 4 46 ? 126.987 154.099 187.187 1.00 119.89 28 THR D C 1
ATOM 6868 O O . THR D 4 46 ? 126.235 153.632 188.053 1.00 122.31 28 THR D O 1
ATOM 6872 N N . ILE D 4 47 ? 127.321 155.391 187.157 1.00 118.59 29 ILE D N 1
ATOM 6873 C CA . ILE D 4 47 ? 126.778 156.322 188.138 1.00 121.41 29 ILE D CA 1
ATOM 6874 C C . ILE D 4 47 ? 125.274 156.476 187.947 1.00 120.65 29 ILE D C 1
ATOM 6875 O O . ILE D 4 47 ? 124.523 156.599 188.919 1.00 119.54 29 ILE D O 1
ATOM 6880 N N . ALA D 4 48 ? 124.807 156.454 186.697 1.00 121.14 30 ALA D N 1
ATOM 6881 C CA . ALA D 4 48 ? 123.370 156.514 186.447 1.00 122.25 30 ALA D CA 1
ATOM 6882 C C . ALA D 4 48 ? 122.660 155.288 187.010 1.00 117.97 30 ALA D C 1
ATOM 6883 O O . ALA D 4 48 ? 121.580 155.402 187.605 1.00 114.89 30 ALA D O 1
ATOM 6885 N N . HIS D 4 49 ? 123.249 154.104 186.825 1.00 116.79 31 HIS D N 1
ATOM 6886 C CA . HIS D 4 49 ? 122.664 152.885 187.372 1.00 120.54 31 HIS D CA 1
ATOM 6887 C C . HIS D 4 49 ? 122.634 152.928 188.893 1.00 123.24 31 HIS D C 1
ATOM 6888 O O . HIS D 4 49 ? 121.669 152.474 189.518 1.00 126.97 31 HIS D O 1
ATOM 6890 N N . MET D 4 50 ? 123.690 153.461 189.509 1.00 122.73 32 MET D N 1
ATOM 6891 C CA . MET D 4 50 ? 123.666 153.655 190.955 1.00 123.88 32 MET D CA 1
ATOM 6892 C C . MET D 4 50 ? 122.578 154.646 191.356 1.00 121.59 32 MET D C 1
ATOM 6893 O O . MET D 4 50 ? 121.935 154.488 192.400 1.00 122.84 32 MET D O 1
ATOM 6895 N N . VAL D 4 51 ? 122.359 155.673 190.533 1.00 116.32 33 VAL D N 1
ATOM 6896 C CA . VAL D 4 51 ? 121.413 156.728 190.877 1.00 115.45 33 VAL D CA 1
ATOM 6897 C C . VAL D 4 51 ? 119.980 156.217 190.821 1.00 114.30 33 VAL D C 1
ATOM 6898 O O . VAL D 4 51 ? 119.164 156.534 191.694 1.00 114.24 33 VAL D O 1
ATOM 6900 N N . GLU D 4 52 ? 119.639 155.430 189.794 1.00 111.10 34 GLU D N 1
ATOM 6901 C CA . GLU D 4 52 ? 118.258 154.968 189.690 1.00 112.68 34 GLU D CA 1
ATOM 6902 C C . GLU D 4 52 ? 117.905 153.982 190.795 1.00 117.20 34 GLU D C 1
ATOM 6903 O O . GLU D 4 52 ? 116.719 153.775 191.070 1.00 117.65 34 GLU D O 1
ATOM 6909 N N . ASP D 4 53 ? 118.904 153.375 191.431 1.00 120.76 35 ASP D N 1
ATOM 6910 C CA . ASP D 4 53 ? 118.696 152.534 192.601 1.00 123.89 35 ASP D CA 1
ATOM 6911 C C . ASP D 4 53 ? 118.703 153.329 193.900 1.00 125.92 35 ASP D C 1
ATOM 6912 O O . ASP D 4 53 ? 118.564 152.733 194.973 1.00 129.69 35 ASP D O 1
ATOM 6914 N N . ASP D 4 54 ? 118.865 154.646 193.822 1.00 123.74 36 ASP D N 1
ATOM 6915 C CA . ASP D 4 54 ? 118.872 155.549 194.980 1.00 129.35 36 ASP D CA 1
ATOM 6916 C C . ASP D 4 54 ? 119.999 155.120 195.925 1.00 135.18 36 ASP D C 1
ATOM 6917 O O . ASP D 4 54 ? 121.054 154.653 195.474 1.00 133.33 36 ASP D O 1
ATOM 6919 N N . CYS D 4 55 ? 119.776 155.276 197.233 1.00 139.33 37 CYS D N 1
ATOM 6920 C CA . CYS D 4 55 ? 120.768 154.951 198.260 1.00 141.48 37 CYS D CA 1
ATOM 6921 C C . CYS D 4 55 ? 122.074 155.711 198.029 1.00 142.93 37 CYS D C 1
ATOM 6922 O O . CYS D 4 55 ? 123.171 155.157 198.130 1.00 145.44 37 CYS D O 1
ATOM 6924 N N . VAL D 4 56 ? 121.947 156.999 197.715 1.00 139.54 38 VAL D N 1
ATOM 6925 C CA . VAL D 4 56 ? 123.110 157.854 197.498 1.00 133.75 38 VAL D CA 1
ATOM 6926 C C . VAL D 4 56 ? 122.857 159.221 198.119 1.00 123.06 38 VAL D C 1
ATOM 6927 O O . VAL D 4 56 ? 122.098 160.032 197.576 1.00 118.81 38 VAL D O 1
ATOM 6929 N N . ASP D 4 57 ? 123.492 159.484 199.259 1.00 118.92 39 ASP D N 1
ATOM 6930 C CA . ASP D 4 57 ? 123.378 160.767 199.940 1.00 116.45 39 ASP D CA 1
ATOM 6931 C C . ASP D 4 57 ? 124.718 161.471 200.074 1.00 115.54 39 ASP D C 1
ATOM 6932 O O . ASP D 4 57 ? 124.822 162.664 199.760 1.00 116.12 39 ASP D O 1
ATOM 6934 N N . ASN D 4 58 ? 125.750 160.770 200.533 1.00 115.03 40 ASN D N 1
ATOM 6935 C CA . ASN D 4 58 ? 127.077 161.346 200.670 1.00 111.09 40 ASN D CA 1
ATOM 6936 C C . ASN D 4 58 ? 127.867 161.183 199.373 1.00 113.20 40 ASN D C 1
ATOM 6937 O O . ASN D 4 58 ? 127.439 160.510 198.431 1.00 115.20 40 ASN D O 1
ATOM 6939 N N . GLY D 4 59 ? 129.034 161.821 199.330 1.00 113.60 41 GLY D N 1
ATOM 6940 C CA . GLY D 4 59 ? 129.902 161.745 198.171 1.00 116.06 41 GLY D CA 1
ATOM 6941 C C . GLY D 4 59 ? 130.359 160.336 197.857 1.00 111.70 41 GLY D C 1
ATOM 6942 O O . GLY D 4 59 ? 130.832 159.618 198.744 1.00 114.70 41 GLY D O 1
ATOM 6943 N N . VAL D 4 60 ? 130.226 159.929 196.598 1.00 105.62 42 VAL D N 1
ATOM 6944 C CA . VAL D 4 60 ? 130.592 158.579 196.177 1.00 107.14 42 VAL D CA 1
ATOM 6945 C C . VAL D 4 60 ? 132.111 158.453 196.158 1.00 111.37 42 VAL D C 1
ATOM 6946 O O . VAL D 4 60 ? 132.788 159.224 195.462 1.00 110.29 42 VAL D O 1
ATOM 6950 N N . PRO D 4 61 ? 132.687 157.508 196.901 1.00 118.56 43 PRO D N 1
ATOM 6951 C CA . PRO D 4 61 ? 134.141 157.323 196.877 1.00 120.35 43 PRO D CA 1
ATOM 6952 C C . PRO D 4 61 ? 134.585 156.382 195.767 1.00 118.44 43 PRO D C 1
ATOM 6953 O O . PRO D 4 61 ? 133.942 155.373 195.472 1.00 116.33 43 PRO D O 1
ATOM 6957 N N . LEU D 4 62 ? 135.712 156.729 195.141 1.00 117.98 44 LEU D N 1
ATOM 6958 C CA . LEU D 4 62 ? 136.331 155.923 194.089 1.00 117.72 44 LEU D CA 1
ATOM 6959 C C . LEU D 4 62 ? 137.706 155.492 194.582 1.00 117.76 44 LEU D C 1
ATOM 6960 O O . LEU D 4 62 ? 138.691 156.232 194.428 1.00 117.53 44 LEU D O 1
ATOM 6965 N N . PRO D 4 63 ? 137.816 154.306 195.192 1.00 117.60 45 PRO D N 1
ATOM 6966 C CA . PRO D 4 63 ? 139.081 153.903 195.827 1.00 115.58 45 PRO D CA 1
ATOM 6967 C C . PRO D 4 63 ? 140.279 153.842 194.890 1.00 110.94 45 PRO D C 1
ATOM 6968 O O . PRO D 4 63 ? 141.279 154.529 195.116 1.00 109.05 45 PRO D O 1
ATOM 6972 N N . ASN D 4 64 ? 140.198 153.025 193.844 1.00 110.36 46 ASN D N 1
ATOM 6973 C CA . ASN D 4 64 ? 141.359 152.729 193.002 1.00 110.29 46 ASN D CA 1
ATOM 6974 C C . ASN D 4 64 ? 141.371 153.607 191.751 1.00 105.75 46 ASN D C 1
ATOM 6975 O O . ASN D 4 64 ? 141.296 153.129 190.619 1.00 105.05 46 ASN D O 1
ATOM 6977 N N . VAL D 4 65 ? 141.485 154.914 191.973 1.00 105.65 47 VAL D N 1
ATOM 6978 C CA . VAL D 4 65 ? 141.579 155.896 190.898 1.00 107.92 47 VAL D CA 1
ATOM 6979 C C . VAL D 4 65 ? 142.520 157.008 191.342 1.00 112.70 47 VAL D C 1
ATOM 6980 O O . VAL D 4 65 ? 142.410 157.516 192.463 1.00 114.69 47 VAL D O 1
ATOM 6984 N N . THR D 4 66 ? 143.449 157.381 190.467 1.00 116.49 48 THR D N 1
ATOM 6985 C CA . THR D 4 66 ? 144.359 158.480 190.751 1.00 117.85 48 THR D CA 1
ATOM 6986 C C . THR D 4 66 ? 143.662 159.821 190.544 1.00 118.30 48 THR D C 1
ATOM 6987 O O . THR D 4 66 ? 142.724 159.943 189.751 1.00 117.67 48 THR D O 1
ATOM 6991 N N . SER D 4 67 ? 144.137 160.836 191.270 1.00 119.42 49 SER D N 1
ATOM 6992 C CA . SER D 4 67 ? 143.451 162.125 191.288 1.00 120.51 49 SER D CA 1
ATOM 6993 C C . SER D 4 67 ? 143.604 162.866 189.963 1.00 113.31 49 SER D C 1
ATOM 6994 O O . SER D 4 67 ? 142.634 163.434 189.444 1.00 111.61 49 SER D O 1
ATOM 6997 N N . LYS D 4 68 ? 144.817 162.887 189.404 1.00 105.85 50 LYS D N 1
ATOM 6998 C CA . LYS D 4 68 ? 145.042 163.626 188.165 1.00 99.17 50 LYS D CA 1
ATOM 6999 C C . LYS D 4 68 ? 144.282 163.007 186.998 1.00 100.72 50 LYS D C 1
ATOM 7000 O O . LYS D 4 68 ? 143.769 163.727 186.132 1.00 98.79 50 LYS D O 1
ATOM 7006 N N . ILE D 4 69 ? 144.192 161.675 186.957 1.00 101.91 51 ILE D N 1
ATOM 7007 C CA . ILE D 4 69 ? 143.392 161.023 185.924 1.00 106.56 51 ILE D CA 1
ATOM 7008 C C . ILE D 4 69 ? 141.924 161.392 186.081 1.00 104.16 51 ILE D C 1
ATOM 7009 O O . ILE D 4 69 ? 141.209 161.596 185.091 1.00 106.35 51 ILE D O 1
ATOM 7011 N N . LEU D 4 70 ? 141.449 161.475 187.327 1.00 100.53 52 LEU D N 1
ATOM 7012 C CA . LEU D 4 70 ? 140.073 161.898 187.567 1.00 103.38 52 LEU D CA 1
ATOM 7013 C C . LEU D 4 70 ? 139.845 163.321 187.076 1.00 107.39 52 LEU D C 1
ATOM 7014 O O . LEU D 4 70 ? 138.814 163.616 186.459 1.00 110.09 52 LEU D O 1
ATOM 7019 N N . ALA D 4 71 ? 140.802 164.215 187.327 1.00 107.71 53 ALA D N 1
ATOM 7020 C CA . ALA D 4 71 ? 140.683 165.577 186.819 1.00 106.63 53 ALA D CA 1
ATOM 7021 C C . ALA D 4 71 ? 140.643 165.593 185.296 1.00 100.60 53 ALA D C 1
ATOM 7022 O O . ALA D 4 71 ? 139.842 166.318 184.694 1.00 101.22 53 ALA D O 1
ATOM 7024 N N . LYS D 4 72 ? 141.500 164.793 184.657 1.00 95.97 54 LYS D N 1
ATOM 7025 C CA . LYS D 4 72 ? 141.547 164.764 183.199 1.00 97.72 54 LYS D CA 1
ATOM 7026 C C . LYS D 4 72 ? 140.229 164.270 182.612 1.00 99.00 54 LYS D C 1
ATOM 7027 O O . LYS D 4 72 ? 139.700 164.857 181.659 1.00 103.44 54 LYS D O 1
ATOM 7029 N N . VAL D 4 73 ? 139.675 163.190 183.172 1.00 95.86 55 VAL D N 1
ATOM 7030 C CA . VAL D 4 73 ? 138.413 162.687 182.639 1.00 97.54 55 VAL D CA 1
ATOM 7031 C C . VAL D 4 73 ? 137.287 163.670 182.939 1.00 98.89 55 VAL D C 1
ATOM 7032 O O . VAL D 4 73 ? 136.337 163.791 182.157 1.00 101.27 55 VAL D O 1
ATOM 7036 N N . ILE D 4 74 ? 137.379 164.402 184.054 1.00 99.83 56 ILE D N 1
ATOM 7037 C CA . ILE D 4 74 ? 136.382 165.427 184.353 1.00 102.87 56 ILE D CA 1
ATOM 7038 C C . ILE D 4 74 ? 136.398 166.509 183.281 1.00 104.41 56 ILE D C 1
ATOM 7039 O O . ILE D 4 74 ? 135.348 166.912 182.762 1.00 105.61 56 ILE D O 1
ATOM 7041 N N . GLU D 4 75 ? 137.593 166.992 182.928 1.00 103.09 57 GLU D N 1
ATOM 7042 C CA . GLU D 4 75 ? 137.691 167.981 181.857 1.00 99.79 57 GLU D CA 1
ATOM 7043 C C . GLU D 4 75 ? 137.153 167.424 180.547 1.00 98.49 57 GLU D C 1
ATOM 7044 O O . GLU D 4 75 ? 136.429 168.116 179.821 1.00 100.49 57 GLU D O 1
ATOM 7050 N N . TYR D 4 76 ? 137.492 166.171 180.233 1.00 100.40 58 TYR D N 1
ATOM 7051 C CA . TYR D 4 76 ? 137.033 165.572 178.984 1.00 102.67 58 TYR D CA 1
ATOM 7052 C C . TYR D 4 76 ? 135.511 165.529 178.919 1.00 103.77 58 TYR D C 1
ATOM 7053 O O . TYR D 4 76 ? 134.908 165.971 177.932 1.00 106.71 58 TYR D O 1
ATOM 7062 N N . CYS D 4 77 ? 134.869 164.999 179.963 1.00 101.36 59 CYS D N 1
ATOM 7063 C CA . CYS D 4 77 ? 133.417 164.859 179.921 1.00 101.01 59 CYS D CA 1
ATOM 7064 C C . CYS D 4 77 ? 132.735 166.220 179.935 1.00 100.26 59 CYS D C 1
ATOM 7065 O O . CYS D 4 77 ? 131.722 166.412 179.253 1.00 101.50 59 CYS D O 1
ATOM 7068 N N . LYS D 4 78 ? 133.270 167.177 180.703 1.00 99.41 60 LYS D N 1
ATOM 7069 C CA . LYS D 4 78 ? 132.685 168.514 180.727 1.00 100.85 60 LYS D CA 1
ATOM 7070 C C . LYS D 4 78 ? 132.751 169.165 179.351 1.00 101.48 60 LYS D C 1
ATOM 7071 O O . LYS D 4 78 ? 131.765 169.741 178.873 1.00 99.92 60 LYS D O 1
ATOM 7073 N N . ARG D 4 79 ? 133.907 169.070 178.690 1.00 102.50 61 ARG D N 1
ATOM 7074 C CA . ARG D 4 79 ? 134.030 169.630 177.349 1.00 101.11 61 ARG D CA 1
ATOM 7075 C C . ARG D 4 79 ? 133.087 168.936 176.378 1.00 101.79 61 ARG D C 1
ATOM 7076 O O . ARG D 4 79 ? 132.468 169.588 175.529 1.00 104.17 61 ARG D O 1
ATOM 7078 N N . HIS D 4 80 ? 132.959 167.611 176.491 1.00 103.08 62 HIS D N 1
ATOM 7079 C CA . HIS D 4 80 ? 132.095 166.882 175.569 1.00 106.31 62 HIS D CA 1
ATOM 7080 C C . HIS D 4 80 ? 130.632 167.274 175.746 1.00 105.15 62 HIS D C 1
ATOM 7081 O O . HIS D 4 80 ? 129.920 167.479 174.757 1.00 107.28 62 HIS D O 1
ATOM 7088 N N . VAL D 4 81 ? 130.160 167.389 176.991 1.00 101.69 63 VAL D N 1
ATOM 7089 C CA . VAL D 4 81 ? 128.759 167.753 177.190 1.00 102.46 63 VAL D CA 1
ATOM 7090 C C . VAL D 4 81 ? 128.526 169.199 176.771 1.00 104.13 63 VAL D C 1
ATOM 7091 O O . VAL D 4 81 ? 127.479 169.532 176.202 1.00 104.31 63 VAL D O 1
ATOM 7095 N N . GLU D 4 82 ? 129.498 170.082 177.030 1.00 104.97 64 GLU D N 1
ATOM 7096 C CA . GLU D 4 82 ? 129.357 171.470 176.604 1.00 107.73 64 GLU D CA 1
ATOM 7097 C C . GLU D 4 82 ? 129.266 171.576 175.086 1.00 105.70 64 GLU D C 1
ATOM 7098 O O . GLU D 4 82 ? 128.447 172.335 174.557 1.00 106.98 64 GLU D O 1
ATOM 7100 N N . ALA D 4 83 ? 130.100 170.819 174.369 1.00 105.74 65 ALA D N 1
ATOM 7101 C CA . ALA D 4 83 ? 130.056 170.855 172.910 1.00 110.72 65 ALA D CA 1
ATOM 7102 C C . ALA D 4 83 ? 128.779 170.218 172.374 1.00 114.40 65 ALA D C 1
ATOM 7103 O O . ALA D 4 83 ? 128.215 170.690 171.380 1.00 116.26 65 ALA D O 1
ATOM 7105 N N . ALA D 4 84 ? 128.313 169.142 173.014 1.00 114.72 66 ALA D N 1
ATOM 7106 C CA . ALA D 4 84 ? 127.130 168.440 172.525 1.00 115.24 66 ALA D CA 1
ATOM 7107 C C . ALA D 4 84 ? 125.884 169.311 172.615 1.00 112.85 66 ALA D C 1
ATOM 7108 O O . ALA D 4 84 ? 125.042 169.295 171.709 1.00 116.22 66 ALA D O 1
ATOM 7110 N N . ALA D 4 85 ? 125.744 170.071 173.696 1.00 107.50 67 ALA D N 1
ATOM 7111 C CA . ALA D 4 85 ? 124.575 170.922 173.887 1.00 108.30 67 ALA D CA 1
ATOM 7112 C C . ALA D 4 85 ? 124.590 172.103 172.921 1.00 108.18 67 ALA D C 1
ATOM 7113 O O . ALA D 4 85 ? 123.632 172.324 172.181 1.00 100.86 67 ALA D O 1
ATOM 7115 N N . SER D 4 97 ? 130.692 171.585 162.822 1.00 113.94 79 SER D N 1
ATOM 7116 C CA . SER D 4 97 ? 130.976 171.540 164.251 1.00 116.15 79 SER D CA 1
ATOM 7117 C C . SER D 4 97 ? 131.822 170.323 164.608 1.00 113.47 79 SER D C 1
ATOM 7118 O O . SER D 4 97 ? 132.578 170.352 165.577 1.00 110.74 79 SER D O 1
ATOM 7120 N N . ASP D 4 98 ? 131.691 169.259 163.809 1.00 113.08 80 ASP D N 1
ATOM 7121 C CA . ASP D 4 98 ? 132.414 168.021 164.088 1.00 112.81 80 ASP D CA 1
ATOM 7122 C C . ASP D 4 98 ? 133.921 168.243 164.084 1.00 115.64 80 ASP D C 1
ATOM 7123 O O . ASP D 4 98 ? 134.651 167.621 164.868 1.00 113.23 80 ASP D O 1
ATOM 7125 N N . ASP D 4 99 ? 134.405 169.123 163.204 1.00 119.36 81 ASP D N 1
ATOM 7126 C CA . ASP D 4 99 ? 135.833 169.416 163.157 1.00 118.45 81 ASP D CA 1
ATOM 7127 C C . ASP D 4 99 ? 136.330 169.998 164.473 1.00 116.08 81 ASP D C 1
ATOM 7128 O O . ASP D 4 99 ? 137.485 169.773 164.851 1.00 116.90 81 ASP D O 1
ATOM 7130 N N . ASP D 4 100 ? 135.476 170.735 165.188 1.00 113.21 82 ASP D N 1
ATOM 7131 C CA . ASP D 4 100 ? 135.881 171.302 166.471 1.00 112.90 82 ASP D CA 1
ATOM 7132 C C . ASP D 4 100 ? 136.212 170.206 167.476 1.00 112.22 82 ASP D C 1
ATOM 7133 O O . ASP D 4 100 ? 137.278 170.225 168.104 1.00 110.82 82 ASP D O 1
ATOM 7135 N N . LEU D 4 101 ? 135.312 169.231 167.637 1.00 111.72 83 LEU D N 1
ATOM 7136 C CA . LEU D 4 101 ? 135.599 168.125 168.545 1.00 110.11 83 LEU D CA 1
ATOM 7137 C C . LEU D 4 101 ? 136.761 167.281 168.039 1.00 108.93 83 LEU D C 1
ATOM 7138 O O . LEU D 4 101 ? 137.568 166.792 168.836 1.00 107.93 83 LEU D O 1
ATOM 7143 N N . LYS D 4 102 ? 136.864 167.082 166.723 1.00 109.56 84 LYS D N 1
ATOM 7144 C CA . LYS D 4 102 ? 138.000 166.321 166.211 1.00 109.36 84 LYS D CA 1
ATOM 7145 C C . LYS D 4 102 ? 139.317 166.983 166.598 1.00 106.39 84 LYS D C 1
ATOM 7146 O O . LYS D 4 102 ? 140.230 166.317 167.103 1.00 107.34 84 LYS D O 1
ATOM 7152 N N . ALA D 4 103 ? 139.413 168.303 166.422 1.00 10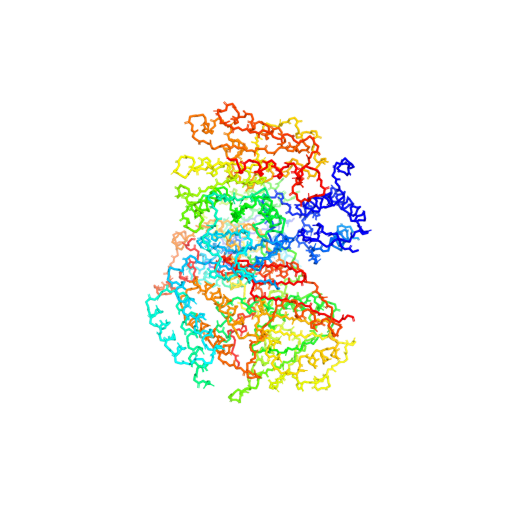7.84 85 ALA D N 1
ATOM 7153 C CA . ALA D 4 103 ? 140.626 169.021 166.801 1.00 105.76 85 ALA D CA 1
ATOM 7154 C C . ALA D 4 103 ? 140.854 168.978 168.307 1.00 100.66 85 ALA D C 1
ATOM 7155 O O . ALA D 4 103 ? 141.994 168.838 168.766 1.00 97.15 85 ALA D O 1
ATOM 7157 N N . TRP D 4 104 ? 139.783 169.100 169.096 1.00 101.85 86 TRP D N 1
ATOM 7158 C CA . TRP D 4 104 ? 139.941 169.107 170.548 1.00 103.42 86 TRP D CA 1
ATOM 7159 C C . TRP D 4 104 ? 140.466 167.771 171.060 1.00 105.95 86 TRP D C 1
ATOM 7160 O O . TRP D 4 104 ? 141.440 167.726 171.822 1.00 107.50 86 TRP D O 1
ATOM 7171 N N . ASP D 4 105 ? 139.830 166.669 170.659 1.00 106.31 87 ASP D N 1
ATOM 7172 C CA . ASP D 4 105 ? 140.310 165.354 171.072 1.00 106.87 87 ASP D CA 1
ATOM 7173 C C . ASP D 4 105 ? 141.660 165.015 170.449 1.00 102.52 87 ASP D C 1
ATOM 7174 O O . ASP D 4 105 ? 142.402 164.195 171.001 1.00 103.23 87 ASP D O 1
ATOM 7179 N N . ALA D 4 106 ? 142.002 165.618 169.306 1.00 102.28 88 ALA D N 1
ATOM 7180 C CA . ALA D 4 106 ? 143.366 165.490 168.805 1.00 104.27 88 ALA D CA 1
ATOM 7181 C C . ALA D 4 106 ? 144.359 166.169 169.740 1.00 99.23 88 ALA D C 1
ATOM 7182 O O . ALA D 4 106 ? 145.435 165.626 170.019 1.00 99.25 88 ALA D O 1
ATOM 7184 N N . ASP D 4 107 ? 144.013 167.359 170.234 1.00 96.44 89 ASP D N 1
ATOM 7185 C CA . ASP D 4 107 ? 144.906 168.083 171.132 1.00 96.54 89 ASP D CA 1
ATOM 7186 C C . ASP D 4 107 ? 144.980 167.431 172.508 1.00 99.51 89 ASP D C 1
ATOM 7187 O O . ASP D 4 107 ? 145.981 167.593 173.216 1.00 100.98 89 ASP D O 1
ATOM 7189 N N . PHE D 4 108 ? 143.933 166.702 172.904 1.00 102.70 90 PHE D N 1
ATOM 7190 C CA . PHE D 4 108 ? 143.907 166.088 174.230 1.00 103.46 90 PHE D CA 1
ATOM 7191 C C . PHE D 4 108 ? 145.009 165.045 174.387 1.00 103.95 90 PHE D C 1
ATOM 7192 O O . PHE D 4 108 ? 145.597 164.910 175.467 1.00 103.41 90 PHE D O 1
ATOM 7200 N N . MET D 4 109 ? 145.312 164.306 173.322 1.00 103.07 91 MET D N 1
ATOM 7201 C CA . MET D 4 109 ? 146.183 163.140 173.400 1.00 98.56 91 MET D CA 1
ATOM 7202 C C . MET D 4 109 ? 147.666 163.492 173.484 1.00 96.32 91 MET D C 1
ATOM 7203 O O . MET D 4 109 ? 148.507 162.623 173.228 1.00 94.64 91 MET D O 1
ATOM 7208 N N . LYS D 4 110 ? 148.012 164.731 173.829 1.00 98.38 92 LYS D N 1
ATOM 7209 C CA . LYS D 4 110 ? 149.411 165.102 174.003 1.00 94.94 92 LYS D CA 1
ATOM 7210 C C . LYS D 4 110 ? 149.912 164.700 175.386 1.00 95.76 92 LYS D C 1
ATOM 7211 O O . LYS D 4 110 ? 150.461 165.528 176.120 1.00 99.55 92 LYS D O 1
ATOM 7213 N N . ILE D 4 111 ? 149.726 163.432 175.748 1.00 91.46 93 ILE D N 1
ATOM 7214 C CA . ILE D 4 111 ? 150.197 162.886 177.013 1.00 97.13 93 ILE D CA 1
ATOM 7215 C C . ILE D 4 111 ? 151.117 161.710 176.710 1.00 100.69 93 ILE D C 1
ATOM 7216 O O . ILE D 4 111 ? 151.069 161.118 175.629 1.00 105.04 93 ILE D O 1
ATOM 7218 N N . ASP D 4 112 ? 151.965 161.370 177.682 1.00 101.71 94 ASP D N 1
ATOM 7219 C CA . ASP D 4 112 ? 152.991 160.368 177.420 1.00 108.11 94 ASP D CA 1
ATOM 7220 C C . ASP D 4 112 ? 152.453 158.941 177.482 1.00 106.99 94 ASP D C 1
ATOM 7221 O O . ASP D 4 112 ? 151.276 158.699 177.191 1.00 106.94 94 ASP D O 1
ATOM 7226 N N . GLN D 4 113 ? 153.310 157.988 177.862 1.00 105.14 95 GLN D N 1
ATOM 7227 C CA . GLN D 4 113 ? 152.876 156.603 178.021 1.00 103.60 95 GLN D CA 1
ATOM 7228 C C . GLN D 4 113 ? 152.084 156.397 179.307 1.00 101.36 95 GLN D C 1
ATOM 7229 O O . GLN D 4 113 ? 151.039 155.735 179.305 1.00 101.28 95 GLN D O 1
ATOM 7231 N N . ALA D 4 114 ? 152.574 156.962 180.413 1.00 99.98 96 ALA D N 1
ATOM 7232 C CA . ALA D 4 114 ? 151.981 156.689 181.718 1.00 103.09 96 ALA D CA 1
ATOM 7233 C C . ALA D 4 114 ? 150.570 157.249 181.809 1.00 103.07 96 ALA D C 1
ATOM 7234 O O . ALA D 4 114 ? 149.649 156.571 182.281 1.00 101.81 96 ALA D O 1
ATOM 7236 N N . THR D 4 115 ? 150.387 158.493 181.365 1.00 106.71 97 THR D N 1
ATOM 7237 C CA . THR D 4 115 ? 149.061 159.094 181.388 1.00 110.61 97 THR D CA 1
ATOM 7238 C C . THR D 4 115 ? 148.107 158.342 180.472 1.00 107.70 97 THR D C 1
ATOM 7239 O O . THR D 4 115 ? 146.930 158.169 180.801 1.00 108.05 97 THR D O 1
ATOM 7241 N N . LEU D 4 116 ? 148.597 157.883 179.318 1.00 102.54 98 LEU D N 1
ATOM 7242 C CA . LEU D 4 116 ? 147.750 157.121 178.405 1.00 98.45 98 LEU D CA 1
ATOM 7243 C C . LEU D 4 116 ? 147.285 155.819 179.045 1.00 95.90 98 LEU D C 1
ATOM 7244 O O . LEU D 4 116 ? 146.100 155.469 178.982 1.00 95.65 98 LEU D O 1
ATOM 7246 N N . PHE D 4 117 ? 148.208 155.088 179.674 1.00 96.38 99 PHE D N 1
ATOM 7247 C CA . PHE D 4 117 ? 147.836 153.834 180.323 1.00 96.18 99 PHE D CA 1
ATOM 7248 C C . PHE D 4 117 ? 146.868 154.075 181.476 1.00 94.50 99 PHE D C 1
ATOM 7249 O O . PHE D 4 117 ? 145.885 153.339 181.637 1.00 96.88 99 PHE D O 1
ATOM 7251 N N . GLU D 4 118 ? 147.129 155.103 182.287 1.00 92.28 100 GLU D N 1
ATOM 7252 C CA . GLU D 4 118 ? 146.244 155.406 183.406 1.00 94.03 100 GLU D CA 1
ATOM 7253 C C . GLU D 4 118 ? 144.857 155.804 182.919 1.00 96.40 100 GLU D C 1
ATOM 7254 O O . GLU D 4 118 ? 143.846 155.401 183.506 1.00 96.69 100 GLU D O 1
ATOM 7256 N N . LEU D 4 119 ? 144.788 156.597 181.847 1.00 97.55 101 LEU D N 1
ATOM 7257 C CA . LEU D 4 119 ? 143.498 156.998 181.299 1.00 99.11 101 LEU D CA 1
ATOM 7258 C C . LEU D 4 119 ? 142.749 155.804 180.724 1.00 98.02 101 LEU D C 1
ATOM 7259 O O . LEU D 4 119 ? 141.525 155.716 180.857 1.00 100.38 101 LEU D O 1
ATOM 7261 N N . ILE D 4 120 ? 143.463 154.879 180.078 1.00 94.47 102 ILE D N 1
ATOM 7262 C CA . ILE D 4 120 ? 142.816 153.671 179.572 1.00 90.42 102 ILE D CA 1
ATOM 7263 C C . ILE D 4 120 ? 142.244 152.856 180.725 1.00 94.16 102 ILE D C 1
ATOM 7264 O O . ILE D 4 120 ? 141.103 152.377 180.664 1.00 97.12 102 ILE D O 1
ATOM 7266 N N . LEU D 4 121 ? 143.023 152.697 181.798 1.00 95.09 103 LEU D N 1
ATOM 7267 C CA . LEU D 4 121 ? 142.540 151.952 182.957 1.00 91.87 103 LEU D CA 1
ATOM 7268 C C . LEU D 4 121 ? 141.323 152.626 183.579 1.00 90.36 103 LEU D C 1
ATOM 7269 O O . LEU D 4 121 ? 140.353 151.954 183.951 1.00 92.56 103 LEU D O 1
ATOM 7271 N N . ALA D 4 122 ? 141.352 153.955 183.699 1.00 89.00 104 ALA D N 1
ATOM 7272 C CA . ALA D 4 122 ? 140.213 154.670 184.265 1.00 91.83 104 ALA D CA 1
ATOM 7273 C C . ALA D 4 122 ? 138.978 154.535 183.382 1.00 89.54 104 ALA D C 1
ATOM 7274 O O . ALA D 4 122 ? 137.873 154.291 183.880 1.00 91.71 104 ALA D O 1
ATOM 7276 N N . ALA D 4 123 ? 139.144 154.685 182.067 1.00 89.66 105 ALA D N 1
ATOM 7277 C CA . ALA D 4 123 ? 138.012 154.536 181.162 1.00 96.01 105 ALA D CA 1
ATOM 7278 C C . ALA D 4 123 ? 137.436 153.131 181.232 1.00 96.91 105 ALA D C 1
ATOM 7279 O O . ALA D 4 123 ? 136.224 152.948 181.082 1.00 99.79 105 ALA D O 1
ATOM 7281 N N . ASN D 4 124 ? 138.289 152.129 181.453 1.00 97.04 106 ASN D N 1
ATOM 7282 C CA . ASN D 4 124 ? 137.787 150.783 181.705 1.00 100.43 106 ASN D CA 1
ATOM 7283 C C . ASN D 4 124 ? 137.006 150.722 183.013 1.00 103.56 106 ASN D C 1
ATOM 7284 O O . ASN D 4 124 ? 135.949 150.083 183.085 1.00 108.36 106 ASN D O 1
ATOM 7286 N N . TYR D 4 125 ? 137.509 151.384 184.058 1.00 102.86 107 TYR D N 1
ATOM 7287 C CA . TYR D 4 125 ? 136.918 151.231 185.386 1.00 101.95 107 TYR D CA 1
ATOM 7288 C C . TYR D 4 125 ? 135.558 151.915 185.477 1.00 99.35 107 TYR D C 1
ATOM 7289 O O . TYR D 4 125 ? 134.557 151.276 185.822 1.00 100.67 107 TYR D O 1
ATOM 7298 N N . LEU D 4 126 ? 135.493 153.213 185.175 1.00 98.11 108 LEU D N 1
ATOM 7299 C CA . LEU D 4 126 ? 134.202 153.896 185.198 1.00 100.35 108 LEU D CA 1
ATOM 7300 C C . LEU D 4 126 ? 133.375 153.655 183.942 1.00 101.14 108 LEU D C 1
ATOM 7301 O O . LEU D 4 126 ? 132.232 154.119 183.880 1.00 102.44 108 LEU D O 1
ATOM 7306 N N . ASN D 4 127 ? 133.921 152.947 182.952 1.00 100.88 109 ASN D N 1
ATOM 7307 C CA . ASN D 4 127 ? 133.167 152.466 181.794 1.00 107.91 109 ASN D CA 1
ATOM 7308 C C . ASN D 4 127 ? 132.550 153.620 180.997 1.00 113.69 109 ASN D C 1
ATOM 7309 O O . ASN D 4 127 ? 131.331 153.754 180.882 1.00 116.82 109 ASN D O 1
ATOM 7314 N N . ILE D 4 128 ? 133.423 154.455 180.442 1.00 112.34 110 ILE D N 1
ATOM 7315 C CA . ILE D 4 128 ? 133.034 155.488 179.488 1.00 109.63 110 ILE D CA 1
ATOM 7316 C C . ILE D 4 128 ? 133.479 155.008 178.114 1.00 110.22 110 ILE D C 1
ATOM 7317 O O . ILE D 4 128 ? 134.680 154.872 177.852 1.00 110.57 110 ILE D O 1
ATOM 7322 N N . LYS D 4 129 ? 132.511 154.749 177.232 1.00 110.40 111 LYS D N 1
ATOM 7323 C CA . LYS D 4 129 ? 132.825 154.099 175.963 1.00 108.34 111 LYS D CA 1
ATOM 7324 C C . LYS D 4 129 ? 133.608 155.020 175.032 1.00 105.92 111 LYS D C 1
ATOM 7325 O O . LYS D 4 129 ? 134.506 154.562 174.315 1.00 107.65 111 LYS D O 1
ATOM 7331 N N . ASN D 4 130 ? 133.296 156.317 175.032 1.00 100.53 112 ASN D N 1
ATOM 7332 C CA . ASN D 4 130 ? 133.929 157.227 174.082 1.00 100.29 112 ASN D CA 1
ATOM 7333 C C . ASN D 4 130 ? 135.406 157.427 174.403 1.00 102.43 112 ASN D C 1
ATOM 7334 O O . ASN D 4 130 ? 136.258 157.380 173.507 1.00 107.76 112 ASN D O 1
ATOM 7339 N N . LEU D 4 131 ? 135.728 157.657 175.678 1.00 96.15 113 LEU D N 1
ATOM 7340 C CA . LEU D 4 131 ? 137.120 157.866 176.062 1.00 97.27 113 LEU D CA 1
ATOM 7341 C C . LEU D 4 131 ? 137.952 156.615 175.800 1.00 104.12 113 LEU D C 1
ATOM 7342 O O . LEU D 4 131 ? 139.077 156.701 175.291 1.00 105.35 113 LEU D O 1
ATOM 7347 N N . LEU D 4 132 ? 137.409 155.443 176.140 1.00 106.36 114 LEU D N 1
ATOM 7348 C CA . LEU D 4 132 ? 138.118 154.194 175.880 1.00 107.95 114 LEU D CA 1
ATOM 7349 C C . LEU D 4 132 ? 138.322 153.980 174.386 1.00 107.61 114 LEU D C 1
ATOM 7350 O O . LEU D 4 132 ? 139.401 153.556 173.955 1.00 109.49 114 LEU D O 1
ATOM 7352 N N . ASP D 4 133 ? 137.295 154.267 173.581 1.00 104.98 115 ASP D N 1
ATOM 7353 C CA . ASP D 4 133 ? 137.428 154.129 172.136 1.00 105.62 115 ASP D CA 1
ATOM 7354 C C . ASP D 4 133 ? 138.517 155.044 171.596 1.00 103.28 115 ASP D C 1
ATOM 7355 O O . ASP D 4 133 ? 139.338 154.624 170.773 1.00 106.71 115 ASP D O 1
ATOM 7360 N N . LEU D 4 134 ? 138.550 156.295 172.058 1.00 97.68 116 LEU D N 1
ATOM 7361 C CA . LEU D 4 134 ? 139.560 157.233 171.577 1.00 101.28 116 LEU D CA 1
ATOM 7362 C C . LEU D 4 134 ? 140.964 156.792 171.976 1.00 104.32 116 LEU D C 1
ATOM 7363 O O . LEU D 4 134 ? 141.895 156.834 171.161 1.00 111.82 116 LEU D O 1
ATOM 7368 N N . THR D 4 135 ? 141.141 156.371 173.232 1.00 98.07 117 THR D N 1
ATOM 7369 C CA . THR D 4 135 ? 142.467 155.953 173.679 1.00 101.82 117 THR D CA 1
ATOM 7370 C C . THR D 4 135 ? 142.936 154.707 172.935 1.00 106.68 117 THR D C 1
ATOM 7371 O O . THR D 4 135 ? 144.103 154.618 172.529 1.00 105.09 117 THR D O 1
ATOM 7375 N N . CYS D 4 136 ? 142.039 153.736 172.739 1.00 106.36 118 CYS D N 1
ATOM 7376 C CA . CYS D 4 136 ? 142.423 152.527 172.021 1.00 106.42 118 CYS D CA 1
ATOM 7377 C C . CYS D 4 136 ? 142.708 152.825 170.553 1.00 106.98 118 CYS D C 1
ATOM 7378 O O . CYS D 4 136 ? 143.609 152.223 169.962 1.00 109.94 118 CYS D O 1
ATOM 7381 N N . GLN D 4 137 ? 141.971 153.764 169.952 1.00 101.66 119 GLN D N 1
ATOM 7382 C CA . GLN D 4 137 ? 142.274 154.166 168.583 1.00 99.54 119 GLN D CA 1
ATOM 7383 C C . GLN D 4 137 ? 143.641 154.829 168.492 1.00 100.34 119 GLN D C 1
ATOM 7384 O O . GLN D 4 137 ? 144.401 154.565 167.555 1.00 106.03 119 GLN D O 1
ATOM 7390 N N . THR D 4 138 ? 143.971 155.689 169.457 1.00 96.89 120 THR D N 1
ATOM 7391 C CA . THR D 4 138 ? 145.281 156.334 169.456 1.00 100.80 120 THR D CA 1
ATOM 7392 C C . THR D 4 138 ? 146.398 155.306 169.589 1.00 104.70 120 THR D C 1
ATOM 7393 O O . THR D 4 138 ? 147.410 155.368 168.875 1.00 110.68 120 THR D O 1
ATOM 7397 N N . VAL D 4 139 ? 146.229 154.343 170.497 1.00 102.85 121 VAL D N 1
ATOM 7398 C CA . VAL D 4 139 ? 147.272 153.342 170.695 1.00 104.64 121 VAL D CA 1
ATOM 7399 C C . VAL D 4 139 ? 147.380 152.421 169.479 1.00 105.40 121 VAL D C 1
ATOM 7400 O O . VAL D 4 139 ? 148.484 152.022 169.083 1.00 106.29 121 VAL D O 1
ATOM 7404 N N . ALA D 4 140 ? 146.250 152.097 168.841 1.00 105.09 122 ALA D N 1
ATOM 7405 C CA . ALA D 4 140 ? 146.295 151.297 167.622 1.00 102.24 122 ALA D CA 1
ATOM 7406 C C . ALA D 4 140 ? 146.989 152.052 166.498 1.00 103.77 122 ALA D C 1
ATOM 7407 O O . ALA D 4 140 ? 147.713 151.456 165.692 1.00 109.01 122 ALA D O 1
ATOM 7409 N N . ASP D 4 141 ? 146.770 153.366 166.420 1.00 106.01 123 ASP D N 1
ATOM 7410 C CA . ASP D 4 141 ? 147.450 154.168 165.412 1.00 110.31 123 ASP D CA 1
ATOM 7411 C C . ASP D 4 141 ? 148.952 154.207 165.655 1.00 108.57 123 ASP D C 1
ATOM 7412 O O . ASP D 4 141 ? 149.739 154.106 164.706 1.00 110.08 123 ASP D O 1
ATOM 7417 N N . MET D 4 142 ? 149.377 154.351 166.913 1.00 106.08 124 MET D N 1
ATOM 7418 C CA . MET D 4 142 ? 150.813 154.415 167.163 1.00 106.03 124 MET D CA 1
ATOM 7419 C C . MET D 4 142 ? 151.488 153.052 167.065 1.00 105.82 124 MET D C 1
ATOM 7420 O O . MET D 4 142 ? 152.711 152.998 166.898 1.00 104.82 124 MET D O 1
ATOM 7425 N N . ILE D 4 143 ? 150.733 151.950 167.163 1.00 108.55 125 ILE D N 1
ATOM 7426 C CA . ILE D 4 143 ? 151.322 150.634 166.909 1.00 110.02 125 ILE D CA 1
ATOM 7427 C C . ILE D 4 143 ? 151.192 150.196 165.457 1.00 107.76 125 ILE D C 1
ATOM 7428 O O . ILE D 4 143 ? 151.753 149.154 165.084 1.00 108.28 125 ILE D O 1
ATOM 7433 N N . LYS D 4 144 ? 150.474 150.950 164.628 1.00 111.13 126 LYS D N 1
ATOM 7434 C CA . LYS D 4 144 ? 150.295 150.576 163.231 1.00 107.15 126 LYS D CA 1
ATOM 7435 C C . LYS D 4 144 ? 151.616 150.654 162.476 1.00 101.36 126 LYS D C 1
ATOM 7436 O O . LYS D 4 144 ? 152.446 151.532 162.730 1.00 105.45 126 LYS D O 1
ATOM 7442 N N . GLY D 4 145 ? 151.808 149.726 161.539 1.00 97.89 127 GLY D N 1
ATOM 7443 C CA . GLY D 4 145 ? 153.011 149.716 160.732 1.00 103.27 127 GLY D CA 1
ATOM 7444 C C . GLY D 4 145 ? 154.255 149.239 161.440 1.00 103.24 127 GLY D C 1
ATOM 7445 O O . GLY D 4 145 ? 155.346 149.320 160.867 1.00 103.46 127 GLY D O 1
ATOM 7446 N N . LYS D 4 146 ? 154.131 148.745 162.668 1.00 105.10 128 LYS D N 1
ATOM 7447 C CA . LYS D 4 146 ? 155.285 148.303 163.428 1.00 109.70 128 LYS D CA 1
ATOM 7448 C C . LYS D 4 146 ? 155.643 146.859 163.081 1.00 112.94 128 LYS D C 1
ATOM 7449 O O . LYS D 4 146 ? 154.908 146.149 162.389 1.00 114.16 128 LYS D O 1
ATOM 7451 N N . THR D 4 147 ? 156.795 146.431 163.580 1.00 116.17 129 THR D N 1
ATOM 7452 C CA . THR D 4 147 ? 157.336 145.096 163.402 1.00 116.41 129 THR D CA 1
ATOM 7453 C C . THR D 4 147 ? 157.544 144.450 164.766 1.00 108.86 129 THR D C 1
ATOM 7454 O O . THR D 4 147 ? 157.533 145.140 165.793 1.00 110.73 129 THR D O 1
ATOM 7458 N N . PRO D 4 148 ? 157.712 143.125 164.821 1.00 99.07 130 PRO D N 1
ATOM 7459 C CA . PRO D 4 148 ? 158.039 142.479 166.105 1.00 99.21 130 PRO D CA 1
ATOM 7460 C C . PRO D 4 148 ? 159.323 143.006 166.730 1.00 103.14 130 PRO D C 1
ATOM 7461 O O . PRO D 4 148 ? 159.584 142.708 167.902 1.00 107.88 130 PRO D O 1
ATOM 7465 N N . GLU D 4 149 ? 160.127 143.770 165.994 1.00 102.21 131 GLU D N 1
ATOM 7466 C CA . GLU D 4 149 ? 161.277 144.465 166.559 1.00 107.25 131 GLU D CA 1
ATOM 7467 C C . GLU D 4 149 ? 160.864 145.806 167.158 1.00 110.24 131 GLU D C 1
ATOM 7468 O O . GLU D 4 149 ? 161.273 146.140 168.275 1.00 106.47 131 GLU D O 1
ATOM 7474 N N . GLU D 4 150 ? 160.027 146.564 166.447 1.00 112.89 132 GLU D N 1
ATOM 7475 C CA . GLU D 4 150 ? 159.658 147.904 166.890 1.00 112.38 132 GLU D CA 1
ATOM 7476 C C . GLU D 4 150 ? 158.704 147.889 168.078 1.00 105.60 132 GLU D C 1
ATOM 7477 O O . GLU D 4 150 ? 158.794 148.767 168.942 1.00 107.67 132 GLU D O 1
ATOM 7483 N N . ILE D 4 151 ? 157.785 146.922 168.137 1.00 98.11 133 ILE D N 1
ATOM 7484 C CA . ILE D 4 151 ? 156.807 146.886 169.223 1.00 92.53 133 ILE D CA 1
ATOM 7485 C C . ILE D 4 151 ? 157.500 146.677 170.563 1.00 98.45 133 ILE D C 1
ATOM 7486 O O . ILE D 4 151 ? 157.158 147.319 171.567 1.00 103.60 133 ILE D O 1
ATOM 7491 N N . ARG D 4 152 ? 158.481 145.772 170.603 1.00 99.52 134 ARG D N 1
ATOM 7492 C CA . ARG D 4 152 ? 159.178 145.488 171.854 1.00 107.38 134 ARG D CA 1
ATOM 7493 C C . ARG D 4 152 ? 159.952 146.704 172.345 1.00 105.14 134 ARG D C 1
ATOM 7494 O O . ARG D 4 152 ? 160.061 146.931 173.555 1.00 106.13 134 ARG D O 1
ATOM 7502 N N . THR D 4 153 ? 160.510 147.491 171.425 1.00 100.83 135 THR D N 1
ATOM 7503 C CA . THR D 4 153 ? 161.162 148.732 171.829 1.00 98.52 135 THR D CA 1
ATOM 7504 C C . THR D 4 153 ? 160.137 149.768 172.276 1.00 100.23 135 THR D C 1
ATOM 7505 O O . THR D 4 153 ? 160.401 150.560 173.188 1.00 103.22 135 THR D O 1
ATOM 7509 N N . THR D 4 154 ? 158.962 149.777 171.643 1.00 101.37 136 THR D N 1
ATOM 7510 C CA . THR D 4 154 ? 157.937 150.760 171.978 1.00 101.46 136 THR D CA 1
ATOM 7511 C C . THR D 4 154 ? 157.396 150.544 173.386 1.00 100.18 136 THR D C 1
ATOM 7512 O O . THR D 4 154 ? 157.291 151.491 174.174 1.00 103.43 136 THR D O 1
ATOM 7516 N N . PHE D 4 155 ? 157.052 149.303 173.726 1.00 97.21 137 PHE D N 1
ATOM 7517 C CA . PHE D 4 155 ? 156.414 149.013 175.004 1.00 99.24 137 PHE D CA 1
ATOM 7518 C C . PHE D 4 155 ? 157.366 148.451 176.051 1.00 103.85 137 PHE D C 1
ATOM 7519 O O . PHE D 4 155 ? 156.946 148.248 177.195 1.00 107.67 137 PHE D O 1
ATOM 7527 N N . ASN D 4 156 ? 158.629 148.218 175.700 1.00 104.01 138 ASN D N 1
ATOM 7528 C CA . ASN D 4 156 ? 159.623 147.646 176.607 1.00 106.72 138 ASN D CA 1
ATOM 7529 C C . ASN D 4 156 ? 159.077 146.378 177.267 1.00 111.06 138 ASN D C 1
ATOM 7530 O O . ASN D 4 156 ? 158.851 146.311 178.477 1.00 110.84 138 ASN D O 1
ATOM 7535 N N . ILE D 4 157 ? 158.830 145.373 176.433 1.00 115.18 139 ILE D N 1
ATOM 7536 C CA . ILE D 4 157 ? 158.304 144.094 176.886 1.00 120.26 139 ILE D CA 1
ATOM 7537 C C . ILE D 4 157 ? 159.371 143.025 176.684 1.00 123.53 139 ILE D C 1
ATOM 7538 O O . ILE D 4 157 ? 160.323 143.192 175.916 1.00 122.62 139 ILE D O 1
ATOM 7543 N N . LYS D 4 158 ? 159.205 141.913 177.393 1.00 123.48 140 LYS D N 1
ATOM 7544 C CA . LYS D 4 158 ? 160.166 140.818 177.372 1.00 122.00 140 LYS D CA 1
ATOM 7545 C C . LYS D 4 158 ? 159.692 139.733 176.415 1.00 124.53 140 LYS D C 1
ATOM 7546 O O . LYS D 4 158 ? 158.555 139.262 176.515 1.00 122.17 140 LYS D O 1
ATOM 7548 N N . ASN D 4 159 ? 160.567 139.343 175.490 1.00 127.53 141 ASN D N 1
ATOM 7549 C CA . ASN D 4 159 ? 160.263 138.284 174.533 1.00 128.96 141 ASN D CA 1
ATOM 7550 C C . ASN D 4 159 ? 160.545 136.941 175.197 1.00 128.98 141 ASN D C 1
ATOM 7551 O O . ASN D 4 159 ? 161.699 136.616 175.493 1.00 130.05 141 ASN D O 1
ATOM 7556 N N . ASP D 4 160 ? 159.491 136.160 175.432 1.00 128.07 142 ASP D N 1
ATOM 7557 C CA . ASP D 4 160 ? 159.591 134.910 176.173 1.00 128.43 142 ASP D CA 1
ATOM 7558 C C . ASP D 4 160 ? 159.521 133.679 175.278 1.00 127.28 142 ASP D C 1
ATOM 7559 O O . ASP D 4 160 ? 159.380 132.563 175.789 1.00 130.65 142 ASP D O 1
ATOM 7564 N N . PHE D 4 161 ? 159.613 133.846 173.962 1.00 127.31 143 PHE D N 1
ATOM 7565 C CA . PHE D 4 161 ? 159.539 132.718 173.045 1.00 130.11 143 PHE D CA 1
ATOM 7566 C C . PHE D 4 161 ? 160.920 132.148 172.759 1.00 133.85 143 PHE D C 1
ATOM 7567 O O . PHE D 4 161 ? 161.895 132.888 172.602 1.00 134.84 143 PHE D O 1
ATOM 7575 N N . THR D 4 162 ? 160.992 130.824 172.693 1.00 131.85 144 THR D N 1
ATOM 7576 C CA . THR D 4 162 ? 162.232 130.137 172.390 1.00 134.47 144 THR D CA 1
ATOM 7577 C C . THR D 4 162 ? 162.501 130.243 170.893 1.00 136.57 144 THR D C 1
ATOM 7578 O O . THR D 4 162 ? 161.593 130.547 170.116 1.00 136.85 144 THR D O 1
ATOM 7582 N N . PRO D 4 163 ? 163.748 130.027 170.458 1.00 137.04 145 PRO D N 1
ATOM 7583 C CA . PRO D 4 163 ? 164.033 130.141 169.016 1.00 134.43 145 PRO D CA 1
ATOM 7584 C C . PRO D 4 163 ? 163.156 129.255 168.146 1.00 128.30 145 PRO D C 1
ATOM 7585 O O . PRO D 4 163 ? 162.757 129.674 167.052 1.00 119.73 145 PRO D O 1
ATOM 7589 N N . GLU D 4 164 ? 162.827 128.046 168.606 1.00 128.45 146 GLU D N 1
ATOM 7590 C CA . GLU D 4 164 ? 162.013 127.142 167.797 1.00 129.40 146 GLU D CA 1
ATOM 7591 C C . GLU D 4 164 ? 160.600 127.684 167.607 1.00 128.48 146 GLU D C 1
ATOM 7592 O O . GLU D 4 164 ? 160.104 127.770 166.477 1.00 129.12 146 GLU D O 1
ATOM 7594 N N . GLU D 4 165 ? 159.937 128.066 168.701 1.00 126.33 147 GLU D N 1
ATOM 7595 C CA . GLU D 4 165 ? 158.573 128.575 168.592 1.00 126.33 147 GLU D CA 1
ATOM 7596 C C . GLU D 4 165 ? 158.539 129.921 167.881 1.00 127.26 147 GLU D C 1
ATOM 7597 O O . GLU D 4 165 ? 157.591 130.214 167.142 1.00 123.19 147 GLU D O 1
ATOM 7603 N N . GLU D 4 166 ? 159.555 130.759 168.101 1.00 129.25 148 GLU D N 1
ATOM 7604 C CA . GLU D 4 166 ? 159.628 132.028 167.385 1.00 129.34 148 GLU D CA 1
ATOM 7605 C C . GLU D 4 166 ? 159.764 131.801 165.886 1.00 124.10 148 GLU D C 1
ATOM 7606 O O . GLU D 4 166 ? 159.093 132.464 165.086 1.00 126.90 148 GLU D O 1
ATOM 7612 N N . GLU D 4 167 ? 160.617 130.855 165.485 1.00 119.57 149 GLU D N 1
ATOM 7613 C CA . GLU D 4 167 ? 160.731 130.521 164.070 1.00 119.75 149 GLU D CA 1
ATOM 7614 C C . GLU D 4 167 ? 159.414 129.981 163.531 1.00 120.84 149 GLU D C 1
ATOM 7615 O O . GLU D 4 167 ? 159.020 130.298 162.403 1.00 123.19 149 GLU D O 1
ATOM 7617 N N . GLU D 4 168 ? 158.716 129.170 164.328 1.00 121.35 150 GLU D N 1
ATOM 7618 C CA . GLU D 4 168 ? 157.439 128.615 163.890 1.00 124.99 150 GLU D CA 1
ATOM 7619 C C . GLU D 4 168 ? 156.411 129.713 163.641 1.00 122.49 150 GLU D C 1
ATOM 7620 O O . GLU D 4 168 ? 155.741 129.728 162.600 1.00 126.93 150 GLU D O 1
ATOM 7626 N N . VAL D 4 169 ? 156.270 130.645 164.587 1.00 117.02 151 VAL D N 1
ATOM 7627 C CA . VAL D 4 169 ? 155.272 131.698 164.413 1.00 120.51 151 VAL D CA 1
ATOM 7628 C C . VAL D 4 169 ? 155.678 132.644 163.289 1.00 121.74 151 VAL D C 1
ATOM 7629 O O . VAL D 4 169 ? 154.817 133.160 162.566 1.00 118.88 151 VAL D O 1
ATOM 7633 N N . ARG D 4 170 ? 156.981 132.895 163.119 1.00 122.71 152 ARG D N 1
ATOM 7634 C CA . ARG D 4 170 ? 157.429 133.713 161.997 1.00 118.94 152 ARG D CA 1
ATOM 7635 C C . ARG D 4 170 ? 157.098 133.047 160.667 1.00 123.35 152 ARG D C 1
ATOM 7636 O O . ARG D 4 170 ? 156.681 133.716 159.715 1.00 124.79 152 ARG D O 1
ATOM 7644 N N . ARG D 4 171 ? 157.282 131.727 160.583 1.00 128.84 153 ARG D N 1
ATOM 7645 C CA . ARG D 4 171 ? 156.945 131.006 159.360 1.00 130.86 153 ARG D CA 1
ATOM 7646 C C . ARG D 4 171 ? 155.442 131.009 159.111 1.00 130.89 153 ARG D C 1
ATOM 7647 O O . ARG D 4 171 ? 154.999 131.077 157.958 1.00 130.92 153 ARG D O 1
ATOM 7649 N N . GLU D 4 172 ? 154.641 130.925 160.178 1.00 129.84 154 GLU D N 1
ATOM 7650 C CA . GLU D 4 172 ? 153.190 130.953 160.014 1.00 127.30 154 GLU D CA 1
ATOM 7651 C C . GLU D 4 172 ? 152.724 132.273 159.413 1.00 127.22 154 GLU D C 1
ATOM 7652 O O . GLU D 4 172 ? 151.837 132.292 158.551 1.00 128.01 154 GLU D O 1
ATOM 7658 N N . ASN D 4 173 ? 153.311 133.387 159.850 1.00 125.72 155 ASN D N 1
ATOM 7659 C CA . ASN D 4 173 ? 152.971 134.708 159.336 1.00 126.33 155 ASN D CA 1
ATOM 7660 C C . ASN D 4 173 ? 154.015 135.233 158.357 1.00 128.15 155 ASN D C 1
ATOM 7661 O O . ASN D 4 173 ? 154.225 136.448 158.266 1.00 126.89 155 ASN D O 1
ATOM 7666 N N . GLN D 4 174 ? 154.673 134.337 157.616 1.00 130.25 156 GLN D N 1
ATOM 7667 C CA . GLN D 4 174 ? 155.711 134.751 156.680 1.00 130.04 156 GLN D CA 1
ATOM 7668 C C . GLN D 4 174 ? 155.155 135.571 155.523 1.00 126.08 156 GLN D C 1
ATOM 7669 O O . GLN D 4 174 ? 155.905 136.332 154.902 1.00 125.31 156 GLN D O 1
ATOM 7675 N N . TRP D 4 175 ? 153.859 135.441 155.224 1.00 122.05 157 TRP D N 1
ATOM 7676 C CA . TRP D 4 175 ? 153.266 136.231 154.151 1.00 116.92 157 TRP D CA 1
ATOM 7677 C C . TRP D 4 175 ? 153.284 137.717 154.478 1.00 112.76 157 TRP D C 1
ATOM 7678 O O . TRP D 4 175 ? 153.312 138.553 153.567 1.00 116.42 157 TRP D O 1
ATOM 7689 N N . ALA D 4 176 ? 153.281 138.067 155.764 1.00 110.45 158 ALA D N 1
ATOM 7690 C CA . ALA D 4 176 ? 153.307 139.468 156.165 1.00 115.55 158 ALA D CA 1
ATOM 7691 C C . ALA D 4 176 ? 154.683 140.103 156.019 1.00 118.54 158 ALA D C 1
ATOM 7692 O O . ALA D 4 176 ? 154.784 141.335 156.034 1.00 120.82 158 ALA D O 1
ATOM 7694 N N . PHE D 4 177 ? 155.738 139.304 155.879 1.00 116.55 159 PHE D N 1
ATOM 7695 C CA . PHE D 4 177 ? 157.097 139.826 155.819 1.00 121.14 159 PHE D CA 1
ATOM 7696 C C . PHE D 4 177 ? 157.572 140.122 154.402 1.00 126.37 159 PHE D C 1
ATOM 7697 O O . PHE D 4 177 ? 158.707 140.578 154.230 1.00 129.65 159 PHE D O 1
ATOM 7705 N N . GLU D 4 178 ? 156.745 139.878 153.390 1.00 128.93 160 GLU D N 1
ATOM 7706 C CA . GLU D 4 178 ? 157.128 140.180 152.014 1.00 130.97 160 GLU D CA 1
ATOM 7707 C C . GLU D 4 178 ? 156.326 141.358 151.470 1.00 130.77 160 GLU D C 1
ATOM 7708 O O . GLU D 4 178 ? 155.228 141.650 151.942 1.00 134.25 160 GLU D O 1
#

Nearest PDB structures (foldseek):
  5vzt-assembly2_D  TM=7.562E-01  e=7.757E-02  Homo sapiens
  1fs1-assembly1_C  TM=8.710E-01  e=8.910E-01  Homo sapiens
  6o60-assembly1_C  TM=5.780E-01  e=2.226E-01  Homo sapiens
  3l2o-assembly1_B  TM=7.016E-01  e=6.387E-01  Homo sapiens
  6ttu-assembly1_T  TM=4.894E-01  e=1.783E-01  Homo sapiens

Secondary structure (DSSP, 8-state):
-B-HHHHHHT-B-BGGGHHHHHHHHHHHHHHHHHS-HHHHHIIIII-----TTBHHHHHHHHHHHH-------EEES--SSHHHHHHHHHHHHHHHHTT--HHHHHHHHHHHHHHHS--SHHHHHHHHHHHHHHHHHHT--HHHHHHHH-SHHHHHHHHHHHHHHHHSSS-SEEEEEES--TT--SHHHHHHHHHTSSS---EEEEEEEEPPPTT---HHHHHHHHHHHHHHHHT---EEEEEE-S-GGG--SSSS-PPPTTTSEEEEEEES-SSSSTTSTTHHHHHHHHHHHH--SEEEEEEEBS----SSHHHHHHHHHHHHHHHHHTTSSSPP-HHHHHHHHHHHHHHHHHHT--GGG-----B-HHHHHHHHHTTTEEE----HHHHHHHHHHHHHSGGG-SEEEEEETTEEEEEETTEEEEEEEEEEE-/--GGGTS-HHHHHHHHHHHHHHHTT--SSS---HHHHHHHS-B-----S-BTTEEEEEEEEETTTTEEEEEEEEPPSS-SSPPPSTTTTPPP-SSS-EEEEEE--STTSS--TTBHHHHHHHHHHHHHHTSEEEEEE---TTTS-TTHHHHHHHHHHHHHHT-SSS--TTTSS-EEEEEEETHHHHHHHHHHHHHHTTS----EEEEES-----SS--HHHHHTTTTSS--SHHHHHHHHHHSPTT--TTSTTT-SSSTTSPPSTTS---EEEEEEETTSTTHHHHHHHHHHHHHHT--EEEEEETT--TTTTS-TTSSHHHHHHHHHHHHHT-/---HHHHHHHHHT--HHHHHHHTSS-HHHHHHHS-HHHHHHHHTTSB----S-HHHHHHHHHHHT-HHHHIIIIIHHHHTT-SS--B-HHHHHHHHHHHHHHHHHH---/--EEEE-SSS-EEEE-STGGGGSHHHHHHHHT----SPEE-TT--HHHHHHHHHHHHHHHHHH--HHHHHHHHHHHT---HHHHHHHHHHHHHHT-HHHHHHHHHHHHHHHTT--TTHHHHHHT------HHHHHHHHHHTGGGG-